Protein AF-0000000069904869 (afdb_homodimer)

Solvent-accessible surface area (backbone atoms only — not comparable to full-atom values): 39677 Å² total; per-residue (Å²): 87,59,76,66,46,36,55,61,33,35,54,63,18,32,47,94,70,44,42,51,66,60,53,51,52,52,50,52,52,49,24,60,74,64,70,34,47,75,46,78,44,72,62,38,95,88,25,50,33,40,36,38,35,48,82,27,79,35,82,67,44,39,14,38,32,42,44,30,46,65,40,30,69,70,82,63,68,91,67,32,93,55,62,49,50,62,33,48,63,49,95,88,39,38,28,30,14,61,21,40,67,50,34,44,44,56,47,44,29,53,54,49,18,50,46,52,42,50,74,73,66,63,82,38,43,22,25,38,34,37,39,40,27,34,40,53,85,78,72,13,70,57,17,50,60,44,36,70,71,34,70,73,45,61,69,54,38,57,56,33,34,41,28,69,46,46,50,20,62,48,84,35,31,43,34,18,32,33,46,19,31,47,34,28,37,38,38,39,14,35,29,47,48,18,40,16,43,44,89,71,62,69,30,7,56,64,28,42,51,47,33,52,50,52,52,54,51,51,29,50,52,34,52,49,50,48,71,74,32,86,87,50,51,72,22,67,41,46,33,50,32,69,9,33,36,41,29,46,88,41,57,56,30,29,30,42,47,30,36,40,28,28,14,32,15,39,21,80,87,58,60,62,69,61,49,53,50,49,56,51,47,41,28,56,72,34,35,80,60,37,44,77,46,72,83,36,78,53,84,76,81,57,74,32,74,77,44,75,84,35,63,67,35,35,34,51,52,46,42,35,53,75,69,68,51,48,76,44,80,39,45,29,40,42,73,63,66,50,55,50,38,35,74,72,70,22,43,32,38,19,51,30,68,28,40,62,27,72,76,34,54,68,32,70,66,17,46,36,44,26,66,45,50,54,48,30,23,55,49,43,51,52,40,50,60,42,58,27,51,57,70,92,50,85,80,39,111,88,57,76,66,47,36,55,61,34,36,54,63,19,32,46,95,69,43,40,52,67,60,53,51,52,53,50,52,52,50,25,61,76,64,72,34,47,75,45,78,46,71,63,38,95,87,24,50,34,41,35,38,36,48,83,27,80,34,81,66,43,39,14,36,33,42,44,32,46,64,40,28,68,70,80,63,68,93,68,33,92,56,63,50,51,62,34,48,63,49,96,89,37,38,28,29,14,61,20,40,65,50,34,43,44,57,46,44,29,52,53,50,18,51,46,53,41,49,76,72,66,62,82,36,43,21,25,40,34,37,39,38,27,34,39,52,83,77,71,13,70,56,18,49,59,42,37,70,72,33,70,72,44,61,69,55,39,59,55,34,34,41,28,70,46,46,50,21,63,48,82,35,32,41,34,20,33,32,46,19,30,45,34,29,37,38,38,39,14,36,29,47,48,18,39,16,44,46,89,71,63,69,30,6,55,64,29,42,50,46,33,52,50,53,52,53,51,50,30,51,53,35,52,49,51,47,70,74,31,86,88,49,52,70,21,66,41,47,34,49,31,68,9,31,36,40,29,45,87,42,56,56,30,30,30,44,45,30,36,40,27,31,15,33,16,38,21,81,86,56,60,64,70,60,50,52,49,50,55,50,46,44,30,55,71,35,36,78,60,36,46,77,47,71,82,38,77,54,84,77,83,56,73,32,74,78,46,75,83,34,64,69,36,35,32,52,52,47,44,35,52,75,68,69,50,48,75,42,80,40,44,31,40,42,72,62,68,48,57,50,37,37,72,72,69,21,42,37,37,19,51,31,67,28,40,64,26,72,75,33,53,67,31,70,67,16,46,36,44,25,68,46,50,52,48,30,22,55,50,42,51,53,40,49,59,42,58,27,50,54,72,93,52,86,78,40,109

Foldseek 3Di:
DPPLLLVLLLQALEPPRGPVVVNLVSVVVLLVVQVWDWDWDQLDVVWTKIKTKDAAPAALFAAEEEEAERHFYDDDQVQFPDGQNRQDADPQFKTFHGQQVRHSLSVVLLSLLSSVCVVVPDHFHHMYMYIYWYDFVVPCVRTLLRVLVDVVVVSNRHAAYEYAAFAAQAQAWEKEFWAFWKWKKKKKFFADKDWQVDPGPGASVQLVVQLVVVVVVVQVVQVVVQVVDVVDDLQATKHKDWDDKDDDDDNTMRTRMIMTIMIIGHGPVDPPVVVVVVSVVSSVVSHPRIDMDTPGGDDDTAGADCDCPDLLNVLQVVLCVVVVHHYHYDHGNHDGSQSSCVVSVHRYMHGDQHYSDDGARVHHRDIGGPVSSVVSSVSVSSSVNSNSHRDGDPSSD/DPPLLLVLLLQALEPPRGPVVVVLVSVVVLLVVQVWDWDWDQLDVVWTKIKTKDAAPAALFAAEEEEAERHFYDDDQVQFPDGQNRQDADPQQKTFHGQQWRHSLSVVLLSLLSSVCVVVPDHFHHMYMYIYWYDFVVPCVRTLLRVLVDVVVVSNRHAAYEYAAFAAQALAWEKEFWAFWKWKKKKKFFADKDWQVDPGPGASVQLVVQLVVVVVVVQVVQVVVQVVDVVDDLRATKHKDWDDKDDDDDNTMRTRMIMTIMIIGHHPVDPPVVVVVVSVVSSVVSHPRIDMDTPGGDDDTAGADCDCPPLLNVLQVVLCVVVVHHYHYDHGNHDGSQSSCVVSVHRYMHTDQHYSDDGARVHHRDIGGPVSSVVSSVSVSSSVNSNSHRDHDPSSD

Structure (mmCIF, N/CA/C/O backbone):
data_AF-0000000069904869-model_v1
#
loop_
_entity.id
_entity.type
_entity.pdbx_description
1 polymer 'N-acyl-aliphatic-L-amino acid amidohydrolase'
#
loop_
_atom_site.group_PDB
_atom_site.id
_atom_site.type_symbol
_atom_site.label_atom_id
_atom_site.label_alt_id
_atom_site.label_comp_id
_atom_site.label_asym_id
_atom_site.label_entity_id
_atom_site.label_seq_id
_atom_site.pdbx_PDB_ins_code
_atom_site.Cartn_x
_atom_site.Cartn_y
_atom_site.Cartn_z
_atom_site.occupancy
_atom_site.B_iso_or_equiv
_atom_site.auth_seq_id
_atom_site.auth_comp_id
_atom_site.auth_asym_id
_atom_site.auth_atom_id
_atom_site.pdbx_PDB_model_num
ATOM 1 N N . MET A 1 1 ? -10.203 -38.344 -1.168 1 56 1 MET A N 1
ATOM 2 C CA . MET A 1 1 ? -8.766 -38.312 -0.897 1 56 1 MET A CA 1
ATOM 3 C C . MET A 1 1 ? -8.422 -39.188 0.31 1 56 1 MET A C 1
ATOM 5 O O . MET A 1 1 ? -9.016 -39.031 1.378 1 56 1 MET A O 1
ATOM 9 N N . ALA A 1 2 ? -8 -40.375 0.051 1 65.25 2 ALA A N 1
ATOM 10 C CA . ALA A 1 2 ? -7.68 -41.375 1.087 1 65.25 2 ALA A CA 1
ATOM 11 C C . ALA A 1 2 ? -6.91 -40.719 2.234 1 65.25 2 ALA A C 1
ATOM 13 O O . ALA A 1 2 ? -6.449 -39.562 2.117 1 65.25 2 ALA A O 1
ATOM 14 N N . SER A 1 3 ? -6.965 -41.312 3.338 1 73.06 3 SER A N 1
ATOM 15 C CA . SER A 1 3 ? -6.395 -40.906 4.617 1 73.06 3 SER A CA 1
ATOM 16 C C . SER A 1 3 ? -4.996 -40.312 4.438 1 73.06 3 SER A C 1
ATOM 18 O O . SER A 1 3 ? -4.699 -39.25 4.969 1 73.06 3 SER A O 1
ATOM 20 N N . LYS A 1 4 ? -4.293 -40.812 3.564 1 75.94 4 LYS A N 1
ATOM 21 C CA . LYS A 1 4 ? -2.926 -40.344 3.379 1 75.94 4 LYS A CA 1
ATOM 22 C C . LYS A 1 4 ? -2.902 -39.031 2.584 1 75.94 4 LYS A C 1
ATOM 24 O O . LYS A 1 4 ? -2.033 -38.188 2.797 1 75.94 4 LYS A O 1
ATOM 29 N N . GLY A 1 5 ? -3.814 -38.875 1.702 1 84.12 5 GLY A N 1
ATOM 30 C CA . GLY A 1 5 ? -3.912 -37.656 0.924 1 84.12 5 GLY A CA 1
ATOM 31 C C . GLY A 1 5 ? -4.195 -36.438 1.772 1 84.12 5 GLY A C 1
ATOM 32 O O . GLY A 1 5 ? -3.557 -35.375 1.604 1 84.12 5 GLY A O 1
ATOM 33 N N . ARG A 1 6 ? -5.027 -36.625 2.691 1 91.75 6 ARG A N 1
ATOM 34 C CA . ARG A 1 6 ? -5.398 -35.531 3.566 1 91.75 6 ARG A CA 1
ATOM 35 C C . ARG A 1 6 ? -4.25 -35.156 4.496 1 91.75 6 ARG A C 1
ATOM 37 O O . ARG A 1 6 ? -4.059 -33.969 4.816 1 91.75 6 ARG A O 1
ATOM 44 N N . GLU A 1 7 ? -3.469 -36.156 4.832 1 91.88 7 GLU A N 1
ATOM 45 C CA . GLU A 1 7 ? -2.299 -35.875 5.664 1 91.88 7 GLU A CA 1
ATOM 46 C C . GLU A 1 7 ? -1.317 -34.938 4.953 1 91.88 7 GLU A C 1
ATOM 48 O O . GLU A 1 7 ? -0.747 -34.062 5.574 1 91.88 7 GLU A O 1
ATOM 53 N N . GLY A 1 8 ? -1.081 -35.188 3.689 1 93.88 8 GLY A N 1
ATOM 54 C CA . GLY A 1 8 ? -0.193 -34.344 2.912 1 93.88 8 GLY A CA 1
ATOM 55 C C . GLY A 1 8 ? -0.686 -32.906 2.797 1 93.88 8 GLY A C 1
ATOM 56 O O . GLY A 1 8 ? 0.102 -31.969 2.893 1 93.88 8 GLY A O 1
ATOM 57 N N . VAL A 1 9 ? -1.981 -32.75 2.6 1 95.69 9 VAL A N 1
ATOM 58 C CA . VAL A 1 9 ? -2.594 -31.438 2.416 1 95.69 9 VAL A CA 1
ATOM 59 C C . VAL A 1 9 ? -2.529 -30.656 3.723 1 95.69 9 VAL A C 1
ATOM 61 O O . VAL A 1 9 ? -2.402 -29.422 3.709 1 95.69 9 VAL A O 1
ATOM 64 N N . ARG A 1 10 ? -2.432 -31.312 4.875 1 96.94 10 ARG A N 1
ATOM 65 C CA . ARG A 1 10 ? -2.469 -30.688 6.188 1 96.94 10 ARG A CA 1
ATOM 66 C C . ARG A 1 10 ? -1.117 -30.062 6.535 1 96.94 10 ARG A C 1
ATOM 68 O O . ARG A 1 10 ? -1.021 -29.25 7.457 1 96.94 10 ARG A O 1
ATOM 75 N N . ILE A 1 11 ? -0.051 -30.5 5.824 1 97.69 11 ILE A N 1
ATOM 76 C CA . ILE A 1 11 ? 1.27 -29.953 6.113 1 97.69 11 ILE A CA 1
ATOM 77 C C . ILE A 1 11 ? 1.327 -28.484 5.684 1 97.69 11 ILE A C 1
ATOM 79 O O . ILE A 1 11 ? 1.054 -28.172 4.523 1 97.69 11 ILE A O 1
ATOM 83 N N . ARG A 1 12 ? 1.697 -27.578 6.543 1 97.44 12 ARG A N 1
ATOM 84 C CA . ARG A 1 12 ? 1.603 -26.141 6.32 1 97.44 12 ARG A CA 1
ATOM 85 C C . ARG A 1 12 ? 2.85 -25.609 5.617 1 97.44 12 ARG A C 1
ATOM 87 O O . ARG A 1 12 ? 3.592 -24.812 6.18 1 97.44 12 ARG A O 1
ATOM 94 N N . THR A 1 13 ? 3.02 -25.906 4.461 1 98.56 13 THR A N 1
ATOM 95 C CA . THR A 1 13 ? 4.133 -25.391 3.672 1 98.56 13 THR A CA 1
ATOM 96 C C . THR A 1 13 ? 3.76 -24.078 2.998 1 98.56 13 THR A C 1
ATOM 98 O O . THR A 1 13 ? 4.012 -23.891 1.806 1 98.56 13 THR A O 1
ATOM 101 N N . VAL A 1 14 ? 3.17 -23.203 3.676 1 98.25 14 VAL A N 1
ATOM 102 C CA . VAL A 1 14 ? 2.609 -21.953 3.162 1 98.25 14 VAL A CA 1
ATOM 103 C C . VAL A 1 14 ? 3.689 -20.875 3.135 1 98.25 14 VAL A C 1
ATOM 105 O O . VAL A 1 14 ? 4.395 -20.672 4.125 1 98.25 14 VAL A O 1
ATOM 108 N N . GLN A 1 15 ? 3.855 -20.25 1.992 1 97.81 15 GLN A N 1
ATOM 109 C CA . GLN A 1 15 ? 4.738 -19.094 1.88 1 97.81 15 GLN A CA 1
ATOM 110 C C . GLN A 1 15 ? 4.238 -17.922 2.732 1 97.81 15 GLN A C 1
ATOM 112 O O . GLN A 1 15 ? 3.027 -17.75 2.902 1 97.81 15 GLN A O 1
ATOM 117 N N . PRO A 1 16 ? 5.133 -17.172 3.342 1 96.44 16 PRO A N 1
ATOM 118 C CA . PRO A 1 16 ? 6.566 -17.062 3.059 1 96.44 16 PRO A CA 1
ATOM 119 C C . PRO A 1 16 ? 7.41 -17.969 3.955 1 96.44 16 PRO A C 1
ATOM 121 O O . PRO A 1 16 ? 8.625 -18.047 3.777 1 96.44 16 PRO A O 1
ATOM 124 N N . GLU A 1 17 ? 6.848 -18.656 4.914 1 96.75 17 GLU A N 1
ATOM 125 C CA . GLU A 1 17 ? 7.609 -19.5 5.816 1 96.75 17 GLU A CA 1
ATOM 126 C C . GLU A 1 17 ? 7.098 -20.938 5.773 1 96.75 17 GLU A C 1
ATOM 128 O O . GLU A 1 17 ? 6.629 -21.469 6.785 1 96.75 17 GLU A O 1
ATOM 133 N N . PRO A 1 18 ? 7.27 -21.594 4.699 1 98.44 18 PRO A N 1
ATOM 134 C CA . PRO A 1 18 ? 6.766 -22.969 4.566 1 98.44 18 PRO A CA 1
ATOM 135 C C . PRO A 1 18 ? 7.465 -23.938 5.504 1 98.44 18 PRO A C 1
ATOM 137 O O . PRO A 1 18 ? 8.68 -23.859 5.703 1 98.44 18 PRO A O 1
ATOM 140 N N . ASP A 1 19 ? 6.754 -24.906 6.074 1 98.25 19 ASP A N 1
ATOM 141 C CA . ASP A 1 19 ? 7.324 -25.984 6.863 1 98.25 19 ASP A CA 1
ATOM 142 C C . ASP A 1 19 ? 7.891 -27.078 5.965 1 98.25 19 ASP A C 1
ATOM 144 O O . ASP A 1 19 ? 7.355 -28.188 5.918 1 98.25 19 ASP A O 1
ATOM 148 N N . TYR A 1 20 ? 8.977 -26.797 5.406 1 98.38 20 TYR A N 1
ATOM 149 C CA . TYR A 1 20 ? 9.609 -27.75 4.504 1 98.38 20 TYR A CA 1
ATOM 150 C C . TYR A 1 20 ? 10.086 -28.984 5.258 1 98.38 20 TYR A C 1
ATOM 152 O O . TYR A 1 20 ? 10.109 -30.094 4.707 1 98.38 20 TYR A O 1
ATOM 160 N N . GLY A 1 21 ? 10.453 -28.781 6.527 1 98.25 21 GLY A N 1
ATOM 161 C CA . GLY A 1 21 ? 10.875 -29.906 7.336 1 98.25 21 GLY A CA 1
ATOM 162 C C . GLY A 1 21 ? 9.82 -30.984 7.453 1 98.25 21 GLY A C 1
ATOM 163 O O . GLY A 1 21 ? 10.117 -32.188 7.297 1 98.25 21 GLY A O 1
ATOM 164 N N . ALA A 1 22 ? 8.648 -30.578 7.723 1 98 22 ALA A N 1
ATOM 165 C CA . ALA A 1 22 ? 7.539 -31.531 7.848 1 98 22 ALA A CA 1
ATOM 166 C C . ALA A 1 22 ? 7.266 -32.219 6.52 1 98 22 ALA A C 1
ATOM 168 O O . ALA A 1 22 ? 6.914 -33.406 6.496 1 98 22 ALA A O 1
ATOM 169 N N . ALA A 1 23 ? 7.375 -31.516 5.434 1 97.94 23 ALA A N 1
ATOM 170 C CA . ALA A 1 23 ? 7.168 -32.094 4.117 1 97.94 23 ALA A CA 1
ATOM 171 C C . ALA A 1 23 ? 8.211 -33.188 3.838 1 97.94 23 ALA A C 1
ATOM 173 O O . ALA A 1 23 ? 7.871 -34.281 3.355 1 97.94 23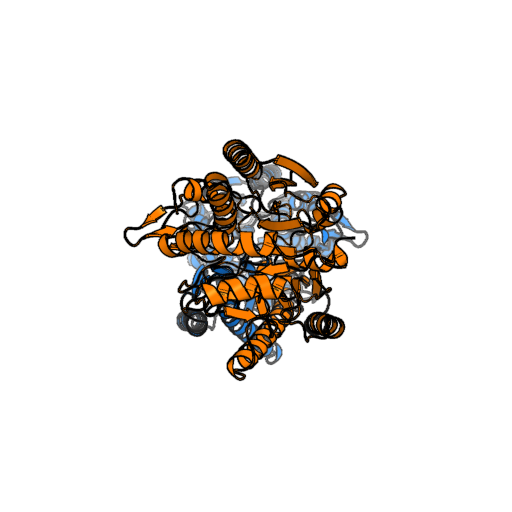 ALA A O 1
ATOM 174 N N . VAL A 1 24 ? 9.461 -32.875 4.141 1 98.44 24 VAL A N 1
ATOM 175 C CA . VAL A 1 24 ? 10.547 -33.844 3.918 1 98.44 24 VAL A CA 1
ATOM 176 C C . VAL A 1 24 ? 10.312 -35.094 4.758 1 98.44 24 VAL A C 1
ATOM 178 O O . VAL A 1 24 ? 10.469 -36.219 4.266 1 98.44 24 VAL A O 1
ATOM 181 N N . THR A 1 25 ? 9.953 -34.906 6.02 1 98.25 25 THR A N 1
ATOM 182 C CA . THR A 1 25 ? 9.688 -36.031 6.914 1 98.25 25 THR A CA 1
ATOM 183 C C . THR A 1 25 ? 8.562 -36.906 6.363 1 98.25 25 THR A C 1
ATOM 185 O O . THR A 1 25 ? 8.664 -38.125 6.379 1 98.25 25 THR A O 1
ATOM 188 N N . PHE A 1 26 ? 7.57 -36.281 5.949 1 97.81 26 PHE A N 1
ATOM 189 C CA . PHE A 1 26 ? 6.434 -36.969 5.367 1 97.81 26 PHE A CA 1
ATOM 190 C C . PHE A 1 26 ? 6.871 -37.812 4.168 1 97.81 26 PHE A C 1
ATOM 192 O O . PHE A 1 26 ? 6.492 -38.969 4.051 1 97.81 26 PHE A O 1
ATOM 199 N N . LEU A 1 27 ? 7.633 -37.281 3.299 1 98.19 27 LEU A N 1
ATOM 200 C CA . LEU A 1 27 ? 8.078 -37.969 2.08 1 98.19 27 LEU A CA 1
ATOM 201 C C . LEU A 1 27 ? 9.023 -39.094 2.406 1 98.19 27 LEU A C 1
ATOM 203 O O . LEU A 1 27 ? 8.984 -40.156 1.754 1 98.19 27 LEU A O 1
ATOM 207 N N . GLU A 1 28 ? 9.875 -38.875 3.361 1 98.19 28 GLU A N 1
ATOM 208 C CA . GLU A 1 28 ? 10.758 -39.938 3.809 1 98.19 28 GLU A CA 1
ATOM 209 C C . GLU A 1 28 ? 9.961 -41.156 4.32 1 98.19 28 GLU A C 1
ATOM 211 O O . GLU A 1 28 ? 10.305 -42.281 4.031 1 98.19 28 GLU A O 1
ATOM 216 N N . GLU A 1 29 ? 9.016 -40.812 5.082 1 97.38 29 GLU A N 1
ATOM 217 C CA . GLU A 1 29 ? 8.164 -41.875 5.609 1 97.38 29 GLU A CA 1
ATOM 218 C C . GLU A 1 29 ? 7.461 -42.625 4.484 1 97.38 29 GLU A C 1
ATOM 220 O O . GLU A 1 29 ? 7.348 -43.875 4.527 1 97.38 29 GLU A O 1
ATOM 225 N N . ARG A 1 30 ? 6.961 -41.938 3.535 1 96.75 30 ARG A N 1
ATOM 226 C CA . ARG A 1 30 ? 6.312 -42.562 2.391 1 96.75 30 ARG A CA 1
ATOM 227 C C . ARG A 1 30 ? 7.297 -43.438 1.615 1 96.75 30 ARG A C 1
ATOM 229 O O . ARG A 1 30 ? 6.945 -44.531 1.174 1 96.75 30 ARG A O 1
ATOM 236 N N . ALA A 1 31 ? 8.469 -42.938 1.408 1 98 31 ALA A N 1
ATOM 237 C CA . ALA A 1 31 ? 9.5 -43.688 0.712 1 98 31 ALA A CA 1
ATOM 238 C C . ALA A 1 31 ? 9.75 -45.031 1.403 1 98 31 ALA A C 1
ATOM 240 O O . ALA A 1 31 ? 9.836 -46.062 0.744 1 98 31 ALA A O 1
ATOM 241 N N . ARG A 1 32 ? 9.836 -44.969 2.744 1 97.81 32 ARG A N 1
ATOM 242 C CA . ARG A 1 32 ? 10.055 -46.188 3.523 1 97.81 32 ARG A CA 1
ATOM 243 C C . ARG A 1 32 ? 8.891 -47.156 3.355 1 97.81 32 ARG A C 1
ATOM 245 O O . ARG A 1 32 ? 9.102 -48.344 3.127 1 97.81 32 ARG A O 1
ATOM 252 N N . GLN A 1 33 ? 7.797 -46.656 3.428 1 96.19 33 GLN A N 1
ATOM 253 C CA . GLN A 1 33 ? 6.602 -47.469 3.33 1 96.19 33 GLN A CA 1
ATOM 254 C C . GLN A 1 33 ? 6.496 -48.125 1.957 1 96.19 33 GLN A C 1
ATOM 256 O O . GLN A 1 33 ? 5.992 -49.25 1.835 1 96.19 33 GLN A O 1
ATOM 261 N N . LEU A 1 34 ? 7.02 -47.438 0.928 1 97 34 LEU A N 1
ATOM 262 C CA . LEU A 1 34 ? 6.875 -47.906 -0.443 1 97 34 LEU A CA 1
ATOM 263 C C . LEU A 1 34 ? 8.117 -48.688 -0.888 1 97 34 LEU A C 1
ATOM 265 O O . LEU A 1 34 ? 8.133 -49.25 -1.978 1 97 34 LEU A O 1
ATOM 269 N N . GLY A 1 35 ? 9.125 -48.688 -0.087 1 97.69 35 GLY A N 1
ATOM 270 C CA . GLY A 1 35 ? 10.375 -49.344 -0.459 1 97.69 35 GLY A CA 1
ATOM 271 C C . GLY A 1 35 ? 11.102 -48.656 -1.586 1 97.69 35 GLY A C 1
ATOM 272 O O . GLY A 1 35 ? 11.609 -49.281 -2.506 1 97.69 35 GLY A O 1
ATOM 273 N N . LEU A 1 36 ? 11.102 -47.406 -1.535 1 98.5 36 LEU A N 1
ATOM 274 C CA . LEU A 1 36 ? 11.781 -46.594 -2.547 1 98.5 36 LEU A CA 1
ATOM 275 C C . LEU A 1 36 ? 13.078 -46 -1.997 1 98.5 36 LEU A C 1
ATOM 277 O O . LEU A 1 36 ? 13.195 -45.781 -0.792 1 98.5 36 LEU A O 1
ATOM 281 N N . GLY A 1 37 ? 14.094 -45.844 -2.963 1 98.38 37 GLY A N 1
ATOM 282 C CA . GLY A 1 37 ? 15.219 -45 -2.572 1 98.38 37 GLY A CA 1
ATOM 283 C C . GLY A 1 37 ? 14.82 -43.562 -2.262 1 98.38 37 GLY A C 1
ATOM 284 O O . GLY A 1 37 ? 13.906 -43.031 -2.887 1 98.38 37 GLY A O 1
ATOM 285 N N . CYS A 1 38 ? 15.516 -43 -1.257 1 98.56 38 CYS A N 1
ATOM 286 C CA . CYS A 1 38 ? 15.227 -41.625 -0.862 1 98.56 38 CYS A CA 1
ATOM 287 C C . CYS A 1 38 ? 16.516 -40.812 -0.722 1 98.56 38 CYS A C 1
ATOM 289 O O . CYS A 1 38 ? 17.391 -41.188 0.07 1 98.56 38 CYS A O 1
ATOM 291 N N . GLN A 1 39 ? 16.625 -39.812 -1.547 1 98.75 39 GLN A N 1
ATOM 292 C CA . GLN A 1 39 ? 17.766 -38.906 -1.485 1 98.75 39 GLN A CA 1
ATOM 293 C C . GLN A 1 39 ? 17.312 -37.469 -1.186 1 98.75 39 GLN A C 1
ATOM 295 O O . GLN A 1 39 ? 16.297 -37 -1.716 1 98.75 39 GLN A O 1
ATOM 300 N N . LYS A 1 40 ? 18 -36.75 -0.222 1 98.31 40 LYS A N 1
ATOM 301 C CA . LYS A 1 40 ? 17.75 -35.375 0.102 1 98.31 40 LYS A CA 1
ATOM 302 C C . LYS A 1 40 ? 18.859 -34.469 -0.436 1 98.31 40 LYS A C 1
ATOM 304 O O . LYS A 1 40 ? 20.031 -34.656 -0.096 1 98.31 40 LYS A O 1
ATOM 309 N N . VAL A 1 41 ? 18.531 -33.562 -1.303 1 98.81 41 VAL A N 1
ATOM 310 C CA . VAL A 1 41 ? 19.5 -32.625 -1.892 1 98.81 41 VAL A CA 1
ATOM 311 C C . VAL A 1 41 ? 19.203 -31.203 -1.451 1 98.81 41 VAL A C 1
ATOM 313 O O . VAL A 1 41 ? 18.25 -30.594 -1.916 1 98.81 41 VAL A O 1
ATOM 316 N N . GLU A 1 42 ? 20.031 -30.641 -0.557 1 98.44 42 GLU A N 1
ATOM 317 C CA . GLU A 1 42 ? 19.859 -29.25 -0.167 1 98.44 42 GLU A CA 1
ATOM 318 C C . GLU A 1 42 ? 20.453 -28.312 -1.222 1 98.44 42 GLU A C 1
ATOM 320 O O . GLU A 1 42 ? 21.672 -28.266 -1.423 1 98.44 42 GLU A O 1
ATOM 325 N N . VAL A 1 43 ? 19.609 -27.562 -1.873 1 98.5 43 VAL A N 1
ATOM 326 C CA . VAL A 1 43 ? 20.062 -26.75 -2.998 1 98.5 43 VAL A CA 1
ATOM 327 C C . VAL A 1 43 ? 20.281 -25.312 -2.543 1 98.5 43 VAL A C 1
ATOM 329 O O . VAL A 1 43 ? 20.984 -24.531 -3.205 1 98.5 43 VAL A O 1
ATOM 332 N N . ALA A 1 44 ? 19.719 -24.859 -1.468 1 98.06 44 ALA A N 1
ATOM 333 C CA . ALA A 1 44 ? 19.859 -23.609 -0.734 1 98.06 44 ALA A CA 1
ATOM 334 C C . ALA A 1 44 ? 19.578 -23.812 0.751 1 98.06 44 ALA A C 1
ATOM 336 O O . ALA A 1 44 ? 19.047 -24.844 1.155 1 98.06 44 ALA A O 1
ATOM 337 N N . PRO A 1 45 ? 19.984 -22.906 1.63 1 97.44 45 PRO A N 1
ATOM 338 C CA . PRO A 1 45 ? 19.766 -23.109 3.066 1 97.44 45 PRO A CA 1
ATOM 339 C C . PRO A 1 45 ? 18.312 -23.391 3.416 1 97.44 45 PRO A C 1
ATOM 341 O O . PRO A 1 45 ? 17.438 -22.531 3.215 1 97.44 45 PRO A O 1
ATOM 344 N N . GLY A 1 46 ? 18.094 -24.594 3.898 1 96.88 46 GLY A N 1
ATOM 345 C CA . GLY A 1 46 ? 16.766 -24.984 4.348 1 96.88 46 GLY A CA 1
ATOM 346 C C . GLY A 1 46 ? 15.859 -25.438 3.213 1 96.88 46 GLY A C 1
ATOM 347 O O . GLY A 1 46 ? 14.703 -25.781 3.439 1 96.88 46 GLY A O 1
ATOM 348 N N . ARG A 1 47 ? 16.344 -25.422 2.018 1 98.38 47 ARG A N 1
ATOM 349 C CA . ARG A 1 47 ? 15.594 -25.828 0.839 1 98.38 47 ARG A CA 1
ATOM 350 C C . ARG A 1 47 ? 16.094 -27.156 0.301 1 98.38 47 ARG A C 1
ATOM 352 O O . ARG A 1 47 ? 17.078 -27.203 -0.449 1 98.38 47 ARG A O 1
ATOM 359 N N . VAL A 1 48 ? 15.305 -28.219 0.635 1 98.62 48 VAL A N 1
ATOM 360 C CA . VAL A 1 48 ? 15.719 -29.578 0.327 1 98.62 48 VAL A CA 1
ATOM 361 C C . VAL A 1 48 ? 14.82 -30.156 -0.761 1 98.62 48 VAL A C 1
ATOM 363 O O . VAL A 1 48 ? 13.594 -30.109 -0.648 1 98.62 48 VAL A O 1
ATOM 366 N N . VAL A 1 49 ? 15.414 -30.609 -1.837 1 98.88 49 VAL A N 1
ATOM 367 C CA . VAL A 1 49 ? 14.703 -31.422 -2.818 1 98.88 49 VAL A CA 1
ATOM 368 C C . VAL A 1 49 ? 14.75 -32.906 -2.4 1 98.88 49 VAL A C 1
ATOM 370 O O . VAL A 1 49 ? 15.828 -33.469 -2.191 1 98.88 49 VAL A O 1
ATOM 373 N N . THR A 1 50 ? 13.609 -33.531 -2.205 1 98.88 50 THR A N 1
ATOM 374 C CA . THR A 1 50 ? 13.516 -34.969 -1.901 1 98.88 50 THR A CA 1
ATOM 375 C C . THR A 1 50 ? 13.312 -35.781 -3.176 1 98.88 50 THR A C 1
ATOM 377 O O . THR A 1 50 ? 12.391 -35.5 -3.947 1 98.88 50 THR A O 1
ATOM 380 N N . VAL A 1 51 ? 14.195 -36.719 -3.428 1 98.94 51 VAL A N 1
ATOM 381 C CA . VAL A 1 51 ? 14.133 -37.562 -4.609 1 98.94 51 VAL A CA 1
ATOM 382 C C . VAL A 1 51 ? 13.805 -39 -4.191 1 98.94 51 VAL A C 1
ATOM 384 O O . VAL A 1 51 ? 14.562 -39.625 -3.443 1 98.94 51 VAL A O 1
ATOM 387 N N . LEU A 1 52 ? 12.672 -39.5 -4.621 1 98.94 52 LEU A N 1
ATOM 388 C CA . LEU A 1 52 ? 12.32 -40.906 -4.461 1 98.94 52 LEU A CA 1
ATOM 389 C C . LEU A 1 52 ? 12.57 -41.688 -5.754 1 98.94 52 LEU A C 1
ATOM 391 O O . LEU A 1 52 ? 12.297 -41.188 -6.848 1 98.94 52 LEU A O 1
ATOM 395 N N . THR A 1 53 ? 13.117 -42.875 -5.664 1 98.81 53 THR A N 1
ATOM 396 C CA . THR A 1 53 ? 13.539 -43.594 -6.855 1 98.81 53 THR A CA 1
ATOM 397 C C . THR A 1 53 ? 12.984 -45 -6.848 1 98.81 53 THR A C 1
ATOM 399 O O . THR A 1 53 ? 13.125 -45.719 -5.855 1 98.81 53 THR A O 1
ATOM 402 N N . TRP A 1 54 ? 12.297 -45.406 -7.852 1 98.81 54 TRP A N 1
ATOM 403 C CA . TRP A 1 54 ? 11.914 -46.75 -8.195 1 98.81 54 TRP A CA 1
ATOM 404 C C . TRP A 1 54 ? 12.75 -47.281 -9.359 1 98.81 54 TRP A C 1
ATOM 406 O O . TRP A 1 54 ? 12.43 -47.031 -10.523 1 98.81 54 TRP A O 1
ATOM 416 N N . PRO A 1 55 ? 13.82 -48.094 -9.047 1 98.44 55 PRO A N 1
ATOM 417 C CA . PRO A 1 55 ? 14.766 -48.531 -10.086 1 98.44 55 PRO A CA 1
ATOM 418 C C . PRO A 1 55 ? 14.102 -49.344 -11.188 1 98.44 55 PRO A C 1
ATOM 420 O O . PRO A 1 55 ? 13.289 -50.219 -10.898 1 98.44 55 PRO A O 1
ATOM 423 N N . GLY A 1 56 ? 14.438 -49 -12.422 1 98.25 56 GLY A N 1
ATOM 424 C CA . GLY A 1 56 ? 14.016 -49.781 -13.562 1 98.25 56 GLY A CA 1
ATOM 425 C C . GLY A 1 56 ? 14.867 -51 -13.789 1 98.25 56 GLY A C 1
ATOM 426 O O . GLY A 1 56 ? 15.883 -51.219 -13.117 1 98.25 56 GLY A O 1
ATOM 427 N N . THR A 1 57 ? 14.445 -51.844 -14.734 1 98.19 57 THR A N 1
ATOM 428 C CA . THR A 1 57 ? 15.164 -53.094 -15.016 1 98.19 57 THR A CA 1
ATOM 429 C C . THR A 1 57 ? 16.328 -52.844 -15.977 1 98.19 57 THR A C 1
ATOM 431 O O . THR A 1 57 ? 17.219 -53.688 -16.109 1 98.19 57 THR A O 1
ATOM 434 N N . ASN A 1 58 ? 16.359 -51.719 -16.641 1 97.62 58 ASN A N 1
ATOM 435 C CA . ASN A 1 58 ? 17.453 -51.344 -17.547 1 97.62 58 ASN A CA 1
ATOM 436 C C . ASN A 1 58 ? 18.031 -49.969 -17.188 1 97.62 58 ASN A C 1
ATOM 438 O O . ASN A 1 58 ? 17.609 -48.969 -17.75 1 97.62 58 ASN A O 1
ATOM 442 N N . PRO A 1 59 ? 19.016 -49.938 -16.406 1 91.5 59 PRO A N 1
ATOM 443 C CA . PRO A 1 59 ? 19.578 -48.656 -15.914 1 91.5 59 PRO A CA 1
ATOM 444 C C . PRO A 1 59 ? 20.234 -47.844 -17.016 1 91.5 59 PRO A C 1
ATOM 446 O O . PRO A 1 59 ? 20.609 -46.688 -16.797 1 91.5 59 PRO A O 1
ATOM 449 N N . ARG A 1 60 ? 20.359 -48.375 -18.141 1 94.88 60 ARG A N 1
ATOM 450 C CA . ARG A 1 60 ? 21 -47.625 -19.25 1 94.88 60 ARG A CA 1
ATOM 451 C C . ARG A 1 60 ? 20.016 -46.688 -19.906 1 94.88 60 ARG A C 1
ATOM 453 O O . ARG A 1 60 ? 20.422 -45.75 -20.609 1 94.88 60 ARG A O 1
ATOM 460 N N . LEU A 1 61 ? 18.781 -46.906 -19.672 1 97.94 61 LEU A N 1
ATOM 461 C CA . LEU A 1 61 ? 17.766 -46.062 -20.25 1 97.94 61 LEU A CA 1
ATOM 462 C C . LEU A 1 61 ? 17.578 -44.781 -19.422 1 97.94 61 LEU A C 1
ATOM 464 O O . LEU A 1 61 ? 17.797 -44.781 -18.203 1 97.94 61 LEU A O 1
ATOM 468 N N . SER A 1 62 ? 17.266 -43.688 -20.109 1 98.5 62 SER A N 1
ATOM 469 C CA . SER A 1 62 ? 16.906 -42.469 -19.375 1 98.5 62 SER A CA 1
ATOM 470 C C . SER A 1 62 ? 15.664 -42.688 -18.516 1 98.5 62 SER A C 1
ATOM 472 O O . SER A 1 62 ? 14.859 -43.594 -18.797 1 98.5 62 SER A O 1
ATOM 474 N N . SER A 1 63 ? 15.531 -41.938 -17.516 1 98.75 63 SER A N 1
ATOM 475 C CA . SER A 1 63 ? 14.484 -42.156 -16.531 1 98.75 63 SER A CA 1
ATOM 476 C C . SER A 1 63 ? 13.25 -41.312 -16.828 1 98.75 63 SER A C 1
ATOM 478 O O . SER A 1 63 ? 13.289 -40.438 -17.688 1 98.75 63 SER A O 1
ATOM 480 N N . LEU A 1 64 ? 12.141 -41.688 -16.203 1 98.81 64 LEU A N 1
ATOM 481 C CA . LEU A 1 64 ? 10.938 -40.875 -16.078 1 98.81 64 LEU A CA 1
ATOM 482 C C . LEU A 1 64 ? 10.961 -40.094 -14.773 1 98.81 64 LEU A C 1
ATOM 484 O O . LEU A 1 64 ? 11.164 -40.656 -13.695 1 98.81 64 LEU A O 1
ATOM 488 N N . LEU A 1 65 ? 10.758 -38.781 -14.906 1 98.94 65 LEU A N 1
ATOM 489 C CA . LEU A 1 65 ? 10.75 -37.906 -13.727 1 98.94 65 LEU A CA 1
ATOM 490 C C . LEU A 1 65 ? 9.352 -37.375 -13.445 1 98.94 65 LEU A C 1
ATOM 492 O O . LEU A 1 65 ? 8.727 -36.75 -14.312 1 98.94 65 LEU A O 1
ATOM 496 N N . LEU A 1 66 ? 8.82 -37.688 -12.258 1 98.94 66 LEU A N 1
ATOM 497 C CA . LEU A 1 66 ? 7.574 -37.094 -11.758 1 98.94 66 LEU A CA 1
ATOM 498 C C . LEU A 1 66 ? 7.855 -35.969 -10.758 1 98.94 66 LEU A C 1
ATOM 500 O O . LEU A 1 66 ? 8.227 -36.25 -9.609 1 98.94 66 LEU A O 1
ATOM 504 N N . ASN A 1 67 ? 7.57 -34.719 -11.195 1 98.94 67 ASN A N 1
ATOM 505 C CA . ASN A 1 67 ? 7.938 -33.562 -10.367 1 98.94 67 ASN A CA 1
ATOM 506 C C . ASN A 1 67 ? 6.715 -32.938 -9.695 1 98.94 67 ASN A C 1
ATOM 508 O O . ASN A 1 67 ? 5.648 -32.875 -10.305 1 98.94 67 ASN A O 1
ATOM 512 N N . SER A 1 68 ? 6.891 -32.531 -8.461 1 98.56 68 SER A N 1
ATOM 513 C CA . SER A 1 68 ? 5.859 -31.797 -7.734 1 98.56 68 SER A CA 1
ATOM 514 C C . SER A 1 68 ? 6.477 -30.812 -6.734 1 98.56 68 SER A C 1
ATOM 516 O O . SER A 1 68 ? 7.383 -31.188 -5.98 1 98.56 68 SER A O 1
ATOM 518 N N . HIS A 1 69 ? 6.031 -29.562 -6.789 1 98.75 69 HIS A N 1
ATOM 519 C CA . HIS A 1 69 ? 6.465 -28.672 -5.719 1 98.75 69 HIS A CA 1
ATOM 520 C C . HIS A 1 69 ? 5.633 -28.875 -4.457 1 98.75 69 HIS A C 1
ATOM 522 O O . HIS A 1 69 ? 4.496 -29.344 -4.531 1 98.75 69 HIS A O 1
ATOM 528 N N . THR A 1 70 ? 6.223 -28.5 -3.314 1 98.5 70 THR A N 1
ATOM 529 C CA . THR A 1 70 ? 5.57 -28.828 -2.051 1 98.5 70 THR A CA 1
ATOM 530 C C . THR A 1 70 ? 4.961 -27.578 -1.418 1 98.5 70 THR A C 1
ATOM 532 O O . THR A 1 70 ? 4.078 -27.688 -0.562 1 98.5 70 THR A O 1
ATOM 535 N N . ASP A 1 71 ? 5.465 -26.375 -1.77 1 98.62 71 ASP A N 1
ATOM 536 C CA . ASP A 1 71 ? 4.988 -25.141 -1.139 1 98.62 71 ASP A CA 1
ATOM 537 C C . ASP A 1 71 ? 3.629 -24.734 -1.7 1 98.62 71 ASP A C 1
ATOM 539 O O . ASP A 1 71 ? 3.217 -25.219 -2.758 1 98.62 71 ASP A O 1
ATOM 543 N N . VAL A 1 72 ? 2.938 -23.953 -0.911 1 98.5 72 VAL A N 1
ATOM 544 C CA . VAL A 1 72 ? 1.659 -23.391 -1.322 1 98.5 72 VAL A CA 1
ATOM 545 C C . VAL A 1 72 ? 1.654 -21.891 -1.048 1 98.5 72 VAL A C 1
ATOM 547 O O . VAL A 1 72 ? 2.543 -21.375 -0.367 1 98.5 72 VAL A O 1
ATOM 550 N N . VAL A 1 73 ? 0.691 -21.156 -1.623 1 98.31 73 VAL A N 1
ATOM 551 C CA . VAL A 1 73 ? 0.617 -19.703 -1.49 1 98.31 73 VAL A CA 1
ATOM 552 C C . VAL A 1 73 ? -0.131 -19.344 -0.21 1 98.31 73 VAL A C 1
ATOM 554 O O . VAL A 1 73 ? -0.814 -20.188 0.378 1 98.31 73 VAL A O 1
ATOM 557 N N . PRO A 1 74 ? -0.038 -18.078 0.228 1 96.62 74 PRO A N 1
ATOM 558 C CA . PRO A 1 74 ? -0.738 -17.625 1.431 1 96.62 74 PRO A CA 1
ATOM 559 C C . PRO A 1 74 ? -2.256 -17.75 1.31 1 96.62 74 PRO A C 1
ATOM 561 O O . PRO A 1 74 ? -2.781 -17.906 0.204 1 96.62 74 PRO A O 1
ATOM 564 N N . VAL A 1 75 ? -2.867 -17.734 2.504 1 94.94 75 VAL A N 1
ATOM 565 C CA . VAL A 1 75 ? -4.324 -17.797 2.572 1 94.94 75 VAL A CA 1
ATOM 566 C C . VAL A 1 75 ? -4.855 -16.609 3.377 1 94.94 75 VAL A C 1
ATOM 568 O O . VAL A 1 75 ? -4.125 -16.016 4.176 1 94.94 75 VAL A O 1
ATOM 571 N N . PHE A 1 76 ? -6.078 -16.281 3.012 1 91.06 76 PHE A N 1
ATOM 572 C CA . PHE A 1 76 ? -6.871 -15.383 3.848 1 91.06 76 PHE A CA 1
ATOM 573 C C . PHE A 1 76 ? -7.969 -16.156 4.574 1 91.06 76 PHE A C 1
ATOM 575 O O . PHE A 1 76 ? -9.086 -16.266 4.074 1 91.06 76 PHE A O 1
ATOM 582 N N . LYS A 1 77 ? -7.676 -16.5 5.789 1 93.38 77 LYS A N 1
ATOM 583 C CA . LYS A 1 77 ? -8.492 -17.484 6.508 1 93.38 77 LYS A CA 1
ATOM 584 C C . LYS A 1 77 ? -9.93 -16.984 6.668 1 93.38 77 LYS A C 1
ATOM 586 O O . LYS A 1 77 ? -10.867 -17.781 6.609 1 93.38 77 LYS A O 1
ATOM 591 N N . GLU A 1 78 ? -10.031 -15.734 6.848 1 93.06 78 GLU A N 1
ATOM 592 C CA . GLU A 1 78 ? -11.344 -15.148 7.109 1 93.06 78 GLU A CA 1
ATOM 593 C C . GLU A 1 78 ? -12.273 -15.32 5.914 1 93.06 78 GLU A C 1
ATOM 595 O O . GLU A 1 78 ? -13.492 -15.188 6.047 1 93.06 78 GLU A O 1
ATOM 600 N N . HIS A 1 79 ? -11.734 -15.703 4.773 1 94.12 79 HIS A N 1
ATOM 601 C CA . HIS A 1 79 ? -12.555 -15.82 3.574 1 94.12 79 HIS A CA 1
ATOM 602 C C . HIS A 1 79 ? -12.789 -17.281 3.211 1 94.12 79 HIS A C 1
ATOM 604 O O . HIS A 1 79 ? -13.391 -17.594 2.176 1 94.12 79 HIS A O 1
ATOM 610 N N . TRP A 1 80 ? -12.328 -18.219 3.998 1 96.69 80 TRP A N 1
ATOM 611 C CA . TRP A 1 80 ? -12.5 -19.641 3.771 1 96.69 80 TRP A CA 1
ATOM 612 C C . TRP A 1 80 ? -13.688 -20.188 4.566 1 96.69 80 TRP A C 1
ATOM 614 O O . TRP A 1 80 ? -13.898 -19.797 5.715 1 96.69 80 TRP A O 1
ATOM 624 N N . SER A 1 81 ? -14.453 -21.016 3.98 1 97.44 81 SER A N 1
ATOM 625 C CA . SER A 1 81 ? -15.578 -21.641 4.668 1 97.44 81 SER A CA 1
ATOM 626 C C . SER A 1 81 ? -15.102 -22.719 5.648 1 97.44 81 SER A C 1
ATOM 628 O O . SER A 1 81 ? -15.805 -23.031 6.605 1 97.44 81 SER A O 1
ATOM 630 N N . HIS A 1 82 ? -13.969 -23.297 5.344 1 96.75 82 HIS A N 1
ATOM 631 C CA . HIS A 1 82 ? -13.297 -24.281 6.188 1 96.75 82 HIS A CA 1
ATOM 632 C C . HIS A 1 82 ? -11.812 -23.969 6.324 1 96.75 82 HIS A C 1
ATOM 634 O O . HIS A 1 82 ? -11.234 -23.312 5.461 1 96.75 82 HIS A O 1
ATOM 640 N N . ASP A 1 83 ? -11.258 -24.391 7.43 1 97 83 ASP A N 1
ATOM 641 C CA . ASP A 1 83 ? -9.836 -24.141 7.641 1 97 83 ASP A CA 1
ATOM 642 C C . ASP A 1 83 ? -9.008 -24.656 6.461 1 97 83 ASP A C 1
ATOM 644 O O . ASP A 1 83 ? -9.086 -25.828 6.098 1 97 83 ASP A O 1
ATOM 648 N N . PRO A 1 84 ? -8.195 -23.781 5.891 1 97.62 84 PRO A N 1
ATOM 649 C CA . PRO A 1 84 ? -7.469 -24.125 4.668 1 97.62 84 PRO A CA 1
ATOM 650 C C . PRO A 1 84 ? -6.445 -25.234 4.887 1 97.62 84 PRO A C 1
ATOM 652 O O . PRO A 1 84 ? -5.906 -25.797 3.922 1 97.62 84 PRO A O 1
ATOM 655 N N . PHE A 1 85 ? -6.168 -25.688 6.141 1 97.12 85 PHE A N 1
ATOM 656 C CA . PHE A 1 85 ? -5.109 -26.656 6.391 1 97.12 85 PHE A CA 1
ATOM 657 C C . PHE A 1 85 ? -5.641 -27.844 7.172 1 97.12 85 PHE A C 1
ATOM 659 O O . PHE A 1 85 ? -4.867 -28.594 7.766 1 97.12 85 PHE A O 1
ATOM 666 N N . GLU A 1 86 ? -6.918 -28.031 7.125 1 96.25 86 GLU A N 1
ATOM 667 C CA . GLU A 1 86 ? -7.527 -29.172 7.809 1 96.25 86 GLU A CA 1
ATOM 668 C C . GLU A 1 86 ? -7.875 -30.281 6.824 1 96.25 86 GLU A C 1
ATOM 670 O O . GLU A 1 86 ? -8.172 -31.406 7.23 1 96.25 86 GLU A O 1
ATOM 675 N N . ALA A 1 87 ? -7.879 -29.969 5.586 1 97.06 87 ALA A N 1
ATOM 676 C CA . ALA A 1 87 ? -8.305 -30.922 4.57 1 97.06 87 ALA A CA 1
ATOM 677 C C . ALA A 1 87 ? -9.695 -31.484 4.883 1 97.06 87 ALA A C 1
ATOM 679 O O . ALA A 1 87 ? -9.906 -32.688 4.859 1 97.06 87 ALA A O 1
ATOM 680 N N . PHE A 1 88 ? -10.602 -30.625 5.184 1 96.5 88 PHE A N 1
ATOM 681 C CA . PHE A 1 88 ? -11.969 -30.984 5.543 1 96.5 88 PHE A CA 1
ATOM 682 C C . PHE A 1 88 ? -12.719 -31.547 4.34 1 96.5 88 PHE A C 1
ATOM 684 O O . PHE A 1 88 ? -12.695 -30.953 3.258 1 96.5 88 PHE A O 1
ATOM 691 N N . LYS A 1 89 ? -13.391 -32.656 4.469 1 97.06 89 LYS A N 1
ATOM 692 C CA . LYS A 1 89 ? -14.25 -33.219 3.439 1 97.06 89 LYS A CA 1
ATOM 693 C C . LYS A 1 89 ? -15.727 -32.969 3.752 1 97.06 89 LYS A C 1
ATOM 695 O O . LYS A 1 89 ? -16.219 -33.406 4.793 1 97.06 89 LYS A O 1
ATOM 700 N N . ASP A 1 90 ? -16.312 -32.375 2.867 1 95.81 90 ASP A N 1
ATOM 701 C CA . ASP A 1 90 ? -17.719 -32.094 3.137 1 95.81 90 ASP A CA 1
ATOM 702 C C . ASP A 1 90 ? -18.609 -33.281 2.748 1 95.81 90 ASP A C 1
ATOM 704 O O . ASP A 1 90 ? -18.109 -34.312 2.34 1 95.81 90 ASP A O 1
ATOM 708 N N . ALA A 1 91 ? -19.906 -33.156 2.924 1 96.5 91 ALA A N 1
ATOM 709 C CA . ALA A 1 91 ? -20.859 -34.25 2.723 1 96.5 91 ALA A CA 1
ATOM 710 C C . ALA A 1 91 ? -20.953 -34.625 1.249 1 96.5 91 ALA A C 1
ATOM 712 O O . ALA A 1 91 ? -21.234 -35.781 0.919 1 96.5 91 ALA A O 1
ATOM 713 N N . ASP A 1 92 ? -20.656 -33.688 0.386 1 96.56 92 ASP A N 1
ATOM 714 C CA . ASP A 1 92 ? -20.734 -33.938 -1.05 1 96.56 92 ASP A CA 1
ATOM 715 C C . ASP A 1 92 ? -19.453 -34.594 -1.566 1 96.56 92 ASP A C 1
ATOM 717 O O . ASP A 1 92 ? -19.422 -35.094 -2.697 1 96.56 92 ASP A O 1
ATOM 721 N N . GLY A 1 93 ? -18.391 -34.594 -0.806 1 96.25 93 GLY A N 1
ATOM 722 C CA . GLY A 1 93 ? -17.172 -35.281 -1.178 1 96.25 93 GLY A CA 1
ATOM 723 C C . GLY A 1 93 ? -16.031 -34.344 -1.577 1 96.25 93 GLY A C 1
ATOM 724 O O . GLY A 1 93 ? -14.977 -34.812 -2.01 1 96.25 93 GLY A O 1
ATOM 725 N N . TYR A 1 94 ? -16.297 -33.031 -1.407 1 97 94 TYR A N 1
ATOM 726 C CA . TYR A 1 94 ? -15.234 -32.094 -1.696 1 97 94 TYR A CA 1
ATOM 727 C C . TYR A 1 94 ? -14.266 -31.969 -0.525 1 97 94 TYR A C 1
ATOM 729 O O . TYR A 1 94 ? -14.688 -31.875 0.63 1 97 94 TYR A O 1
ATOM 737 N N . ILE A 1 95 ? -12.984 -32 -0.838 1 97.44 95 ILE A N 1
ATOM 738 C CA . ILE A 1 95 ? -11.938 -31.828 0.157 1 97.44 95 ILE A CA 1
ATOM 739 C C . ILE A 1 95 ? -11.359 -30.406 0.047 1 97.44 95 ILE A C 1
ATOM 741 O O . ILE A 1 95 ? -10.781 -30.047 -0.979 1 97.44 95 ILE A O 1
ATOM 745 N N . TYR A 1 96 ? -11.547 -29.688 1.081 1 97.31 96 TYR A N 1
ATOM 746 C CA . TYR A 1 96 ? -11.078 -28.312 1.126 1 97.31 96 TYR A CA 1
ATOM 747 C C . TYR A 1 96 ? -9.664 -28.219 1.691 1 97.31 96 TYR A C 1
ATOM 749 O O . TYR A 1 96 ? -9.359 -28.859 2.705 1 97.31 96 TYR A O 1
ATOM 757 N N . GLY A 1 97 ? -8.844 -27.469 0.988 1 97.69 97 GLY A N 1
ATOM 758 C CA . GLY A 1 97 ? -7.496 -27.25 1.491 1 97.69 97 GLY A CA 1
ATOM 759 C C . GLY A 1 97 ? -6.586 -26.578 0.485 1 97.69 97 GLY A C 1
ATOM 760 O O . GLY A 1 97 ? -6.672 -26.844 -0.715 1 97.69 97 GLY A O 1
ATOM 761 N N . ARG A 1 98 ? -5.688 -25.656 1.021 1 98.19 98 ARG A N 1
ATOM 762 C CA . ARG A 1 98 ? -4.648 -25.078 0.167 1 98.19 98 ARG A CA 1
ATOM 763 C C . ARG A 1 98 ? -3.686 -26.156 -0.32 1 98.19 98 ARG A C 1
ATOM 765 O O . ARG A 1 98 ? -3.045 -26.844 0.486 1 98.19 98 ARG A O 1
ATOM 772 N N . GLY A 1 99 ? -3.641 -26.391 -1.621 1 97.38 99 GLY A N 1
ATOM 773 C CA . GLY A 1 99 ? -2.828 -27.453 -2.203 1 97.38 99 GLY A CA 1
ATOM 774 C C . GLY A 1 99 ? -3.65 -28.578 -2.793 1 97.38 99 GLY A C 1
ATOM 775 O O . GLY A 1 99 ? -3.119 -29.438 -3.498 1 97.38 99 GLY A O 1
ATOM 776 N N . THR A 1 100 ? -4.945 -28.547 -2.623 1 97.62 100 THR A N 1
ATOM 777 C CA . THR A 1 100 ? -5.789 -29.625 -3.135 1 97.62 100 THR A CA 1
ATOM 778 C C . THR A 1 100 ? -5.84 -29.578 -4.66 1 97.62 100 THR A C 1
ATOM 780 O O . THR A 1 100 ? -6.156 -30.594 -5.297 1 97.62 100 THR A O 1
ATOM 783 N N . GLN A 1 101 ? -5.516 -28.406 -5.219 1 97.75 101 GLN A N 1
ATOM 784 C CA . GLN A 1 101 ? -5.398 -28.344 -6.672 1 97.75 101 GLN A CA 1
ATOM 785 C C . GLN A 1 101 ? -3.971 -28.016 -7.09 1 97.75 101 GLN A C 1
ATOM 787 O O . GLN A 1 101 ? -3.49 -28.5 -8.117 1 97.75 101 GLN A O 1
ATOM 792 N N . ASP A 1 102 ? -3.178 -27.281 -6.344 1 97.44 102 ASP A N 1
ATOM 793 C CA . ASP A 1 102 ? -1.89 -26.719 -6.73 1 97.44 102 ASP A CA 1
ATOM 794 C C . ASP A 1 102 ? -0.857 -26.891 -5.621 1 97.44 102 ASP A C 1
ATOM 796 O O . ASP A 1 102 ? -0.678 -26 -4.785 1 97.44 102 ASP A O 1
ATOM 800 N N . MET A 1 103 ? -0.142 -27.953 -5.543 1 96.75 103 MET A N 1
ATOM 801 C CA . MET A 1 103 ? -0.404 -29.125 -6.367 1 96.75 103 MET A CA 1
ATOM 802 C C . MET A 1 103 ? -0.231 -30.406 -5.555 1 96.75 103 MET A C 1
ATOM 804 O O . MET A 1 103 ? 0.178 -31.438 -6.094 1 96.75 103 MET A O 1
ATOM 808 N N . LYS A 1 104 ? -0.468 -30.328 -4.242 1 97.12 104 LYS A N 1
ATOM 809 C CA . LYS A 1 104 ? -0.223 -31.469 -3.361 1 97.12 104 LYS A CA 1
ATOM 810 C C . LYS A 1 104 ? -1.05 -32.656 -3.787 1 97.12 104 LYS A C 1
ATOM 812 O O . LYS A 1 104 ? -0.648 -33.812 -3.562 1 97.12 104 LYS A O 1
ATOM 817 N N . CYS A 1 105 ? -2.156 -32.469 -4.422 1 95.62 105 CYS A N 1
ATOM 818 C CA . CYS A 1 105 ? -2.951 -33.594 -4.945 1 95.62 105 CYS A CA 1
ATOM 819 C C . CYS A 1 105 ? -2.137 -34.438 -5.918 1 95.62 105 CYS A C 1
ATOM 821 O O . CYS A 1 105 ? -2.174 -35.656 -5.859 1 95.62 105 CYS A O 1
ATOM 823 N N . VAL A 1 106 ? -1.366 -33.781 -6.793 1 97.12 106 VAL A N 1
ATOM 824 C CA . VAL A 1 106 ? -0.566 -34.469 -7.797 1 97.12 106 VAL A CA 1
ATOM 825 C C . VAL A 1 106 ? 0.562 -35.25 -7.121 1 97.12 106 VAL A C 1
ATOM 827 O O . VAL A 1 106 ? 0.857 -36.375 -7.496 1 97.12 106 VAL A O 1
ATOM 830 N N . SER A 1 107 ? 1.153 -34.625 -6.098 1 96.56 107 SER A N 1
ATOM 831 C CA . SER A 1 107 ? 2.182 -35.312 -5.316 1 96.56 107 SER A CA 1
ATOM 832 C C . SER A 1 107 ? 1.675 -36.656 -4.777 1 96.56 107 SER A C 1
ATOM 834 O O . SER A 1 107 ? 2.34 -37.688 -4.926 1 96.56 107 SER A O 1
ATOM 836 N N . ILE A 1 108 ? 0.563 -36.594 -4.203 1 96.69 108 ILE A N 1
ATOM 837 C CA . ILE A 1 108 ? -0.009 -37.781 -3.566 1 96.69 108 ILE A CA 1
ATOM 838 C C . ILE A 1 108 ? -0.448 -38.781 -4.633 1 96.69 108 ILE A C 1
ATOM 840 O O . ILE A 1 108 ? -0.302 -39.969 -4.449 1 96.69 108 ILE A O 1
ATOM 844 N N . GLN A 1 109 ? -1.002 -38.281 -5.711 1 97.81 109 GLN A N 1
ATOM 845 C CA . GLN A 1 109 ? -1.411 -39.156 -6.797 1 97.81 109 GLN A CA 1
ATOM 846 C C . GLN A 1 109 ? -0.219 -39.906 -7.359 1 97.81 109 GLN A C 1
ATOM 848 O O . GLN A 1 109 ? -0.33 -41.094 -7.672 1 97.81 109 GLN A O 1
ATOM 853 N N . TYR A 1 110 ? 0.956 -39.281 -7.535 1 98.38 110 TYR A N 1
ATOM 854 C CA . TYR A 1 110 ? 2.174 -39.938 -7.957 1 98.38 110 TYR A CA 1
ATOM 855 C C . TYR A 1 110 ? 2.521 -41.094 -7 1 98.38 110 TYR A C 1
ATOM 857 O O . TYR A 1 110 ? 2.74 -42.219 -7.426 1 98.38 110 TYR A O 1
ATOM 865 N N . LEU A 1 111 ? 2.541 -40.781 -5.703 1 98 111 LEU A N 1
ATOM 866 C CA . LEU A 1 111 ? 2.92 -41.719 -4.676 1 98 111 LEU A CA 1
ATOM 867 C C . LEU A 1 111 ? 1.965 -42.906 -4.668 1 98 111 LEU A C 1
ATOM 869 O O . LEU A 1 111 ? 2.4 -44.062 -4.605 1 98 111 LEU A O 1
ATOM 873 N N . GLU A 1 112 ? 0.708 -42.656 -4.773 1 97.44 112 GLU A N 1
ATOM 874 C CA . GLU A 1 112 ? -0.293 -43.688 -4.715 1 97.44 112 GLU A CA 1
ATOM 875 C C . GLU A 1 112 ? -0.264 -44.562 -5.973 1 97.44 112 GLU A C 1
ATOM 877 O O . GLU A 1 112 ? -0.497 -45.781 -5.914 1 97.44 112 GLU A O 1
ATOM 882 N N . ALA A 1 113 ? -0.096 -43.938 -7.141 1 98.38 113 ALA A N 1
ATOM 883 C CA . ALA A 1 113 ? 0.031 -44.719 -8.367 1 98.38 113 ALA A CA 1
ATOM 884 C C . ALA A 1 113 ? 1.218 -45.656 -8.297 1 98.38 113 ALA A C 1
ATOM 886 O O . ALA A 1 113 ? 1.101 -46.844 -8.656 1 98.38 113 ALA A O 1
ATOM 887 N N . VAL A 1 114 ? 2.35 -45.188 -7.82 1 98.44 114 VAL A N 1
ATOM 888 C CA . VAL A 1 114 ? 3.543 -46.031 -7.672 1 98.44 114 VAL A CA 1
ATOM 889 C C . VAL A 1 114 ? 3.273 -47.156 -6.668 1 98.44 114 VAL A C 1
ATOM 891 O O . VAL A 1 114 ? 3.635 -48.312 -6.906 1 98.44 114 VAL A O 1
ATOM 894 N N . ARG A 1 115 ? 2.662 -46.781 -5.531 1 97.5 115 ARG A N 1
ATOM 895 C CA . ARG A 1 115 ? 2.318 -47.781 -4.531 1 97.5 115 ARG A CA 1
ATOM 896 C C . ARG A 1 115 ? 1.502 -48.906 -5.148 1 97.5 115 ARG A C 1
ATOM 898 O O . ARG A 1 115 ? 1.812 -50.094 -4.953 1 97.5 115 ARG A O 1
ATOM 905 N N . ARG A 1 116 ? 0.469 -48.562 -5.871 1 97.69 116 ARG A N 1
ATOM 906 C CA . ARG A 1 116 ? -0.424 -49.531 -6.473 1 97.69 116 ARG A CA 1
ATOM 907 C C . ARG A 1 116 ? 0.327 -50.438 -7.449 1 97.69 116 ARG A C 1
ATOM 909 O O . ARG A 1 116 ? 0.158 -51.656 -7.438 1 97.69 116 ARG A O 1
ATOM 916 N N . LEU A 1 117 ? 1.098 -49.844 -8.297 1 98.62 117 LEU A N 1
ATOM 917 C CA . LEU A 1 117 ? 1.841 -50.625 -9.305 1 98.62 117 LEU A CA 1
ATOM 918 C C . LEU A 1 117 ? 2.85 -51.531 -8.648 1 98.62 117 LEU A C 1
ATOM 920 O O . LEU A 1 117 ? 3.021 -52.688 -9.086 1 98.62 117 LEU A O 1
ATOM 924 N N . LYS A 1 118 ? 3.502 -51.094 -7.613 1 97.75 118 LYS A N 1
ATOM 925 C CA . LYS A 1 118 ? 4.438 -51.938 -6.879 1 97.75 118 LYS A CA 1
ATOM 926 C C . LYS A 1 118 ? 3.715 -53.094 -6.188 1 97.75 118 LYS A C 1
ATOM 928 O O . LYS A 1 118 ? 4.168 -54.25 -6.242 1 97.75 118 LYS A O 1
ATOM 933 N N . ASP A 1 119 ? 2.631 -52.75 -5.57 1 97 119 ASP A N 1
ATOM 934 C CA . ASP A 1 119 ? 1.844 -53.781 -4.875 1 97 119 ASP A CA 1
ATOM 935 C C . ASP A 1 119 ? 1.383 -54.875 -5.84 1 97 119 ASP A C 1
ATOM 937 O O . ASP A 1 119 ? 1.253 -56.031 -5.453 1 97 119 ASP A O 1
ATOM 941 N N . GLU A 1 120 ? 1.174 -54.5 -7.059 1 97.81 120 GLU A N 1
ATOM 942 C CA . GLU A 1 120 ? 0.712 -55.438 -8.078 1 97.81 120 GLU A CA 1
ATOM 943 C C . GLU A 1 120 ? 1.881 -56.188 -8.688 1 97.81 120 GLU A C 1
ATOM 945 O O . GLU A 1 120 ? 1.679 -57.094 -9.516 1 97.81 120 GLU A O 1
ATOM 950 N N . GLY A 1 121 ? 3.15 -55.844 -8.398 1 97.25 121 GLY A N 1
ATOM 951 C CA . GLY A 1 121 ? 4.332 -56.594 -8.789 1 97.25 121 GLY A CA 1
ATOM 952 C C . GLY A 1 121 ? 4.918 -56.125 -10.109 1 97.25 121 GLY A C 1
ATOM 953 O O . GLY A 1 121 ? 5.688 -56.875 -10.742 1 97.25 121 GLY A O 1
ATOM 954 N N . HIS A 1 122 ? 4.574 -54.938 -10.5 1 97.75 122 HIS A N 1
ATOM 955 C CA . HIS A 1 122 ? 5.059 -54.438 -11.781 1 97.75 122 HIS A CA 1
ATOM 956 C C . HIS A 1 122 ? 6.508 -53.969 -11.688 1 97.75 122 HIS A C 1
ATOM 958 O O . HIS A 1 122 ? 6.969 -53.562 -10.609 1 97.75 122 HIS A O 1
ATOM 964 N N . HIS A 1 123 ? 7.219 -54.156 -12.789 1 97.25 123 HIS A N 1
ATOM 965 C CA . HIS A 1 123 ? 8.539 -53.594 -13.047 1 97.25 123 HIS A CA 1
ATOM 966 C C . HIS A 1 123 ? 8.633 -53.031 -14.469 1 97.25 123 HIS A C 1
ATOM 968 O O . HIS A 1 123 ? 8 -53.531 -15.391 1 97.25 123 HIS A O 1
ATOM 974 N N . PHE A 1 124 ? 9.406 -52.031 -14.602 1 98.5 124 PHE A N 1
ATOM 975 C CA . PHE A 1 124 ? 9.5 -51.406 -15.906 1 98.5 124 PHE A CA 1
ATOM 976 C C . PHE A 1 124 ? 10.953 -51.188 -16.312 1 98.5 124 PHE A C 1
ATOM 978 O O . PHE A 1 124 ? 11.844 -51.156 -15.445 1 98.5 124 PHE A O 1
ATOM 985 N N . PRO A 1 125 ? 11.234 -51.094 -17.578 1 98.38 125 PRO A N 1
ATOM 986 C CA . PRO A 1 125 ? 12.617 -50.875 -18.016 1 98.38 125 PRO A CA 1
ATOM 987 C C . PRO A 1 125 ? 13.211 -49.594 -17.484 1 98.38 125 PRO A C 1
ATOM 989 O O . PRO A 1 125 ? 14.336 -49.562 -16.969 1 98.38 125 PRO A O 1
ATOM 992 N N . ARG A 1 126 ? 12.469 -48.531 -17.531 1 98.75 126 ARG A N 1
ATOM 993 C CA . ARG A 1 126 ? 13.008 -47.219 -17.156 1 98.75 126 ARG A CA 1
ATOM 994 C C . ARG A 1 126 ? 12.797 -46.969 -15.664 1 98.75 126 ARG A C 1
ATOM 996 O O . ARG A 1 126 ? 11.758 -47.312 -15.102 1 98.75 126 ARG A O 1
ATOM 1003 N N . THR A 1 127 ? 13.812 -46.375 -15.031 1 98.69 127 THR A N 1
ATOM 1004 C CA . THR A 1 127 ? 13.703 -45.906 -13.648 1 98.69 127 THR A CA 1
ATOM 1005 C C . THR A 1 127 ? 12.688 -44.781 -13.539 1 98.69 127 THR A C 1
ATOM 1007 O O . THR A 1 127 ? 12.602 -43.938 -14.43 1 98.69 127 THR A O 1
ATOM 1010 N N . ILE A 1 128 ? 11.891 -44.812 -12.516 1 98.88 128 ILE A N 1
ATOM 1011 C CA . ILE A 1 128 ? 10.977 -43.719 -12.203 1 98.88 128 ILE A CA 1
ATOM 1012 C C . ILE A 1 128 ? 11.484 -42.969 -10.984 1 98.88 128 ILE A C 1
ATOM 1014 O O . ILE A 1 128 ? 11.672 -43.531 -9.914 1 98.88 128 ILE A O 1
ATOM 1018 N N . HIS A 1 129 ? 11.781 -41.688 -11.18 1 98.88 129 HIS A N 1
ATOM 1019 C CA . HIS A 1 129 ? 12.086 -40.781 -10.07 1 98.88 129 HIS A CA 1
ATOM 1020 C C . HIS A 1 129 ? 10.914 -39.875 -9.758 1 98.88 129 HIS A C 1
ATOM 1022 O O . HIS A 1 129 ? 10.219 -39.406 -10.672 1 98.88 129 HIS A O 1
ATOM 1028 N N . MET A 1 130 ? 10.672 -39.594 -8.477 1 98.88 130 MET A N 1
ATOM 1029 C CA . MET A 1 130 ? 9.805 -38.531 -8.031 1 98.88 130 MET A CA 1
ATOM 1030 C C . MET A 1 130 ? 10.602 -37.438 -7.312 1 98.88 130 MET A C 1
ATOM 1032 O O . MET A 1 130 ? 11.367 -37.719 -6.395 1 98.88 130 MET A O 1
ATOM 1036 N N . THR A 1 131 ? 10.461 -36.25 -7.816 1 98.94 131 THR A N 1
ATOM 1037 C CA . THR A 1 131 ? 11.117 -35.125 -7.152 1 98.94 131 THR A CA 1
ATOM 1038 C C . THR A 1 131 ? 10.094 -34.219 -6.484 1 98.94 131 THR A C 1
ATOM 1040 O O . THR A 1 131 ? 9.078 -33.844 -7.09 1 98.94 131 THR A O 1
ATOM 1043 N N . PHE A 1 132 ? 10.281 -33.938 -5.25 1 98.88 132 PHE A N 1
ATOM 1044 C CA . PHE A 1 132 ? 9.492 -33 -4.465 1 98.88 132 PHE A CA 1
ATOM 1045 C C . PHE A 1 132 ? 10.32 -31.766 -4.102 1 98.88 132 PHE A C 1
ATOM 1047 O O . PHE A 1 132 ? 11.273 -31.859 -3.32 1 98.88 132 PHE A O 1
ATOM 1054 N N . VAL A 1 133 ? 9.953 -30.609 -4.684 1 98.88 133 VAL A N 1
ATOM 1055 C CA . VAL A 1 133 ? 10.859 -29.469 -4.75 1 98.88 133 VAL A CA 1
ATOM 1056 C C . VAL A 1 133 ? 10.258 -28.281 -3.998 1 98.88 133 VAL A C 1
ATOM 1058 O O . VAL A 1 133 ? 9.039 -28.109 -3.969 1 98.88 133 VAL A O 1
ATOM 1061 N N . PRO A 1 134 ? 11.07 -27.453 -3.326 1 98.5 134 PRO A N 1
ATOM 1062 C CA . PRO A 1 134 ? 10.602 -26.219 -2.684 1 98.5 134 PRO A CA 1
ATOM 1063 C C . PRO A 1 134 ? 10.516 -25.047 -3.656 1 98.5 134 PRO A C 1
ATOM 1065 O O . PRO A 1 134 ? 11.047 -25.125 -4.766 1 98.5 134 PRO A O 1
ATOM 1068 N N . ASP A 1 135 ? 9.797 -23.969 -3.354 1 97.88 135 ASP A N 1
ATOM 1069 C CA . ASP A 1 135 ? 9.984 -22.578 -3.762 1 97.88 135 ASP A CA 1
ATOM 1070 C C . ASP A 1 135 ? 9.32 -22.312 -5.113 1 97.88 135 ASP A C 1
ATOM 1072 O O . ASP A 1 135 ? 9.531 -21.25 -5.711 1 97.88 135 ASP A O 1
ATOM 1076 N N . GLU A 1 136 ? 8.531 -23.25 -5.645 1 98.25 136 GLU A N 1
ATOM 1077 C CA . GLU A 1 136 ? 7.879 -23 -6.926 1 98.25 136 GLU A CA 1
ATOM 1078 C C . GLU A 1 136 ? 7.016 -21.734 -6.859 1 98.25 136 GLU A C 1
ATOM 1080 O O . GLU A 1 136 ? 7.02 -20.922 -7.785 1 98.25 136 GLU A O 1
ATOM 1085 N N . GLU A 1 137 ? 6.348 -21.438 -5.801 1 98.25 137 GLU A N 1
ATOM 1086 C CA . GLU A 1 137 ? 5.375 -20.359 -5.664 1 98.25 137 GLU A CA 1
ATOM 1087 C C . GLU A 1 137 ? 6.07 -19 -5.555 1 98.25 137 GLU A C 1
ATOM 1089 O O . GLU A 1 137 ? 5.418 -17.953 -5.621 1 98.25 137 GLU A O 1
ATOM 1094 N N . THR A 1 138 ? 7.355 -19.031 -5.363 1 97.19 138 THR A N 1
ATOM 1095 C CA . THR A 1 138 ? 8.117 -17.781 -5.324 1 97.19 138 THR A CA 1
ATOM 1096 C C . THR A 1 138 ? 9.062 -17.688 -6.512 1 97.19 138 THR A C 1
ATOM 1098 O O . THR A 1 138 ? 10.031 -16.922 -6.488 1 97.19 138 THR A O 1
ATOM 1101 N N . GLY A 1 139 ? 8.898 -18.562 -7.473 1 97.06 139 GLY A N 1
ATOM 1102 C CA . GLY A 1 139 ? 9.641 -18.453 -8.719 1 97.06 139 GLY A CA 1
ATOM 1103 C C . GLY A 1 139 ? 10.547 -19.641 -8.977 1 97.06 139 GLY A C 1
ATOM 1104 O O . GLY A 1 139 ? 11.008 -19.844 -10.102 1 97.06 139 GLY A O 1
ATOM 1105 N N . GLY A 1 140 ? 10.875 -20.453 -7.953 1 97.88 140 GLY A N 1
ATOM 1106 C CA . GLY A 1 140 ? 11.664 -21.656 -8.117 1 97.88 140 GLY A CA 1
ATOM 1107 C C . GLY A 1 140 ? 13.156 -21.406 -8.07 1 97.88 140 GLY A C 1
ATOM 1108 O O . GLY A 1 140 ? 13.961 -22.312 -8.305 1 97.88 140 GLY A O 1
ATOM 1109 N N . HIS A 1 141 ? 13.57 -20.125 -7.711 1 97.56 141 HIS A N 1
ATOM 1110 C CA . HIS A 1 141 ? 14.977 -19.734 -7.754 1 97.56 141 HIS A CA 1
ATOM 1111 C C . HIS A 1 141 ? 15.805 -20.516 -6.742 1 97.56 141 HIS A C 1
ATOM 1113 O O . HIS A 1 141 ? 16.984 -20.797 -6.98 1 97.56 141 HIS A O 1
ATOM 1119 N N . GLN A 1 142 ? 15.164 -20.859 -5.605 1 97.94 142 GLN A N 1
ATOM 1120 C CA . GLN A 1 142 ? 15.836 -21.656 -4.59 1 97.94 142 GLN A CA 1
ATOM 1121 C C . GLN A 1 142 ? 15.297 -23.078 -4.559 1 97.94 142 GLN A C 1
ATOM 1123 O O . GLN A 1 142 ? 15.242 -23.703 -3.496 1 97.94 142 GLN A O 1
ATOM 1128 N N . GLY A 1 143 ? 14.812 -23.594 -5.629 1 98.44 143 GLY A N 1
ATOM 1129 C CA . GLY A 1 143 ? 14.312 -24.938 -5.82 1 98.44 143 GLY A CA 1
ATOM 1130 C C . GLY A 1 143 ? 14.805 -25.594 -7.098 1 98.44 143 GLY A C 1
ATOM 1131 O O . GLY A 1 143 ? 15.992 -25.891 -7.23 1 98.44 143 GLY A O 1
ATOM 1132 N N . MET A 1 144 ? 13.945 -25.719 -8.055 1 98.81 144 MET A N 1
ATOM 1133 C CA . MET A 1 144 ? 14.242 -26.469 -9.281 1 98.81 144 MET A CA 1
ATOM 1134 C C . MET A 1 144 ? 15.336 -25.781 -10.086 1 98.81 144 MET A C 1
ATOM 1136 O O . MET A 1 144 ? 16.156 -26.438 -10.719 1 98.81 144 MET A O 1
ATOM 1140 N N . GLU A 1 145 ? 15.328 -24.391 -10.102 1 98.56 145 GLU A N 1
ATOM 1141 C CA . GLU A 1 145 ? 16.344 -23.656 -10.867 1 98.56 145 GLU A CA 1
ATOM 1142 C C . GLU A 1 145 ? 17.75 -24.078 -10.453 1 98.56 145 GLU A C 1
ATOM 1144 O O . GLU A 1 145 ? 18.641 -24.203 -11.305 1 98.56 145 GLU A O 1
ATOM 1149 N N . LEU A 1 146 ? 17.953 -24.234 -9.164 1 98.75 146 LEU A N 1
ATOM 1150 C CA . LEU A 1 146 ? 19.25 -24.656 -8.648 1 98.75 146 LEU A CA 1
ATOM 1151 C C . LEU A 1 146 ? 19.438 -26.156 -8.805 1 98.75 146 LEU A C 1
ATOM 1153 O O . LEU A 1 146 ? 20.531 -26.625 -9.109 1 98.75 146 LEU A O 1
ATOM 1157 N N . PHE A 1 147 ? 18.406 -26.938 -8.648 1 98.88 147 PHE A N 1
ATOM 1158 C CA . PHE A 1 147 ? 18.484 -28.391 -8.625 1 98.88 147 PHE A CA 1
ATOM 1159 C C . PHE A 1 147 ? 18.969 -28.938 -9.969 1 98.88 147 PHE A C 1
ATOM 1161 O O . PHE A 1 147 ? 19.812 -29.828 -10.016 1 98.88 147 PHE A O 1
ATOM 1168 N N . VAL A 1 148 ? 18.469 -28.391 -11.078 1 98.75 148 VAL A N 1
ATOM 1169 C CA . VAL A 1 148 ? 18.766 -28.906 -12.406 1 98.75 148 VAL A CA 1
ATOM 1170 C C . VAL A 1 148 ? 20.25 -28.703 -12.719 1 98.75 148 VAL A C 1
ATOM 1172 O O . VAL A 1 148 ? 20.781 -29.297 -13.656 1 98.75 148 VAL A O 1
ATOM 1175 N N . LYS A 1 149 ? 20.922 -27.922 -11.93 1 98.31 149 LYS A N 1
ATOM 1176 C CA . LYS A 1 149 ? 22.344 -27.656 -12.141 1 98.31 149 LYS A CA 1
ATOM 1177 C C . LYS A 1 149 ? 23.219 -28.516 -11.242 1 98.31 149 LYS A C 1
ATOM 1179 O O . LYS A 1 149 ? 24.438 -28.5 -11.352 1 98.31 149 LYS A O 1
ATOM 1184 N N . ARG A 1 150 ? 22.641 -29.328 -10.383 1 98.31 150 ARG A N 1
ATOM 1185 C CA . ARG A 1 150 ? 23.375 -30.156 -9.438 1 98.31 150 ARG A CA 1
ATOM 1186 C C . ARG A 1 150 ? 23.781 -31.484 -10.078 1 98.31 150 ARG A C 1
ATOM 1188 O O . ARG A 1 150 ? 23.078 -32 -10.945 1 98.31 150 ARG A O 1
ATOM 1195 N N . PRO A 1 151 ? 24.875 -32.062 -9.57 1 98.44 151 PRO A N 1
ATOM 1196 C CA . PRO A 1 151 ? 25.25 -33.375 -10.039 1 98.44 151 PRO A CA 1
ATOM 1197 C C . PRO A 1 151 ? 24.203 -34.438 -9.727 1 98.44 151 PRO A C 1
ATOM 1199 O O . PRO A 1 151 ? 24.031 -35.406 -10.492 1 98.44 151 PRO A O 1
ATOM 1202 N N . GLU A 1 152 ? 23.5 -34.25 -8.648 1 98.62 152 GLU A N 1
ATOM 1203 C CA . GLU A 1 152 ? 22.469 -35.188 -8.258 1 98.62 152 GLU A CA 1
ATOM 1204 C C . GLU A 1 152 ? 21.359 -35.25 -9.305 1 98.62 152 GLU A C 1
ATOM 1206 O O . GLU A 1 152 ? 20.797 -36.344 -9.562 1 98.62 152 GLU A O 1
ATOM 1211 N N . PHE A 1 153 ? 21.078 -34.094 -9.906 1 98.81 153 PHE A N 1
ATOM 1212 C CA . PHE A 1 153 ? 20.078 -34.094 -10.961 1 98.81 153 PHE A CA 1
ATOM 1213 C C . PHE A 1 153 ? 20.594 -34.812 -12.211 1 98.81 153 PHE A C 1
ATOM 1215 O O . PHE A 1 153 ? 19.875 -35.594 -12.828 1 98.81 153 PHE A O 1
ATOM 1222 N N . GLN A 1 154 ? 21.812 -34.531 -12.586 1 98 154 GLN A N 1
ATOM 1223 C CA . GLN A 1 154 ? 22.406 -35.156 -13.758 1 98 154 GLN A CA 1
ATOM 1224 C C . GLN A 1 154 ? 22.406 -36.688 -13.609 1 98 154 GLN A C 1
ATOM 1226 O O . GLN A 1 154 ? 22.188 -37.406 -14.586 1 98 154 GLN A O 1
ATOM 1231 N N . ALA A 1 155 ? 22.578 -37.062 -12.398 1 97.94 155 ALA A N 1
ATOM 1232 C CA . ALA A 1 155 ? 22.656 -38.5 -12.117 1 97.94 155 ALA A CA 1
ATOM 1233 C C . ALA A 1 155 ? 21.312 -39.188 -12.297 1 97.94 155 ALA A C 1
ATOM 1235 O O . ALA A 1 155 ? 21.234 -40.406 -12.445 1 97.94 155 ALA A O 1
ATOM 1236 N N . LEU A 1 156 ? 20.234 -38.438 -12.289 1 98.5 156 LEU A N 1
ATOM 1237 C CA . LEU A 1 156 ? 18.906 -39 -12.492 1 98.5 156 LEU A CA 1
ATOM 1238 C C . LEU A 1 156 ? 18.719 -39.438 -13.938 1 98.5 156 LEU A C 1
ATOM 1240 O O . LEU A 1 156 ? 17.844 -40.25 -14.234 1 98.5 156 LEU A O 1
ATOM 1244 N N . ARG A 1 157 ? 19.438 -38.844 -14.875 1 98 157 ARG A N 1
ATOM 1245 C CA . ARG A 1 157 ? 19.344 -39.125 -16.297 1 98 157 ARG A CA 1
ATOM 1246 C C . ARG A 1 157 ? 17.906 -39.031 -16.797 1 98 157 ARG A C 1
ATOM 1248 O O . ARG A 1 157 ? 17.406 -39.969 -17.422 1 98 157 ARG A O 1
ATOM 1255 N N . ALA A 1 158 ? 17.312 -37.906 -16.453 1 98.5 158 ALA A N 1
ATOM 1256 C CA . ALA A 1 158 ? 15.914 -37.75 -16.812 1 98.5 158 ALA A CA 1
ATOM 1257 C C . ALA A 1 158 ? 15.742 -37.625 -18.328 1 98.5 158 ALA A C 1
ATOM 1259 O O . ALA A 1 158 ? 16.375 -36.781 -18.953 1 98.5 158 ALA A O 1
ATOM 1260 N N . GLY A 1 159 ? 14.867 -38.438 -18.906 1 98.38 159 GLY A N 1
ATOM 1261 C CA . GLY A 1 159 ? 14.57 -38.375 -20.328 1 98.38 159 GLY A CA 1
ATOM 1262 C C . GLY A 1 159 ? 13.242 -37.719 -20.625 1 98.38 159 GLY A C 1
ATOM 1263 O O . GLY A 1 159 ? 13.039 -37.188 -21.734 1 98.38 159 GLY A O 1
ATOM 1264 N N . PHE A 1 160 ? 12.359 -37.719 -19.672 1 98.75 160 PHE A N 1
ATOM 1265 C CA . PHE A 1 160 ? 11.023 -37.125 -19.781 1 98.75 160 PHE A CA 1
ATOM 1266 C C . PHE A 1 160 ? 10.453 -36.844 -18.391 1 98.75 160 PHE A C 1
ATOM 1268 O O . PHE A 1 160 ? 10.766 -37.531 -17.422 1 98.75 160 PHE A O 1
ATOM 1275 N N . ALA A 1 161 ? 9.625 -35.781 -18.344 1 98.94 161 ALA A N 1
ATOM 1276 C CA . ALA A 1 161 ? 9.109 -35.406 -17.031 1 98.94 161 ALA A CA 1
ATOM 1277 C C . ALA A 1 161 ? 7.621 -35.094 -17.094 1 98.94 161 ALA A C 1
ATOM 1279 O O . ALA A 1 161 ? 7.125 -34.625 -18.141 1 98.94 161 ALA A O 1
ATOM 1280 N N . LEU A 1 162 ? 6.93 -35.375 -16.047 1 98.88 162 LEU A N 1
ATOM 1281 C CA . LEU A 1 162 ? 5.598 -34.844 -15.773 1 98.88 162 LEU A CA 1
ATOM 1282 C C . LEU A 1 162 ? 5.633 -33.844 -14.625 1 98.88 162 LEU A C 1
ATOM 1284 O O . LEU A 1 162 ? 6.414 -34 -13.688 1 98.88 162 LEU A O 1
ATOM 1288 N N . ASP A 1 163 ? 4.879 -32.812 -14.727 1 98.69 163 ASP A N 1
ATOM 1289 C CA . ASP A 1 163 ? 4.652 -31.766 -13.727 1 98.69 163 ASP A CA 1
ATOM 1290 C C . ASP A 1 163 ? 3.184 -31.344 -13.695 1 98.69 163 ASP A C 1
ATOM 1292 O O . ASP A 1 163 ? 2.338 -31.984 -14.336 1 98.69 163 ASP A O 1
ATOM 1296 N N . GLU A 1 164 ? 2.906 -30.312 -12.906 1 97.88 164 GLU A N 1
ATOM 1297 C CA . GLU A 1 164 ? 1.513 -29.969 -12.648 1 97.88 164 GLU A CA 1
ATOM 1298 C C . GLU A 1 164 ? 0.857 -29.375 -13.898 1 97.88 164 GLU A C 1
ATOM 1300 O O . GLU A 1 164 ? 1.538 -28.812 -14.75 1 97.88 164 GLU A O 1
ATOM 1305 N N . GLY A 1 165 ? -0.427 -29.609 -13.992 1 97.69 165 GLY A N 1
ATOM 1306 C CA . GLY A 1 165 ? -1.316 -28.891 -14.883 1 97.69 165 GLY A CA 1
ATOM 1307 C C . GLY A 1 165 ? -2.344 -28.047 -14.156 1 97.69 165 GLY A C 1
ATOM 1308 O O . GLY A 1 165 ? -2.01 -27.344 -13.203 1 97.69 165 GLY A O 1
ATOM 1309 N N . LEU A 1 166 ? -3.578 -28.062 -14.766 1 97.44 166 LEU A N 1
ATOM 1310 C CA . LEU A 1 166 ? -4.676 -27.281 -14.195 1 97.44 166 LEU A CA 1
ATOM 1311 C C . LEU A 1 166 ? -5.969 -28.078 -14.203 1 97.44 166 LEU A C 1
ATOM 1313 O O . LEU A 1 166 ? -6.109 -29.031 -14.969 1 97.44 166 LEU A O 1
ATOM 1317 N N . ALA A 1 167 ? -6.844 -27.656 -13.32 1 98 167 ALA A N 1
ATOM 1318 C CA . ALA A 1 167 ? -8.211 -28.156 -13.391 1 98 167 ALA A CA 1
ATOM 1319 C C . ALA A 1 167 ? -8.898 -27.703 -14.68 1 98 167 ALA A C 1
ATOM 1321 O O . ALA A 1 167 ? -8.539 -26.672 -15.242 1 98 167 ALA A O 1
ATOM 1322 N N . ASN A 1 168 ? -9.734 -28.484 -15.164 1 98.12 168 ASN A N 1
ATOM 1323 C CA . ASN A 1 168 ? -10.594 -28.188 -16.297 1 98.12 168 ASN A CA 1
ATOM 1324 C C . ASN A 1 168 ? -12.07 -28.328 -15.938 1 98.12 168 ASN A C 1
ATOM 1326 O O . ASN A 1 168 ? -12.5 -29.391 -15.469 1 98.12 168 ASN A O 1
ATOM 1330 N N . PRO A 1 169 ? -12.867 -27.281 -16.156 1 97.62 169 PRO A N 1
ATOM 1331 C CA . PRO A 1 169 ? -14.266 -27.344 -15.734 1 97.62 169 PRO A CA 1
ATOM 1332 C C . PRO A 1 169 ? -15.109 -28.25 -16.641 1 97.62 169 PRO A C 1
ATOM 1334 O O . PRO A 1 169 ? -16.234 -28.609 -16.281 1 97.62 169 PRO A O 1
ATOM 1337 N N . THR A 1 170 ? -14.656 -28.594 -17.797 1 97.94 170 THR A N 1
ATOM 1338 C CA . THR A 1 170 ? -15.375 -29.453 -18.719 1 97.94 170 THR A CA 1
ATOM 1339 C C . THR A 1 170 ? -14.961 -30.906 -18.531 1 97.94 170 THR A C 1
ATOM 1341 O O . THR A 1 170 ? -14.266 -31.25 -17.562 1 97.94 170 THR A O 1
ATOM 1344 N N . ASP A 1 171 ? -15.359 -31.766 -19.469 1 98 171 ASP A N 1
ATOM 1345 C CA . ASP A 1 171 ? -15.031 -33.188 -19.391 1 98 171 ASP A CA 1
ATOM 1346 C C . ASP A 1 171 ? -13.617 -33.438 -19.891 1 98 171 ASP A C 1
ATOM 1348 O O . ASP A 1 171 ? -13.086 -34.562 -19.719 1 98 171 ASP A O 1
ATOM 1352 N N . ALA A 1 172 ? -13.031 -32.469 -20.406 1 98.31 172 ALA A N 1
ATOM 1353 C CA . ALA A 1 172 ? -11.711 -32.625 -21 1 98.31 172 ALA A CA 1
ATOM 1354 C C . ALA A 1 172 ? -10.617 -32.5 -19.938 1 98.31 172 ALA A C 1
ATOM 1356 O O . ALA A 1 172 ? -10.852 -31.984 -18.844 1 98.31 172 ALA A O 1
ATOM 1357 N N . PHE A 1 173 ? -9.516 -33.125 -20.234 1 98.56 173 PHE A N 1
ATOM 1358 C CA . PHE A 1 173 ? -8.266 -32.938 -19.5 1 98.56 173 PHE A CA 1
ATOM 1359 C C . PHE A 1 173 ? -7.301 -32.062 -20.297 1 98.56 173 PHE A C 1
ATOM 1361 O O . PHE A 1 173 ? -7.086 -32.312 -21.484 1 98.56 173 PHE A O 1
ATOM 1368 N N . THR A 1 174 ? -6.805 -31.047 -19.672 1 98.19 174 THR A N 1
ATOM 1369 C CA . THR A 1 174 ? -5.82 -30.234 -20.375 1 98.19 174 THR A CA 1
ATOM 1370 C C . THR A 1 174 ? -4.406 -30.734 -20.109 1 98.19 174 THR A C 1
ATOM 1372 O O . THR A 1 174 ? -4.07 -31.109 -18.984 1 98.19 174 THR A O 1
ATOM 1375 N N . VAL A 1 175 ? -3.611 -30.891 -21.125 1 98.69 175 VAL A N 1
ATOM 1376 C CA . VAL A 1 175 ? -2.189 -31.203 -21.016 1 98.69 175 VAL A CA 1
ATOM 1377 C C . VAL A 1 175 ? -1.364 -30.047 -21.578 1 98.69 175 VAL A C 1
ATOM 1379 O O . VAL A 1 175 ? -1.724 -29.469 -22.594 1 98.69 175 VAL A O 1
ATOM 1382 N N . PHE A 1 176 ? -0.319 -29.688 -20.906 1 98.75 176 PHE A N 1
ATOM 1383 C CA . PHE A 1 176 ? 0.448 -28.5 -21.281 1 98.75 176 PHE A CA 1
ATOM 1384 C C . PHE A 1 176 ? 1.835 -28.891 -21.766 1 98.75 176 PHE A C 1
ATOM 1386 O O . PHE A 1 176 ? 2.57 -29.594 -21.078 1 98.75 176 PHE A O 1
ATOM 1393 N N . TYR A 1 177 ? 2.16 -28.438 -22.906 1 98.69 177 TYR A N 1
ATOM 1394 C CA . TYR A 1 177 ? 3.408 -28.828 -23.547 1 98.69 177 TYR A CA 1
ATOM 1395 C C . TYR A 1 177 ? 4.418 -27.688 -23.531 1 98.69 177 TYR A C 1
ATOM 1397 O O . TYR A 1 177 ? 5.527 -27.828 -24.062 1 98.69 177 TYR A O 1
ATOM 1405 N N . SER A 1 178 ? 4.004 -26.578 -23.078 1 98.06 178 SER A N 1
ATOM 1406 C CA . SER A 1 178 ? 4.789 -25.375 -22.844 1 98.06 178 SER A CA 1
ATOM 1407 C C . SER A 1 178 ? 4.117 -24.453 -21.828 1 98.06 178 SER A C 1
ATOM 1409 O O . SER A 1 178 ? 3.129 -24.844 -21.203 1 98.06 178 SER A O 1
ATOM 1411 N N . GLU A 1 179 ? 4.73 -23.359 -21.531 1 98 179 GLU A N 1
ATOM 1412 C CA . GLU A 1 179 ? 4.137 -22.406 -20.594 1 98 179 GLU A CA 1
ATOM 1413 C C . GLU A 1 179 ? 4.578 -20.969 -20.906 1 98 179 GLU A C 1
ATOM 1415 O O . GLU A 1 179 ? 5.605 -20.766 -21.562 1 98 179 GLU A O 1
ATOM 1420 N N . ARG A 1 180 ? 3.801 -19.922 -20.469 1 98.12 180 ARG A N 1
ATOM 1421 C CA . ARG A 1 180 ? 4.137 -18.5 -20.609 1 98.12 180 ARG A CA 1
ATOM 1422 C C . ARG A 1 180 ? 5.348 -18.141 -19.766 1 98.12 180 ARG A C 1
ATOM 1424 O O . ARG A 1 180 ? 5.754 -18.906 -18.891 1 98.12 180 ARG A O 1
ATOM 1431 N N . SER A 1 181 ? 5.949 -17 -20.156 1 98.06 181 SER A N 1
ATOM 1432 C CA . SER A 1 181 ? 7.102 -16.484 -19.422 1 98.06 181 SER A CA 1
ATOM 1433 C C . SER A 1 181 ? 6.672 -15.578 -18.266 1 98.06 181 SER A C 1
ATOM 1435 O O . SER A 1 181 ? 6.02 -14.555 -18.484 1 98.06 181 SER A O 1
ATOM 1437 N N . PRO A 1 182 ? 7.051 -15.883 -17.062 1 98.5 182 PRO A N 1
ATOM 1438 C CA . PRO A 1 182 ? 6.688 -15.031 -15.93 1 98.5 182 PRO A CA 1
ATOM 1439 C C . PRO A 1 182 ? 7.59 -13.805 -15.805 1 98.5 182 PRO A C 1
ATOM 1441 O O . PRO A 1 182 ? 8.812 -13.93 -15.797 1 98.5 182 PRO A O 1
ATOM 1444 N N . TRP A 1 183 ? 7.023 -12.633 -15.797 1 98.81 183 TRP A N 1
ATOM 1445 C CA . TRP A 1 183 ? 7.672 -11.375 -15.445 1 98.81 183 TRP A CA 1
ATOM 1446 C C . TRP A 1 183 ? 7 -10.734 -14.234 1 98.81 183 TRP A C 1
ATOM 1448 O O . TRP A 1 183 ? 5.871 -10.25 -14.328 1 98.81 183 TRP A O 1
ATOM 1458 N N . TRP A 1 184 ? 7.672 -10.836 -13.062 1 98.81 184 TRP A N 1
ATOM 1459 C CA . TRP A 1 184 ? 7.234 -10.094 -11.883 1 98.81 184 TRP A CA 1
ATOM 1460 C C . TRP A 1 184 ? 7.934 -8.742 -11.797 1 98.81 184 TRP A C 1
ATOM 1462 O O . TRP A 1 184 ? 9.156 -8.68 -11.641 1 98.81 184 TRP A O 1
ATOM 1472 N N . VAL A 1 185 ? 7.125 -7.691 -11.82 1 98.81 185 VAL A N 1
ATOM 1473 C CA . VAL A 1 185 ? 7.66 -6.344 -11.969 1 98.81 185 VAL A CA 1
ATOM 1474 C C . VAL A 1 185 ? 7.238 -5.48 -10.781 1 98.81 185 VAL A C 1
ATOM 1476 O O . VAL A 1 185 ? 6.074 -5.5 -10.383 1 98.81 185 VAL A O 1
ATOM 1479 N N . GLN A 1 186 ? 8.164 -4.82 -10.219 1 98.81 186 GLN A N 1
ATOM 1480 C CA . GLN A 1 186 ? 7.871 -3.775 -9.242 1 98.81 186 GLN A CA 1
ATOM 1481 C C . GLN A 1 186 ? 8.141 -2.391 -9.828 1 98.81 186 GLN A C 1
ATOM 1483 O O . GLN A 1 186 ? 9.242 -2.121 -10.32 1 98.81 186 GLN A O 1
ATOM 1488 N N . VAL A 1 187 ? 7.184 -1.566 -9.844 1 98.94 187 VAL A N 1
ATOM 1489 C CA . VAL A 1 187 ? 7.336 -0.165 -10.227 1 98.94 187 VAL A CA 1
ATOM 1490 C C . VAL A 1 187 ? 7.422 0.703 -8.977 1 98.94 187 VAL A C 1
ATOM 1492 O O . VAL A 1 187 ? 6.566 0.613 -8.086 1 98.94 187 VAL A O 1
ATOM 1495 N N . THR A 1 188 ? 8.445 1.461 -8.836 1 98.88 188 THR A N 1
ATOM 1496 C CA . THR A 1 188 ? 8.617 2.406 -7.738 1 98.88 188 THR A CA 1
ATOM 1497 C C . THR A 1 188 ? 8.555 3.844 -8.242 1 98.88 188 THR A C 1
ATOM 1499 O O . THR A 1 188 ? 9.266 4.207 -9.188 1 98.88 188 THR A O 1
ATOM 1502 N N . SER A 1 189 ? 7.723 4.598 -7.688 1 98.81 189 SER A N 1
ATOM 1503 C CA . SER A 1 189 ? 7.539 6 -8.039 1 98.81 189 SER A CA 1
ATOM 1504 C C . SER A 1 189 ? 8.023 6.918 -6.922 1 98.81 189 SER A C 1
ATOM 1506 O O . SER A 1 189 ? 7.613 6.777 -5.77 1 98.81 189 SER A O 1
ATOM 1508 N N . THR A 1 190 ? 8.922 7.801 -7.238 1 97.94 190 THR A N 1
ATOM 1509 C CA . THR A 1 190 ? 9.352 8.828 -6.293 1 97.94 190 THR A CA 1
ATOM 1510 C C . THR A 1 190 ? 8.828 10.195 -6.707 1 97.94 190 THR A C 1
ATOM 1512 O O . THR A 1 190 ? 8.656 10.469 -7.898 1 97.94 190 THR A O 1
ATOM 1515 N N . GLY A 1 191 ? 8.523 11.023 -5.766 1 97 191 GLY A N 1
ATOM 1516 C CA . GLY A 1 191 ? 8.039 12.375 -6.004 1 97 191 GLY A CA 1
ATOM 1517 C C . GLY A 1 191 ? 8.188 13.289 -4.805 1 97 191 GLY A C 1
ATOM 1518 O O . GLY A 1 191 ? 8.805 12.914 -3.807 1 97 191 GLY A O 1
ATOM 1519 N N . LYS A 1 192 ? 7.676 14.508 -4.953 1 95.81 192 LYS A N 1
ATOM 1520 C CA . LYS A 1 192 ? 7.789 15.508 -3.896 1 95.81 192 LYS A CA 1
ATOM 1521 C C . LYS A 1 192 ? 6.852 15.195 -2.732 1 95.81 192 LYS A C 1
ATOM 1523 O O . LYS A 1 192 ? 5.66 14.953 -2.934 1 95.81 192 LYS A O 1
ATOM 1528 N N . PRO A 1 193 ? 7.449 15.164 -1.52 1 96.5 193 PRO A N 1
ATOM 1529 C CA . PRO A 1 193 ? 6.602 15.039 -0.33 1 96.5 193 PRO A CA 1
ATOM 1530 C C . PRO A 1 193 ? 6.02 16.375 0.121 1 96.5 193 PRO A C 1
ATOM 1532 O O . PRO A 1 193 ? 6.32 17.422 -0.467 1 96.5 193 PRO A O 1
ATOM 1535 N N . GLY A 1 194 ? 5.227 16.391 1.158 1 96.62 194 GLY A N 1
ATOM 1536 C CA . GLY A 1 194 ? 4.68 17.609 1.729 1 96.62 194 GLY A CA 1
ATOM 1537 C C . GLY A 1 194 ? 3.424 17.375 2.547 1 96.62 194 GLY A C 1
ATOM 1538 O O . GLY A 1 194 ? 3.055 16.234 2.814 1 96.62 194 GLY A O 1
ATOM 1539 N N . HIS A 1 195 ? 2.883 18.453 2.984 1 97.38 195 HIS A N 1
ATOM 1540 C CA . HIS A 1 195 ? 1.652 18.406 3.766 1 97.38 195 HIS A CA 1
ATOM 1541 C C . HIS A 1 195 ? 0.458 18.031 2.893 1 97.38 195 HIS A C 1
ATOM 1543 O O . HIS A 1 195 ? 0.311 18.547 1.783 1 97.38 195 HIS A O 1
ATOM 1549 N N . GLY A 1 196 ? -0.412 17.172 3.34 1 97.75 196 GLY A N 1
ATOM 1550 C CA . GLY A 1 196 ? -1.522 16.625 2.582 1 97.75 196 GLY A CA 1
ATOM 1551 C C . GLY A 1 196 ? -2.549 17.656 2.178 1 97.75 196 GLY A C 1
ATOM 1552 O O . GLY A 1 196 ? -3.395 17.406 1.317 1 97.75 196 GLY A O 1
ATOM 1553 N N . SER A 1 197 ? -2.447 18.844 2.734 1 97.44 197 SER A N 1
ATOM 1554 C CA . SER A 1 197 ? -3.428 19.891 2.463 1 97.44 197 SER A CA 1
ATOM 1555 C C . SER A 1 197 ? -3.053 20.688 1.217 1 97.44 197 SER A C 1
ATOM 1557 O O . SER A 1 197 ? -3.846 21.484 0.73 1 97.44 197 SER A O 1
ATOM 1559 N N . ARG A 1 198 ? -1.865 20.484 0.701 1 96 198 ARG A N 1
ATOM 1560 C CA . ARG A 1 198 ? -1.347 21.297 -0.385 1 96 198 ARG A CA 1
ATOM 1561 C C . ARG A 1 198 ? -1.568 20.641 -1.736 1 96 198 ARG A C 1
ATOM 1563 O O . ARG A 1 198 ? -1.778 19.422 -1.807 1 96 198 ARG A O 1
ATOM 1570 N N . PHE A 1 199 ? -1.501 21.469 -2.826 1 97 199 PHE A N 1
ATOM 1571 C CA . PHE A 1 199 ? -1.432 20.938 -4.18 1 97 199 PHE A CA 1
ATOM 1572 C C . PHE A 1 199 ? 0.009 20.609 -4.559 1 97 199 PHE A C 1
ATOM 1574 O O . PHE A 1 199 ? 0.593 21.281 -5.418 1 97 199 PHE A O 1
ATOM 1581 N N . ILE A 1 200 ? 0.479 19.609 -3.926 1 96.19 200 ILE A N 1
ATOM 1582 C CA . ILE A 1 200 ? 1.845 19.188 -4.215 1 96.19 200 ILE A CA 1
ATOM 1583 C C . ILE A 1 200 ? 1.944 18.719 -5.668 1 96.19 200 ILE A C 1
ATOM 1585 O O . ILE A 1 200 ? 1.079 18 -6.156 1 96.19 200 ILE A O 1
ATOM 1589 N N . GLU A 1 201 ? 2.918 19.203 -6.375 1 95.25 201 GLU A N 1
ATOM 1590 C CA . GLU A 1 201 ? 3.146 18.781 -7.754 1 95.25 201 GLU A CA 1
ATOM 1591 C C . GLU A 1 201 ? 4.117 17.609 -7.816 1 95.25 201 GLU A C 1
ATOM 1593 O O . GLU A 1 201 ? 4.871 17.359 -6.871 1 95.25 201 GLU A O 1
ATOM 1598 N N . ASP A 1 202 ? 4.082 16.859 -8.883 1 97.25 202 ASP A N 1
ATOM 1599 C CA . ASP A 1 202 ? 5.043 15.789 -9.164 1 97.25 202 ASP A CA 1
ATOM 1600 C C . ASP A 1 202 ? 5.066 14.766 -8.031 1 97.25 202 ASP A C 1
ATOM 1602 O O . ASP A 1 202 ? 6.141 14.383 -7.562 1 97.25 202 ASP A O 1
ATOM 1606 N N . THR A 1 203 ? 3.863 14.375 -7.602 1 98.06 203 THR A N 1
ATOM 1607 C CA . THR A 1 203 ? 3.789 13.438 -6.484 1 98.06 203 THR A CA 1
ATOM 1608 C C . THR A 1 203 ? 4.055 12.016 -6.949 1 98.06 203 THR A C 1
ATOM 1610 O O . THR A 1 203 ? 3.799 11.672 -8.109 1 98.06 203 THR A O 1
ATOM 1613 N N . ALA A 1 204 ? 4.574 11.164 -6.059 1 98.31 204 ALA A N 1
ATOM 1614 C CA . ALA A 1 204 ? 4.738 9.734 -6.309 1 98.31 204 ALA A CA 1
ATOM 1615 C C . ALA A 1 204 ? 3.414 9.086 -6.711 1 98.31 204 ALA A C 1
ATOM 1617 O O . ALA A 1 204 ? 3.375 8.242 -7.605 1 98.31 204 ALA A O 1
ATOM 1618 N N . ALA A 1 205 ? 2.318 9.523 -6.086 1 98.38 205 ALA A N 1
ATOM 1619 C CA . ALA A 1 205 ? 0.99 8.953 -6.285 1 98.38 205 ALA A CA 1
ATOM 1620 C C . ALA A 1 205 ? 0.508 9.172 -7.719 1 98.38 205 ALA A C 1
ATOM 1622 O O . ALA A 1 205 ? 0.051 8.234 -8.375 1 98.38 205 ALA A O 1
ATOM 1623 N N . GLU A 1 206 ? 0.575 10.414 -8.203 1 98.31 206 GLU A N 1
ATOM 1624 C CA . GLU A 1 206 ? 0.085 10.727 -9.539 1 98.31 206 GLU A CA 1
ATOM 1625 C C . GLU A 1 206 ? 0.875 9.977 -10.609 1 98.31 206 GLU A C 1
ATOM 1627 O O . GLU A 1 206 ? 0.298 9.469 -11.57 1 98.31 206 GLU A O 1
ATOM 1632 N N . LYS A 1 207 ? 2.16 9.93 -10.438 1 98.75 207 LYS A N 1
ATOM 1633 C CA . LYS A 1 207 ? 3.002 9.258 -11.422 1 98.75 207 LYS A CA 1
ATOM 1634 C C . LYS A 1 207 ? 2.758 7.754 -11.414 1 98.75 207 LYS A C 1
ATOM 1636 O O . LYS A 1 207 ? 2.658 7.133 -12.477 1 98.75 207 LYS A O 1
ATOM 1641 N N . LEU A 1 208 ? 2.676 7.145 -10.203 1 98.88 208 LEU A N 1
ATOM 1642 C CA . LEU A 1 208 ? 2.377 5.719 -10.133 1 98.88 208 LEU A CA 1
ATOM 1643 C C . LEU A 1 208 ? 1.031 5.41 -10.781 1 98.88 208 LEU A C 1
ATOM 1645 O O . LEU A 1 208 ? 0.884 4.398 -11.461 1 98.88 208 LEU A O 1
ATOM 1649 N N . HIS A 1 209 ? 0.03 6.277 -10.539 1 98.81 209 HIS A N 1
ATOM 1650 C CA . HIS A 1 209 ? -1.306 6.102 -11.094 1 98.81 209 HIS A CA 1
ATOM 1651 C C . HIS A 1 209 ? -1.263 6.055 -12.617 1 98.81 209 HIS A C 1
ATOM 1653 O O . HIS A 1 209 ? -2.016 5.301 -13.242 1 98.81 209 HIS A O 1
ATOM 1659 N N . LYS A 1 210 ? -0.409 6.852 -13.227 1 98.75 210 LYS A N 1
ATOM 1660 C CA . LYS A 1 210 ? -0.27 6.859 -14.68 1 98.75 210 LYS A CA 1
ATOM 1661 C C . LYS A 1 210 ? 0.234 5.512 -15.195 1 98.75 210 LYS A C 1
ATOM 1663 O O . LYS A 1 210 ? -0.277 4.988 -16.188 1 98.75 210 LYS A O 1
ATOM 1668 N N . VAL A 1 211 ? 1.253 4.949 -14.531 1 98.88 211 VAL A N 1
ATOM 1669 C CA . VAL A 1 211 ? 1.805 3.664 -14.938 1 98.88 211 VAL A CA 1
ATOM 1670 C C . VAL A 1 211 ? 0.75 2.572 -14.766 1 98.88 211 VAL A C 1
ATOM 1672 O O . VAL A 1 211 ? 0.559 1.742 -15.664 1 98.88 211 VAL A O 1
ATOM 1675 N N . VAL A 1 212 ? 0.086 2.568 -13.602 1 98.88 212 VAL A N 1
ATOM 1676 C CA . VAL A 1 212 ? -0.947 1.574 -13.328 1 98.88 212 VAL A CA 1
ATOM 1677 C C . VAL A 1 212 ? -2.039 1.656 -14.391 1 98.88 212 VAL A C 1
ATOM 1679 O O . VAL A 1 212 ? -2.516 0.629 -14.883 1 98.88 212 VAL A O 1
ATOM 1682 N N . SER A 1 213 ? -2.416 2.895 -14.773 1 98.81 213 SER A N 1
ATOM 1683 C CA . SER A 1 213 ? -3.418 3.092 -15.82 1 98.81 213 SER A CA 1
ATOM 1684 C C . SER A 1 213 ? -2.979 2.463 -17.141 1 98.81 213 SER A C 1
ATOM 1686 O O . SER A 1 213 ? -3.766 1.787 -17.797 1 98.81 213 SER A O 1
ATOM 1688 N N . SER A 1 214 ? -1.753 2.67 -17.5 1 98.88 214 SER A N 1
ATOM 1689 C CA . SER A 1 214 ? -1.229 2.127 -18.75 1 98.88 214 SER A CA 1
ATOM 1690 C C . SER A 1 214 ? -1.23 0.602 -18.734 1 98.88 214 SER A C 1
ATOM 1692 O O . SER A 1 214 ? -1.62 -0.034 -19.719 1 98.88 214 SER A O 1
ATOM 1694 N N . ILE A 1 215 ? -0.824 0.014 -17.672 1 98.88 215 ILE A N 1
ATOM 1695 C CA . ILE A 1 215 ? -0.691 -1.436 -17.578 1 98.88 215 ILE A CA 1
ATOM 1696 C C . ILE A 1 215 ? -2.074 -2.08 -17.547 1 98.88 215 ILE A C 1
ATOM 1698 O O . ILE A 1 215 ? -2.305 -3.104 -18.188 1 98.88 215 ILE A O 1
ATOM 1702 N N . LEU A 1 216 ? -3.025 -1.465 -16.797 1 98.69 216 LEU A N 1
ATOM 1703 C CA . LEU A 1 216 ? -4.375 -2.018 -16.75 1 98.69 216 LEU A CA 1
ATOM 1704 C C . LEU A 1 216 ? -5.066 -1.876 -18.109 1 98.69 216 LEU A C 1
ATOM 1706 O O . LEU A 1 216 ? -5.863 -2.732 -18.5 1 98.69 216 LEU A O 1
ATOM 1710 N N . ALA A 1 217 ? -4.758 -0.784 -18.812 1 98.69 217 ALA A N 1
ATOM 1711 C CA . ALA A 1 217 ? -5.27 -0.654 -20.172 1 98.69 217 ALA A CA 1
ATOM 1712 C C . ALA A 1 217 ? -4.727 -1.761 -21.078 1 98.69 217 ALA A C 1
ATOM 1714 O O . ALA A 1 217 ? -5.457 -2.312 -21.906 1 98.69 217 ALA A O 1
ATOM 1715 N N . PHE A 1 218 ? -3.453 -2.027 -20.969 1 98.75 218 PHE A N 1
ATOM 1716 C CA . PHE A 1 218 ? -2.84 -3.129 -21.703 1 98.75 218 PHE A CA 1
ATOM 1717 C C . PHE A 1 218 ? -3.535 -4.445 -21.375 1 98.75 218 PHE A C 1
ATOM 1719 O O . PHE A 1 218 ? -3.834 -5.234 -22.281 1 98.75 218 PHE A O 1
ATOM 1726 N N . ARG A 1 219 ? -3.768 -4.73 -20.078 1 98.69 219 ARG A N 1
ATOM 1727 C CA . ARG A 1 219 ? -4.469 -5.934 -19.625 1 98.69 219 ARG A CA 1
ATOM 1728 C C . ARG A 1 219 ? -5.816 -6.066 -20.328 1 98.69 219 ARG A C 1
ATOM 1730 O O . ARG A 1 219 ? -6.172 -7.148 -20.797 1 98.69 219 ARG A O 1
ATOM 1737 N N . GLU A 1 220 ? -6.551 -4.988 -20.344 1 98.12 220 GLU A N 1
ATOM 1738 C CA . GLU A 1 220 ? -7.883 -4.996 -20.938 1 98.12 220 GLU A CA 1
ATOM 1739 C C . GLU A 1 220 ? -7.809 -5.289 -22.438 1 98.12 220 GLU A C 1
ATOM 1741 O O . GLU A 1 220 ? -8.648 -6.008 -22.984 1 98.12 220 GLU A O 1
ATOM 1746 N N . LYS A 1 221 ? -6.863 -4.73 -23.125 1 98.19 221 LYS A N 1
ATOM 1747 C CA . LYS A 1 221 ? -6.676 -5.004 -24.547 1 98.19 221 LYS A CA 1
ATOM 1748 C C . LYS A 1 221 ? -6.41 -6.484 -24.781 1 98.19 221 LYS A C 1
ATOM 1750 O O . LYS A 1 221 ? -6.961 -7.074 -25.719 1 98.19 221 LYS A O 1
ATOM 1755 N N . GLU A 1 222 ? -5.527 -7.094 -24 1 98.19 222 GLU A N 1
ATOM 1756 C CA . GLU A 1 222 ? -5.223 -8.516 -24.125 1 98.19 222 GLU A CA 1
ATOM 1757 C C . GLU A 1 222 ? -6.445 -9.375 -23.812 1 98.19 222 GLU A C 1
ATOM 1759 O O . GLU A 1 222 ? -6.684 -10.391 -24.453 1 98.19 222 GLU A O 1
ATOM 1764 N N . ARG A 1 223 ? -7.191 -8.977 -22.766 1 97.69 223 ARG A N 1
ATOM 1765 C CA . ARG A 1 223 ? -8.422 -9.688 -22.422 1 97.69 223 ARG A CA 1
ATOM 1766 C C . ARG A 1 223 ? -9.391 -9.68 -23.594 1 97.69 223 ARG A C 1
ATOM 1768 O O . ARG A 1 223 ? -9.992 -10.703 -23.922 1 97.69 223 ARG A O 1
ATOM 1775 N N . GLN A 1 224 ? -9.578 -8.531 -24.234 1 97.69 224 GLN A N 1
ATOM 1776 C CA . GLN A 1 224 ? -10.461 -8.398 -25.391 1 97.69 224 GLN A CA 1
ATOM 1777 C C . GLN A 1 224 ? -9.961 -9.234 -26.562 1 97.69 224 GLN A C 1
ATOM 1779 O O . GLN A 1 224 ? -10.758 -9.844 -27.297 1 97.69 224 GLN A O 1
ATOM 1784 N N . ARG A 1 225 ? -8.656 -9.227 -26.734 1 96.81 225 ARG A N 1
ATOM 1785 C CA . ARG A 1 225 ? -8.055 -10.055 -27.766 1 96.81 225 ARG A CA 1
ATOM 1786 C C . ARG A 1 225 ? -8.406 -11.523 -27.578 1 96.81 225 ARG A C 1
ATOM 1788 O O . ARG A 1 225 ? -8.789 -12.211 -28.516 1 96.81 225 ARG A O 1
ATOM 1795 N N . LEU A 1 226 ? -8.312 -12.031 -26.375 1 97 226 LEU A N 1
ATOM 1796 C CA . LEU A 1 226 ? -8.648 -13.414 -26.031 1 97 226 LEU A CA 1
ATOM 1797 C C . LEU A 1 226 ? -10.125 -13.688 -26.297 1 97 226 LEU A C 1
ATOM 1799 O O . LEU A 1 226 ? -10.477 -14.734 -26.844 1 97 226 LEU A O 1
ATOM 1803 N N . GLN A 1 227 ? -10.969 -12.766 -25.969 1 96.19 227 GLN A N 1
ATOM 1804 C CA . GLN A 1 227 ? -12.414 -12.945 -26.078 1 96.19 227 GLN A CA 1
ATOM 1805 C C . GLN A 1 227 ? -12.867 -12.883 -27.531 1 96.19 227 GLN A C 1
ATOM 1807 O O . GLN A 1 227 ? -13.836 -13.547 -27.906 1 96.19 227 GLN A O 1
ATOM 1812 N N . SER A 1 228 ? -12.258 -12.141 -28.328 1 96.69 228 SER A N 1
ATOM 1813 C CA . SER A 1 228 ? -12.734 -11.875 -29.672 1 96.69 228 SER A CA 1
ATOM 1814 C C . SER A 1 228 ? -12.188 -12.906 -30.672 1 96.69 228 SER A C 1
ATOM 1816 O O . SER A 1 228 ? -12.672 -13.008 -31.797 1 96.69 228 SER A O 1
ATOM 1818 N N . ASN A 1 229 ? -11.211 -13.727 -30.297 1 94.81 229 ASN A N 1
ATOM 1819 C CA . ASN A 1 229 ? -10.586 -14.711 -31.172 1 94.81 229 ASN A CA 1
ATOM 1820 C C . ASN A 1 229 ? -10.719 -16.125 -30.609 1 94.81 229 ASN A C 1
ATOM 1822 O O . ASN A 1 229 ? -9.922 -16.547 -29.781 1 94.81 229 ASN A O 1
ATOM 1826 N N . PRO A 1 230 ? -11.57 -16.875 -31.141 1 91.69 230 PRO A N 1
ATOM 1827 C CA . PRO A 1 230 ? -11.82 -18.219 -30.594 1 91.69 230 PRO A CA 1
ATOM 1828 C C . PRO A 1 230 ? -10.625 -19.156 -30.766 1 91.69 230 PRO A C 1
ATOM 1830 O O . PRO A 1 230 ? -10.578 -20.219 -30.141 1 91.69 230 PRO A O 1
ATOM 1833 N N . GLN A 1 231 ? -9.688 -18.797 -31.609 1 91.88 231 GLN A N 1
ATOM 1834 C CA . GLN A 1 231 ? -8.516 -19.625 -31.812 1 91.88 231 GLN A CA 1
ATOM 1835 C C . GLN A 1 231 ? -7.496 -19.453 -30.703 1 91.88 231 GLN A C 1
ATOM 1837 O O . GLN A 1 231 ? -6.582 -20.266 -30.547 1 91.88 231 GLN A O 1
ATOM 1842 N N . LEU A 1 232 ? -7.648 -18.406 -29.969 1 93.88 232 LEU A N 1
ATOM 1843 C CA . LEU A 1 232 ? -6.703 -18.125 -28.906 1 93.88 232 LEU A CA 1
ATOM 1844 C C . LEU A 1 232 ? -7.156 -18.766 -27.594 1 93.88 232 LEU A C 1
ATOM 1846 O O . LEU A 1 232 ? -8.359 -18.906 -27.344 1 93.88 232 LEU A O 1
ATOM 1850 N N . LYS A 1 233 ? -6.18 -19.219 -26.859 1 95.38 233 LYS A N 1
ATOM 1851 C CA . LYS A 1 233 ? -6.367 -19.688 -25.484 1 95.38 233 LYS A CA 1
ATOM 1852 C C . LYS A 1 233 ? -5.605 -18.797 -24.5 1 95.38 233 LYS A C 1
ATOM 1854 O O . LYS A 1 233 ? -4.805 -17.953 -24.891 1 95.38 233 LYS A O 1
ATOM 1859 N N . GLU A 1 234 ? -5.852 -18.969 -23.219 1 95.75 234 GLU A N 1
ATOM 1860 C CA . GLU A 1 234 ? -5.223 -18.141 -22.203 1 95.75 234 GLU A CA 1
ATOM 1861 C C . GLU A 1 234 ? -3.701 -18.188 -22.297 1 95.75 234 GLU A C 1
ATOM 1863 O O . GLU A 1 234 ? -3.021 -17.188 -22.078 1 95.75 234 GLU A O 1
ATOM 1868 N N . GLY A 1 235 ? -3.188 -19.328 -22.703 1 97.19 235 GLY A N 1
ATOM 1869 C CA . GLY A 1 235 ? -1.745 -19.5 -22.781 1 97.19 235 GLY A CA 1
ATOM 1870 C C . GLY A 1 235 ? -1.108 -18.797 -23.953 1 97.19 235 GLY A C 1
ATOM 1871 O O . GLY A 1 235 ? 0.118 -18.688 -24.031 1 97.19 235 GLY A O 1
ATOM 1872 N N . THR A 1 236 ? -1.948 -18.234 -24.828 1 96.5 236 THR A N 1
ATOM 1873 C CA . THR A 1 236 ? -1.399 -17.656 -26.047 1 96.5 236 THR A CA 1
ATOM 1874 C C . THR A 1 236 ? -1.579 -16.141 -26.062 1 96.5 236 THR A C 1
ATOM 1876 O O . THR A 1 236 ? -1.331 -15.492 -27.078 1 96.5 236 THR A O 1
ATOM 1879 N N . VAL A 1 237 ? -2.045 -15.547 -24.984 1 97.88 237 VAL A N 1
ATOM 1880 C CA . VAL A 1 237 ? -2.1 -14.102 -24.812 1 97.88 237 VAL A CA 1
ATOM 1881 C C . VAL A 1 237 ? -1.374 -13.703 -23.531 1 97.88 237 VAL A C 1
ATOM 1883 O O . VAL A 1 237 ? -1.232 -14.516 -22.609 1 97.88 237 VAL A O 1
ATOM 1886 N N . THR A 1 238 ? -0.88 -12.438 -23.469 1 98.56 238 THR A N 1
ATOM 1887 C CA . THR A 1 238 ? -0.199 -11.953 -22.266 1 98.56 238 THR A CA 1
ATOM 1888 C C . THR A 1 238 ? -1.207 -11.453 -21.234 1 98.56 238 THR A C 1
ATOM 1890 O O . THR A 1 238 ? -2.152 -10.742 -21.578 1 98.56 238 THR A O 1
ATOM 1893 N N . SER A 1 239 ? -1.094 -11.906 -20.031 1 98.56 239 SER A N 1
ATOM 1894 C CA . SER A 1 239 ? -1.926 -11.406 -18.938 1 98.56 239 SER A CA 1
ATOM 1895 C C . SER A 1 239 ? -1.104 -10.586 -17.938 1 98.56 239 SER A C 1
ATOM 1897 O O . SER A 1 239 ? 0.124 -10.688 -17.922 1 98.56 239 SER A O 1
ATOM 1899 N N . VAL A 1 240 ? -1.771 -9.727 -17.234 1 98.81 240 VAL A N 1
ATOM 1900 C CA . VAL A 1 240 ? -1.134 -9 -16.141 1 98.81 240 VAL A CA 1
ATOM 1901 C C . VAL A 1 240 ? -2.166 -8.688 -15.062 1 98.81 240 VAL A C 1
ATOM 1903 O O . VAL A 1 240 ? -3.326 -8.398 -15.367 1 98.81 240 VAL A O 1
ATOM 1906 N N . ASN A 1 241 ? -1.796 -8.805 -13.82 1 98.81 241 ASN A N 1
ATOM 1907 C CA . ASN A 1 241 ? -2.592 -8.375 -12.672 1 98.81 241 ASN A CA 1
ATOM 1908 C C . ASN A 1 241 ? -1.774 -7.516 -11.711 1 98.81 241 ASN A C 1
ATOM 1910 O O . ASN A 1 241 ? -0.598 -7.797 -11.469 1 98.81 241 ASN A O 1
ATOM 1914 N N . LEU A 1 242 ? -2.352 -6.395 -11.273 1 98.88 242 LEU A N 1
ATOM 1915 C CA . LEU A 1 242 ? -1.812 -5.656 -10.141 1 98.88 242 LEU A CA 1
ATOM 1916 C C . LEU A 1 242 ? -1.987 -6.449 -8.844 1 98.88 242 LEU A C 1
ATOM 1918 O O . LEU A 1 242 ? -3.115 -6.695 -8.414 1 98.88 242 LEU A O 1
ATOM 1922 N N . THR A 1 243 ? -0.844 -6.785 -8.172 1 98.69 243 THR A N 1
ATOM 1923 C CA . THR A 1 243 ? -0.968 -7.785 -7.117 1 98.69 243 THR A CA 1
ATOM 1924 C C . THR A 1 243 ? -0.556 -7.203 -5.77 1 98.69 243 THR A C 1
ATOM 1926 O O . THR A 1 243 ? -0.902 -7.75 -4.719 1 98.69 243 THR A O 1
ATOM 1929 N N . LYS A 1 244 ? 0.247 -6.102 -5.777 1 98.5 244 LYS A N 1
ATOM 1930 C CA . LYS A 1 244 ? 0.646 -5.438 -4.539 1 98.5 244 LYS A CA 1
ATOM 1931 C C . LYS A 1 244 ? 0.762 -3.93 -4.734 1 98.5 244 LYS A C 1
ATOM 1933 O O . LYS A 1 244 ? 1.197 -3.467 -5.789 1 98.5 244 LYS A O 1
ATOM 1938 N N . ILE A 1 245 ? 0.396 -3.197 -3.773 1 98.75 245 ILE A N 1
ATOM 1939 C CA . ILE A 1 245 ? 0.666 -1.766 -3.701 1 98.75 245 ILE A CA 1
ATOM 1940 C C . ILE A 1 245 ? 1.101 -1.394 -2.285 1 98.75 245 ILE A C 1
ATOM 1942 O O . ILE A 1 245 ? 0.654 -2.004 -1.312 1 98.75 245 ILE A O 1
ATOM 1946 N N . GLU A 1 246 ? 1.979 -0.435 -2.221 1 98.44 246 GLU A N 1
ATOM 1947 C CA . GLU A 1 246 ? 2.48 0.006 -0.922 1 98.44 246 GLU A CA 1
ATOM 1948 C C . GLU A 1 246 ? 2.975 1.448 -0.982 1 98.44 246 GLU A C 1
ATOM 1950 O O . GLU A 1 246 ? 3.604 1.854 -1.963 1 98.44 246 GLU A O 1
ATOM 1955 N N . GLY A 1 247 ? 2.623 2.166 0.083 1 98.12 247 GLY A N 1
ATOM 1956 C CA . GLY A 1 247 ? 3.168 3.506 0.215 1 98.12 247 GLY A CA 1
ATOM 1957 C C . GLY A 1 247 ? 2.383 4.379 1.175 1 98.12 247 GLY A C 1
ATOM 1958 O O . GLY A 1 247 ? 1.168 4.223 1.311 1 98.12 247 GLY A O 1
ATOM 1959 N N . GLY A 1 248 ? 3.09 5.324 1.809 1 97.06 248 GLY A N 1
ATOM 1960 C CA . GLY A 1 248 ? 2.469 6.285 2.705 1 97.06 248 GLY A CA 1
ATOM 1961 C C . GLY A 1 248 ? 2.611 5.914 4.168 1 97.06 248 GLY A C 1
ATOM 1962 O O . GLY A 1 248 ? 2.674 4.734 4.512 1 97.06 248 GLY A O 1
ATOM 1963 N N . VAL A 1 249 ? 2.609 6.945 5.055 1 95.81 249 VAL A N 1
ATOM 1964 C CA . VAL A 1 249 ? 2.857 6.691 6.469 1 95.81 249 VAL A CA 1
ATOM 1965 C C . VAL A 1 249 ? 1.79 7.379 7.312 1 95.81 249 VAL A C 1
ATOM 1967 O O . VAL A 1 249 ? 1.613 7.051 8.492 1 95.81 249 VAL A O 1
ATOM 1970 N N . ALA A 1 250 ? 1.102 8.336 6.766 1 96.94 250 ALA A N 1
ATOM 1971 C CA . ALA A 1 250 ? 0.089 9.094 7.496 1 96.94 250 ALA A CA 1
ATOM 1972 C C . ALA A 1 250 ? -0.9 9.75 6.535 1 96.94 250 ALA A C 1
ATOM 1974 O O . ALA A 1 250 ? -0.572 10.008 5.375 1 96.94 250 ALA A O 1
ATOM 1975 N N . TYR A 1 251 ? -2.102 10.07 6.996 1 97.81 251 TYR A N 1
ATOM 1976 C CA . TYR A 1 251 ? -3.131 10.695 6.168 1 97.81 251 TYR A CA 1
ATOM 1977 C C . TYR A 1 251 ? -2.676 12.055 5.668 1 97.81 251 TYR A C 1
ATOM 1979 O O . TYR A 1 251 ? -3.045 12.477 4.566 1 97.81 251 TYR A O 1
ATOM 1987 N N . ASN A 1 252 ? -1.914 12.758 6.504 1 98.19 252 ASN A N 1
ATOM 1988 C CA . ASN A 1 252 ? -1.656 14.156 6.191 1 98.19 252 ASN A CA 1
ATOM 1989 C C . ASN A 1 252 ? -0.229 14.367 5.691 1 98.19 252 ASN A C 1
ATOM 1991 O O . ASN A 1 252 ? 0.299 15.477 5.754 1 98.19 252 ASN A O 1
ATOM 1995 N N . VAL A 1 253 ? 0.416 13.32 5.289 1 97.75 253 VAL A N 1
ATOM 1996 C CA . VAL A 1 253 ? 1.755 13.398 4.715 1 97.75 253 VAL A CA 1
ATOM 1997 C C . VAL A 1 253 ? 1.748 12.797 3.309 1 97.75 253 VAL A C 1
ATOM 1999 O O . VAL A 1 253 ? 1.442 11.617 3.131 1 97.75 253 VAL A O 1
ATOM 2002 N N . VAL A 1 254 ? 2.041 13.641 2.307 1 98 254 VAL A N 1
ATOM 2003 C CA . VAL A 1 254 ? 2.252 13.125 0.957 1 98 254 VAL A CA 1
ATOM 2004 C C . VAL A 1 254 ? 3.564 12.352 0.896 1 98 254 VAL A C 1
ATOM 2006 O O . VAL A 1 254 ? 4.629 12.891 1.214 1 98 254 VAL A O 1
ATOM 2009 N N . PRO A 1 255 ? 3.5 11.117 0.56 1 97.19 255 PRO A N 1
ATOM 2010 C CA . PRO A 1 255 ? 4.715 10.297 0.62 1 97.19 255 PRO A CA 1
ATOM 2011 C C . PRO A 1 255 ? 5.699 10.625 -0.501 1 97.19 255 PRO A C 1
ATOM 2013 O O . PRO A 1 255 ? 5.289 11.031 -1.591 1 97.19 255 PRO A O 1
ATOM 2016 N N . ALA A 1 256 ? 6.961 10.352 -0.23 1 96.81 256 ALA A N 1
ATOM 2017 C CA . ALA A 1 256 ? 8.016 10.578 -1.217 1 96.81 256 ALA A CA 1
ATOM 2018 C C . ALA A 1 256 ? 8.117 9.398 -2.184 1 96.81 256 ALA A C 1
ATOM 2020 O O . ALA A 1 256 ? 8.695 9.531 -3.268 1 96.81 256 ALA A O 1
ATOM 2021 N N . THR A 1 257 ? 7.605 8.266 -1.764 1 97.5 257 THR A N 1
ATOM 2022 C CA . THR A 1 257 ? 7.746 7.066 -2.584 1 97.5 257 THR A CA 1
ATOM 2023 C C . THR A 1 257 ? 6.504 6.188 -2.471 1 97.5 257 THR A C 1
ATOM 2025 O O . THR A 1 257 ? 5.91 6.074 -1.396 1 97.5 257 THR A O 1
ATOM 2028 N N . MET A 1 258 ? 6.039 5.562 -3.502 1 98.44 258 MET A N 1
ATOM 2029 C CA . MET A 1 258 ? 5.016 4.523 -3.588 1 98.44 258 MET A CA 1
ATOM 2030 C C . MET A 1 258 ? 5.414 3.449 -4.594 1 98.44 258 MET A C 1
ATOM 2032 O O . MET A 1 258 ? 6.215 3.699 -5.492 1 98.44 258 MET A O 1
ATOM 2036 N N . SER A 1 259 ? 4.875 2.281 -4.445 1 98.81 259 SER A N 1
ATOM 2037 C CA . SER A 1 259 ? 5.238 1.222 -5.383 1 98.81 259 SER A CA 1
ATOM 2038 C C . SER A 1 259 ? 4.047 0.326 -5.691 1 98.81 259 SER A C 1
ATOM 2040 O O . SER A 1 259 ? 3.078 0.285 -4.93 1 98.81 259 SER A O 1
ATOM 2042 N N . ALA A 1 260 ? 4.082 -0.337 -6.777 1 98.88 260 ALA A N 1
ATOM 2043 C CA . ALA A 1 260 ? 3.111 -1.316 -7.258 1 98.88 260 ALA A CA 1
ATOM 2044 C C . ALA A 1 260 ? 3.809 -2.514 -7.895 1 98.88 260 ALA A C 1
ATOM 2046 O O . ALA A 1 260 ? 4.84 -2.359 -8.555 1 98.88 260 ALA A O 1
ATOM 2047 N N . SER A 1 261 ? 3.285 -3.658 -7.641 1 98.88 261 SER A N 1
ATOM 2048 C CA . SER A 1 261 ? 3.832 -4.883 -8.219 1 98.88 261 SER A CA 1
ATOM 2049 C C . SER A 1 261 ? 2.84 -5.535 -9.172 1 98.88 261 SER A C 1
ATOM 2051 O O . SER A 1 261 ? 1.63 -5.5 -8.945 1 98.88 261 SER A O 1
ATOM 2053 N N . PHE A 1 262 ? 3.367 -6.137 -10.195 1 98.88 262 PHE A N 1
ATOM 2054 C CA . PHE A 1 262 ? 2.566 -6.75 -11.25 1 98.88 262 PHE A CA 1
ATOM 2055 C C . PHE A 1 262 ? 3.062 -8.156 -11.562 1 98.88 262 PHE A C 1
ATOM 2057 O O . PHE A 1 262 ? 4.27 -8.406 -11.555 1 98.88 262 PHE A O 1
ATOM 2064 N N . ASP A 1 263 ? 2.125 -9.016 -11.82 1 98.88 263 ASP A N 1
ATOM 2065 C CA . ASP A 1 263 ? 2.406 -10.352 -12.344 1 98.88 263 ASP A CA 1
ATOM 2066 C C . ASP A 1 263 ? 2.062 -10.445 -13.828 1 98.88 263 ASP A C 1
ATOM 2068 O O . ASP A 1 263 ? 0.902 -10.648 -14.188 1 98.88 263 ASP A O 1
ATOM 2072 N N . PHE A 1 264 ? 3.09 -10.352 -14.68 1 98.88 264 PHE A N 1
ATOM 2073 C CA . PHE A 1 264 ? 2.934 -10.594 -16.109 1 98.88 264 PHE A CA 1
ATOM 2074 C C . PHE A 1 264 ? 3.221 -12.055 -16.453 1 98.88 264 PHE A C 1
ATOM 2076 O O . PHE A 1 264 ? 4.164 -12.641 -15.922 1 98.88 264 PHE A O 1
ATOM 2083 N N . ARG A 1 265 ? 2.404 -12.602 -17.219 1 98.81 265 ARG A N 1
ATOM 2084 C CA . ARG A 1 265 ? 2.705 -13.844 -17.938 1 98.81 265 ARG A CA 1
ATOM 2085 C C . ARG A 1 265 ? 2.732 -13.617 -19.438 1 98.81 265 ARG A C 1
ATOM 2087 O O . ARG A 1 265 ? 1.683 -13.477 -20.078 1 98.81 265 ARG A O 1
ATOM 2094 N N . VAL A 1 266 ? 3.928 -13.625 -20.016 1 98.62 266 VAL A N 1
ATOM 2095 C CA . VAL A 1 266 ? 4.152 -13.148 -21.375 1 98.62 266 VAL A CA 1
ATOM 2096 C C . VAL A 1 266 ? 3.977 -14.297 -22.359 1 98.62 266 VAL A C 1
ATOM 2098 O O . VAL A 1 266 ? 4.566 -15.367 -22.188 1 98.62 266 VAL A O 1
ATOM 2101 N N . ALA A 1 267 ? 3.172 -14.062 -23.312 1 97.5 267 ALA A N 1
ATOM 2102 C CA . ALA A 1 267 ? 2.865 -15.07 -24.328 1 97.5 267 ALA A CA 1
ATOM 2103 C C . ALA A 1 267 ? 4.094 -15.391 -25.172 1 97.5 267 ALA A C 1
ATOM 2105 O O . ALA A 1 267 ? 5 -14.562 -25.297 1 97.5 267 ALA A O 1
ATOM 2106 N N . PRO A 1 268 ? 4.16 -16.578 -25.75 1 93.62 268 PRO A N 1
ATOM 2107 C CA . PRO A 1 268 ? 5.344 -17.031 -26.484 1 93.62 268 PRO A CA 1
ATOM 2108 C C . PRO A 1 268 ? 5.609 -16.203 -27.75 1 93.62 268 PRO A C 1
ATOM 2110 O O . PRO A 1 268 ? 6.75 -16.125 -28.203 1 93.62 268 PRO A O 1
ATOM 2113 N N . ASP A 1 269 ? 4.656 -15.602 -28.297 1 90.19 269 ASP A N 1
ATOM 2114 C CA . ASP A 1 269 ? 4.824 -14.914 -29.562 1 90.19 269 ASP A CA 1
ATOM 2115 C C . ASP A 1 269 ? 5.262 -13.469 -29.359 1 90.19 269 ASP A C 1
ATOM 2117 O O . ASP A 1 269 ? 5.418 -12.719 -30.328 1 90.19 269 ASP A O 1
ATOM 2121 N N . VAL A 1 270 ? 5.469 -13.047 -28.188 1 96.69 270 VAL A N 1
ATOM 2122 C CA . VAL A 1 270 ? 5.805 -11.656 -27.875 1 96.69 270 VAL A CA 1
ATOM 2123 C C . VAL A 1 270 ? 7.301 -11.43 -28.062 1 96.69 270 VAL A C 1
ATOM 2125 O O . VAL A 1 270 ? 8.117 -12.281 -27.688 1 96.69 270 VAL A O 1
ATOM 2128 N N . ASP A 1 271 ? 7.68 -10.336 -28.734 1 97.81 271 ASP A N 1
ATOM 2129 C CA . ASP A 1 271 ? 9.047 -9.844 -28.734 1 97.81 271 ASP A CA 1
ATOM 2130 C C . ASP A 1 271 ? 9.438 -9.297 -27.359 1 97.81 271 ASP A C 1
ATOM 2132 O O . ASP A 1 271 ? 9.094 -8.164 -27.016 1 97.81 271 ASP A O 1
ATOM 2136 N N . LEU A 1 272 ? 10.234 -10.078 -26.641 1 97.94 272 LEU A N 1
ATOM 2137 C CA . LEU A 1 272 ? 10.492 -9.797 -25.234 1 97.94 272 LEU A CA 1
ATOM 2138 C C . LEU A 1 272 ? 11.25 -8.477 -25.078 1 97.94 272 LEU A C 1
ATOM 2140 O O . LEU A 1 272 ? 11.008 -7.727 -24.125 1 97.94 272 LEU A O 1
ATOM 2144 N N . LYS A 1 273 ? 12.195 -8.227 -25.922 1 97.75 273 LYS A N 1
ATOM 2145 C CA . LYS A 1 273 ? 12.953 -6.98 -25.859 1 97.75 273 LYS A CA 1
ATOM 2146 C C . LYS A 1 273 ? 12.047 -5.777 -26.078 1 97.75 273 LYS A C 1
ATOM 2148 O O . LYS A 1 273 ? 12.117 -4.793 -25.344 1 97.75 273 LYS A O 1
ATOM 2153 N N . ALA A 1 274 ? 11.219 -5.812 -27.094 1 98.38 274 ALA A N 1
ATOM 2154 C CA . ALA A 1 274 ? 10.273 -4.734 -27.375 1 98.38 274 ALA A CA 1
ATOM 2155 C C . ALA A 1 274 ? 9.305 -4.531 -26.219 1 98.38 274 ALA A C 1
ATOM 2157 O O . ALA A 1 274 ? 8.93 -3.398 -25.906 1 98.38 274 ALA A O 1
ATOM 2158 N N . PHE A 1 275 ? 8.883 -5.598 -25.656 1 98.56 275 PHE A N 1
ATOM 2159 C CA . PHE A 1 275 ? 7.93 -5.52 -24.562 1 98.56 275 PHE A CA 1
ATOM 2160 C C . PHE A 1 275 ? 8.562 -4.855 -23.344 1 98.56 275 PHE A C 1
ATOM 2162 O O . PHE A 1 275 ? 7.926 -4.031 -22.688 1 98.56 275 PHE A O 1
ATOM 2169 N N . GLU A 1 276 ? 9.789 -5.242 -23.016 1 98.38 276 GLU A N 1
ATOM 2170 C CA . GLU A 1 276 ? 10.508 -4.59 -21.922 1 98.38 276 GLU A CA 1
ATOM 2171 C C . GLU A 1 276 ? 10.648 -3.092 -22.172 1 98.38 276 GLU A C 1
ATOM 2173 O O . GLU A 1 276 ? 10.492 -2.287 -21.25 1 98.38 276 GLU A O 1
ATOM 2178 N N . GLU A 1 277 ? 10.953 -2.701 -23.391 1 98.5 277 GLU A N 1
ATOM 2179 C CA . GLU A 1 277 ? 11.055 -1.291 -23.75 1 98.5 277 GLU A CA 1
ATOM 2180 C C . GLU A 1 277 ? 9.719 -0.577 -23.547 1 98.5 277 GLU A C 1
ATOM 2182 O O . GLU A 1 277 ? 9.688 0.588 -23.156 1 98.5 277 GLU A O 1
ATOM 2187 N N . GLN A 1 278 ? 8.656 -1.273 -23.891 1 98.62 278 GLN A N 1
ATOM 2188 C CA . GLN A 1 278 ? 7.328 -0.715 -23.672 1 98.62 278 GLN A CA 1
ATOM 2189 C C . GLN A 1 278 ? 7.07 -0.443 -22.203 1 98.62 278 GLN A C 1
ATOM 2191 O O . GLN A 1 278 ? 6.535 0.607 -21.844 1 98.62 278 GLN A O 1
ATOM 2196 N N . LEU A 1 279 ? 7.41 -1.422 -21.328 1 98.75 279 LEU A N 1
ATOM 2197 C CA . LEU A 1 279 ? 7.262 -1.232 -19.891 1 98.75 279 LEU A CA 1
ATOM 2198 C C . LEU A 1 279 ? 8.062 -0.028 -19.422 1 98.75 279 LEU A C 1
ATOM 2200 O O . LEU A 1 279 ? 7.559 0.799 -18.656 1 98.75 279 LEU A O 1
ATOM 2204 N N . GLN A 1 280 ? 9.297 0.04 -19.891 1 98.5 280 GLN A N 1
ATOM 2205 C CA . GLN A 1 280 ? 10.148 1.178 -19.547 1 98.5 280 GLN A CA 1
ATOM 2206 C C . GLN A 1 280 ? 9.547 2.482 -20.062 1 98.5 280 GLN A C 1
ATOM 2208 O O . GLN A 1 280 ? 9.633 3.518 -19.406 1 98.5 280 GLN A O 1
ATOM 2213 N N . GLY A 1 281 ? 9.016 2.445 -21.266 1 98.75 281 GLY A N 1
ATOM 2214 C CA . GLY A 1 281 ? 8.359 3.605 -21.844 1 98.75 281 GLY A CA 1
ATOM 2215 C C . GLY A 1 281 ? 7.207 4.129 -21.016 1 98.75 281 GLY A C 1
ATOM 2216 O O . GLY A 1 281 ? 7.027 5.34 -20.875 1 98.75 281 GLY A O 1
ATOM 2217 N N . TRP A 1 282 ? 6.355 3.221 -20.438 1 98.75 282 TRP A N 1
ATOM 2218 C CA . TRP A 1 282 ? 5.262 3.631 -19.578 1 98.75 282 TRP A CA 1
ATOM 2219 C C . TRP A 1 282 ? 5.785 4.348 -18.328 1 98.75 282 TRP A C 1
ATOM 2221 O O . TRP A 1 282 ? 5.195 5.332 -17.875 1 98.75 282 TRP A O 1
ATOM 2231 N N . CYS A 1 283 ? 6.898 3.805 -17.734 1 98.75 283 CYS A N 1
ATOM 2232 C CA . CYS A 1 283 ? 7.508 4.441 -16.562 1 98.75 283 CYS A CA 1
ATOM 2233 C C . CYS A 1 283 ? 8.039 5.824 -16.922 1 98.75 283 CYS A C 1
ATOM 2235 O O . CYS A 1 283 ? 7.82 6.785 -16.172 1 98.75 283 CYS A O 1
ATOM 2237 N N . GLN A 1 284 ? 8.727 5.934 -18.047 1 98.62 284 GLN A N 1
ATOM 2238 C CA . GLN A 1 284 ? 9.281 7.211 -18.484 1 98.62 284 GLN A CA 1
ATOM 2239 C C . GLN A 1 284 ? 8.172 8.227 -18.734 1 98.62 284 GLN A C 1
ATOM 2241 O O . GLN A 1 284 ? 8.297 9.398 -18.359 1 98.62 284 GLN A O 1
ATOM 2246 N N . ALA A 1 285 ? 7.109 7.824 -19.375 1 98.69 285 ALA A N 1
ATOM 2247 C CA . ALA A 1 285 ? 5.996 8.711 -19.719 1 98.69 285 ALA A CA 1
ATOM 2248 C C . ALA A 1 285 ? 5.289 9.195 -18.453 1 98.69 285 ALA A C 1
ATOM 2250 O O . ALA A 1 285 ? 4.688 10.273 -18.453 1 98.69 285 ALA A O 1
ATOM 2251 N N . ALA A 1 286 ? 5.332 8.398 -17.359 1 98.56 286 ALA A N 1
ATOM 2252 C CA . ALA A 1 286 ? 4.66 8.75 -16.125 1 98.56 286 ALA A CA 1
ATOM 2253 C C . ALA A 1 286 ? 5.367 9.906 -15.414 1 98.56 286 ALA A C 1
ATOM 2255 O O . ALA A 1 286 ? 4.746 10.664 -14.664 1 98.56 286 ALA A O 1
ATOM 2256 N N . GLY A 1 287 ? 6.723 10.031 -15.602 1 98.31 287 GLY A N 1
ATOM 2257 C CA . GLY A 1 287 ? 7.469 11.141 -15.031 1 98.31 287 GLY A CA 1
ATOM 2258 C C . GLY A 1 287 ? 8.828 10.734 -14.5 1 98.31 287 GLY A C 1
ATOM 2259 O O . GLY A 1 287 ? 9.125 9.539 -14.391 1 98.31 287 GLY A O 1
ATOM 2260 N N . GLU A 1 288 ? 9.633 11.727 -14.117 1 97.94 288 GLU A N 1
ATOM 2261 C CA . GLU A 1 288 ? 10.945 11.477 -13.531 1 97.94 288 GLU A CA 1
ATOM 2262 C C . GLU A 1 288 ? 10.828 10.734 -12.203 1 97.94 288 GLU A C 1
ATOM 2264 O O . GLU A 1 288 ? 9.922 11 -11.414 1 97.94 288 GLU A O 1
ATOM 2269 N N . GLY A 1 289 ? 11.727 9.758 -11.977 1 98.12 289 GLY A N 1
ATOM 2270 C CA . GLY A 1 289 ? 11.766 9.07 -10.695 1 98.12 289 GLY A CA 1
ATOM 2271 C C . GLY A 1 289 ? 10.891 7.828 -10.656 1 98.12 289 GLY A C 1
ATOM 2272 O O . GLY A 1 289 ? 10.672 7.25 -9.594 1 98.12 289 GLY A O 1
ATOM 2273 N N . VAL A 1 290 ? 10.297 7.43 -11.758 1 98.81 290 VAL A N 1
ATOM 2274 C CA . VAL A 1 290 ? 9.562 6.172 -11.852 1 98.81 290 VAL A CA 1
ATOM 2275 C C . VAL A 1 290 ? 10.453 5.094 -12.461 1 98.81 290 VAL A C 1
ATOM 2277 O O . VAL A 1 290 ? 10.922 5.23 -13.594 1 98.81 290 VAL A O 1
ATOM 2280 N N . THR A 1 291 ? 10.664 4.055 -11.703 1 98.69 291 THR A N 1
ATOM 2281 C CA . THR A 1 291 ? 11.578 3.004 -12.133 1 98.69 291 THR A CA 1
ATOM 2282 C C . THR A 1 291 ? 10.906 1.635 -12.047 1 98.69 291 THR A C 1
ATOM 2284 O O . THR A 1 291 ? 9.906 1.472 -11.352 1 98.69 291 THR A O 1
ATOM 2287 N N . LEU A 1 292 ? 11.477 0.735 -12.812 1 98.38 292 LEU A N 1
ATOM 2288 C CA . LEU A 1 292 ? 10.977 -0.633 -12.891 1 98.38 292 LEU A CA 1
ATOM 2289 C C . LEU A 1 292 ? 12.086 -1.635 -12.578 1 98.38 292 LEU A C 1
ATOM 2291 O O . LEU A 1 292 ? 13.219 -1.484 -13.039 1 98.38 292 LEU A O 1
ATOM 2295 N N . GLU A 1 293 ? 11.805 -2.555 -11.695 1 98.5 293 GLU A N 1
ATOM 2296 C CA . GLU A 1 293 ? 12.703 -3.658 -11.383 1 98.5 293 GLU A CA 1
ATOM 2297 C C . GLU A 1 293 ? 12.016 -5.004 -11.555 1 98.5 293 GLU A C 1
ATOM 2299 O O . GLU A 1 293 ? 10.82 -5.141 -11.258 1 98.5 293 GLU A O 1
ATOM 2304 N N . PHE A 1 294 ? 12.727 -6.008 -12.008 1 98.5 294 PHE A N 1
ATOM 2305 C CA . PHE A 1 294 ? 12.203 -7.359 -12.172 1 98.5 294 PHE A CA 1
ATOM 2306 C C . PHE A 1 294 ? 12.539 -8.219 -10.961 1 98.5 294 PHE A C 1
ATOM 2308 O O . PHE A 1 294 ? 13.719 -8.43 -10.656 1 98.5 294 PHE A O 1
ATOM 2315 N N . ALA A 1 295 ? 11.531 -8.703 -10.305 1 97.44 295 ALA A N 1
ATOM 2316 C CA . ALA A 1 295 ? 11.742 -9.727 -9.281 1 97.44 295 ALA A CA 1
ATOM 2317 C C . ALA A 1 295 ? 11.891 -11.109 -9.914 1 97.44 295 ALA A C 1
ATOM 2319 O O . ALA A 1 295 ? 12.539 -11.992 -9.336 1 97.44 295 ALA A O 1
ATOM 2320 N N . GLN A 1 296 ? 11.234 -11.359 -11.016 1 97.25 296 GLN A N 1
ATOM 2321 C CA . GLN A 1 296 ? 11.289 -12.531 -11.883 1 97.25 296 GLN A CA 1
ATOM 2322 C C . GLN A 1 296 ? 11.234 -12.133 -13.352 1 97.25 296 GLN A C 1
ATOM 2324 O O . GLN A 1 296 ? 10.414 -11.305 -13.75 1 97.25 296 GLN A O 1
ATOM 2329 N N . LYS A 1 297 ? 12.133 -12.688 -14.164 1 97.5 297 LYS A N 1
ATOM 2330 C CA . LYS A 1 297 ? 12.164 -12.453 -15.609 1 97.5 297 LYS A CA 1
ATOM 2331 C C . LYS A 1 297 ? 12.656 -13.688 -16.359 1 97.5 297 LYS A C 1
ATOM 2333 O O . LYS A 1 297 ? 13.867 -13.922 -16.453 1 97.5 297 LYS A O 1
ATOM 2338 N N . TRP A 1 298 ? 11.742 -14.43 -16.844 1 98 298 TRP A N 1
ATOM 2339 C CA . TRP A 1 298 ? 12.062 -15.602 -17.641 1 98 298 TRP A CA 1
ATOM 2340 C C . TRP A 1 298 ? 12.031 -15.266 -19.125 1 98 298 TRP A C 1
ATOM 2342 O O . TRP A 1 298 ? 11.102 -14.609 -19.609 1 98 298 TRP A O 1
ATOM 2352 N N . THR A 1 299 ? 13.039 -15.664 -19.906 1 96.56 299 THR A N 1
ATOM 2353 C CA . THR A 1 299 ? 13.125 -15.281 -21.312 1 96.56 299 THR A CA 1
ATOM 2354 C C . THR A 1 299 ? 13.375 -16.5 -22.188 1 96.56 299 THR A C 1
ATOM 2356 O O . THR A 1 299 ? 13.586 -16.375 -23.391 1 96.56 299 THR A O 1
ATOM 2359 N N . ASP A 1 300 ? 13.414 -17.672 -21.578 1 93.62 300 ASP A N 1
ATOM 2360 C CA . ASP A 1 300 ? 13.734 -18.891 -22.328 1 93.62 300 ASP A CA 1
ATOM 2361 C C . ASP A 1 300 ? 12.484 -19.734 -22.562 1 93.62 300 ASP A C 1
ATOM 2363 O O . ASP A 1 300 ? 12.234 -20.688 -21.828 1 93.62 300 ASP A O 1
ATOM 2367 N N . PHE A 1 301 ? 11.852 -19.484 -23.625 1 92.56 301 PHE A N 1
ATOM 2368 C CA . PHE A 1 301 ? 10.648 -20.234 -23.969 1 92.56 301 PHE A CA 1
ATOM 2369 C C . PHE A 1 301 ? 11.008 -21.547 -24.656 1 92.56 301 PHE A C 1
ATOM 2371 O O . PHE A 1 301 ? 11.742 -21.562 -25.641 1 92.56 301 PHE A O 1
ATOM 2378 N N . GLN A 1 302 ? 10.562 -22.672 -24.078 1 95 302 GLN A N 1
ATOM 2379 C CA . GLN A 1 302 ? 10.797 -24 -24.625 1 95 302 GLN A CA 1
ATOM 2380 C C . GLN A 1 302 ? 9.492 -24.766 -24.812 1 95 302 GLN A C 1
ATOM 2382 O O . GLN A 1 302 ? 8.5 -24.484 -24.125 1 95 302 GLN A O 1
ATOM 2387 N N . VAL A 1 303 ? 9.5 -25.672 -25.734 1 96.88 303 VAL A N 1
ATOM 2388 C CA . VAL A 1 303 ? 8.297 -26.422 -26.062 1 96.88 303 VAL A CA 1
ATOM 2389 C C . VAL A 1 303 ? 8.609 -27.922 -26.031 1 96.88 303 VAL A C 1
ATOM 2391 O O . VAL A 1 303 ? 9.695 -28.344 -26.438 1 96.88 303 VAL A O 1
ATOM 2394 N N . THR A 1 304 ? 7.766 -28.719 -25.453 1 98.5 304 THR A N 1
ATOM 2395 C CA . THR A 1 304 ? 7.785 -30.172 -25.562 1 98.5 304 THR A CA 1
ATOM 2396 C C . THR A 1 304 ? 6.996 -30.641 -26.781 1 98.5 304 THR A C 1
ATOM 2398 O O . THR A 1 304 ? 5.867 -30.188 -27 1 98.5 304 THR A O 1
ATOM 2401 N N . SER A 1 305 ? 7.598 -31.547 -27.562 1 98.19 305 SER A N 1
ATOM 2402 C CA . SER A 1 305 ? 6.957 -32 -28.781 1 98.19 305 SER A CA 1
ATOM 2403 C C . SER A 1 305 ? 5.68 -32.781 -28.484 1 98.19 305 SER A C 1
ATOM 2405 O O . SER A 1 305 ? 5.668 -33.656 -27.609 1 98.19 305 SER A O 1
ATOM 2407 N N . ILE A 1 306 ? 4.637 -32.438 -29.219 1 98.31 306 ILE A N 1
ATOM 2408 C CA . ILE A 1 306 ? 3.398 -33.219 -29.141 1 98.31 306 ILE A CA 1
ATOM 2409 C C . ILE A 1 306 ? 3.064 -33.812 -30.5 1 98.31 306 ILE A C 1
ATOM 2411 O O . ILE A 1 306 ? 1.891 -33.938 -30.859 1 98.31 306 ILE A O 1
ATOM 2415 N N . ASP A 1 307 ? 4.137 -33.969 -31.25 1 97.56 307 ASP A N 1
ATOM 2416 C CA . ASP A 1 307 ? 3.99 -34.688 -32.5 1 97.56 307 ASP A CA 1
ATOM 2417 C C . ASP A 1 307 ? 3.801 -36.188 -32.25 1 97.56 307 ASP A C 1
ATOM 2419 O O . ASP A 1 307 ? 4.48 -36.781 -31.406 1 97.56 307 ASP A O 1
ATOM 2423 N N . ASP A 1 308 ? 3.006 -36.812 -33 1 96 308 ASP A N 1
ATOM 2424 C CA . ASP A 1 308 ? 2.709 -38.219 -32.812 1 96 308 ASP A CA 1
ATOM 2425 C C . ASP A 1 308 ? 3.965 -39.094 -32.969 1 96 308 ASP A C 1
ATOM 2427 O O . ASP A 1 308 ? 4.031 -40.219 -32.469 1 96 308 ASP A O 1
ATOM 2431 N N . SER A 1 309 ? 4.934 -38.562 -33.688 1 96.62 309 SER A N 1
ATOM 2432 C CA . SER A 1 309 ? 6.18 -39.281 -33.906 1 96.62 309 SER A CA 1
ATOM 2433 C C . SER A 1 309 ? 7.059 -39.25 -32.656 1 96.62 309 SER A C 1
ATOM 2435 O O . SER A 1 309 ? 8.016 -40 -32.531 1 96.62 309 SER A O 1
ATOM 2437 N N . ASP A 1 310 ? 6.773 -38.281 -31.766 1 98 310 ASP A N 1
ATOM 2438 C CA . ASP A 1 310 ? 7.512 -38.25 -30.516 1 98 310 ASP A CA 1
ATOM 2439 C C . ASP A 1 310 ? 7.133 -39.438 -29.609 1 98 310 ASP A C 1
ATOM 2441 O O . ASP A 1 310 ? 5.965 -39.594 -29.25 1 98 310 ASP A O 1
ATOM 2445 N N . PRO A 1 311 ? 8.055 -40.219 -29.203 1 98.12 311 PRO A N 1
ATOM 2446 C CA . PRO A 1 311 ? 7.711 -41.438 -28.484 1 98.12 311 PRO A CA 1
ATOM 2447 C C . PRO A 1 311 ? 7.07 -41.156 -27.125 1 98.12 311 PRO A C 1
ATOM 2449 O O . PRO A 1 311 ? 6.203 -41.938 -26.688 1 98.12 311 PRO A O 1
ATOM 2452 N N . TRP A 1 312 ? 7.535 -40.125 -26.469 1 98.5 312 TRP A N 1
ATOM 2453 C CA . TRP A 1 312 ? 6.965 -39.812 -25.172 1 98.5 312 TRP A CA 1
ATOM 2454 C C . TRP A 1 312 ? 5.516 -39.344 -25.312 1 98.5 312 TRP A C 1
ATOM 2456 O O . TRP A 1 312 ? 4.645 -39.812 -24.562 1 98.5 312 TRP A O 1
ATOM 2466 N N . TRP A 1 313 ? 5.238 -38.469 -26.297 1 98.75 313 TRP A N 1
ATOM 2467 C CA . TRP A 1 313 ? 3.875 -38.031 -26.531 1 98.75 313 TRP A CA 1
ATOM 2468 C C . TRP A 1 313 ? 2.986 -39.188 -26.984 1 98.75 313 TRP A C 1
ATOM 2470 O O . TRP A 1 313 ? 1.844 -39.312 -26.531 1 98.75 313 TRP A O 1
ATOM 2480 N N . ALA A 1 314 ? 3.514 -40 -27.828 1 98.56 314 ALA A N 1
ATOM 2481 C CA . ALA A 1 314 ? 2.754 -41.156 -28.312 1 98.56 314 ALA A CA 1
ATOM 2482 C C . ALA A 1 314 ? 2.334 -42.062 -27.156 1 98.56 314 ALA A C 1
ATOM 2484 O O . ALA A 1 314 ? 1.204 -42.531 -27.125 1 98.56 314 ALA A O 1
ATOM 2485 N N . ALA A 1 315 ? 3.266 -42.281 -26.266 1 98.69 315 ALA A N 1
ATOM 2486 C CA . ALA A 1 315 ? 2.951 -43.094 -25.094 1 98.69 315 ALA A CA 1
ATOM 2487 C C . ALA A 1 315 ? 1.883 -42.438 -24.234 1 98.69 315 ALA A C 1
ATOM 2489 O O . ALA A 1 315 ? 0.909 -43.062 -23.828 1 98.69 315 ALA A O 1
ATOM 2490 N N . PHE A 1 316 ? 2.051 -41.156 -23.969 1 98.81 316 PHE A N 1
ATOM 2491 C CA . PHE A 1 316 ? 1.138 -40.406 -23.125 1 98.81 316 PHE A CA 1
ATOM 2492 C C . PHE A 1 316 ? -0.252 -40.344 -23.734 1 98.81 316 PHE A C 1
ATOM 2494 O O . PHE A 1 316 ? -1.239 -40.719 -23.109 1 98.81 316 PHE A O 1
ATOM 2501 N N . SER A 1 317 ? -0.309 -39.844 -24.984 1 98.69 317 SER A N 1
ATOM 2502 C CA . SER A 1 317 ? -1.593 -39.656 -25.641 1 98.69 317 SER A CA 1
ATOM 2503 C C . SER A 1 317 ? -2.266 -40.969 -25.953 1 98.69 317 SER A C 1
ATOM 2505 O O . SER A 1 317 ? -3.496 -41.094 -25.938 1 98.69 317 SER A O 1
ATOM 2507 N N . GLY A 1 318 ? -1.474 -42 -26.203 1 98.44 318 GLY A N 1
ATOM 2508 C CA . GLY A 1 318 ? -2.021 -43.344 -26.438 1 98.44 318 GLY A CA 1
ATOM 2509 C C . GLY A 1 318 ? -2.805 -43.875 -25.25 1 98.44 318 GLY A C 1
ATOM 2510 O O . GLY A 1 318 ? -3.898 -44.406 -25.422 1 98.44 318 GLY A O 1
ATOM 2511 N N . VAL A 1 319 ? -2.25 -43.719 -24.062 1 98.5 319 VAL A N 1
ATOM 2512 C CA . VAL A 1 319 ? -2.928 -44.156 -22.844 1 98.5 319 VAL A CA 1
ATOM 2513 C C . VAL A 1 319 ? -4.23 -43.375 -22.672 1 98.5 319 VAL A C 1
ATOM 2515 O O . VAL A 1 319 ? -5.258 -43.969 -22.312 1 98.5 319 VAL A O 1
ATOM 2518 N N . CYS A 1 320 ? -4.16 -42.125 -22.906 1 98.31 320 CYS A N 1
ATOM 2519 C CA . CYS A 1 320 ? -5.359 -41.281 -22.766 1 98.31 320 CYS A CA 1
ATOM 2520 C C . CYS A 1 320 ? -6.441 -41.719 -23.75 1 98.31 320 CYS A C 1
ATOM 2522 O O . CYS A 1 320 ? -7.621 -41.781 -23.391 1 98.31 320 CYS A O 1
ATOM 2524 N N . LYS A 1 321 ? -6.02 -42.031 -24.938 1 98.06 321 LYS A N 1
ATOM 2525 C CA . LYS A 1 321 ? -6.957 -42.531 -25.938 1 98.06 321 LYS A CA 1
ATOM 2526 C C . LYS A 1 321 ? -7.57 -43.875 -25.5 1 98.06 321 LYS A C 1
ATOM 2528 O O . LYS A 1 321 ? -8.781 -44.062 -25.594 1 98.06 321 LYS A O 1
ATOM 2533 N N . ASP A 1 322 ? -6.754 -44.719 -25.062 1 98.25 322 ASP A N 1
ATOM 2534 C CA . ASP A 1 322 ? -7.211 -46.031 -24.625 1 98.25 322 ASP A CA 1
ATOM 2535 C C . ASP A 1 322 ? -8.211 -45.906 -23.469 1 98.25 322 ASP A C 1
ATOM 2537 O O . ASP A 1 322 ? -9.133 -46.75 -23.359 1 98.25 322 ASP A O 1
ATOM 2541 N N . MET A 1 323 ? -7.984 -44.906 -22.656 1 98.31 323 MET A N 1
ATOM 2542 C CA . MET A 1 323 ? -8.859 -44.719 -21.516 1 98.31 323 MET A CA 1
ATOM 2543 C C . MET A 1 323 ? -10.062 -43.844 -21.891 1 98.31 323 MET A C 1
ATOM 2545 O O . MET A 1 323 ? -10.891 -43.531 -21.031 1 98.31 323 MET A O 1
ATOM 2549 N N . ASN A 1 324 ? -10.172 -43.438 -23.094 1 97.94 324 ASN A N 1
ATOM 2550 C CA . ASN A 1 324 ? -11.242 -42.594 -23.609 1 97.94 324 ASN A CA 1
ATOM 2551 C C . ASN A 1 324 ? -11.281 -41.25 -22.906 1 97.94 324 ASN A C 1
ATOM 2553 O O . ASN A 1 324 ? -12.352 -40.781 -22.531 1 97.94 324 ASN A O 1
ATOM 2557 N N . LEU A 1 325 ? -10.109 -40.688 -22.625 1 98.38 325 LEU A N 1
ATOM 2558 C CA . LEU A 1 325 ? -10.016 -39.344 -22.078 1 98.38 325 LEU A CA 1
ATOM 2559 C C . LEU A 1 325 ? -9.953 -38.312 -23.188 1 98.38 325 LEU A C 1
ATOM 2561 O O . LEU A 1 325 ? -9.234 -38.5 -24.172 1 98.38 325 LEU A O 1
ATOM 2565 N N . THR A 1 326 ? -10.758 -37.281 -23.109 1 97.94 326 THR A N 1
ATOM 2566 C CA . THR A 1 326 ? -10.633 -36.125 -24 1 97.94 326 THR A CA 1
ATOM 2567 C C . THR A 1 326 ? -9.469 -35.25 -23.594 1 97.94 326 THR A C 1
ATOM 2569 O O . THR A 1 326 ? -9.469 -34.688 -22.5 1 97.94 326 THR A O 1
ATOM 2572 N N . LEU A 1 327 ? -8.477 -35.125 -24.484 1 97.56 327 LEU A N 1
ATOM 2573 C CA . LEU A 1 327 ? -7.262 -34.375 -24.172 1 97.56 327 LEU A CA 1
ATOM 2574 C C . LEU A 1 327 ? -7.23 -33.062 -24.938 1 97.56 327 LEU A C 1
ATOM 2576 O O . LEU A 1 327 ? -7.555 -33.031 -26.125 1 97.56 327 LEU A O 1
ATOM 2580 N N . GLU A 1 328 ? -6.918 -31.953 -24.25 1 97.38 328 GLU A N 1
ATOM 2581 C CA . GLU A 1 328 ? -6.715 -30.641 -24.844 1 97.38 328 GLU A CA 1
ATOM 2582 C C . GLU A 1 328 ? -5.289 -30.141 -24.625 1 97.38 328 GLU A C 1
ATOM 2584 O O . GLU A 1 328 ? -4.973 -29.609 -23.562 1 97.38 328 GLU A O 1
ATOM 2589 N N . PRO A 1 329 ? -4.383 -30.312 -25.594 1 97.88 329 PRO A N 1
ATOM 2590 C CA . PRO A 1 329 ? -3.039 -29.75 -25.453 1 97.88 329 PRO A CA 1
ATOM 2591 C C . PRO A 1 329 ? -3.031 -28.219 -25.516 1 97.88 329 PRO A C 1
ATOM 2593 O O . PRO A 1 329 ? -3.633 -27.641 -26.422 1 97.88 329 PRO A O 1
ATOM 2596 N N . GLU A 1 330 ? -2.436 -27.562 -24.547 1 97.75 330 GLU A N 1
ATOM 2597 C CA . GLU A 1 330 ? -2.383 -26.109 -24.484 1 97.75 330 GLU A CA 1
ATOM 2598 C C . GLU A 1 330 ? -1.043 -25.625 -23.922 1 97.75 330 GLU A C 1
ATOM 2600 O O . GLU A 1 330 ? -0.261 -26.422 -23.406 1 97.75 330 GLU A O 1
ATOM 2605 N N . ILE A 1 331 ? -0.777 -24.344 -24.219 1 97.81 331 ILE A N 1
ATOM 2606 C CA . ILE A 1 331 ? 0.277 -23.656 -23.5 1 97.81 331 ILE A CA 1
ATOM 2607 C C . ILE A 1 331 ? -0.235 -23.234 -22.125 1 97.81 331 ILE A C 1
ATOM 2609 O O . ILE A 1 331 ? -1.309 -22.641 -22 1 97.81 331 ILE A O 1
ATOM 2613 N N . PHE A 1 332 ? 0.498 -23.609 -21.125 1 98.06 332 PHE A N 1
ATOM 2614 C CA . PHE A 1 332 ? 0.119 -23.312 -19.734 1 98.06 332 PHE A CA 1
ATOM 2615 C C . PHE A 1 332 ? 0.053 -21.812 -19.516 1 98.06 332 PHE A C 1
ATOM 2617 O O . PHE A 1 332 ? 1.002 -21.078 -19.828 1 98.06 332 PHE A O 1
ATOM 2624 N N . PRO A 1 333 ? -1.054 -21.266 -18.969 1 97.44 333 PRO A N 1
ATOM 2625 C CA . PRO A 1 333 ? -1.194 -19.828 -18.812 1 97.44 333 PRO A CA 1
ATOM 2626 C C . PRO A 1 333 ? -0.296 -19.25 -17.719 1 97.44 333 PRO A C 1
ATOM 2628 O O . PRO A 1 333 ? -0.109 -18.031 -17.641 1 97.44 333 PRO A O 1
ATOM 2631 N N . ALA A 1 334 ? 0.201 -20.094 -16.891 1 97.56 334 ALA A N 1
ATOM 2632 C CA . ALA A 1 334 ? 1.145 -19.703 -15.836 1 97.56 334 ALA A CA 1
ATOM 2633 C C . ALA A 1 334 ? 2.545 -20.234 -16.141 1 97.56 334 ALA A C 1
ATOM 2635 O O . ALA A 1 334 ? 2.986 -20.219 -17.297 1 97.56 334 ALA A O 1
ATOM 2636 N N . SER A 1 335 ? 3.26 -20.5 -15.086 1 97.62 335 SER A N 1
ATOM 2637 C CA . SER A 1 335 ? 4.582 -21.109 -15.188 1 97.62 335 SER A CA 1
ATOM 2638 C C . SER A 1 335 ? 4.832 -22.094 -14.047 1 97.62 335 SER A C 1
ATOM 2640 O O . SER A 1 335 ? 4.418 -21.844 -12.914 1 97.62 335 SER A O 1
ATOM 2642 N N . THR A 1 336 ? 5.477 -23.156 -14.398 1 97.94 336 THR A N 1
ATOM 2643 C CA . THR A 1 336 ? 5.789 -24.203 -13.438 1 97.94 336 THR A CA 1
ATOM 2644 C C . THR A 1 336 ? 7.277 -24.531 -13.461 1 97.94 336 THR A C 1
ATOM 2646 O O . THR A 1 336 ? 8.055 -23.875 -14.156 1 97.94 336 THR A O 1
ATOM 2649 N N . ASP A 1 337 ? 7.668 -25.5 -12.672 1 98.5 337 ASP A N 1
ATOM 2650 C CA . ASP A 1 337 ? 9.055 -25.953 -12.648 1 98.5 337 ASP A CA 1
ATOM 2651 C C . ASP A 1 337 ? 9.445 -26.609 -13.984 1 98.5 337 ASP A C 1
ATOM 2653 O O . ASP A 1 337 ? 10.633 -26.781 -14.266 1 98.5 337 ASP A O 1
ATOM 2657 N N . SER A 1 338 ? 8.5 -26.938 -14.805 1 98.44 338 SER A N 1
ATOM 2658 C CA . SER A 1 338 ? 8.773 -27.516 -16.109 1 98.44 338 SER A CA 1
ATOM 2659 C C . SER A 1 338 ? 9.672 -26.609 -16.953 1 98.44 338 SER A C 1
ATOM 2661 O O . SER A 1 338 ? 10.445 -27.094 -17.781 1 98.44 338 SER A O 1
ATOM 2663 N N . ARG A 1 339 ? 9.539 -25.266 -16.719 1 98.12 339 ARG A N 1
ATOM 2664 C CA . ARG A 1 339 ? 10.352 -24.375 -17.531 1 98.12 339 ARG A CA 1
ATOM 2665 C C . ARG A 1 339 ? 11.836 -24.625 -17.312 1 98.12 339 ARG A C 1
ATOM 2667 O O . ARG A 1 339 ? 12.633 -24.562 -18.25 1 98.12 339 ARG A O 1
ATOM 2674 N N . TYR A 1 340 ? 12.242 -24.953 -16.047 1 98.62 340 TYR A N 1
ATOM 2675 C CA . TYR A 1 340 ? 13.633 -25.25 -15.734 1 98.62 340 TYR A CA 1
ATOM 2676 C C . TYR A 1 340 ? 14.039 -26.594 -16.312 1 98.62 340 TYR A C 1
ATOM 2678 O O . TYR A 1 340 ? 15.172 -26.781 -16.766 1 98.62 340 TYR A O 1
ATOM 2686 N N . LEU A 1 341 ? 13.109 -27.578 -16.297 1 98.75 341 LEU A N 1
ATOM 2687 C CA . LEU A 1 341 ? 13.375 -28.906 -16.844 1 98.75 341 LEU A CA 1
ATOM 2688 C C . LEU A 1 341 ? 13.602 -28.828 -18.359 1 98.75 341 LEU A C 1
ATOM 2690 O O . LEU A 1 341 ? 14.586 -29.359 -18.875 1 98.75 341 LEU A O 1
ATOM 2694 N N . ARG A 1 342 ? 12.703 -28.156 -19 1 98.5 342 ARG A N 1
ATOM 2695 C CA . ARG A 1 342 ? 12.844 -28.016 -20.453 1 98.5 342 ARG A CA 1
ATOM 2696 C C . ARG A 1 342 ? 14.133 -27.281 -20.797 1 98.5 342 ARG A C 1
ATOM 2698 O O . ARG A 1 342 ? 14.812 -27.641 -21.766 1 98.5 342 ARG A O 1
ATOM 2705 N N . ALA A 1 343 ? 14.422 -26.219 -20.047 1 97.81 343 ALA A N 1
ATOM 2706 C CA . ALA A 1 343 ? 15.648 -25.453 -20.297 1 97.81 343 ALA A CA 1
ATOM 2707 C C . ALA A 1 343 ? 16.875 -26.344 -20.094 1 97.81 343 ALA A C 1
ATOM 2709 O O . ALA A 1 343 ? 17.906 -26.125 -20.734 1 97.81 343 ALA A O 1
ATOM 2710 N N . ALA A 1 344 ? 16.766 -27.344 -19.266 1 97.75 344 ALA A N 1
ATOM 2711 C CA . ALA A 1 344 ? 17.875 -28.266 -19 1 97.75 344 ALA A CA 1
ATOM 2712 C C . ALA A 1 344 ? 17.859 -29.422 -20.016 1 97.75 344 ALA A C 1
ATOM 2714 O O . ALA A 1 344 ? 18.672 -30.344 -19.922 1 97.75 344 ALA A O 1
ATOM 2715 N N . GLY A 1 345 ? 16.938 -29.375 -20.953 1 97.31 345 GLY A N 1
ATOM 2716 C CA . GLY A 1 345 ? 16.938 -30.359 -22.047 1 97.31 345 GLY A CA 1
ATOM 2717 C C . GLY A 1 345 ? 16.016 -31.531 -21.781 1 97.31 345 GLY A C 1
ATOM 2718 O O . GLY A 1 345 ? 16.062 -32.531 -22.5 1 97.31 345 GLY A O 1
ATOM 2719 N N . VAL A 1 346 ? 15.195 -31.5 -20.734 1 98.44 346 VAL A N 1
ATOM 2720 C CA . VAL A 1 346 ? 14.273 -32.594 -20.406 1 98.44 346 VAL A CA 1
ATOM 2721 C C . VAL A 1 346 ? 12.859 -32.188 -20.844 1 98.44 346 VAL A C 1
ATOM 2723 O O . VAL A 1 346 ? 12.211 -31.375 -20.203 1 98.44 346 VAL A O 1
ATOM 2726 N N . PRO A 1 347 ? 12.336 -32.812 -21.938 1 98.62 347 PRO A N 1
ATOM 2727 C CA . PRO A 1 347 ? 10.938 -32.562 -22.281 1 98.62 347 PRO A CA 1
ATOM 2728 C C . PRO A 1 347 ? 9.984 -32.844 -21.125 1 98.62 347 PRO A C 1
ATOM 2730 O O . PRO A 1 347 ? 10.18 -33.844 -20.406 1 98.62 347 PRO A O 1
ATOM 2733 N N . ALA A 1 348 ? 9.008 -31.969 -20.938 1 98.81 348 ALA A N 1
ATOM 2734 C CA . ALA A 1 348 ? 8.117 -32.062 -19.797 1 98.81 348 ALA A CA 1
ATOM 2735 C C . ALA A 1 348 ? 6.688 -31.703 -20.172 1 98.81 348 ALA A C 1
ATOM 2737 O O . ALA A 1 348 ? 6.469 -30.766 -20.938 1 98.81 348 ALA A O 1
ATOM 2738 N N . LEU A 1 349 ? 5.719 -32.438 -19.719 1 98.88 349 LEU A N 1
ATOM 2739 C CA . LEU A 1 349 ? 4.301 -32.125 -19.859 1 98.88 349 LEU A CA 1
ATOM 2740 C C . LEU A 1 349 ? 3.688 -31.766 -18.5 1 98.88 349 LEU A C 1
ATOM 2742 O O . LEU A 1 349 ? 4.027 -32.375 -17.484 1 98.88 349 LEU A O 1
ATOM 2746 N N . GLY A 1 350 ? 2.916 -30.703 -18.516 1 98.75 350 GLY A N 1
ATOM 2747 C CA . GLY A 1 350 ? 2.074 -30.422 -17.359 1 98.75 350 GLY A CA 1
ATOM 2748 C C . GLY A 1 350 ? 0.733 -31.125 -17.406 1 98.75 350 GLY A C 1
ATOM 2749 O O . GLY A 1 350 ? -0.027 -30.953 -18.359 1 98.75 350 GLY A O 1
ATOM 2750 N N . PHE A 1 351 ? 0.469 -31.891 -16.344 1 98.81 351 PHE A N 1
ATOM 2751 C CA . PHE A 1 351 ? -0.771 -32.656 -16.375 1 98.81 351 PHE A CA 1
ATOM 2752 C C . PHE A 1 351 ? -1.285 -32.906 -14.953 1 98.81 351 PHE A C 1
ATOM 2754 O O . PHE A 1 351 ? -0.594 -33.5 -14.133 1 98.81 351 PHE A O 1
ATOM 2761 N N . SER A 1 352 ? -2.385 -32.312 -14.625 1 98.56 352 SER A N 1
ATOM 2762 C CA . SER A 1 352 ? -3.193 -32.625 -13.453 1 98.56 352 SER A CA 1
ATOM 2763 C C . SER A 1 352 ? -4.539 -33.219 -13.852 1 98.56 352 SER A C 1
ATOM 2765 O O . SER A 1 352 ? -5.387 -32.531 -14.422 1 98.56 352 SER A O 1
ATOM 2767 N N . PRO A 1 353 ? -4.738 -34.5 -13.617 1 98.19 353 PRO A N 1
ATOM 2768 C CA . PRO A 1 353 ? -5.977 -35.156 -14.07 1 98.19 353 PRO A CA 1
ATOM 2769 C C . PRO A 1 353 ? -7.199 -34.688 -13.273 1 98.19 353 PRO A C 1
ATOM 2771 O O . PRO A 1 353 ? -7.781 -35.5 -12.523 1 98.19 353 PRO A O 1
ATOM 2774 N N . MET A 1 354 ? -7.602 -33.469 -13.5 1 98.12 354 MET A N 1
ATOM 2775 C CA . MET A 1 354 ? -8.742 -32.812 -12.852 1 98.12 354 MET A CA 1
ATOM 2776 C C . MET A 1 354 ? -9.727 -32.281 -13.883 1 98.12 354 MET A C 1
ATOM 2778 O O . MET A 1 354 ? -9.695 -31.094 -14.211 1 98.12 354 MET A O 1
ATOM 2782 N N . ASN A 1 355 ? -10.586 -33.156 -14.422 1 97.94 355 ASN A N 1
ATOM 2783 C CA . ASN A 1 355 ? -11.68 -32.656 -15.258 1 97.94 355 ASN A CA 1
ATOM 2784 C C . ASN A 1 355 ? -12.93 -32.406 -14.422 1 97.94 355 ASN A C 1
ATOM 2786 O O . ASN A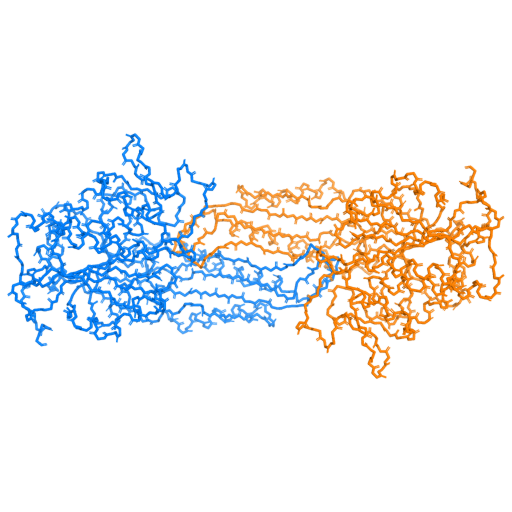 1 355 ? -12.945 -32.656 -13.219 1 97.94 355 ASN A O 1
ATOM 2790 N N . ARG A 1 356 ? -13.914 -31.703 -14.984 1 97.75 356 ARG A N 1
ATOM 2791 C CA . ARG A 1 356 ? -15.164 -31.344 -14.312 1 97.75 356 ARG A CA 1
ATOM 2792 C C . ARG A 1 356 ? -14.883 -30.688 -12.969 1 97.75 356 ARG A C 1
ATOM 2794 O O . ARG A 1 356 ? -15.508 -31.031 -11.961 1 97.75 356 ARG A O 1
ATOM 2801 N N . THR A 1 357 ? -13.914 -29.844 -12.906 1 98.25 357 THR A N 1
ATOM 2802 C CA . THR A 1 357 ? -13.422 -29.188 -11.695 1 98.25 357 THR A CA 1
ATOM 2803 C C . THR A 1 357 ? -13.195 -27.703 -11.938 1 98.25 357 THR A C 1
ATOM 2805 O O . THR A 1 357 ? -12.469 -27.312 -12.859 1 98.25 357 THR A O 1
ATOM 2808 N N . PRO A 1 358 ? -13.844 -26.859 -11.18 1 97.25 358 PRO A N 1
ATOM 2809 C CA . PRO A 1 358 ? -13.523 -25.438 -11.32 1 97.25 358 PRO A CA 1
ATOM 2810 C C . PRO A 1 358 ? -12.062 -25.125 -11.008 1 97.25 358 PRO A C 1
ATOM 2812 O O . PRO A 1 358 ? -11.461 -25.781 -10.156 1 97.25 358 PRO A O 1
ATOM 2815 N N . VAL A 1 359 ? -11.492 -24.172 -11.734 1 96.62 359 VAL A N 1
ATOM 2816 C CA . VAL A 1 359 ? -10.117 -23.734 -11.477 1 96.62 359 VAL A CA 1
ATOM 2817 C C . VAL A 1 359 ? -10.086 -22.859 -10.227 1 96.62 359 VAL A C 1
ATOM 2819 O O . VAL A 1 359 ? -10.562 -21.719 -10.242 1 96.62 359 VAL A O 1
ATOM 2822 N N . LEU A 1 360 ? -9.438 -23.359 -9.133 1 97.12 360 LEU A N 1
ATOM 2823 C CA . LEU A 1 360 ? -9.508 -22.656 -7.859 1 97.12 360 LEU A CA 1
ATOM 2824 C C . LEU A 1 360 ? -8.125 -22.484 -7.254 1 97.12 360 LEU A C 1
ATOM 2826 O O . LEU A 1 360 ? -7.992 -22.188 -6.062 1 97.12 360 LEU A O 1
ATOM 2830 N N . LEU A 1 361 ? -7.039 -22.719 -8.078 1 96.12 361 LEU A N 1
ATOM 2831 C CA . LEU A 1 361 ? -5.703 -22.469 -7.559 1 96.12 361 LEU A CA 1
ATOM 2832 C C . LEU A 1 361 ? -5.555 -21.016 -7.117 1 96.12 361 LEU A C 1
ATOM 2834 O O . LEU A 1 361 ? -6 -20.094 -7.816 1 96.12 361 LEU A O 1
ATOM 2838 N N . HIS A 1 362 ? -4.949 -20.75 -5.941 1 96.44 362 HIS A N 1
ATOM 2839 C CA . HIS A 1 362 ? -4.68 -19.438 -5.348 1 96.44 362 HIS A CA 1
ATOM 2840 C C . HIS A 1 362 ? -5.973 -18.734 -4.953 1 96.44 362 HIS A C 1
ATOM 2842 O O . HIS A 1 362 ? -5.965 -17.547 -4.648 1 96.44 362 HIS A O 1
ATOM 2848 N N . ASP A 1 363 ? -7.086 -19.469 -4.945 1 96.31 363 ASP A N 1
ATOM 2849 C CA . ASP A 1 363 ? -8.383 -18.891 -4.598 1 96.31 363 ASP A CA 1
ATOM 2850 C C . ASP A 1 363 ? -8.812 -19.297 -3.191 1 96.31 363 ASP A C 1
ATOM 2852 O O . ASP A 1 363 ? -8.141 -20.109 -2.543 1 96.31 363 ASP A O 1
ATOM 2856 N N . HIS A 1 364 ? -9.883 -18.625 -2.729 1 95.94 364 HIS A N 1
ATOM 2857 C CA . HIS A 1 364 ? -10.539 -19.125 -1.524 1 95.94 364 HIS A CA 1
ATOM 2858 C C . HIS A 1 364 ? -11.25 -20.453 -1.785 1 95.94 364 HIS A C 1
ATOM 2860 O O . HIS A 1 364 ? -11.672 -20.719 -2.91 1 95.94 364 HIS A O 1
ATOM 2866 N N . ASP A 1 365 ? -11.234 -21.25 -0.748 1 97.31 365 ASP A N 1
ATOM 2867 C CA . ASP A 1 365 ? -11.961 -22.516 -0.788 1 97.31 365 ASP A CA 1
ATOM 2868 C C . ASP A 1 365 ? -11.453 -23.406 -1.913 1 97.31 365 ASP A C 1
ATOM 2870 O O . ASP A 1 365 ? -12.242 -24 -2.645 1 97.31 365 ASP A O 1
ATOM 2874 N N . GLU A 1 366 ? -10.172 -23.312 -2.115 1 98 366 GLU A N 1
ATOM 2875 C CA . GLU A 1 366 ? -9.578 -24.344 -2.963 1 98 366 GLU A CA 1
ATOM 2876 C C . GLU A 1 366 ? -10.023 -25.734 -2.531 1 98 366 GLU A C 1
ATOM 2878 O O . GLU A 1 366 ? -9.992 -26.062 -1.343 1 98 366 GLU A O 1
ATOM 2883 N N . ARG A 1 367 ? -10.469 -26.531 -3.473 1 97.81 367 ARG A N 1
ATOM 2884 C CA . ARG A 1 367 ? -11.023 -27.844 -3.16 1 97.81 367 ARG A CA 1
ATOM 2885 C C . ARG A 1 367 ? -10.945 -28.766 -4.367 1 97.81 367 ARG A C 1
ATOM 2887 O O . ARG A 1 367 ? -10.812 -28.312 -5.504 1 97.81 367 ARG A O 1
ATOM 2894 N N . LEU A 1 368 ? -10.977 -30.016 -4.113 1 97.81 368 LEU A N 1
ATOM 2895 C CA . LEU A 1 368 ? -11.016 -31.078 -5.121 1 97.81 368 LEU A CA 1
ATOM 2896 C C . LEU A 1 368 ? -11.93 -32.219 -4.684 1 97.81 368 LEU A C 1
ATOM 2898 O O . LEU A 1 368 ? -11.898 -32.625 -3.525 1 97.81 368 LEU A O 1
ATOM 2902 N N . HIS A 1 369 ? -12.836 -32.625 -5.566 1 97.44 369 HIS A N 1
ATOM 2903 C CA . HIS A 1 369 ? -13.719 -33.719 -5.227 1 97.44 369 HIS A CA 1
ATOM 2904 C C . HIS A 1 369 ? -12.938 -35.031 -5.09 1 97.44 369 HIS A C 1
ATOM 2906 O O . HIS A 1 369 ? -12.062 -35.312 -5.906 1 97.44 369 HIS A O 1
ATOM 2912 N N . GLU A 1 370 ? -13.281 -35.844 -4.098 1 96.75 370 GLU A N 1
ATOM 2913 C CA . GLU A 1 370 ? -12.578 -37.094 -3.814 1 96.75 370 GLU A CA 1
ATOM 2914 C C . GLU A 1 370 ? -12.602 -38 -5.023 1 96.75 370 GLU A C 1
ATOM 2916 O O . GLU A 1 370 ? -11.609 -38.688 -5.312 1 96.75 370 GLU A O 1
ATOM 2921 N N . ALA A 1 371 ? -13.688 -38.062 -5.746 1 97.19 371 ALA A N 1
ATOM 2922 C CA . ALA A 1 371 ? -13.805 -38.969 -6.906 1 97.19 371 ALA A CA 1
ATOM 2923 C C . ALA A 1 371 ? -12.828 -38.562 -8.008 1 97.19 371 ALA A C 1
ATOM 2925 O O . ALA A 1 371 ? -12.266 -39.406 -8.688 1 97.19 371 ALA A O 1
ATOM 2926 N N . VAL A 1 372 ? -12.742 -37.25 -8.227 1 97.62 372 VAL A N 1
ATOM 2927 C CA . VAL A 1 372 ? -11.805 -36.75 -9.219 1 97.62 372 VAL A CA 1
ATOM 2928 C C . VAL A 1 372 ? -10.375 -37.094 -8.805 1 97.62 372 VAL A C 1
ATOM 2930 O O . VAL A 1 372 ? -9.562 -37.531 -9.625 1 97.62 372 VAL A O 1
ATOM 2933 N N . PHE A 1 373 ? -10.117 -36.938 -7.539 1 97.25 373 PHE A N 1
ATOM 2934 C CA . PHE A 1 373 ? -8.797 -37.25 -7.004 1 97.25 373 PHE A CA 1
ATOM 2935 C C . PHE A 1 373 ? -8.469 -38.719 -7.227 1 97.25 373 PHE A C 1
ATOM 2937 O O . PHE A 1 373 ? -7.379 -39.062 -7.703 1 97.25 373 PHE A O 1
ATOM 2944 N N . LEU A 1 374 ? -9.32 -39.594 -6.867 1 97.12 374 LEU A N 1
ATOM 2945 C CA . LEU A 1 374 ? -9.109 -41.031 -6.996 1 97.12 374 LEU A CA 1
ATOM 2946 C C . LEU A 1 374 ? -8.977 -41.438 -8.461 1 97.12 374 LEU A C 1
ATOM 2948 O O . LEU A 1 374 ? -8.156 -42.312 -8.797 1 97.12 374 LEU A O 1
ATOM 2952 N N . ARG A 1 375 ? -9.828 -40.812 -9.273 1 97.69 375 ARG A N 1
ATOM 2953 C CA . ARG A 1 375 ? -9.703 -41.062 -10.703 1 97.69 375 ARG A CA 1
ATOM 2954 C C . ARG A 1 375 ? -8.328 -40.688 -11.219 1 97.69 375 ARG A C 1
ATOM 2956 O O . ARG A 1 375 ? -7.785 -41.312 -12.117 1 97.69 375 ARG A O 1
ATOM 2963 N N . GLY A 1 376 ? -7.797 -39.625 -10.695 1 97.88 376 GLY A N 1
ATOM 2964 C CA . GLY A 1 376 ? -6.441 -39.219 -11.047 1 97.88 376 GLY A CA 1
ATOM 2965 C C . GLY A 1 376 ? -5.41 -40.312 -10.75 1 97.88 376 GLY A C 1
ATOM 2966 O O . GLY A 1 376 ? -4.48 -40.5 -11.539 1 97.88 376 GLY A O 1
ATOM 2967 N N . ILE A 1 377 ? -5.547 -40.969 -9.641 1 97.62 377 ILE A N 1
ATOM 2968 C CA . ILE A 1 377 ? -4.656 -42.062 -9.32 1 97.62 377 ILE A CA 1
ATOM 2969 C C . ILE A 1 377 ? -4.777 -43.156 -10.383 1 97.62 377 ILE A C 1
ATOM 2971 O O . ILE A 1 377 ? -3.77 -43.719 -10.844 1 97.62 377 ILE A O 1
ATOM 2975 N N . ASP A 1 378 ? -6.012 -43.469 -10.805 1 98.38 378 ASP A N 1
ATOM 2976 C CA . ASP A 1 378 ? -6.242 -44.469 -11.844 1 98.38 378 ASP A CA 1
ATOM 2977 C C . ASP A 1 378 ? -5.531 -44.062 -13.141 1 98.38 378 ASP A C 1
ATOM 2979 O O . ASP A 1 378 ? -4.934 -44.938 -13.805 1 98.38 378 ASP A O 1
ATOM 2983 N N . ILE A 1 379 ? -5.648 -42.875 -13.453 1 98.75 379 ILE A N 1
ATOM 2984 C CA . ILE A 1 379 ? -5.066 -42.375 -14.695 1 98.75 379 ILE A CA 1
ATOM 2985 C C . ILE A 1 379 ? -3.547 -42.5 -14.641 1 98.75 379 ILE A C 1
ATOM 2987 O O . ILE A 1 379 ? -2.92 -43 -15.57 1 98.75 379 ILE A O 1
ATOM 2991 N N . TYR A 1 380 ? -2.941 -42.094 -13.547 1 98.81 380 TYR A N 1
ATOM 2992 C CA . TYR A 1 380 ? -1.492 -42.219 -13.422 1 98.81 380 TYR A CA 1
ATOM 2993 C C . TYR A 1 380 ? -1.051 -43.656 -13.414 1 98.81 380 TYR A C 1
ATOM 2995 O O . TYR A 1 380 ? 0.023 -44 -13.922 1 98.81 380 TYR A O 1
ATOM 3003 N N . THR A 1 381 ? -1.855 -44.562 -12.859 1 98.62 381 THR A N 1
ATOM 3004 C CA . THR A 1 381 ? -1.526 -45.969 -12.82 1 98.62 381 THR A CA 1
ATOM 3005 C C . THR A 1 381 ? -1.477 -46.562 -14.234 1 98.62 381 THR A C 1
ATOM 3007 O O . THR A 1 381 ? -0.818 -47.562 -14.477 1 98.62 381 THR A O 1
ATOM 3010 N N . ARG A 1 382 ? -2.166 -45.906 -15.148 1 98.75 382 ARG A N 1
ATOM 3011 C CA . ARG A 1 382 ? -2.127 -46.344 -16.547 1 98.75 382 ARG A CA 1
ATOM 3012 C C . ARG A 1 382 ? -1.036 -45.594 -17.312 1 98.75 382 ARG A C 1
ATOM 3014 O O . ARG A 1 382 ? -0.46 -46.125 -18.25 1 98.75 382 ARG A O 1
ATOM 3021 N N . LEU A 1 383 ? -0.766 -44.375 -16.953 1 98.88 383 LEU A N 1
ATOM 3022 C CA . LEU A 1 383 ? 0.213 -43.531 -17.656 1 98.88 383 LEU A CA 1
ATOM 3023 C C . LEU A 1 383 ? 1.633 -44 -17.359 1 98.88 383 LEU A C 1
ATOM 3025 O O . LEU A 1 383 ? 2.465 -44.094 -18.266 1 98.88 383 LEU A O 1
ATOM 3029 N N . LEU A 1 384 ? 1.921 -44.344 -16.094 1 98.88 384 LEU A N 1
ATOM 3030 C CA . LEU A 1 384 ? 3.291 -44.594 -15.664 1 98.88 384 LEU A CA 1
ATOM 3031 C C . LEU A 1 384 ? 3.85 -45.844 -16.359 1 98.88 384 LEU A C 1
ATOM 3033 O O . LEU A 1 384 ? 4.969 -45.812 -16.875 1 98.88 384 LEU A O 1
ATOM 3037 N N . PRO A 1 385 ? 3.092 -46.938 -16.5 1 98.81 385 PRO A N 1
ATOM 3038 C CA . PRO A 1 385 ? 3.604 -48.094 -17.219 1 98.81 385 PRO A CA 1
ATOM 3039 C C . PRO A 1 385 ? 3.953 -47.781 -18.672 1 98.81 385 PRO A C 1
ATOM 3041 O O . PRO A 1 385 ? 4.988 -48.219 -19.172 1 98.81 385 PRO A O 1
ATOM 3044 N N . ALA A 1 386 ? 3.105 -47.031 -19.281 1 98.81 386 ALA A N 1
ATOM 3045 C CA . ALA A 1 386 ? 3.334 -46.688 -20.688 1 98.81 386 ALA A CA 1
ATOM 3046 C C . ALA A 1 386 ? 4.586 -45.844 -20.844 1 98.81 386 ALA A C 1
ATOM 3048 O O . ALA A 1 386 ? 5.406 -46.094 -21.734 1 98.81 386 ALA A O 1
ATOM 3049 N N . LEU A 1 387 ? 4.777 -44.875 -20.016 1 98.88 387 LEU A N 1
ATOM 3050 C CA . LEU A 1 387 ? 5.902 -43.938 -20.109 1 98.88 387 LEU A CA 1
ATOM 3051 C C . LEU A 1 387 ? 7.203 -44.625 -19.703 1 98.88 387 LEU A C 1
ATOM 3053 O O . LEU A 1 387 ? 8.242 -44.438 -20.328 1 98.88 387 LEU A O 1
ATOM 3057 N N . ALA A 1 388 ? 7.121 -45.406 -18.656 1 98.75 388 ALA A N 1
ATOM 3058 C CA . ALA A 1 388 ? 8.305 -46.094 -18.141 1 98.75 388 ALA A CA 1
ATOM 3059 C C . ALA A 1 388 ? 8.719 -47.25 -19.031 1 98.75 388 ALA A C 1
ATOM 3061 O O . ALA A 1 388 ? 9.75 -47.906 -18.797 1 98.75 388 ALA A O 1
ATOM 3062 N N . SER A 1 389 ? 7.922 -47.531 -20.078 1 98.5 389 SER A N 1
ATOM 3063 C CA . SER A 1 389 ? 8.219 -48.656 -20.969 1 98.5 389 SER A CA 1
ATOM 3064 C C . SER A 1 389 ? 8.469 -48.156 -22.406 1 98.5 389 SER A C 1
ATOM 3066 O O . SER A 1 389 ? 8.492 -48.969 -23.328 1 98.5 389 SER A O 1
ATOM 3068 N N . VAL A 1 390 ? 8.555 -46.875 -22.578 1 98.44 390 VAL A N 1
ATOM 3069 C CA . VAL A 1 390 ? 8.953 -46.375 -23.891 1 98.44 390 VAL A CA 1
ATOM 3070 C C . VAL A 1 390 ? 10.25 -47.031 -24.328 1 98.44 390 VAL A C 1
ATOM 3072 O O . VAL A 1 390 ? 11.219 -47.125 -23.562 1 98.44 390 VAL A O 1
ATOM 3075 N N . PRO A 1 391 ? 10.25 -47.5 -25.547 1 96.69 391 PRO A N 1
ATOM 3076 C CA . PRO A 1 391 ? 11.453 -48.188 -26.016 1 96.69 391 PRO A CA 1
ATOM 3077 C C . PRO A 1 391 ? 12.688 -47.312 -26.031 1 96.69 391 PRO A C 1
ATOM 3079 O O . PRO A 1 391 ? 12.562 -46.062 -25.984 1 96.69 391 PRO A O 1
ATOM 3082 N N . ALA A 1 392 ? 13.844 -47.969 -26.094 1 96.81 392 ALA A N 1
ATOM 3083 C CA . ALA A 1 392 ? 15.109 -47.25 -26.109 1 96.81 392 ALA A CA 1
ATOM 3084 C C . ALA A 1 392 ? 15.125 -46.188 -27.203 1 96.81 392 ALA A C 1
ATOM 3086 O O . ALA A 1 392 ? 14.648 -46.438 -28.312 1 96.81 392 ALA A O 1
ATOM 3087 N N . LEU A 1 393 ? 15.602 -45.062 -26.844 1 96.12 393 LEU A N 1
ATOM 3088 C CA . LEU A 1 393 ? 15.68 -43.906 -27.75 1 96.12 393 LEU A CA 1
ATOM 3089 C C . LEU A 1 393 ? 17.141 -43.594 -28.078 1 96.12 393 LEU A C 1
ATOM 3091 O O . LEU A 1 393 ? 18.031 -43.906 -27.312 1 96.12 393 LEU A O 1
ATOM 3095 N N . PRO A 1 394 ? 17.344 -42.875 -29.188 1 90.31 394 PRO A N 1
ATOM 3096 C CA . PRO A 1 394 ? 18.703 -42.469 -29.5 1 90.31 394 PRO A CA 1
ATOM 3097 C C . PRO A 1 394 ? 19.328 -41.594 -28.406 1 90.31 394 PRO A C 1
ATOM 3099 O O . PRO A 1 394 ? 20.547 -41.625 -28.219 1 90.31 394 PRO A O 1
ATOM 3102 N N . SER A 1 395 ? 18.516 -40.938 -27.688 1 87.19 395 SER A N 1
ATOM 3103 C CA . SER A 1 395 ? 19 -40 -26.656 1 87.19 395 SER A CA 1
ATOM 3104 C C . SER A 1 395 ? 19.422 -40.781 -25.391 1 87.19 395 SER A C 1
ATOM 3106 O O . SER A 1 395 ? 20.062 -40.188 -24.516 1 87.19 395 SER A O 1
ATOM 3108 N N . ASP A 1 396 ? 19.125 -42 -25.219 1 91.56 396 ASP A N 1
ATOM 3109 C CA . ASP A 1 396 ? 19.453 -42.781 -24.047 1 91.56 396 ASP A CA 1
ATOM 3110 C C . ASP A 1 396 ? 20.953 -43.062 -23.969 1 91.56 396 ASP A C 1
ATOM 3112 O O . ASP A 1 396 ? 21.469 -43.438 -22.922 1 91.56 396 ASP A O 1
ATOM 3116 N N . GLY A 1 397 ? 21.766 -42.969 -25.109 1 74.12 397 GLY A N 1
ATOM 3117 C CA . GLY A 1 397 ? 23.188 -43.281 -25.156 1 74.12 397 GLY A CA 1
ATOM 3118 C C . GLY A 1 397 ? 24.078 -42.094 -24.781 1 74.12 397 GLY A C 1
ATOM 3119 O O . GLY A 1 397 ? 23.625 -40.969 -24.766 1 74.12 397 GLY A O 1
ATOM 3120 N N . MET B 1 1 ? 17.953 30.766 16.078 1 56.38 1 MET B N 1
ATOM 3121 C CA . MET B 1 1 ? 17.203 30.078 17.125 1 56.38 1 MET B CA 1
ATOM 3122 C C . MET B 1 1 ? 18.062 29.828 18.344 1 56.38 1 MET B C 1
ATOM 3124 O O . MET B 1 1 ? 19.141 29.219 18.234 1 56.38 1 MET B O 1
ATOM 3128 N N . ALA B 1 2 ? 18.016 30.734 19.297 1 65.31 2 ALA B N 1
ATOM 3129 C CA . ALA B 1 2 ? 18.828 30.688 20.5 1 65.31 2 ALA B CA 1
ATOM 3130 C C . ALA B 1 2 ? 18.891 29.281 21.078 1 65.31 2 ALA B C 1
ATOM 3132 O O . ALA B 1 2 ? 18.141 28.391 20.641 1 65.31 2 ALA B O 1
ATOM 3133 N N . SER B 1 3 ? 19.828 29.031 21.844 1 73.12 3 SER B N 1
ATOM 3134 C CA . SER B 1 3 ? 20.188 27.781 22.484 1 73.12 3 SER B CA 1
ATOM 3135 C C . SER B 1 3 ? 18.953 27.047 23 1 73.12 3 SER B C 1
ATOM 3137 O O . SER B 1 3 ? 18.781 25.844 22.734 1 73.12 3 SER B O 1
ATOM 3139 N N . LYS B 1 4 ? 18.031 27.734 23.438 1 76 4 LYS B N 1
ATOM 3140 C CA . LYS B 1 4 ? 16.844 27.094 23.984 1 76 4 LYS B CA 1
ATOM 3141 C C . LYS B 1 4 ? 15.898 26.641 22.891 1 76 4 LYS B C 1
ATOM 3143 O O . LYS B 1 4 ? 15.211 25.641 23.031 1 76 4 LYS B O 1
ATOM 3148 N N . GLY B 1 5 ? 15.859 27.359 21.844 1 84.25 5 GLY B N 1
ATOM 3149 C CA . GLY B 1 5 ? 15.023 26.984 20.703 1 84.25 5 GLY B CA 1
ATOM 3150 C C . GLY B 1 5 ? 15.422 25.672 20.078 1 84.25 5 GLY B C 1
ATOM 3151 O O . GLY B 1 5 ? 14.562 24.828 19.781 1 84.25 5 GLY B O 1
ATOM 3152 N N . ARG B 1 6 ? 16.672 25.5 19.984 1 91.75 6 ARG B N 1
ATOM 3153 C CA . ARG B 1 6 ? 17.172 24.266 19.375 1 91.75 6 ARG B CA 1
ATOM 3154 C C . ARG B 1 6 ? 16.922 23.078 20.281 1 91.75 6 ARG B C 1
ATOM 3156 O O . ARG B 1 6 ? 16.656 21.969 19.812 1 91.75 6 ARG B O 1
ATOM 3163 N N . GLU B 1 7 ? 16.938 23.344 21.562 1 91.81 7 GLU B N 1
ATOM 3164 C CA . GLU B 1 7 ? 16.641 22.281 22.516 1 91.81 7 GLU B CA 1
ATOM 3165 C C . GLU B 1 7 ? 15.219 21.75 22.328 1 91.81 7 GLU B C 1
ATOM 3167 O O . GLU B 1 7 ? 14.984 20.547 22.391 1 91.81 7 GLU B O 1
ATOM 3172 N N . GLY B 1 8 ? 14.273 22.641 22.141 1 93.81 8 GLY B N 1
ATOM 3173 C CA . GLY B 1 8 ? 12.898 22.25 21.906 1 93.81 8 GLY B CA 1
ATOM 3174 C C . GLY B 1 8 ? 12.719 21.438 20.641 1 93.81 8 GLY B C 1
ATOM 3175 O O . GLY B 1 8 ? 11.969 20.469 20.625 1 93.81 8 GLY B O 1
ATOM 3176 N N . VAL B 1 9 ? 13.398 21.844 19.594 1 95.75 9 VAL B N 1
ATOM 3177 C CA . VAL B 1 9 ? 13.281 21.203 18.281 1 95.75 9 VAL B CA 1
ATOM 3178 C C . VAL B 1 9 ? 13.883 19.797 18.344 1 95.75 9 VAL B C 1
ATOM 3180 O O . VAL B 1 9 ? 13.422 18.891 17.656 1 95.75 9 VAL B O 1
ATOM 3183 N N . ARG B 1 10 ? 14.805 19.531 19.266 1 97 10 ARG B N 1
ATOM 3184 C CA . ARG B 1 10 ? 15.523 18.266 19.359 1 97 10 ARG B CA 1
ATOM 3185 C C . ARG B 1 10 ? 14.672 17.188 20.031 1 97 10 ARG B C 1
ATOM 3187 O O . ARG B 1 10 ? 14.984 15.992 19.938 1 97 10 ARG B O 1
ATOM 3194 N N . ILE B 1 11 ? 13.609 17.625 20.734 1 97.69 11 ILE B N 1
ATOM 3195 C CA . ILE B 1 11 ? 12.75 16.641 21.406 1 97.69 11 ILE B CA 1
ATOM 3196 C C . ILE B 1 11 ? 11.977 15.844 20.359 1 97.69 11 ILE B C 1
ATOM 3198 O O . ILE B 1 11 ? 11.273 16.422 19.531 1 97.69 11 ILE B O 1
ATOM 3202 N N . ARG B 1 12 ? 12.031 14.531 20.375 1 97.44 12 ARG B N 1
ATOM 3203 C CA . ARG B 1 12 ? 11.5 13.672 19.328 1 97.44 12 ARG B CA 1
ATOM 3204 C C . ARG B 1 12 ? 10.031 13.352 19.562 1 97.44 12 ARG B C 1
ATOM 3206 O O . ARG B 1 12 ? 9.672 12.195 19.797 1 97.44 12 ARG B O 1
ATOM 3213 N N . THR B 1 13 ? 9.234 14.234 19.391 1 98.56 13 THR B N 1
ATOM 3214 C CA . THR B 1 13 ? 7.797 14.016 19.531 1 98.56 13 THR B CA 1
ATOM 3215 C C . THR B 1 13 ? 7.188 13.602 18.188 1 98.56 13 THR B C 1
ATOM 3217 O O . THR B 1 13 ? 6.152 14.133 17.781 1 98.56 13 THR B O 1
ATOM 3220 N N . VAL B 1 14 ? 7.77 12.734 17.5 1 98.25 14 VAL B N 1
ATOM 3221 C CA . VAL B 1 14 ? 7.414 12.336 16.141 1 98.25 14 VAL B CA 1
ATOM 3222 C C . VAL B 1 14 ? 6.348 11.242 16.188 1 98.25 14 VAL B C 1
ATOM 3224 O O . VAL B 1 14 ? 6.48 10.266 16.938 1 98.25 14 VAL B O 1
ATOM 3227 N N . GLN B 1 15 ? 5.281 11.461 15.477 1 97.81 15 GLN B N 1
ATOM 3228 C CA . GLN B 1 15 ? 4.262 10.43 15.305 1 97.81 15 GLN B CA 1
ATOM 3229 C C . GLN B 1 15 ? 4.824 9.211 14.578 1 97.81 15 GLN B C 1
ATOM 3231 O O . GLN B 1 15 ? 5.699 9.352 13.719 1 97.81 15 GLN B O 1
ATOM 3236 N N . PRO B 1 16 ? 4.418 8.008 14.945 1 96.5 16 PRO B N 1
ATOM 3237 C CA . PRO B 1 16 ? 3.23 7.668 15.734 1 96.5 16 PRO B CA 1
ATOM 3238 C C . PRO B 1 16 ? 3.535 7.504 17.219 1 96.5 16 PRO B C 1
ATOM 3240 O O . PRO B 1 16 ? 2.621 7.309 18.031 1 96.5 16 PRO B O 1
ATOM 3243 N N . GLU B 1 17 ? 4.762 7.566 17.656 1 96.81 17 GLU B N 1
ATOM 3244 C CA . GLU B 1 17 ? 5.113 7.391 19.062 1 96.81 17 GLU B CA 1
ATOM 3245 C C . GLU B 1 17 ? 5.867 8.609 19.594 1 96.81 17 GLU B C 1
ATOM 3247 O O . GLU B 1 17 ? 7.023 8.492 20 1 96.81 17 GLU B O 1
ATOM 3252 N N . PRO B 1 18 ? 5.234 9.695 19.688 1 98.44 18 PRO B N 1
ATOM 3253 C CA . PRO B 1 18 ? 5.898 10.914 20.141 1 98.44 18 PRO B CA 1
ATOM 3254 C C . PRO B 1 18 ? 6.359 10.82 21.594 1 98.44 18 PRO B C 1
ATOM 3256 O O . PRO B 1 18 ? 5.648 10.266 22.438 1 98.44 18 PRO B O 1
ATOM 3259 N N . ASP B 1 19 ? 7.516 11.367 21.938 1 98.25 19 ASP B N 1
ATOM 3260 C CA . ASP B 1 19 ? 7.996 11.484 23.312 1 98.25 19 ASP B CA 1
ATOM 3261 C C . ASP B 1 19 ? 7.34 12.664 24.031 1 98.25 19 ASP B C 1
ATOM 3263 O O . ASP B 1 19 ? 8 13.656 24.344 1 98.25 19 ASP B O 1
ATOM 3267 N N . TYR B 1 20 ? 6.133 12.477 24.359 1 98.38 20 TYR B N 1
ATOM 3268 C CA . TYR B 1 20 ? 5.387 13.531 25.031 1 98.38 20 TYR B CA 1
ATOM 3269 C C . TYR B 1 20 ? 5.953 13.805 26.406 1 98.38 20 TYR B C 1
ATOM 3271 O O . TYR B 1 20 ? 5.902 14.938 26.906 1 98.38 20 TYR B O 1
ATOM 3279 N N . GLY B 1 21 ? 6.5 12.75 27.031 1 98.19 21 GLY B N 1
ATOM 3280 C CA . GLY B 1 21 ? 7.102 12.93 28.344 1 98.19 21 GLY B CA 1
ATOM 3281 C C . GLY B 1 21 ? 8.219 13.953 28.344 1 98.19 21 GLY B C 1
ATOM 3282 O O . GLY B 1 21 ? 8.281 14.805 29.234 1 98.19 21 GLY B O 1
ATOM 3283 N N . ALA B 1 22 ? 9.07 13.844 27.406 1 98 22 ALA B N 1
ATOM 3284 C CA . ALA B 1 22 ? 10.18 14.781 27.297 1 98 22 ALA B CA 1
ATOM 3285 C C . ALA B 1 22 ? 9.688 16.203 27.031 1 98 22 ALA B C 1
ATOM 3287 O O . ALA B 1 22 ? 10.266 17.172 27.516 1 98 22 ALA B O 1
ATOM 3288 N N . ALA B 1 23 ? 8.656 16.328 26.234 1 97.94 23 ALA B N 1
ATOM 3289 C CA . ALA B 1 23 ? 8.086 17.641 25.953 1 97.94 23 ALA B CA 1
ATOM 3290 C C . ALA B 1 23 ? 7.527 18.281 27.219 1 97.94 23 ALA B C 1
ATOM 3292 O O . ALA B 1 23 ? 7.758 19.469 27.484 1 97.94 23 ALA B O 1
ATOM 3293 N N . VAL B 1 24 ? 6.809 17.5 27.984 1 98.44 24 VAL B N 1
ATOM 3294 C CA . VAL B 1 24 ? 6.215 17.984 29.234 1 98.44 24 VAL B CA 1
ATOM 3295 C C . VAL B 1 24 ? 7.316 18.438 30.188 1 98.44 24 VAL B C 1
ATOM 3297 O O . VAL B 1 24 ? 7.219 19.5 30.797 1 98.44 24 VAL B O 1
ATOM 3300 N N . THR B 1 25 ? 8.352 17.625 30.328 1 98.25 25 THR B N 1
ATOM 3301 C CA . THR B 1 25 ? 9.477 17.953 31.188 1 98.25 25 THR B CA 1
ATOM 3302 C C . THR B 1 25 ? 10.125 19.266 30.766 1 98.25 25 THR B C 1
ATOM 3304 O O . THR B 1 25 ? 10.445 20.109 31.609 1 98.25 25 THR B O 1
ATOM 3307 N N . PHE B 1 26 ? 10.32 19.375 29.547 1 97.81 26 PHE B N 1
ATOM 3308 C CA . PHE B 1 26 ? 10.906 20.594 28.984 1 97.81 26 PHE B CA 1
ATOM 3309 C C . PHE B 1 26 ? 10.055 21.812 29.328 1 97.81 26 PHE B C 1
ATOM 3311 O O . PHE B 1 26 ? 10.578 22.844 29.766 1 97.81 26 PHE B O 1
ATOM 3318 N N . LEU B 1 27 ? 8.797 21.734 29.188 1 98.19 27 LEU B N 1
ATOM 3319 C CA . LEU B 1 27 ? 7.875 22.844 29.422 1 98.19 27 LEU B CA 1
ATOM 3320 C C . LEU B 1 27 ? 7.805 23.172 30.906 1 98.19 27 LEU B C 1
ATOM 3322 O O . LEU B 1 27 ? 7.703 24.344 31.281 1 98.19 27 LEU B O 1
ATOM 3326 N N . GLU B 1 28 ? 7.812 22.156 31.703 1 98.25 28 GLU B N 1
ATOM 3327 C CA . GLU B 1 28 ? 7.844 22.375 33.156 1 98.25 28 GLU B CA 1
ATOM 3328 C C . GLU B 1 28 ? 9.086 23.156 33.562 1 98.25 28 GLU B C 1
ATOM 3330 O O . GLU B 1 28 ? 9.008 24.062 34.406 1 98.25 28 GLU B O 1
ATOM 3335 N N . GLU B 1 29 ? 10.148 22.75 33.031 1 97.38 29 GLU B N 1
ATOM 3336 C CA . GLU B 1 29 ? 11.398 23.438 33.312 1 97.38 29 GLU B CA 1
ATOM 3337 C C . GLU B 1 29 ? 11.336 24.891 32.875 1 97.38 29 GLU B C 1
ATOM 3339 O O . GLU B 1 29 ? 11.82 25.781 33.594 1 97.38 29 GLU B O 1
ATOM 3344 N N . ARG B 1 30 ? 10.805 25.125 31.719 1 96.81 30 ARG B N 1
ATOM 3345 C CA . ARG B 1 30 ? 10.656 26.5 31.234 1 96.81 30 ARG B CA 1
ATOM 3346 C C . ARG B 1 30 ? 9.734 27.312 32.125 1 96.81 30 ARG B C 1
ATOM 3348 O O . ARG B 1 30 ? 10 28.484 32.406 1 96.81 30 ARG B O 1
ATOM 3355 N N . ALA B 1 31 ? 8.656 26.719 32.531 1 98 31 ALA B N 1
ATOM 3356 C CA . ALA B 1 31 ? 7.727 27.391 33.438 1 98 31 ALA B CA 1
ATOM 3357 C C . ALA B 1 31 ? 8.43 27.844 34.719 1 98 31 ALA B C 1
ATOM 3359 O O . ALA B 1 31 ? 8.234 28.969 35.156 1 98 31 ALA B O 1
ATOM 3360 N N . ARG B 1 32 ? 9.258 26.938 35.281 1 97.81 32 ARG B N 1
ATOM 3361 C CA . ARG B 1 32 ? 10 27.25 36.469 1 97.81 32 ARG B CA 1
ATOM 3362 C C . ARG B 1 32 ? 10.961 28.422 36.25 1 97.81 32 ARG B C 1
ATOM 3364 O O . ARG B 1 32 ? 11.031 29.359 37.031 1 97.81 32 ARG B O 1
ATOM 3371 N N . GLN B 1 33 ? 11.602 28.344 35.219 1 96.25 33 GLN B N 1
ATOM 3372 C CA . GLN B 1 33 ? 12.586 29.375 34.875 1 96.25 33 GLN B CA 1
ATOM 3373 C C . GLN B 1 33 ? 11.93 30.734 34.688 1 96.25 33 GLN B C 1
ATOM 3375 O O . GLN B 1 33 ? 12.523 31.766 35 1 96.25 33 GLN B O 1
ATOM 3380 N N . LEU B 1 34 ? 10.672 30.703 34.188 1 97 34 LEU B N 1
ATOM 3381 C CA . LEU B 1 34 ? 9.984 31.953 33.875 1 97 34 LEU B CA 1
ATOM 3382 C C . LEU B 1 34 ? 9.086 32.406 35 1 97 34 LEU B C 1
ATOM 3384 O O . LEU B 1 34 ? 8.508 33.5 34.969 1 97 34 LEU B O 1
ATOM 3388 N N . GLY B 1 35 ? 8.953 31.609 36.031 1 97.69 35 GLY B N 1
ATOM 3389 C CA . GLY B 1 35 ? 8.062 31.922 37.125 1 97.69 35 GLY B CA 1
ATOM 3390 C C . GLY B 1 35 ? 6.594 31.906 36.719 1 97.69 35 GLY B C 1
ATOM 3391 O O . GLY B 1 35 ? 5.828 32.781 37.125 1 97.69 35 GLY B O 1
ATOM 3392 N N . LEU B 1 36 ? 6.246 30.969 35.969 1 98.5 36 LEU B N 1
ATOM 3393 C CA . LEU B 1 36 ? 4.863 30.812 35.531 1 98.5 36 LEU B CA 1
ATOM 3394 C C . LEU B 1 36 ? 4.188 29.656 36.25 1 98.5 36 LEU B C 1
ATOM 3396 O O . LEU B 1 36 ? 4.848 28.703 36.656 1 98.5 36 LEU B O 1
ATOM 3400 N N . GLY B 1 37 ? 2.809 29.844 36.438 1 98.38 37 GLY B N 1
ATOM 3401 C CA . GLY B 1 37 ? 2.062 28.656 36.844 1 98.38 37 GLY B CA 1
ATOM 3402 C C . GLY B 1 37 ? 2.111 27.547 35.781 1 98.38 37 GLY B C 1
ATOM 3403 O O . GLY B 1 37 ? 2.133 27.828 34.594 1 98.38 37 GLY B O 1
ATOM 3404 N N . CYS B 1 38 ? 2.15 26.297 36.312 1 98.56 38 CYS B N 1
ATOM 3405 C CA . CYS B 1 38 ? 2.197 25.156 35.406 1 98.56 38 CYS B CA 1
ATOM 3406 C C . CYS B 1 38 ? 1.186 24.094 35.812 1 98.56 38 CYS B C 1
ATOM 3408 O O . CYS B 1 38 ? 1.231 23.594 36.938 1 98.56 38 CYS B O 1
ATOM 3410 N N . GLN B 1 39 ? 0.25 23.828 34.938 1 98.75 39 GLN B N 1
ATOM 3411 C CA . GLN B 1 39 ? -0.748 22.797 35.156 1 98.75 39 GLN B CA 1
ATOM 3412 C C . GLN B 1 39 ? -0.671 21.719 34.094 1 98.75 39 GLN B C 1
ATOM 3414 O O . GLN B 1 39 ? -0.486 22.031 32.906 1 98.75 39 GLN B O 1
ATOM 3419 N N . LYS B 1 40 ? -0.705 20.406 34.5 1 98.31 40 LYS B N 1
ATOM 3420 C CA . LYS B 1 40 ? -0.743 19.266 33.562 1 98.31 40 LYS B CA 1
ATOM 3421 C C . LYS B 1 40 ? -2.125 18.625 33.562 1 98.31 40 LYS B C 1
ATOM 3423 O O . LYS B 1 40 ? -2.629 18.188 34.594 1 98.31 40 LYS B O 1
ATOM 3428 N N . VAL B 1 41 ? -2.766 18.594 32.406 1 98.81 41 VAL B N 1
ATOM 3429 C CA . VAL B 1 41 ? -4.094 18.016 32.281 1 98.81 41 VAL B CA 1
ATOM 3430 C C . VAL B 1 41 ? -4.027 16.797 31.344 1 98.81 41 VAL B C 1
ATOM 3432 O O . VAL B 1 41 ? -3.881 16.938 30.141 1 98.81 41 VAL B O 1
ATOM 3435 N N . GLU B 1 42 ? -4.145 15.586 31.906 1 98.44 42 GLU B N 1
ATOM 3436 C CA . GLU B 1 42 ? -4.195 14.383 31.078 1 98.44 42 GLU B CA 1
ATOM 3437 C C . GLU B 1 42 ? -5.582 14.188 30.469 1 98.44 42 GLU B C 1
ATOM 3439 O O . GLU B 1 42 ? -6.547 13.914 31.203 1 98.44 42 GLU B O 1
ATOM 3444 N N . VAL B 1 43 ? -5.684 14.312 29.188 1 98.5 43 VAL B N 1
ATOM 3445 C CA . VAL B 1 43 ? -6.996 14.289 28.547 1 98.5 43 VAL B CA 1
ATOM 3446 C C . VAL B 1 43 ? -7.266 12.898 27.969 1 98.5 43 VAL B C 1
ATOM 3448 O O . VAL B 1 43 ? -8.414 12.547 27.703 1 98.5 43 VAL B O 1
ATOM 3451 N N . ALA B 1 44 ? -6.305 12.094 27.734 1 98 44 ALA B N 1
ATOM 3452 C CA . ALA B 1 44 ? -6.285 10.688 27.328 1 98 44 ALA B CA 1
ATOM 3453 C C . ALA B 1 44 ? -5.027 9.992 27.844 1 98 44 ALA B C 1
ATOM 3455 O O . ALA B 1 44 ? -4.082 10.648 28.281 1 98 44 ALA B O 1
ATOM 3456 N N . PRO B 1 45 ? -4.969 8.672 27.891 1 97.44 45 PRO B N 1
ATOM 3457 C CA . PRO B 1 45 ? -3.793 7.984 28.422 1 97.44 45 PRO B CA 1
ATOM 3458 C C . PRO B 1 45 ? -2.492 8.422 27.75 1 97.44 45 PRO B C 1
ATOM 3460 O O . PRO B 1 45 ? -2.307 8.195 26.562 1 97.44 45 PRO B O 1
ATOM 3463 N N . GLY B 1 46 ? -1.653 9.055 28.547 1 96.88 46 GLY B N 1
ATOM 3464 C CA . GLY B 1 46 ? -0.341 9.469 28.078 1 96.88 46 GLY B CA 1
ATOM 3465 C C . GLY B 1 46 ? -0.371 10.773 27.297 1 96.88 46 GLY B C 1
ATOM 3466 O O . GLY B 1 46 ? 0.663 11.234 26.812 1 96.88 46 GLY B O 1
ATOM 3467 N N . A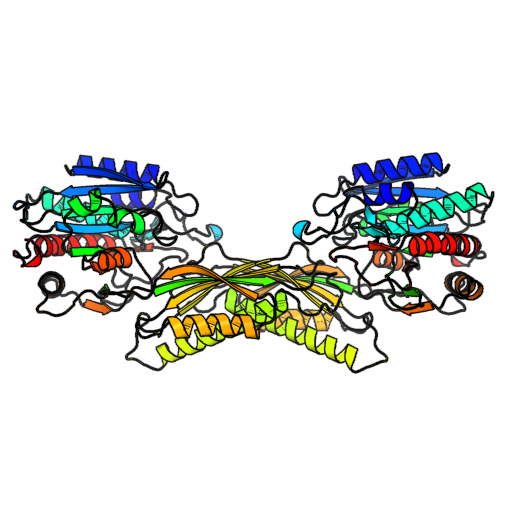RG B 1 47 ? -1.508 11.359 27.141 1 98.38 47 ARG B N 1
ATOM 3468 C CA . ARG B 1 47 ? -1.682 12.617 26.438 1 98.38 47 ARG B CA 1
ATOM 3469 C C . ARG B 1 47 ? -1.979 13.758 27.406 1 98.38 47 ARG B C 1
ATOM 3471 O O . ARG B 1 47 ? -3.129 13.961 27.797 1 98.38 47 ARG B O 1
ATOM 3478 N N . VAL B 1 48 ? -0.904 14.547 27.656 1 98.62 48 VAL B N 1
ATOM 3479 C CA . VAL B 1 48 ? -0.976 15.594 28.672 1 98.62 48 VAL B CA 1
ATOM 3480 C C . VAL B 1 48 ? -0.935 16.969 28 1 98.62 48 VAL B C 1
ATOM 3482 O O . VAL B 1 48 ? -0.052 17.234 27.172 1 98.62 48 VAL B O 1
ATOM 3485 N N . VAL B 1 49 ? -1.928 17.781 28.266 1 98.88 49 VAL B N 1
ATOM 3486 C CA . VAL B 1 49 ? -1.871 19.188 27.906 1 98.88 49 VAL B CA 1
ATOM 3487 C C . VAL B 1 49 ? -1.17 19.969 29.016 1 98.88 49 VAL B C 1
ATOM 3489 O O . VAL B 1 49 ? -1.58 19.906 30.188 1 98.88 49 VAL B O 1
ATOM 3492 N N . THR B 1 50 ? -0.078 20.656 28.734 1 98.88 50 THR B N 1
ATOM 3493 C CA . THR B 1 50 ? 0.62 21.516 29.688 1 98.88 50 THR B CA 1
ATOM 3494 C C . THR B 1 50 ? 0.146 22.953 29.547 1 98.88 50 THR B C 1
ATOM 3496 O O . THR B 1 50 ? 0.166 23.531 28.453 1 98.88 50 THR B O 1
ATOM 3499 N N . VAL B 1 51 ? -0.33 23.531 30.641 1 98.94 51 VAL B N 1
ATOM 3500 C CA . VAL B 1 51 ? -0.825 24.891 30.672 1 98.94 51 VAL B CA 1
ATOM 3501 C C . VAL B 1 51 ? 0.108 25.766 31.5 1 98.94 51 VAL B C 1
ATOM 3503 O O . VAL B 1 51 ? 0.296 25.516 32.688 1 98.94 51 VAL B O 1
ATOM 3506 N N . LEU B 1 52 ? 0.719 26.734 30.891 1 98.94 52 LEU B N 1
ATOM 3507 C CA . LEU B 1 52 ? 1.488 27.766 31.594 1 98.94 52 LEU B CA 1
ATOM 3508 C C . LEU B 1 52 ? 0.68 29.047 31.75 1 98.94 52 LEU B C 1
ATOM 3510 O O . LEU B 1 52 ? -0.035 29.438 30.828 1 98.94 52 LEU B O 1
ATOM 3514 N N . THR B 1 53 ? 0.723 29.672 32.875 1 98.88 53 THR B N 1
ATOM 3515 C CA . THR B 1 53 ? -0.147 30.812 33.156 1 98.88 53 THR B CA 1
ATOM 3516 C C . THR B 1 53 ? 0.662 32 33.688 1 98.88 53 THR B C 1
ATOM 3518 O O . THR B 1 53 ? 1.457 31.859 34.594 1 98.88 53 THR B O 1
ATOM 3521 N N . TRP B 1 54 ? 0.565 33.094 33.062 1 98.81 54 TRP B N 1
ATOM 3522 C CA . TRP B 1 54 ? 1.002 34.406 33.531 1 98.81 54 TRP B CA 1
ATOM 3523 C C . TRP B 1 54 ? -0.189 35.25 33.969 1 98.81 54 TRP B C 1
ATOM 3525 O O . TRP B 1 54 ? -0.848 35.875 33.125 1 98.81 54 TRP B O 1
ATOM 3535 N N . PRO B 1 55 ? -0.449 35.344 35.312 1 98.5 55 PRO B N 1
ATOM 3536 C CA . PRO B 1 55 ? -1.66 36 35.812 1 98.5 55 PRO B CA 1
ATOM 3537 C C . PRO B 1 55 ? -1.714 37.469 35.438 1 98.5 55 PRO B C 1
ATOM 3539 O O . PRO B 1 55 ? -0.707 38.188 35.562 1 98.5 55 PRO B O 1
ATOM 3542 N N . GLY B 1 56 ? -2.883 37.875 34.969 1 98.31 56 GLY B N 1
ATOM 3543 C CA . GLY B 1 56 ? -3.127 39.281 34.719 1 98.31 56 GLY B CA 1
ATOM 3544 C C . GLY B 1 56 ? -3.479 40.062 35.969 1 98.31 56 GLY B C 1
ATOM 3545 O O . GLY B 1 56 ? -3.639 39.469 37.062 1 98.31 56 GLY B O 1
ATOM 3546 N N . THR B 1 57 ? -3.578 41.375 35.844 1 98.25 57 THR B N 1
ATOM 3547 C CA . THR B 1 57 ? -3.877 42.219 37 1 98.25 57 THR B CA 1
ATOM 3548 C C . THR B 1 57 ? -5.383 42.281 37.25 1 98.25 57 THR B C 1
ATOM 3550 O O . THR B 1 57 ? -5.82 42.688 38.344 1 98.25 57 THR B O 1
ATOM 3553 N N . ASN B 1 58 ? -6.191 41.875 36.312 1 97.69 58 ASN B N 1
ATOM 3554 C CA . ASN B 1 58 ? -7.645 41.844 36.469 1 97.69 58 ASN B CA 1
ATOM 3555 C C . ASN B 1 58 ? -8.211 40.469 36.156 1 97.69 58 ASN B C 1
ATOM 3557 O O . ASN B 1 58 ? -8.602 40.219 35 1 97.69 58 ASN B O 1
ATOM 3561 N N . PRO B 1 59 ? -8.359 39.656 37.062 1 91.88 59 PRO B N 1
ATOM 3562 C CA . PRO B 1 59 ? -8.789 38.25 36.844 1 91.88 59 PRO B CA 1
ATOM 3563 C C . PRO B 1 59 ? -10.227 38.156 36.375 1 91.88 59 PRO B C 1
ATOM 3565 O O . PRO B 1 59 ? -10.672 37.062 35.969 1 91.88 59 PRO B O 1
ATOM 3568 N N . ARG B 1 60 ? -10.914 39.188 36.344 1 95 60 ARG B N 1
ATOM 3569 C CA . ARG B 1 60 ? -12.297 39.156 35.875 1 95 60 ARG B CA 1
ATOM 3570 C C . ARG B 1 60 ? -12.375 39.188 34.344 1 95 60 ARG B C 1
ATOM 3572 O O . ARG B 1 60 ? -13.414 38.844 33.781 1 95 60 ARG B O 1
ATOM 3579 N N . LEU B 1 61 ? -11.336 39.594 33.75 1 98 61 LEU B N 1
ATOM 3580 C CA . LEU B 1 61 ? -11.305 39.625 32.312 1 98 61 LEU B CA 1
ATOM 3581 C C . LEU B 1 61 ? -11 38.281 31.719 1 98 61 LEU B C 1
ATOM 3583 O O . LEU B 1 61 ? -10.328 37.438 32.344 1 98 61 LEU B O 1
ATOM 3587 N N . SER B 1 62 ? -11.578 38 30.547 1 98.56 62 SER B N 1
ATOM 3588 C CA . SER B 1 62 ? -11.203 36.781 29.828 1 98.56 62 SER B CA 1
ATOM 3589 C C . SER B 1 62 ? -9.727 36.781 29.469 1 98.56 62 SER B C 1
ATOM 3591 O O . SER B 1 62 ? -9.109 37.844 29.391 1 98.56 62 SER B O 1
ATOM 3593 N N . SER B 1 63 ? -9.195 35.656 29.297 1 98.75 63 SER B N 1
ATOM 3594 C CA . SER B 1 63 ? -7.754 35.531 29.125 1 98.75 63 SER B CA 1
ATOM 3595 C C . SER B 1 63 ? -7.383 35.469 27.641 1 98.75 63 SER B C 1
ATOM 3597 O O . SER B 1 63 ? -8.258 35.344 26.781 1 98.75 63 SER B O 1
ATOM 3599 N N . LEU B 1 64 ? -6.098 35.688 27.375 1 98.81 64 LEU B N 1
ATOM 3600 C CA . LEU B 1 64 ? -5.453 35.406 26.109 1 98.81 64 LEU B CA 1
ATOM 3601 C C . LEU B 1 64 ? -4.824 34 26.125 1 98.81 64 LEU B C 1
ATOM 3603 O O . LEU B 1 64 ? -4.066 33.688 27.047 1 98.81 64 LEU B O 1
ATOM 3607 N N . LEU B 1 65 ? -5.176 33.219 25.125 1 98.94 65 LEU B N 1
ATOM 3608 C CA . LEU B 1 65 ? -4.637 31.859 25.031 1 98.94 65 LEU B CA 1
ATOM 3609 C C . LEU B 1 65 ? -3.662 31.734 23.875 1 98.94 65 LEU B C 1
ATOM 3611 O O . LEU B 1 65 ? -4.02 32 22.719 1 98.94 65 LEU B O 1
ATOM 3615 N N . LEU B 1 66 ? -2.422 31.359 24.156 1 98.94 66 LEU B N 1
ATOM 3616 C CA . LEU B 1 66 ? -1.423 31.016 23.156 1 98.94 66 LEU B CA 1
ATOM 3617 C C . LEU B 1 66 ? -1.27 29.5 23.031 1 98.94 66 LEU B C 1
ATOM 3619 O O . LEU B 1 66 ? -0.66 28.875 23.906 1 98.94 66 LEU B O 1
ATOM 3623 N N . ASN B 1 67 ? -1.754 28.953 21.875 1 98.94 67 ASN B N 1
ATOM 3624 C CA . ASN B 1 67 ? -1.782 27.5 21.734 1 98.94 67 ASN B CA 1
ATOM 3625 C C . ASN B 1 67 ? -0.699 27 20.781 1 98.94 67 ASN B C 1
ATOM 3627 O O . ASN B 1 67 ? -0.412 27.656 19.766 1 98.94 67 ASN B O 1
ATOM 3631 N N . SER B 1 68 ? -0.11 25.875 21.125 1 98.56 68 SER B N 1
ATOM 3632 C CA . SER B 1 68 ? 0.85 25.219 20.25 1 98.56 68 SER B CA 1
ATOM 3633 C C . SER B 1 68 ? 0.817 23.703 20.453 1 98.56 68 SER B C 1
ATOM 3635 O O . SER B 1 68 ? 0.83 23.219 21.578 1 98.56 68 SER B O 1
ATOM 3637 N N . HIS B 1 69 ? 0.71 22.969 19.328 1 98.75 69 HIS B N 1
ATOM 3638 C CA . HIS B 1 69 ? 0.873 21.531 19.484 1 98.75 69 HIS B CA 1
ATOM 3639 C C . HIS B 1 69 ? 2.348 21.141 19.547 1 98.75 69 HIS B C 1
ATOM 3641 O O . HIS B 1 69 ? 3.205 21.875 19.047 1 98.75 69 HIS B O 1
ATOM 3647 N N . THR B 1 70 ? 2.611 19.984 20.172 1 98.56 70 THR B N 1
ATOM 3648 C CA . THR B 1 70 ? 4 19.625 20.422 1 98.56 70 THR B CA 1
ATOM 3649 C C . THR B 1 70 ? 4.461 18.516 19.484 1 98.56 70 THR B C 1
ATOM 3651 O O . THR B 1 70 ? 5.664 18.328 19.266 1 98.56 70 THR B O 1
ATOM 3654 N N . ASP B 1 71 ? 3.521 17.703 18.938 1 98.62 71 ASP B N 1
ATOM 3655 C CA . ASP B 1 71 ? 3.898 16.578 18.094 1 98.62 71 ASP B CA 1
ATOM 3656 C C . ASP B 1 71 ? 4.305 17.047 16.688 1 98.62 71 ASP B C 1
ATOM 3658 O O . ASP B 1 71 ? 4.008 18.172 16.297 1 98.62 71 ASP B O 1
ATOM 3662 N N . VAL B 1 72 ? 5.062 16.219 16.047 1 98.56 72 VAL B N 1
ATOM 3663 C CA . VAL B 1 72 ? 5.465 16.453 14.664 1 98.56 72 VAL B CA 1
ATOM 3664 C C . VAL B 1 72 ? 5.199 15.203 13.828 1 98.56 72 VAL B C 1
ATOM 3666 O O . VAL B 1 72 ? 4.902 14.133 14.375 1 98.56 72 VAL B O 1
ATOM 3669 N N . VAL B 1 73 ? 5.23 15.328 12.508 1 98.38 73 VAL B N 1
ATOM 3670 C CA . VAL B 1 73 ? 4.93 14.227 11.602 1 98.38 73 VAL B CA 1
ATOM 3671 C C . VAL B 1 73 ? 6.188 13.391 11.359 1 98.38 73 VAL B C 1
ATOM 3673 O O . VAL B 1 73 ? 7.301 13.844 11.648 1 98.38 73 VAL B O 1
ATOM 3676 N N . PRO B 1 74 ? 6.047 12.18 10.805 1 96.69 74 PRO B N 1
ATOM 3677 C CA . PRO B 1 74 ? 7.191 11.32 10.508 1 96.69 74 PRO B CA 1
ATOM 3678 C C . PRO B 1 74 ? 8.148 11.938 9.492 1 96.69 74 PRO B C 1
ATOM 3680 O O . PRO B 1 74 ? 7.793 12.898 8.805 1 96.69 74 PRO B O 1
ATOM 3683 N N . VAL B 1 75 ? 9.367 11.375 9.531 1 95 75 VAL B N 1
ATOM 3684 C CA . VAL B 1 75 ? 10.398 11.82 8.602 1 95 75 VAL B CA 1
ATOM 3685 C C . VAL B 1 75 ? 10.938 10.641 7.805 1 95 75 VAL B C 1
ATOM 3687 O O . VAL B 1 75 ? 10.805 9.484 8.227 1 95 75 VAL B O 1
ATOM 3690 N N . PHE B 1 76 ? 11.414 11.008 6.629 1 91.12 76 PHE B N 1
ATOM 3691 C CA . PHE B 1 76 ? 12.234 10.094 5.848 1 91.12 76 PHE B CA 1
ATOM 3692 C C . PHE B 1 76 ? 13.695 10.516 5.879 1 91.12 76 PHE B C 1
ATOM 3694 O O . PHE B 1 76 ? 14.156 11.25 5 1 91.12 76 PHE B O 1
ATOM 3701 N N . LYS B 1 77 ? 14.43 9.914 6.766 1 93.38 77 LYS B N 1
ATOM 3702 C CA . LYS B 1 77 ? 15.758 10.414 7.117 1 93.38 77 LYS B CA 1
ATOM 3703 C C . LYS B 1 77 ? 16.688 10.398 5.906 1 93.38 77 LYS B C 1
ATOM 3705 O O . LYS B 1 77 ? 17.531 11.281 5.754 1 93.38 77 LYS B O 1
ATOM 3710 N N . GLU B 1 78 ? 16.5 9.422 5.117 1 93.06 78 GLU B N 1
ATOM 3711 C CA . GLU B 1 78 ? 17.391 9.234 3.973 1 93.06 78 GLU B CA 1
ATOM 3712 C C . GLU B 1 78 ? 17.266 10.398 2.988 1 93.06 78 GLU B C 1
ATOM 3714 O O . GLU B 1 78 ? 18.141 10.586 2.135 1 93.06 78 GLU B O 1
ATOM 3719 N N . HIS B 1 79 ? 16.25 11.227 3.15 1 94.12 79 HIS B N 1
ATOM 3720 C CA . HIS B 1 79 ? 16.031 12.312 2.205 1 94.12 79 HIS B CA 1
ATOM 3721 C C . HIS B 1 79 ? 16.391 13.656 2.828 1 94.12 79 HIS B C 1
ATOM 3723 O O . HIS B 1 79 ? 16.188 14.703 2.209 1 94.12 79 HIS B O 1
ATOM 3729 N N . TRP B 1 80 ? 16.891 13.688 4.023 1 96.75 80 TRP B N 1
ATOM 3730 C CA . TRP B 1 80 ? 17.281 14.906 4.723 1 96.75 80 TRP B CA 1
ATOM 3731 C C . TRP B 1 80 ? 18.781 15.164 4.57 1 96.75 80 TRP B C 1
ATOM 3733 O O . TRP B 1 80 ? 19.578 14.234 4.633 1 96.75 80 TRP B O 1
ATOM 3743 N N . SER B 1 81 ? 19.141 16.359 4.344 1 97.44 81 SER B N 1
ATOM 3744 C CA . SER B 1 81 ? 20.562 16.734 4.246 1 97.44 81 SER B CA 1
ATOM 3745 C C . SER B 1 81 ? 21.219 16.734 5.621 1 97.44 81 SER B C 1
ATOM 3747 O O . SER B 1 81 ? 22.438 16.594 5.727 1 97.44 81 SER B O 1
ATOM 3749 N N . HIS B 1 82 ? 20.422 17 6.629 1 96.75 82 HIS B N 1
ATOM 3750 C CA . HIS B 1 82 ? 20.844 16.969 8.023 1 96.75 82 HIS B CA 1
ATOM 3751 C C . HIS B 1 82 ? 19.844 16.219 8.891 1 96.75 82 HIS B C 1
ATOM 3753 O O . HIS B 1 82 ? 18.672 16.109 8.531 1 96.75 82 HIS B O 1
ATOM 3759 N N . ASP B 1 83 ? 20.344 15.656 9.969 1 97 83 ASP B N 1
ATOM 3760 C CA . ASP B 1 83 ? 19.469 14.906 10.852 1 97 83 ASP B CA 1
ATOM 3761 C C . ASP B 1 83 ? 18.266 15.75 11.266 1 97 83 ASP B C 1
ATOM 3763 O O . ASP B 1 83 ? 18.422 16.844 11.812 1 97 83 ASP B O 1
ATOM 3767 N N . PRO B 1 84 ? 17.062 15.242 11.047 1 97.62 84 PRO B N 1
ATOM 3768 C CA . PRO B 1 84 ? 15.844 16.031 11.281 1 97.62 84 PRO B CA 1
ATOM 3769 C C . PRO B 1 84 ? 15.641 16.375 12.758 1 97.62 84 PRO B C 1
ATOM 3771 O O . PRO B 1 84 ? 14.797 17.203 13.086 1 97.62 84 PRO B O 1
ATOM 3774 N N . PHE B 1 85 ? 16.453 15.82 13.703 1 97.19 85 PHE B N 1
ATOM 3775 C CA . PHE B 1 85 ? 16.203 16.031 15.125 1 97.19 85 PHE B CA 1
ATOM 3776 C C . PHE B 1 85 ? 17.453 16.562 15.812 1 97.19 85 PHE B C 1
ATOM 3778 O O . PHE B 1 85 ? 17.562 16.5 17.047 1 97.19 85 PHE B O 1
ATOM 3785 N N . GLU B 1 86 ? 18.328 17.125 15.055 1 96.31 86 GLU B N 1
ATOM 3786 C CA . GLU B 1 86 ? 19.547 17.703 15.625 1 96.31 86 GLU B CA 1
ATOM 3787 C C . GLU B 1 86 ? 19.453 19.219 15.703 1 96.31 86 GLU B C 1
ATOM 3789 O O . GLU B 1 86 ? 20.266 19.859 16.375 1 96.31 86 GLU B O 1
ATOM 3794 N N . ALA B 1 87 ? 18.531 19.781 15.016 1 97.12 87 ALA B N 1
ATOM 3795 C CA . ALA B 1 87 ? 18.422 21.234 14.93 1 97.12 87 ALA B CA 1
ATOM 3796 C C . ALA B 1 87 ? 19.734 21.844 14.461 1 97.12 87 ALA B C 1
ATOM 3798 O O . ALA B 1 87 ? 20.234 22.797 15.07 1 97.12 87 ALA B O 1
ATOM 3799 N N . PHE B 1 88 ? 20.281 21.328 13.43 1 96.56 88 PHE B N 1
ATOM 3800 C CA . PHE B 1 88 ? 21.547 21.781 12.867 1 96.56 88 PHE B CA 1
ATOM 3801 C C . PHE B 1 88 ? 21.406 23.172 12.25 1 96.56 88 PHE B C 1
ATOM 3803 O O . PHE B 1 88 ? 20.484 23.422 11.477 1 96.56 88 PHE B O 1
ATOM 3810 N N . LYS B 1 89 ? 22.281 24.094 12.547 1 97.06 89 LYS B N 1
ATOM 3811 C CA . LYS B 1 89 ? 22.344 25.406 11.922 1 97.06 89 LYS B CA 1
ATOM 3812 C C . LYS B 1 89 ? 23.453 25.484 10.891 1 97.06 89 LYS B C 1
ATOM 3814 O O . LYS B 1 89 ? 24.625 25.281 11.219 1 97.06 89 LYS B O 1
ATOM 3819 N N . ASP B 1 90 ? 23.078 25.781 9.766 1 95.88 90 ASP B N 1
ATOM 3820 C CA . ASP B 1 90 ? 24.109 25.844 8.742 1 95.88 90 ASP B CA 1
ATOM 3821 C C . ASP B 1 90 ? 24.812 27.203 8.734 1 95.88 90 ASP B C 1
ATOM 3823 O O . ASP B 1 90 ? 24.516 28.062 9.57 1 95.88 90 ASP B O 1
ATOM 3827 N N . ALA B 1 91 ? 25.766 27.406 7.855 1 96.56 91 ALA B N 1
ATOM 3828 C CA . ALA B 1 91 ? 26.594 28.609 7.812 1 96.56 91 ALA B CA 1
ATOM 3829 C C . ALA B 1 91 ? 25.781 29.828 7.418 1 96.56 91 ALA B C 1
ATOM 3831 O O . ALA B 1 91 ? 26.094 30.953 7.824 1 96.56 91 ALA B O 1
ATOM 3832 N N . ASP B 1 92 ? 24.703 29.609 6.707 1 96.62 92 ASP B N 1
ATOM 3833 C CA . ASP B 1 92 ? 23.875 30.703 6.25 1 96.62 92 ASP B CA 1
ATOM 3834 C C . ASP B 1 92 ? 22.859 31.109 7.32 1 96.62 92 ASP B C 1
ATOM 3836 O O . ASP B 1 92 ? 22.219 32.156 7.211 1 96.62 92 ASP B O 1
ATOM 3840 N N . GLY B 1 93 ? 22.656 30.297 8.328 1 96.31 93 GLY B N 1
ATOM 3841 C CA . GLY B 1 93 ? 21.797 30.672 9.445 1 96.31 93 GLY B CA 1
ATOM 3842 C C . GLY B 1 93 ? 20.484 29.891 9.469 1 96.31 93 GLY B C 1
ATOM 3843 O O . GLY B 1 93 ? 19.609 30.156 10.297 1 96.31 93 GLY B O 1
ATOM 3844 N N . TYR B 1 94 ? 20.375 28.922 8.539 1 97.06 94 TYR B N 1
ATOM 3845 C CA . TYR B 1 94 ? 19.172 28.078 8.547 1 97.06 94 TYR B CA 1
ATOM 3846 C C . TYR B 1 94 ? 19.281 26.969 9.586 1 97.06 94 TYR B C 1
ATOM 3848 O O . TYR B 1 94 ? 20.312 26.312 9.695 1 97.06 94 TYR B O 1
ATOM 3856 N N . ILE B 1 95 ? 18.234 26.812 10.352 1 97.5 95 ILE B N 1
ATOM 3857 C CA . ILE B 1 95 ? 18.141 25.734 11.336 1 97.5 95 ILE B CA 1
ATOM 3858 C C . ILE B 1 95 ? 17.25 24.609 10.797 1 97.5 95 ILE B C 1
ATOM 3860 O O . ILE B 1 95 ? 16.062 24.812 10.562 1 97.5 95 ILE B O 1
ATOM 3864 N N . TYR B 1 96 ? 17.859 23.5 10.617 1 97.38 96 TYR B N 1
ATOM 3865 C CA . TYR B 1 96 ? 17.156 22.344 10.078 1 97.38 96 TYR B CA 1
ATOM 3866 C C . TYR B 1 96 ? 16.562 21.5 11.203 1 97.38 96 TYR B C 1
ATOM 3868 O O . TYR B 1 96 ? 17.234 21.219 12.195 1 97.38 96 TYR B O 1
ATOM 3876 N N . GLY B 1 97 ? 15.312 21.156 11.016 1 97.75 97 GLY B N 1
ATOM 3877 C CA . GLY B 1 97 ? 14.688 20.266 11.992 1 97.75 97 GLY B CA 1
ATOM 3878 C C . GLY B 1 97 ? 13.188 20.141 11.789 1 97.75 97 GLY B C 1
ATOM 3879 O O . GLY B 1 97 ? 12.516 21.094 11.422 1 97.75 97 GLY B O 1
ATOM 3880 N N . ARG B 1 98 ? 12.664 18.859 12.023 1 98.25 98 ARG B N 1
ATOM 3881 C CA . ARG B 1 98 ? 11.211 18.656 12.031 1 98.25 98 ARG B CA 1
ATOM 3882 C C . ARG B 1 98 ? 10.57 19.453 13.172 1 98.25 98 ARG B C 1
ATOM 3884 O O . ARG B 1 98 ? 10.891 19.234 14.344 1 98.25 98 ARG B O 1
ATOM 3891 N N . GLY B 1 99 ? 9.727 20.422 12.852 1 97.44 99 GLY B N 1
ATOM 3892 C CA . GLY B 1 99 ? 9.109 21.297 13.836 1 97.44 99 GLY B CA 1
ATOM 3893 C C . GLY B 1 99 ? 9.602 22.719 13.758 1 97.44 99 GLY B C 1
ATOM 3894 O O . GLY B 1 99 ? 9.023 23.625 14.375 1 97.44 99 GLY B O 1
ATOM 3895 N N . THR B 1 100 ? 10.578 22.984 12.914 1 97.69 100 THR B N 1
ATOM 3896 C CA . THR B 1 100 ? 11.125 24.328 12.82 1 97.69 100 THR B CA 1
ATOM 3897 C C . THR B 1 100 ? 10.117 25.281 12.164 1 97.69 100 THR B C 1
ATOM 3899 O O . THR B 1 100 ? 10.203 26.5 12.328 1 97.69 100 THR B O 1
ATOM 3902 N N . GLN B 1 101 ? 9.164 24.672 11.43 1 97.81 101 GLN B N 1
ATOM 3903 C CA . GLN B 1 101 ? 8.078 25.5 10.898 1 97.81 101 GLN B CA 1
ATOM 3904 C C . GLN B 1 101 ? 6.734 25.094 11.5 1 97.81 101 GLN B C 1
ATOM 3906 O O . GLN B 1 101 ? 5.867 25.938 11.727 1 97.81 101 GLN B O 1
ATOM 3911 N N . ASP B 1 102 ? 6.492 23.859 11.875 1 97.5 102 ASP B N 1
ATOM 3912 C CA . ASP B 1 102 ? 5.191 23.297 12.242 1 97.5 102 ASP B CA 1
ATOM 3913 C C . ASP B 1 102 ? 5.305 22.422 13.484 1 97.5 102 ASP B C 1
ATOM 3915 O O . ASP B 1 102 ? 5.484 21.203 13.375 1 97.5 102 ASP B O 1
ATOM 3919 N N . MET B 1 103 ? 5.195 22.906 14.656 1 96.75 103 MET B N 1
ATOM 3920 C CA . MET B 1 103 ? 5.176 24.359 14.891 1 96.75 103 MET B CA 1
ATOM 3921 C C . MET B 1 103 ? 6 24.719 16.125 1 96.75 103 MET B C 1
ATOM 3923 O O . MET B 1 103 ? 5.68 25.672 16.828 1 96.75 103 MET B O 1
ATOM 3927 N N . LYS B 1 104 ? 7.02 23.906 16.422 1 97.12 104 LYS B N 1
ATOM 3928 C CA . LYS B 1 104 ? 7.797 24.109 17.656 1 97.12 104 LYS B CA 1
ATOM 3929 C C . LYS B 1 104 ? 8.43 25.484 17.688 1 97.12 104 LYS B C 1
ATOM 3931 O O . LYS B 1 104 ? 8.648 26.047 18.75 1 97.12 104 LYS B O 1
ATOM 3936 N N . CYS B 1 105 ? 8.688 26.094 16.578 1 95.69 105 CYS B N 1
ATOM 3937 C CA . CYS B 1 105 ? 9.203 27.453 16.516 1 95.69 105 CYS B CA 1
ATOM 3938 C C . CYS B 1 105 ? 8.25 28.422 17.219 1 95.69 105 CYS B C 1
ATOM 3940 O O . CYS B 1 105 ? 8.688 29.281 17.984 1 95.69 105 CYS B O 1
ATOM 3942 N N . VAL B 1 106 ? 6.945 28.25 16.984 1 97.19 106 VAL B N 1
ATOM 3943 C CA . VAL B 1 106 ? 5.938 29.141 17.562 1 97.19 106 VAL B CA 1
ATOM 3944 C C . VAL B 1 106 ? 5.867 28.922 19.078 1 97.19 106 VAL B C 1
ATOM 3946 O O . VAL B 1 106 ? 5.754 29.891 19.844 1 97.19 106 VAL B O 1
ATOM 3949 N N . SER B 1 107 ? 5.977 27.672 19.484 1 96.62 107 SER B N 1
ATOM 3950 C CA . SER B 1 107 ? 6.023 27.359 20.906 1 96.62 107 SER B CA 1
ATOM 3951 C C . SER B 1 107 ? 7.125 28.141 21.609 1 96.62 107 SER B C 1
ATOM 3953 O O . SER B 1 107 ? 6.887 28.766 22.656 1 96.62 107 SER B O 1
ATOM 3955 N N . ILE B 1 108 ? 8.242 28.078 21.047 1 96.81 108 ILE B N 1
ATOM 3956 C CA . ILE B 1 108 ? 9.414 28.703 21.656 1 96.81 108 ILE B CA 1
ATOM 3957 C C . ILE B 1 108 ? 9.289 30.219 21.562 1 96.81 108 ILE B C 1
ATOM 3959 O O . ILE B 1 108 ? 9.688 30.938 22.5 1 96.81 108 ILE B O 1
ATOM 3963 N N . GLN B 1 109 ? 8.781 30.703 20.453 1 97.81 109 GLN B N 1
ATOM 3964 C CA . GLN B 1 109 ? 8.586 32.156 20.312 1 97.81 109 GLN B CA 1
ATOM 3965 C C . GLN B 1 109 ? 7.637 32.688 21.375 1 97.81 109 GLN B C 1
ATOM 3967 O O . GLN B 1 109 ? 7.855 33.781 21.922 1 97.81 109 GLN B O 1
ATOM 3972 N N . TYR B 1 110 ? 6.535 31.969 21.688 1 98.44 110 TYR B N 1
ATOM 3973 C CA . TYR B 1 110 ? 5.641 32.344 22.781 1 98.44 110 TYR B CA 1
ATOM 3974 C C . TYR B 1 110 ? 6.395 32.469 24.094 1 98.44 110 TYR B C 1
ATOM 3976 O O . TYR B 1 110 ? 6.301 33.469 24.781 1 98.44 110 TYR B O 1
ATOM 3984 N N . LEU B 1 111 ? 7.16 31.422 24.406 1 98 111 LEU B N 1
ATOM 3985 C CA . LEU B 1 111 ? 7.895 31.359 25.672 1 98 111 LEU B CA 1
ATOM 3986 C C . LEU B 1 111 ? 8.898 32.5 25.781 1 98 111 LEU B C 1
ATOM 3988 O O . LEU B 1 111 ? 9 33.156 26.812 1 98 111 LEU B O 1
ATOM 3992 N N . GLU B 1 112 ? 9.586 32.75 24.719 1 97.5 112 GLU B N 1
ATOM 3993 C CA . GLU B 1 112 ? 10.617 33.781 24.719 1 97.5 112 GLU B CA 1
ATOM 3994 C C . GLU B 1 112 ? 10.008 35.188 24.781 1 97.5 112 GLU B C 1
ATOM 3996 O O . GLU B 1 112 ? 10.57 36.062 25.406 1 97.5 112 GLU B O 1
ATOM 4001 N N . ALA B 1 113 ? 8.914 35.375 24.062 1 98.44 113 ALA B N 1
ATOM 4002 C CA . ALA B 1 113 ? 8.234 36.688 24.141 1 98.44 113 ALA B CA 1
ATOM 4003 C C . ALA B 1 113 ? 7.777 36.969 25.578 1 98.44 113 ALA B C 1
ATOM 4005 O O . ALA B 1 113 ? 7.957 38.062 26.078 1 98.44 113 ALA B O 1
ATOM 4006 N N . VAL B 1 114 ? 7.195 36 26.219 1 98.44 114 VAL B N 1
ATOM 4007 C CA . VAL B 1 114 ? 6.746 36.125 27.609 1 98.44 114 VAL B CA 1
ATOM 4008 C C . VAL B 1 114 ? 7.945 36.375 28.516 1 98.44 114 VAL B C 1
ATOM 4010 O O . VAL B 1 114 ? 7.891 37.25 29.391 1 98.44 114 VAL B O 1
ATOM 4013 N N . ARG B 1 115 ? 9.008 35.594 28.312 1 97.56 115 ARG B N 1
ATOM 4014 C CA . ARG B 1 115 ? 10.227 35.781 29.109 1 97.56 115 ARG B CA 1
ATOM 4015 C C . ARG B 1 115 ? 10.695 37.25 29.016 1 97.56 115 ARG B C 1
ATOM 4017 O O . ARG B 1 115 ? 10.984 37.875 30.047 1 97.56 115 ARG B O 1
ATOM 4024 N N . ARG B 1 116 ? 10.797 37.75 27.828 1 97.75 116 ARG B N 1
ATOM 4025 C CA . ARG B 1 116 ? 11.289 39.125 27.594 1 97.75 116 ARG B CA 1
ATOM 4026 C C . ARG B 1 116 ? 10.391 40.156 28.281 1 97.75 116 ARG B C 1
ATOM 4028 O O . ARG B 1 116 ? 10.883 41.062 28.938 1 97.75 116 ARG B O 1
ATOM 4035 N N . LEU B 1 117 ? 9.125 40 28.109 1 98.69 117 LEU B N 1
ATOM 4036 C CA . LEU B 1 117 ? 8.172 40.969 28.688 1 98.69 117 LEU B CA 1
ATOM 4037 C C . LEU B 1 117 ? 8.227 40.906 30.219 1 98.69 117 LEU B C 1
ATOM 4039 O O . LEU B 1 117 ? 8.156 41.938 30.875 1 98.69 117 LEU B O 1
ATOM 4043 N N . LYS B 1 118 ? 8.352 39.75 30.781 1 97.81 118 LYS B N 1
ATOM 4044 C CA . LYS B 1 118 ? 8.477 39.625 32.219 1 97.81 118 LYS B CA 1
ATOM 4045 C C . LYS B 1 118 ? 9.781 40.219 32.719 1 97.81 118 LYS B C 1
ATOM 4047 O O . LYS B 1 118 ? 9.781 40.938 33.75 1 97.81 118 LYS B O 1
ATOM 4052 N N . ASP B 1 119 ? 10.82 39.938 32.031 1 97.06 119 ASP B N 1
ATOM 4053 C CA . ASP B 1 119 ? 12.125 40.469 32.406 1 97.06 119 ASP B CA 1
ATOM 4054 C C . ASP B 1 119 ? 12.109 42 32.406 1 97.06 119 ASP B C 1
ATOM 4056 O O . ASP B 1 119 ? 12.812 42.625 33.188 1 97.06 119 ASP B O 1
ATOM 4060 N N . GLU B 1 120 ? 11.305 42.531 31.547 1 97.81 120 GLU B N 1
ATOM 4061 C CA . GLU B 1 120 ? 11.211 44 31.422 1 97.81 120 GLU B CA 1
ATOM 4062 C C . GLU B 1 120 ? 10.242 44.562 32.438 1 97.81 120 GLU B C 1
ATOM 4064 O O . GLU B 1 120 ? 10.086 45.781 32.531 1 97.81 120 GLU B O 1
ATOM 4069 N N . GLY B 1 121 ? 9.492 43.75 33.188 1 97.31 121 GLY B N 1
ATOM 4070 C CA . GLY B 1 121 ? 8.656 44.156 34.312 1 97.31 121 GLY B CA 1
ATOM 4071 C C . GLY B 1 121 ? 7.234 44.5 33.906 1 97.31 121 GLY B C 1
ATOM 4072 O O . GLY B 1 121 ? 6.512 45.156 34.625 1 97.31 121 GLY B O 1
ATOM 4073 N N . HIS B 1 122 ? 6.836 43.969 32.781 1 97.75 122 HIS B N 1
ATOM 4074 C CA . HIS B 1 122 ? 5.492 44.25 32.281 1 97.75 122 HIS B CA 1
ATOM 4075 C C . HIS B 1 122 ? 4.441 43.438 33 1 97.75 122 HIS B C 1
ATOM 4077 O O . HIS B 1 122 ? 4.738 42.312 33.5 1 97.75 122 HIS B O 1
ATOM 4083 N N . HIS B 1 123 ? 3.271 44.031 33.156 1 97.25 123 HIS B N 1
ATOM 4084 C CA . HIS B 1 123 ? 2.037 43.375 33.594 1 97.25 123 HIS B CA 1
ATOM 4085 C C . HIS B 1 123 ? 0.851 43.844 32.75 1 97.25 123 HIS B C 1
ATOM 4087 O O . HIS B 1 123 ? 0.813 44.969 32.281 1 97.25 123 HIS B O 1
ATOM 4093 N N . PHE B 1 124 ? -0.062 42.969 32.625 1 98.56 124 PHE B N 1
ATOM 4094 C CA . PHE B 1 124 ? -1.203 43.281 31.781 1 98.56 124 PHE B CA 1
ATOM 4095 C C . PHE B 1 124 ? -2.512 42.938 32.469 1 98.56 124 PHE B C 1
ATOM 4097 O O . PHE B 1 124 ? -2.535 42.125 33.375 1 98.56 124 PHE B O 1
ATOM 4104 N N . PRO B 1 125 ? -3.584 43.594 32.094 1 98.44 125 PRO B N 1
ATOM 4105 C CA . PRO B 1 125 ? -4.867 43.281 32.75 1 98.44 125 PRO B CA 1
ATOM 4106 C C . PRO B 1 125 ? -5.309 41.844 32.531 1 98.44 125 PRO B C 1
ATOM 4108 O O . PRO B 1 125 ? -5.719 41.156 33.469 1 98.44 125 PRO B O 1
ATOM 4111 N N . ARG B 1 126 ? -5.16 41.344 31.359 1 98.75 126 ARG B N 1
ATOM 4112 C CA . ARG B 1 126 ? -5.652 40 31.047 1 98.75 126 ARG B CA 1
ATOM 4113 C C . ARG B 1 126 ? -4.586 38.969 31.328 1 98.75 126 ARG B C 1
ATOM 4115 O O . ARG B 1 126 ? -3.404 39.188 31.078 1 98.75 126 ARG B O 1
ATOM 4122 N N . THR B 1 127 ? -5.02 37.812 31.891 1 98.69 127 THR B N 1
ATOM 4123 C CA . THR B 1 127 ? -4.152 36.656 32.062 1 98.69 127 THR B CA 1
ATOM 4124 C C . THR B 1 127 ? -3.736 36.094 30.719 1 98.69 127 THR B C 1
ATOM 4126 O O . THR B 1 127 ? -4.531 36.062 29.781 1 98.69 127 THR B O 1
ATOM 4129 N N . ILE B 1 128 ? -2.502 35.719 30.594 1 98.88 128 ILE B N 1
ATOM 4130 C CA . ILE B 1 128 ? -2.006 35.031 29.422 1 98.88 128 ILE B CA 1
ATOM 4131 C C . ILE B 1 128 ? -1.752 33.562 29.75 1 98.88 128 ILE B C 1
ATOM 4133 O O . ILE B 1 128 ? -0.975 33.25 30.672 1 98.88 128 ILE B O 1
ATOM 4137 N N . HIS B 1 129 ? -2.461 32.656 29.094 1 98.88 129 HIS B N 1
ATOM 4138 C CA . HIS B 1 129 ? -2.184 31.234 29.172 1 98.88 129 HIS B CA 1
ATOM 4139 C C . HIS B 1 129 ? -1.464 30.734 27.922 1 98.88 129 HIS B C 1
ATOM 4141 O O . HIS B 1 129 ? -1.746 31.203 26.812 1 98.88 129 HIS B O 1
ATOM 4147 N N . MET B 1 130 ? -0.526 29.828 28.094 1 98.88 130 MET B N 1
ATOM 4148 C CA . MET B 1 130 ? 0.035 29.031 27 1 98.88 130 MET B CA 1
ATOM 4149 C C . MET B 1 130 ? -0.342 27.562 27.156 1 98.88 130 MET B C 1
ATOM 4151 O O . MET B 1 130 ? -0.14 26.969 28.203 1 98.88 130 MET B O 1
ATOM 4155 N N . THR B 1 131 ? -0.939 27.062 26.109 1 98.94 131 THR B N 1
ATOM 4156 C CA . THR B 1 131 ? -1.272 25.641 26.109 1 98.94 131 THR B CA 1
ATOM 4157 C C . THR B 1 131 ? -0.407 24.875 25.109 1 98.94 131 THR B C 1
ATOM 4159 O O . THR B 1 131 ? -0.25 25.312 23.969 1 98.94 131 THR B O 1
ATOM 4162 N N . PHE B 1 132 ? 0.216 23.844 25.547 1 98.88 132 PHE B N 1
ATOM 4163 C CA . PHE B 1 132 ? 0.992 22.922 24.734 1 98.88 132 PHE B CA 1
ATOM 4164 C C . PHE B 1 132 ? 0.31 21.562 24.672 1 98.88 132 PHE B C 1
ATOM 4166 O O . PHE B 1 132 ? 0.226 20.844 25.672 1 98.88 132 PHE B O 1
ATOM 4173 N N . VAL B 1 133 ? -0.178 21.203 23.469 1 98.88 133 VAL B N 1
ATOM 4174 C CA . VAL B 1 133 ? -1.179 20.156 23.344 1 98.88 133 VAL B CA 1
ATOM 4175 C C . VAL B 1 133 ? -0.624 19.016 22.484 1 98.88 133 VAL B C 1
ATOM 4177 O O . VAL B 1 133 ? 0.159 19.25 21.562 1 98.88 133 VAL B O 1
ATOM 4180 N N . PRO B 1 134 ? -0.954 17.75 22.797 1 98.5 134 PRO B N 1
ATOM 4181 C CA . PRO B 1 134 ? -0.585 16.609 21.953 1 98.5 134 PRO B CA 1
ATOM 4182 C C . PRO B 1 134 ? -1.544 16.391 20.781 1 98.5 134 PRO B C 1
ATOM 4184 O O . PRO B 1 134 ? -2.623 16.984 20.75 1 98.5 134 PRO B O 1
ATOM 4187 N N . ASP B 1 135 ? -1.182 15.633 19.75 1 97.94 135 ASP B N 1
ATOM 4188 C CA . ASP B 1 135 ? -2.033 14.844 18.875 1 97.94 135 ASP B CA 1
ATOM 4189 C C . ASP B 1 135 ? -2.559 15.68 17.719 1 97.94 135 ASP B C 1
ATOM 4191 O O . ASP B 1 135 ? -3.402 15.227 16.938 1 97.94 135 ASP B O 1
ATOM 4195 N N . GLU B 1 136 ? -2.111 16.922 17.547 1 98.31 136 GLU B N 1
ATOM 4196 C CA . GLU B 1 136 ? -2.617 17.75 16.453 1 98.31 136 GLU B CA 1
ATOM 4197 C C . GLU B 1 136 ? -2.373 17.078 15.102 1 98.31 136 GLU B C 1
ATOM 4199 O O . GLU B 1 136 ? -3.25 17.078 14.234 1 98.31 136 GLU B O 1
ATOM 4204 N N . GLU B 1 137 ? -1.297 16.406 14.875 1 98.25 137 GLU B N 1
ATOM 4205 C CA . GLU B 1 137 ? -0.881 15.852 13.594 1 98.25 137 GLU B CA 1
ATOM 4206 C C . GLU B 1 137 ? -1.685 14.602 13.25 1 98.25 137 GLU B C 1
ATOM 4208 O O . GLU B 1 137 ? -1.613 14.102 12.125 1 98.25 137 GLU B O 1
ATOM 4213 N N . THR B 1 138 ? -2.41 14.094 14.195 1 97.12 138 THR B N 1
ATOM 4214 C CA . THR B 1 138 ? -3.268 12.938 13.93 1 97.12 138 THR B CA 1
ATOM 4215 C C . THR B 1 138 ? -4.738 13.328 14.055 1 97.12 138 THR B C 1
ATOM 4217 O O . THR B 1 138 ? -5.598 12.461 14.242 1 97.12 138 THR B O 1
ATOM 4220 N N . GLY B 1 139 ? -5.012 14.609 14.117 1 97.12 139 GLY B N 1
ATOM 4221 C CA . GLY B 1 139 ? -6.387 15.07 14.062 1 97.12 139 GLY B CA 1
ATOM 4222 C C . GLY B 1 139 ? -6.809 15.812 15.32 1 97.12 139 GLY B C 1
ATOM 4223 O O . GLY B 1 139 ? -7.816 16.531 15.312 1 97.12 139 GLY B O 1
ATOM 4224 N N . GLY B 1 140 ? -6.09 15.656 16.453 1 97.94 140 GLY B N 1
ATOM 4225 C CA . GLY B 1 140 ? -6.363 16.375 17.688 1 97.94 140 GLY B CA 1
ATOM 4226 C C . GLY B 1 140 ? -7.418 15.711 18.547 1 97.94 140 GLY B C 1
ATOM 4227 O O . GLY B 1 140 ? -7.848 16.281 19.562 1 97.94 140 GLY B O 1
ATOM 4228 N N . HIS B 1 141 ? -7.836 14.445 18.188 1 97.62 141 HIS B N 1
ATOM 4229 C CA . HIS B 1 141 ? -8.922 13.758 18.875 1 97.62 141 HIS B CA 1
ATOM 4230 C C . HIS B 1 141 ? -8.555 13.445 20.312 1 97.62 141 HIS B C 1
ATOM 4232 O O . HIS B 1 141 ? -9.422 13.438 21.203 1 97.62 141 HIS B O 1
ATOM 4238 N N . GLN B 1 142 ? -7.258 13.188 20.531 1 98 142 GLN B N 1
ATOM 4239 C CA . GLN B 1 142 ? -6.773 12.922 21.891 1 98 142 GLN B CA 1
ATOM 4240 C C . GLN B 1 142 ? -5.957 14.094 22.422 1 98 142 GLN B C 1
ATOM 4242 O O . GLN B 1 142 ? -4.992 13.898 23.156 1 98 142 GLN B O 1
ATOM 4247 N N . GLY B 1 143 ? -6.215 15.273 22.016 1 98.5 143 GLY B N 1
ATOM 4248 C CA . GLY B 1 143 ? -5.594 16.516 22.438 1 98.5 143 GLY B CA 1
ATOM 4249 C C . GLY B 1 143 ? -6.594 17.641 22.672 1 98.5 143 GLY B C 1
ATOM 4250 O O . GLY B 1 143 ? -7.387 17.578 23.609 1 98.5 143 GLY B O 1
ATOM 4251 N N . MET B 1 144 ? -6.633 18.578 21.797 1 98.81 144 MET B N 1
ATOM 4252 C CA . MET B 1 144 ? -7.434 19.797 21.984 1 98.81 144 MET B CA 1
ATOM 4253 C C . MET B 1 144 ? -8.922 19.469 21.969 1 98.81 144 MET B C 1
ATOM 4255 O O . MET B 1 144 ? -9.703 20.094 22.688 1 98.81 144 MET B O 1
ATOM 4259 N N . GLU B 1 145 ? -9.344 18.484 21.094 1 98.56 145 GLU B N 1
ATOM 4260 C CA . GLU B 1 145 ? -10.758 18.125 21.031 1 98.56 145 GLU B CA 1
ATOM 4261 C C . GLU B 1 145 ? -11.305 17.734 22.406 1 98.56 145 GLU B C 1
ATOM 4263 O O . GLU B 1 145 ? -12.43 18.078 22.75 1 98.56 145 GLU B O 1
ATOM 4268 N N . LEU B 1 146 ? -10.523 16.969 23.141 1 98.75 146 LEU B N 1
ATOM 4269 C CA . LEU B 1 146 ? -10.922 16.562 24.469 1 98.75 146 LEU B CA 1
ATOM 4270 C C . LEU B 1 146 ? -10.695 17.688 25.484 1 98.75 146 LEU B C 1
ATOM 4272 O O . LEU B 1 146 ? -11.492 17.875 26.391 1 98.75 146 LEU B O 1
ATOM 4276 N N . PHE B 1 147 ? -9.648 18.469 25.344 1 98.88 147 PHE B N 1
ATOM 4277 C CA . PHE B 1 147 ? -9.25 19.469 26.312 1 98.88 147 PHE B CA 1
ATOM 4278 C C . PHE B 1 147 ? -10.312 20.547 26.453 1 98.88 147 PHE B C 1
ATOM 4280 O O . PHE B 1 147 ? -10.641 20.969 27.562 1 98.88 147 PHE B O 1
ATOM 4287 N N . VAL B 1 148 ? -10.906 21 25.328 1 98.75 148 VAL B N 1
ATOM 4288 C CA . VAL B 1 148 ? -11.844 22.125 25.344 1 98.75 148 VAL B CA 1
ATOM 4289 C C . VAL B 1 148 ? -13.117 21.719 26.094 1 98.75 148 VAL B C 1
ATOM 4291 O O . VAL B 1 148 ? -13.922 22.562 26.469 1 98.75 148 VAL B O 1
ATOM 4294 N N . LYS B 1 149 ? -13.273 20.453 26.375 1 98.31 149 LYS B N 1
ATOM 4295 C CA . LYS B 1 149 ? -14.453 19.953 27.078 1 98.31 149 LYS B CA 1
ATOM 4296 C C . LYS B 1 149 ? -14.164 19.75 28.562 1 98.31 149 LYS B C 1
ATOM 4298 O O . LYS B 1 149 ? -15.062 19.438 29.328 1 98.31 149 LYS B O 1
ATOM 4303 N N . ARG B 1 150 ? -12.953 19.969 29 1 98.31 150 ARG B N 1
ATOM 4304 C CA . ARG B 1 150 ? -12.547 19.75 30.391 1 98.31 150 ARG B CA 1
ATOM 4305 C C . ARG B 1 150 ? -12.852 20.984 31.234 1 98.31 150 ARG B C 1
ATOM 4307 O O . ARG B 1 150 ? -12.812 22.109 30.75 1 98.31 150 ARG B O 1
ATOM 4314 N N . PRO B 1 151 ? -13.062 20.75 32.531 1 98.44 151 PRO B N 1
ATOM 4315 C CA . PRO B 1 151 ? -13.234 21.891 33.438 1 98.44 151 PRO B CA 1
ATOM 4316 C C . PRO B 1 151 ? -11.992 22.781 33.5 1 98.44 151 PRO B C 1
ATOM 4318 O O . PRO B 1 151 ? -12.109 23.984 33.688 1 98.44 151 PRO B O 1
ATOM 4321 N N . GLU B 1 152 ? -10.859 22.172 33.344 1 98.62 152 GLU B N 1
ATOM 4322 C CA . GLU B 1 152 ? -9.609 22.922 33.375 1 98.62 152 GLU B CA 1
ATOM 4323 C C . GLU B 1 152 ? -9.555 23.953 32.281 1 98.62 152 GLU B C 1
ATOM 4325 O O . GLU B 1 152 ? -9.031 25.062 32.469 1 98.62 152 GLU B O 1
ATOM 4330 N N . PHE B 1 153 ? -10.125 23.594 31.125 1 98.81 153 PHE B N 1
ATOM 4331 C CA . PHE B 1 153 ? -10.172 24.547 30.031 1 98.81 153 PHE B CA 1
ATOM 4332 C C . PHE B 1 153 ? -11.141 25.688 30.344 1 98.81 153 PHE B C 1
ATOM 4334 O O . PHE B 1 153 ? -10.844 26.859 30.109 1 98.81 153 PHE B O 1
ATOM 4341 N N . GLN B 1 154 ? -12.305 25.328 30.828 1 98 154 GLN B N 1
ATOM 4342 C CA . GLN B 1 154 ? -13.297 26.344 31.188 1 98 154 GLN B CA 1
ATOM 4343 C C . GLN B 1 154 ? -12.742 27.344 32.188 1 98 154 GLN B C 1
ATOM 4345 O O . GLN B 1 154 ? -13.039 28.531 32.125 1 98 154 GLN B O 1
ATOM 4350 N N . ALA B 1 155 ? -11.922 26.812 33 1 97.94 155 ALA B N 1
ATOM 4351 C CA . ALA B 1 155 ? -11.359 27.641 34.062 1 97.94 155 ALA B CA 1
ATOM 4352 C C . ALA B 1 155 ? -10.367 28.656 33.5 1 97.94 155 ALA B C 1
ATOM 4354 O O . ALA B 1 155 ? -10.047 29.656 34.156 1 97.94 155 ALA B O 1
ATOM 4355 N N . LEU B 1 156 ? -9.867 28.438 32.312 1 98.5 156 LEU B N 1
ATOM 4356 C CA . LEU B 1 156 ? -8.938 29.375 31.703 1 98.5 156 LEU B CA 1
ATOM 4357 C C . LEU B 1 156 ? -9.664 30.656 31.281 1 98.5 156 LEU B C 1
ATOM 4359 O O . LEU B 1 156 ? -9.031 31.703 31.094 1 98.5 156 LEU B O 1
ATOM 4363 N N . ARG B 1 157 ? -10.961 30.578 31.031 1 98.06 157 ARG B N 1
ATOM 4364 C CA . ARG B 1 157 ? -11.781 31.703 30.594 1 98.06 157 ARG B CA 1
ATOM 4365 C C . ARG B 1 157 ? -11.164 32.406 29.375 1 98.06 157 ARG B C 1
ATOM 4367 O O . ARG B 1 157 ? -10.977 33.625 29.375 1 98.06 157 ARG B O 1
ATOM 4374 N N . ALA B 1 158 ? -10.883 31.562 28.406 1 98.5 158 ALA B N 1
ATOM 4375 C CA . ALA B 1 158 ? -10.234 32.094 27.203 1 98.5 158 ALA B CA 1
ATOM 4376 C C . ALA B 1 158 ? -11.18 33 26.422 1 98.5 158 ALA B C 1
ATOM 4378 O O . ALA B 1 158 ? -12.289 32.594 26.078 1 98.5 158 ALA B O 1
ATOM 4379 N N . GLY B 1 159 ? -10.734 34.219 26.125 1 98.38 159 GLY B N 1
ATOM 4380 C CA . GLY B 1 159 ? -11.523 35.156 25.328 1 98.38 159 GLY B CA 1
ATOM 4381 C C . GLY B 1 159 ? -11.039 35.25 23.891 1 98.38 159 GLY B C 1
ATOM 4382 O O . GLY B 1 159 ? -11.805 35.625 23.016 1 98.38 159 GLY B O 1
ATOM 4383 N N . PHE B 1 160 ? -9.805 34.938 23.672 1 98.75 160 PHE B N 1
ATOM 4384 C CA . PHE B 1 160 ? -9.148 35 22.375 1 98.75 160 PHE B CA 1
ATOM 4385 C C . PHE B 1 160 ? -7.922 34.094 22.344 1 98.75 160 PHE B C 1
ATOM 4387 O O . PHE B 1 160 ? -7.27 33.875 23.359 1 98.75 160 PHE B O 1
ATOM 4394 N N . ALA B 1 161 ? -7.652 33.562 21.141 1 98.94 161 ALA B N 1
ATOM 4395 C CA . ALA B 1 161 ? -6.523 32.625 21.078 1 98.94 161 ALA B CA 1
ATOM 4396 C C . ALA B 1 161 ? -5.672 32.875 19.828 1 98.94 161 ALA B C 1
ATOM 4398 O O . ALA B 1 161 ? -6.18 33.344 18.812 1 98.94 161 ALA B O 1
ATOM 4399 N N . LEU B 1 162 ? -4.41 32.656 19.969 1 98.88 162 LEU B N 1
ATOM 4400 C CA . LEU B 1 162 ? -3.494 32.5 18.844 1 98.88 162 LEU B CA 1
ATOM 4401 C C . LEU B 1 162 ? -3.045 31.062 18.688 1 98.88 162 LEU B C 1
ATOM 4403 O O . LEU B 1 162 ? -2.895 30.344 19.672 1 98.88 162 LEU B O 1
ATOM 4407 N N . ASP B 1 163 ? -2.91 30.609 17.484 1 98.69 163 ASP B N 1
ATOM 4408 C CA . ASP B 1 163 ? -2.402 29.297 17.078 1 98.69 163 ASP B CA 1
ATOM 4409 C C . ASP B 1 163 ? -1.52 29.438 15.836 1 98.69 163 ASP B C 1
ATOM 4411 O O . ASP B 1 163 ? -1.188 30.547 15.414 1 98.69 163 ASP B O 1
ATOM 4415 N N . GLU B 1 164 ? -1.11 28.281 15.305 1 97.94 164 GLU B N 1
ATOM 4416 C CA . GLU B 1 164 ? -0.108 28.297 14.242 1 97.94 164 GLU B CA 1
ATOM 4417 C C . GLU B 1 164 ? -0.689 28.859 12.945 1 97.94 164 GLU B C 1
ATOM 4419 O O . GLU B 1 164 ? -1.898 28.781 12.719 1 97.94 164 GLU B O 1
ATOM 4424 N N . GLY B 1 165 ? 0.178 29.469 12.195 1 97.75 165 GLY B N 1
ATOM 4425 C CA . GLY B 1 165 ? -0.05 29.781 10.797 1 97.75 165 GLY B CA 1
ATOM 4426 C C . GLY B 1 165 ? 0.874 29.031 9.852 1 97.75 165 GLY B C 1
ATOM 4427 O O . GLY B 1 165 ? 1.067 27.828 10.008 1 97.75 165 GLY B O 1
ATOM 4428 N N . LEU B 1 166 ? 1.3 29.797 8.797 1 97.5 166 LEU B N 1
ATOM 4429 C CA . LEU B 1 166 ? 2.186 29.203 7.793 1 97.5 166 LEU B CA 1
ATOM 4430 C C . LEU B 1 166 ? 3.293 30.188 7.414 1 97.5 166 LEU B C 1
ATOM 4432 O O . LEU B 1 166 ? 3.158 31.391 7.621 1 97.5 166 LEU B O 1
ATOM 4436 N N . ALA B 1 167 ? 4.352 29.609 6.906 1 98.06 167 ALA B N 1
ATOM 4437 C CA . ALA B 1 167 ? 5.367 30.438 6.262 1 98.06 167 ALA B CA 1
ATOM 4438 C C . ALA B 1 167 ? 4.812 31.109 5.016 1 98.06 167 ALA B C 1
ATOM 4440 O O . ALA B 1 167 ? 3.877 30.609 4.391 1 98.06 167 ALA B O 1
ATOM 4441 N N . ASN B 1 168 ? 5.289 32.219 4.738 1 98.19 168 ASN B N 1
ATOM 4442 C CA . ASN B 1 168 ? 5.012 33 3.527 1 98.19 168 ASN B CA 1
ATOM 4443 C C . ASN B 1 168 ? 6.289 33.312 2.762 1 98.19 168 ASN B C 1
ATOM 4445 O O . ASN B 1 168 ? 7.215 33.906 3.312 1 98.19 168 ASN B O 1
ATOM 4449 N N . PRO B 1 169 ? 6.355 32.938 1.477 1 97.69 169 PRO B N 1
ATOM 4450 C CA . PRO B 1 169 ? 7.602 33.156 0.741 1 97.69 169 PRO B CA 1
ATOM 4451 C C . PRO B 1 169 ? 7.824 34.625 0.379 1 97.69 169 PRO B C 1
ATOM 4453 O O . PRO B 1 169 ? 8.93 35.031 -0.002 1 97.69 169 PRO B O 1
ATOM 4456 N N . THR B 1 170 ? 6.84 35.469 0.455 1 97.94 170 THR B N 1
ATOM 4457 C CA . THR B 1 170 ? 6.961 36.875 0.148 1 97.94 170 THR B CA 1
ATOM 4458 C C . THR B 1 170 ? 7.254 37.688 1.412 1 97.94 170 THR B C 1
ATOM 4460 O O . THR B 1 170 ? 7.547 37.125 2.463 1 97.94 170 THR B O 1
ATOM 4463 N N . ASP B 1 171 ? 7.145 39 1.314 1 98 171 ASP B N 1
ATOM 4464 C CA . ASP B 1 171 ? 7.406 39.875 2.453 1 98 171 ASP B CA 1
ATOM 4465 C C . ASP B 1 171 ? 6.195 39.938 3.381 1 98 171 ASP B C 1
ATOM 4467 O O . ASP B 1 171 ? 6.285 40.469 4.488 1 98 171 ASP B O 1
ATOM 4471 N N . ALA B 1 172 ? 5.168 39.344 2.963 1 98.31 172 ALA B N 1
ATOM 4472 C CA . ALA B 1 172 ? 3.932 39.438 3.736 1 98.31 172 ALA B CA 1
ATOM 4473 C C . ALA B 1 172 ? 3.875 38.375 4.812 1 98.31 172 ALA B C 1
ATOM 4475 O O . ALA B 1 172 ? 4.617 37.375 4.754 1 98.31 172 ALA B O 1
ATOM 4476 N N . PHE B 1 173 ? 3.121 38.656 5.82 1 98.56 173 PHE B N 1
ATOM 4477 C CA . PHE B 1 173 ? 2.717 37.688 6.828 1 98.56 173 PHE B CA 1
ATOM 4478 C C . PHE B 1 173 ? 1.267 37.281 6.621 1 98.56 173 PHE B C 1
ATOM 4480 O O . PHE B 1 173 ? 0.389 38.125 6.445 1 98.56 173 PHE B O 1
ATOM 4487 N N . THR B 1 174 ? 1.056 36 6.562 1 98.25 174 THR B N 1
ATOM 4488 C CA . THR B 1 174 ? -0.324 35.531 6.441 1 98.25 174 THR B CA 1
ATOM 4489 C C . THR B 1 174 ? -0.944 35.312 7.816 1 98.25 174 THR B C 1
ATOM 4491 O O . THR B 1 174 ? -0.297 34.75 8.711 1 98.25 174 THR B O 1
ATOM 4494 N N . VAL B 1 175 ? -2.121 35.812 8.055 1 98.69 175 VAL B N 1
ATOM 4495 C CA . VAL B 1 175 ? -2.908 35.531 9.258 1 98.69 175 VAL B CA 1
ATOM 4496 C C . VAL B 1 175 ? -4.191 34.781 8.867 1 98.69 175 VAL B C 1
ATOM 4498 O O . VAL B 1 175 ? -4.82 35.125 7.859 1 98.69 175 VAL B O 1
ATOM 4501 N N . PHE B 1 176 ? -4.551 33.781 9.609 1 98.75 176 PHE B N 1
ATOM 4502 C CA . PHE B 1 176 ? -5.68 32.938 9.25 1 98.75 176 PHE B CA 1
ATOM 4503 C C . PHE B 1 176 ? -6.828 33.125 10.234 1 98.75 176 PHE B C 1
ATOM 4505 O O . PHE B 1 176 ? -6.637 32.969 11.445 1 98.75 176 PHE B O 1
ATOM 4512 N N . TYR B 1 177 ? -7.957 33.406 9.734 1 98.69 177 TYR B N 1
ATOM 4513 C CA . TYR B 1 177 ? -9.109 33.719 10.57 1 98.69 177 TYR B CA 1
ATOM 4514 C C . TYR B 1 177 ? -10.117 32.562 10.547 1 98.69 177 TYR B C 1
ATOM 4516 O O . TYR B 1 177 ? -11.172 32.656 11.18 1 98.69 177 TYR B O 1
ATOM 4524 N N . SER B 1 178 ? -9.859 31.609 9.758 1 98.12 178 SER B N 1
ATOM 4525 C CA . SER B 1 178 ? -10.602 30.359 9.617 1 98.12 178 SER B CA 1
ATOM 4526 C C . SER B 1 178 ? -9.734 29.266 8.992 1 98.12 178 SER B C 1
ATOM 4528 O O . SER B 1 178 ? -8.531 29.453 8.805 1 98.12 178 SER B O 1
ATOM 4530 N N . GLU B 1 179 ? -10.281 28.094 8.82 1 98.06 179 GLU B N 1
ATOM 4531 C CA . GLU B 1 179 ? -9.539 27 8.188 1 98.06 179 GLU B CA 1
ATOM 4532 C C . GLU B 1 179 ? -10.477 26.047 7.469 1 98.06 179 GLU B C 1
ATOM 4534 O O . GLU B 1 179 ? -11.664 25.984 7.781 1 98.06 179 GLU B O 1
ATOM 4539 N N . ARG B 1 180 ? -9.961 25.25 6.461 1 98.19 180 ARG B N 1
ATOM 4540 C CA . ARG B 1 180 ? -10.719 24.219 5.75 1 98.19 180 ARG B CA 1
ATOM 4541 C C . ARG B 1 180 ? -11.062 23.062 6.672 1 98.19 180 ARG B C 1
ATOM 4543 O O . ARG B 1 180 ? -10.516 22.938 7.77 1 98.19 180 ARG B O 1
ATOM 4550 N N . SER B 1 181 ? -12.086 22.297 6.211 1 98.06 181 SER B N 1
ATOM 4551 C CA . SER B 1 181 ? -12.523 21.125 6.957 1 98.06 181 SER B CA 1
ATOM 4552 C C . SER B 1 181 ? -11.727 19.891 6.555 1 98.06 181 SER B C 1
ATOM 4554 O O . SER B 1 181 ? -11.742 19.484 5.391 1 98.06 181 SER B O 1
ATOM 4556 N N . PRO B 1 182 ? -11.062 19.234 7.477 1 98.56 182 PRO B N 1
ATOM 4557 C CA . PRO B 1 182 ? -10.32 18.031 7.137 1 98.56 182 PRO B CA 1
ATOM 4558 C C . PRO B 1 182 ? -11.211 16.797 7.027 1 98.56 182 PRO B C 1
ATOM 4560 O O . PRO B 1 182 ? -11.984 16.5 7.941 1 98.56 182 PRO B O 1
ATOM 4563 N N . TRP B 1 183 ? -11.172 16.125 5.926 1 98.81 183 TRP B N 1
ATOM 4564 C CA . TRP B 1 183 ? -11.75 14.797 5.715 1 98.81 183 TRP B CA 1
ATOM 4565 C C . TRP B 1 183 ? -10.68 13.789 5.336 1 98.81 183 TRP B C 1
ATOM 4567 O O . TRP B 1 183 ? -10.125 13.844 4.238 1 98.81 183 TRP B O 1
ATOM 4577 N N . TRP B 1 184 ? -10.305 12.914 6.305 1 98.81 184 TRP B N 1
ATOM 4578 C CA . TRP B 1 184 ? -9.438 11.781 6.008 1 98.81 184 TRP B CA 1
ATOM 4579 C C . TRP B 1 184 ? -10.258 10.539 5.676 1 98.81 184 TRP B C 1
ATOM 4581 O O . TRP B 1 184 ? -10.992 10.031 6.523 1 98.81 184 TRP B O 1
ATOM 4591 N N . VAL B 1 185 ? -10.047 10.047 4.473 1 98.81 185 VAL B N 1
ATOM 4592 C CA . VAL B 1 185 ? -10.922 9.008 3.936 1 98.81 185 VAL B CA 1
ATOM 4593 C C . VAL B 1 185 ? -10.094 7.777 3.576 1 98.81 185 VAL B C 1
ATOM 4595 O O . VAL B 1 185 ? -9.039 7.891 2.957 1 98.81 185 VAL B O 1
ATOM 4598 N N . GLN B 1 186 ? -10.539 6.664 4.008 1 98.81 186 GLN B N 1
ATOM 4599 C CA . GLN B 1 186 ? -10 5.391 3.539 1 98.81 186 GLN B CA 1
ATOM 4600 C C . GLN B 1 186 ? -10.992 4.68 2.627 1 98.81 186 GLN B C 1
ATOM 4602 O O . GLN B 1 186 ? -12.148 4.461 3.006 1 98.81 186 GLN B O 1
ATOM 4607 N N . VAL B 1 187 ? -10.609 4.391 1.465 1 98.94 187 VAL B N 1
ATOM 4608 C CA . VAL B 1 187 ? -11.398 3.572 0.544 1 98.94 187 VAL B CA 1
ATOM 4609 C C . VAL B 1 187 ? -10.867 2.141 0.551 1 98.94 187 VAL B C 1
ATOM 4611 O O . VAL B 1 187 ? -9.672 1.912 0.37 1 98.94 187 VAL B O 1
ATOM 4614 N N . THR B 1 188 ? -11.695 1.196 0.825 1 98.88 188 THR B N 1
ATOM 4615 C CA . THR B 1 188 ? -11.352 -0.222 0.784 1 98.88 188 THR B CA 1
ATOM 4616 C C . THR B 1 188 ? -12.086 -0.921 -0.356 1 98.88 188 THR B C 1
ATOM 4618 O O . THR B 1 188 ? -13.312 -0.812 -0.473 1 98.88 188 THR B O 1
ATOM 4621 N N . SER B 1 189 ? -11.375 -1.561 -1.166 1 98.81 189 SER B N 1
ATOM 4622 C CA . SER B 1 189 ? -11.914 -2.297 -2.305 1 98.81 189 SER B CA 1
ATOM 4623 C C . SER B 1 189 ? -11.766 -3.801 -2.111 1 98.81 189 SER B C 1
ATOM 4625 O O . SER B 1 189 ? -10.664 -4.293 -1.849 1 98.81 189 SER B O 1
ATOM 4627 N N . THR B 1 190 ? -12.844 -4.512 -2.182 1 97.94 190 THR B N 1
ATOM 4628 C CA . THR B 1 190 ? -12.805 -5.973 -2.156 1 97.94 190 THR B CA 1
ATOM 4629 C C . THR B 1 190 ? -13.156 -6.547 -3.525 1 97.94 190 THR B C 1
ATOM 4631 O O . THR B 1 190 ? -13.93 -5.949 -4.277 1 97.94 190 THR B O 1
ATOM 4634 N N . GLY B 1 191 ? -12.562 -7.633 -3.885 1 97 191 GLY B N 1
ATOM 4635 C CA . GLY B 1 191 ? -12.812 -8.312 -5.148 1 97 191 GLY B CA 1
ATOM 4636 C C . GLY B 1 191 ? -12.375 -9.766 -5.137 1 97 191 GLY B C 1
ATOM 4637 O O . GLY B 1 191 ? -12.008 -10.305 -4.09 1 97 191 GLY B O 1
ATOM 4638 N N . LYS B 1 192 ? -12.492 -10.398 -6.297 1 95.75 192 LYS B N 1
ATOM 4639 C CA . LYS B 1 192 ? -12.164 -11.812 -6.43 1 95.75 192 LYS B CA 1
ATOM 4640 C C . LYS B 1 192 ? -10.656 -12.031 -6.406 1 95.75 192 LYS B C 1
ATOM 4642 O O . LYS B 1 192 ? -9.914 -11.367 -7.141 1 95.75 192 LYS B O 1
ATOM 4647 N N . PRO B 1 193 ? -10.227 -12.953 -5.52 1 96.38 193 PRO B N 1
ATOM 4648 C CA . PRO B 1 193 ? -8.82 -13.352 -5.547 1 96.38 193 PRO B CA 1
ATOM 4649 C C . PRO B 1 193 ? -8.523 -14.414 -6.598 1 96.38 193 PRO B C 1
ATOM 4651 O O . PRO B 1 193 ? -9.445 -14.891 -7.273 1 96.38 193 PRO B O 1
ATOM 4654 N N . GLY B 1 194 ? -7.281 -14.828 -6.73 1 96.5 194 GLY B N 1
ATOM 4655 C CA . GLY B 1 194 ? -6.898 -15.891 -7.637 1 96.5 194 GLY B CA 1
ATOM 4656 C C . GLY B 1 194 ? -5.434 -15.852 -8.023 1 96.5 194 GLY B C 1
ATOM 4657 O O . GLY B 1 194 ? -4.66 -15.07 -7.465 1 96.5 194 GLY B O 1
ATOM 4658 N N . HIS B 1 195 ? -5.094 -16.734 -8.891 1 97.38 195 HIS B N 1
ATOM 4659 C CA . HIS B 1 195 ? -3.725 -16.812 -9.383 1 97.38 195 HIS B CA 1
ATOM 4660 C C . HIS B 1 195 ? -3.404 -15.641 -10.305 1 97.38 195 HIS B C 1
ATOM 4662 O O . HIS B 1 195 ? -4.215 -15.281 -11.164 1 97.38 195 HIS B O 1
ATOM 4668 N N . GLY B 1 196 ? -2.26 -15.039 -10.18 1 97.75 196 GLY B N 1
ATOM 4669 C CA . GLY B 1 196 ? -1.863 -13.828 -10.883 1 97.75 196 GLY B CA 1
ATOM 4670 C C . GLY B 1 196 ? -1.763 -14.016 -12.383 1 97.75 196 GLY B C 1
ATOM 4671 O O . GLY B 1 196 ? -1.7 -13.039 -13.133 1 97.75 196 GLY B O 1
ATOM 4672 N N . SER B 1 197 ? -1.817 -15.242 -12.828 1 97.44 197 SER B N 1
ATOM 4673 C CA . SER B 1 197 ? -1.658 -15.523 -14.258 1 97.44 197 SER B CA 1
ATOM 4674 C C . SER B 1 197 ? -2.992 -15.438 -14.984 1 97.44 197 SER B C 1
ATOM 4676 O O . SER B 1 197 ? -3.035 -15.484 -16.219 1 97.44 197 SER B O 1
ATOM 4678 N N . ARG B 1 198 ? -4.074 -15.328 -14.266 1 96.12 198 ARG B N 1
ATOM 4679 C CA . ARG B 1 198 ? -5.406 -15.398 -14.859 1 96.12 198 ARG B CA 1
ATOM 4680 C C . ARG B 1 198 ? -5.969 -14.008 -15.117 1 96.12 198 ARG B C 1
ATOM 4682 O O . ARG B 1 198 ? -5.508 -13.023 -14.531 1 96.12 198 ARG B O 1
ATOM 4689 N N . PHE B 1 199 ? -7.004 -13.961 -16.031 1 97.06 199 PHE B N 1
ATOM 4690 C CA . PHE B 1 199 ? -7.805 -12.75 -16.172 1 97.06 199 PHE B CA 1
ATOM 4691 C C . PHE B 1 199 ? -8.938 -12.727 -15.148 1 97.06 199 PHE B C 1
ATOM 4693 O O . PHE B 1 199 ? -10.109 -12.852 -15.508 1 97.06 199 PHE B O 1
ATOM 4700 N N . ILE B 1 200 ? -8.516 -12.531 -13.953 1 96.19 200 ILE B N 1
ATOM 4701 C CA . ILE B 1 200 ? -9.508 -12.453 -12.883 1 96.19 200 ILE B CA 1
ATOM 4702 C C . ILE B 1 200 ? -10.414 -11.25 -13.094 1 96.19 200 ILE B C 1
ATOM 4704 O O . ILE B 1 200 ? -9.938 -10.156 -13.406 1 96.19 200 ILE B O 1
ATOM 4708 N N . GLU B 1 201 ? -11.688 -11.453 -13.016 1 95.25 201 GLU B N 1
ATOM 4709 C CA . GLU B 1 201 ? -12.648 -10.359 -13.141 1 95.25 201 GLU B CA 1
ATOM 4710 C C . GLU B 1 201 ? -12.984 -9.766 -11.773 1 95.25 201 GLU B C 1
ATOM 4712 O O . GLU B 1 201 ? -12.781 -10.414 -10.742 1 95.25 201 GLU B O 1
ATOM 4717 N N . ASP B 1 202 ? -13.453 -8.547 -11.742 1 97.19 202 ASP B N 1
ATOM 4718 C CA . ASP B 1 202 ? -13.961 -7.902 -10.539 1 97.19 202 ASP B CA 1
ATOM 4719 C C . ASP B 1 202 ? -12.906 -7.875 -9.438 1 97.19 202 ASP B C 1
ATOM 4721 O O . ASP B 1 202 ? -13.188 -8.219 -8.289 1 97.19 202 ASP B O 1
ATOM 4725 N N . THR B 1 203 ? -11.688 -7.484 -9.836 1 98 203 THR B N 1
ATOM 4726 C CA . THR B 1 203 ? -10.602 -7.492 -8.867 1 98 203 THR B CA 1
ATOM 4727 C C . THR B 1 203 ? -10.656 -6.254 -7.98 1 98 203 THR B C 1
ATOM 4729 O O . THR B 1 203 ? -11.164 -5.211 -8.398 1 98 203 THR B O 1
ATOM 4732 N N . ALA B 1 204 ? -10.141 -6.352 -6.758 1 98.31 204 ALA B N 1
ATOM 4733 C CA . ALA B 1 204 ? -9.984 -5.219 -5.852 1 98.31 204 ALA B CA 1
ATOM 4734 C C . ALA B 1 204 ? -9.172 -4.105 -6.504 1 98.31 204 ALA B C 1
ATOM 4736 O O . ALA B 1 204 ? -9.492 -2.924 -6.352 1 98.31 204 ALA B O 1
ATOM 4737 N N . ALA B 1 205 ? -8.141 -4.473 -7.266 1 98.38 205 ALA B N 1
ATOM 4738 C CA . ALA B 1 205 ? -7.215 -3.531 -7.887 1 98.38 205 ALA B CA 1
ATOM 4739 C C . ALA B 1 205 ? -7.922 -2.65 -8.906 1 98.38 205 ALA B C 1
ATOM 4741 O O . ALA B 1 205 ? -7.781 -1.426 -8.891 1 98.38 205 ALA B O 1
ATOM 4742 N N . GLU B 1 206 ? -8.664 -3.264 -9.828 1 98.31 206 GLU B N 1
ATOM 4743 C CA . GLU B 1 206 ? -9.336 -2.508 -10.883 1 98.31 206 GLU B CA 1
ATOM 4744 C C . GLU B 1 206 ? -10.359 -1.543 -10.305 1 98.31 206 GLU B C 1
ATOM 4746 O O . GLU B 1 206 ? -10.477 -0.403 -10.758 1 98.31 206 GLU B O 1
ATOM 4751 N N . LYS B 1 207 ? -11.102 -2.01 -9.344 1 98.75 207 LYS B N 1
ATOM 4752 C CA . LYS B 1 207 ? -12.133 -1.169 -8.742 1 98.75 207 LYS B CA 1
ATOM 4753 C C . LYS B 1 207 ? -11.516 -0.011 -7.961 1 98.75 207 LYS B C 1
ATOM 4755 O O . LYS B 1 207 ? -11.977 1.127 -8.062 1 98.75 207 LYS B O 1
ATOM 4760 N N . LEU B 1 208 ? -10.453 -0.301 -7.16 1 98.88 208 LEU B N 1
ATOM 4761 C CA . LEU B 1 208 ? -9.773 0.772 -6.441 1 98.88 208 LEU B CA 1
ATOM 4762 C C . LEU B 1 208 ? -9.211 1.807 -7.41 1 98.88 208 LEU B C 1
ATOM 4764 O O . LEU B 1 208 ? -9.273 3.01 -7.145 1 98.88 208 LEU B O 1
ATOM 4768 N N . HIS B 1 209 ? -8.641 1.344 -8.531 1 98.81 209 HIS B N 1
ATOM 4769 C CA . HIS B 1 209 ? -8.07 2.227 -9.547 1 98.81 209 HIS B CA 1
ATOM 4770 C C . HIS B 1 209 ? -9.109 3.197 -10.086 1 98.81 209 HIS B C 1
ATOM 4772 O O . HIS B 1 209 ? -8.797 4.355 -10.367 1 98.81 209 HIS B O 1
ATOM 4778 N N . LYS B 1 210 ? -10.344 2.74 -10.242 1 98.75 210 LYS B N 1
ATOM 4779 C CA . LYS B 1 210 ? -11.422 3.602 -10.727 1 98.75 210 LYS B CA 1
ATOM 4780 C C . LYS B 1 210 ? -11.695 4.738 -9.742 1 98.75 210 LYS B C 1
ATOM 4782 O O . LYS B 1 210 ? -11.867 5.887 -10.156 1 98.75 210 LYS B O 1
ATOM 4787 N N . VAL B 1 211 ? -11.758 4.418 -8.453 1 98.88 211 VAL B N 1
ATOM 4788 C CA . VAL B 1 211 ? -12.016 5.434 -7.438 1 98.88 211 VAL B CA 1
ATOM 4789 C C . VAL B 1 211 ? -10.859 6.434 -7.402 1 98.88 211 VAL B C 1
ATOM 4791 O O . VAL B 1 211 ? -11.078 7.648 -7.359 1 98.88 211 VAL B O 1
ATOM 4794 N N . VAL B 1 212 ? -9.625 5.906 -7.391 1 98.88 212 VAL B N 1
ATOM 4795 C CA . VAL B 1 212 ? -8.445 6.762 -7.359 1 98.88 212 VAL B CA 1
ATOM 4796 C C . VAL B 1 212 ? -8.453 7.695 -8.57 1 98.88 212 VAL B C 1
ATOM 4798 O O . VAL B 1 212 ? -8.148 8.883 -8.445 1 98.88 212 VAL B O 1
ATOM 4801 N N . SER B 1 213 ? -8.836 7.164 -9.742 1 98.88 213 SER B N 1
ATOM 4802 C CA . SER B 1 213 ? -8.93 7.977 -10.953 1 98.88 213 SER B CA 1
ATOM 4803 C C . SER B 1 213 ? -9.922 9.117 -10.781 1 98.88 213 SER B C 1
ATOM 4805 O O . SER B 1 213 ? -9.641 10.258 -11.156 1 98.88 213 SER B O 1
ATOM 4807 N N . SER B 1 214 ? -11.055 8.828 -10.227 1 98.88 214 SER B N 1
ATOM 4808 C CA . SER B 1 214 ? -12.086 9.836 -10.023 1 98.88 214 SER B CA 1
ATOM 4809 C C . SER B 1 214 ? -11.617 10.93 -9.07 1 98.88 214 SER B C 1
ATOM 4811 O O . SER B 1 214 ? -11.828 12.117 -9.32 1 98.88 214 SER B O 1
ATOM 4813 N N . ILE B 1 215 ? -10.984 10.555 -8.008 1 98.88 215 ILE B N 1
ATOM 4814 C CA . ILE B 1 215 ? -10.57 11.5 -6.977 1 98.88 215 ILE B CA 1
ATOM 4815 C C . ILE B 1 215 ? -9.43 12.359 -7.496 1 98.88 215 ILE B C 1
ATOM 4817 O O . ILE B 1 215 ? -9.398 13.57 -7.27 1 98.88 215 ILE B O 1
ATOM 4821 N N . LEU B 1 216 ? -8.477 11.758 -8.227 1 98.69 216 LEU B N 1
ATOM 4822 C CA . LEU B 1 216 ? -7.375 12.531 -8.781 1 98.69 216 LEU B CA 1
ATOM 4823 C C . LEU B 1 216 ? -7.863 13.484 -9.867 1 98.69 216 LEU B C 1
ATOM 4825 O O . LEU B 1 216 ? -7.332 14.586 -10.023 1 98.69 216 LEU B O 1
ATOM 4829 N N . ALA B 1 217 ? -8.875 13.039 -10.617 1 98.69 217 ALA B N 1
ATOM 4830 C CA . ALA B 1 217 ? -9.492 13.953 -11.586 1 98.69 217 ALA B CA 1
ATOM 4831 C C . ALA B 1 217 ? -10.133 15.148 -10.875 1 98.69 217 ALA B C 1
ATOM 4833 O O . ALA B 1 217 ? -10.039 16.281 -11.352 1 98.69 217 ALA B O 1
ATOM 4834 N N . PHE B 1 218 ? -10.836 14.891 -9.805 1 98.75 218 PHE B N 1
ATOM 4835 C CA . PHE B 1 218 ? -11.406 15.953 -8.992 1 98.75 218 PHE B CA 1
ATOM 4836 C C . PHE B 1 218 ? -10.32 16.906 -8.508 1 98.75 218 PHE B C 1
ATOM 4838 O O . PHE B 1 218 ? -10.492 18.125 -8.57 1 98.75 218 PHE B O 1
ATOM 4845 N N . ARG B 1 219 ? -9.203 16.375 -7.98 1 98.69 219 ARG B N 1
ATOM 4846 C CA . ARG B 1 219 ? -8.07 17.172 -7.531 1 98.69 219 ARG B CA 1
ATOM 4847 C C . ARG B 1 219 ? -7.602 18.125 -8.633 1 98.69 219 ARG B C 1
ATOM 4849 O O . ARG B 1 219 ? -7.352 19.297 -8.383 1 98.69 219 ARG B O 1
ATOM 4856 N N . GLU B 1 220 ? -7.441 17.578 -9.805 1 98.19 220 GLU B N 1
ATOM 4857 C CA . GLU B 1 220 ? -6.957 18.359 -10.938 1 98.19 220 GLU B CA 1
ATOM 4858 C C . GLU B 1 220 ? -7.93 19.484 -11.289 1 98.19 220 GLU B C 1
ATOM 4860 O O . GLU B 1 220 ? -7.512 20.594 -11.625 1 98.19 220 GLU B O 1
ATOM 4865 N N . LYS B 1 221 ? -9.188 19.219 -11.266 1 98.19 221 LYS B N 1
ATOM 4866 C CA . LYS B 1 221 ? -10.195 20.234 -11.523 1 98.19 221 LYS B CA 1
ATOM 4867 C C . LYS B 1 221 ? -10.094 21.375 -10.516 1 98.19 221 LYS B C 1
ATOM 4869 O O . LYS B 1 221 ? -10.18 22.547 -10.891 1 98.19 221 LYS B O 1
ATOM 4874 N N . GLU B 1 222 ? -9.969 21.047 -9.227 1 98.19 222 GLU B N 1
ATOM 4875 C CA . GLU B 1 222 ? -9.828 22.062 -8.188 1 98.19 222 GLU B CA 1
ATOM 4876 C C . GLU B 1 222 ? -8.539 22.859 -8.352 1 98.19 222 GLU B C 1
ATOM 4878 O O . GLU B 1 222 ? -8.508 24.062 -8.125 1 98.19 222 GLU B O 1
ATOM 4883 N N . ARG B 1 223 ? -7.453 22.141 -8.695 1 97.75 223 ARG B N 1
ATOM 4884 C CA . ARG B 1 223 ? -6.188 22.828 -8.945 1 97.75 223 ARG B CA 1
ATOM 4885 C C . ARG B 1 223 ? -6.332 23.844 -10.07 1 97.75 223 ARG B C 1
ATOM 4887 O O . ARG B 1 223 ? -5.836 24.969 -9.961 1 97.75 223 ARG B O 1
ATOM 4894 N N . GLN B 1 224 ? -6.98 23.484 -11.164 1 97.75 224 GLN B N 1
ATOM 4895 C CA . GLN B 1 224 ? -7.215 24.375 -12.289 1 97.75 224 GLN B CA 1
ATOM 4896 C C . GLN B 1 224 ? -8.094 25.562 -11.883 1 97.75 224 GLN B C 1
ATOM 4898 O O . GLN B 1 224 ? -7.863 26.688 -12.328 1 97.75 224 GLN B O 1
ATOM 4903 N N . ARG B 1 225 ? -9.078 25.25 -11.086 1 96.88 225 ARG B N 1
ATOM 4904 C CA . ARG B 1 225 ? -9.938 26.312 -10.562 1 96.88 225 ARG B CA 1
ATOM 4905 C C . ARG B 1 225 ? -9.117 27.359 -9.805 1 96.88 225 ARG B C 1
ATOM 4907 O O . ARG B 1 225 ? -9.297 28.547 -10.008 1 96.88 225 ARG B O 1
ATOM 4914 N N . LEU B 1 226 ? -8.219 26.938 -8.953 1 97.06 226 LEU B N 1
ATOM 4915 C CA . LEU B 1 226 ? -7.355 27.828 -8.18 1 97.06 226 LEU B CA 1
ATOM 4916 C C . LEU B 1 226 ? -6.453 28.641 -9.109 1 97.06 226 LEU B C 1
ATOM 4918 O O . LEU B 1 226 ? -6.273 29.844 -8.898 1 97.06 226 LEU B O 1
ATOM 4922 N N . GLN B 1 227 ? -5.949 28.031 -10.133 1 96.25 227 GLN B N 1
ATOM 4923 C CA . GLN B 1 227 ? -5 28.672 -11.039 1 96.25 227 GLN B CA 1
ATOM 4924 C C . GLN B 1 227 ? -5.699 29.672 -11.945 1 96.25 227 GLN B C 1
ATOM 4926 O O . GLN B 1 227 ? -5.109 30.688 -12.336 1 96.25 227 GLN B O 1
ATOM 4931 N N . SER B 1 228 ? -6.879 29.453 -12.32 1 96.75 228 SER B N 1
ATOM 4932 C CA . SER B 1 228 ? -7.559 30.25 -13.328 1 96.75 228 SER B CA 1
ATOM 4933 C C . SER B 1 228 ? -8.281 31.438 -12.703 1 96.75 228 SER B C 1
ATOM 4935 O O . SER B 1 228 ? -8.688 32.375 -13.414 1 96.75 228 SER B O 1
ATOM 4937 N N . ASN B 1 229 ? -8.43 31.5 -11.383 1 94.94 229 ASN B N 1
ATOM 4938 C CA . ASN B 1 229 ? -9.141 32.562 -10.695 1 94.94 229 ASN B CA 1
ATOM 4939 C C . ASN B 1 229 ? -8.25 33.281 -9.688 1 94.94 229 ASN B C 1
ATOM 4941 O O . ASN B 1 229 ? -8.086 32.812 -8.555 1 94.94 229 ASN B O 1
ATOM 4945 N N . PRO B 1 230 ? -7.812 34.375 -9.992 1 91.75 230 PRO B N 1
ATOM 4946 C CA . PRO B 1 230 ? -6.879 35.094 -9.109 1 91.75 230 PRO B CA 1
ATOM 4947 C C . PRO B 1 230 ? -7.512 35.5 -7.781 1 91.75 230 PRO B C 1
ATOM 4949 O O . PRO B 1 230 ? -6.801 35.875 -6.84 1 91.75 230 PRO B O 1
ATOM 4952 N N . GLN B 1 231 ? -8.812 35.469 -7.703 1 91.88 231 GLN B N 1
ATOM 4953 C CA . GLN B 1 231 ? -9.5 35.844 -6.469 1 91.88 231 GLN B CA 1
ATOM 4954 C C . GLN B 1 231 ? -9.469 34.719 -5.457 1 91.88 231 GLN B C 1
ATOM 4956 O O . GLN B 1 231 ? -9.727 34.906 -4.27 1 91.88 231 GLN B O 1
ATOM 4961 N N . LEU B 1 232 ? -9.18 33.562 -5.93 1 93.94 232 LEU B N 1
ATOM 4962 C CA . LEU B 1 232 ? -9.172 32.406 -5.047 1 93.94 232 LEU B CA 1
ATOM 4963 C C . LEU B 1 232 ? -7.785 32.188 -4.449 1 93.94 232 LEU B C 1
ATOM 4965 O O . LEU B 1 232 ? -6.773 32.5 -5.078 1 93.94 232 LEU B O 1
ATOM 4969 N N . LYS B 1 233 ? -7.801 31.75 -3.217 1 95.38 233 LYS B N 1
ATOM 4970 C CA . LYS B 1 233 ? -6.605 31.297 -2.514 1 95.38 233 LYS B CA 1
ATOM 4971 C C . LYS B 1 233 ? -6.707 29.812 -2.154 1 95.38 233 LYS B C 1
ATOM 4973 O O . LYS B 1 233 ? -7.77 29.203 -2.303 1 95.38 233 LYS B O 1
ATOM 4978 N N . GLU B 1 234 ? -5.641 29.219 -1.715 1 95.81 234 GLU B N 1
ATOM 4979 C CA . GLU B 1 234 ? -5.617 27.797 -1.405 1 95.81 234 GLU B CA 1
ATOM 4980 C C . GLU B 1 234 ? -6.691 27.422 -0.386 1 95.81 234 GLU B C 1
ATOM 4982 O O . GLU B 1 234 ? -7.289 26.359 -0.461 1 95.81 234 GLU B O 1
ATOM 4987 N N . GLY B 1 235 ? -6.977 28.344 0.501 1 97.19 235 GLY B N 1
ATOM 4988 C CA . GLY B 1 235 ? -7.938 28.062 1.56 1 97.19 235 GLY B CA 1
ATOM 4989 C C . GLY B 1 235 ? -9.375 28.094 1.082 1 97.19 235 GLY B C 1
ATOM 4990 O O . GLY B 1 235 ? -10.281 27.688 1.807 1 97.19 235 GLY B O 1
ATOM 4991 N N . THR B 1 236 ? -9.57 28.484 -0.178 1 96.56 236 THR B N 1
ATOM 4992 C CA . THR B 1 236 ? -10.938 28.672 -0.645 1 96.56 236 THR B CA 1
ATOM 4993 C C . THR B 1 236 ? -11.289 27.656 -1.723 1 96.56 236 THR B C 1
ATOM 4995 O O . THR B 1 236 ? -12.344 27.75 -2.357 1 96.56 236 THR B O 1
ATOM 4998 N N . VAL B 1 237 ? -10.422 26.703 -1.982 1 97.88 237 VAL B N 1
ATOM 4999 C CA . VAL B 1 237 ? -10.703 25.562 -2.855 1 97.88 237 VAL B CA 1
ATOM 5000 C C . VAL B 1 237 ? -10.445 24.25 -2.107 1 97.88 237 VAL B C 1
ATOM 5002 O O . VAL B 1 237 ? -9.672 24.234 -1.145 1 97.88 237 VAL B O 1
ATOM 5005 N N . THR B 1 238 ? -11.117 23.156 -2.535 1 98.56 238 THR B N 1
ATOM 5006 C CA . THR B 1 238 ? -10.914 21.859 -1.908 1 98.56 238 THR B CA 1
ATOM 5007 C C . THR B 1 238 ? -9.688 21.156 -2.494 1 98.56 238 THR B C 1
ATOM 5009 O O . THR B 1 238 ? -9.508 21.141 -3.713 1 98.56 238 THR B O 1
ATOM 5012 N N . SER B 1 239 ? -8.805 20.703 -1.669 1 98.62 239 SER B N 1
ATOM 5013 C CA . SER B 1 239 ? -7.66 19.906 -2.119 1 98.62 239 SER B CA 1
ATOM 5014 C C . SER B 1 239 ? -7.789 18.453 -1.689 1 98.62 239 SER B C 1
ATOM 5016 O O . SER B 1 239 ? -8.57 18.125 -0.79 1 98.62 239 SER B O 1
ATOM 5018 N N . VAL B 1 240 ? -7.125 17.594 -2.393 1 98.81 240 VAL B N 1
ATOM 5019 C CA . VAL B 1 240 ? -7.027 16.203 -1.984 1 98.81 240 VAL B CA 1
ATOM 5020 C C . VAL B 1 240 ? -5.703 15.609 -2.459 1 98.81 240 VAL B C 1
ATOM 5022 O O . VAL B 1 240 ? -5.223 15.945 -3.545 1 98.81 240 VAL B O 1
ATOM 5025 N N . ASN B 1 241 ? -5.074 14.805 -1.656 1 98.81 241 ASN B N 1
ATOM 5026 C CA . ASN B 1 241 ? -3.898 14.023 -2.02 1 98.81 241 ASN B CA 1
ATOM 5027 C C . ASN B 1 241 ? -4.059 12.555 -1.624 1 98.81 241 ASN B C 1
ATOM 5029 O O . ASN B 1 241 ? -4.602 12.25 -0.562 1 98.81 241 ASN B O 1
ATOM 5033 N N . LEU B 1 242 ? -3.711 11.648 -2.541 1 98.88 242 LEU B N 1
ATOM 5034 C CA . LEU B 1 242 ? -3.521 10.25 -2.189 1 98.88 242 LEU B CA 1
ATOM 5035 C C . LEU B 1 242 ? -2.293 10.07 -1.307 1 98.88 242 LEU B C 1
ATOM 5037 O O . LEU B 1 242 ? -1.167 10.328 -1.743 1 98.88 242 LEU B O 1
ATOM 5041 N N . THR B 1 243 ? -2.5 9.555 -0.058 1 98.69 243 THR B N 1
ATOM 5042 C CA . THR B 1 243 ? -1.402 9.656 0.897 1 98.69 243 THR B CA 1
ATOM 5043 C C . THR B 1 243 ? -0.94 8.266 1.339 1 98.69 243 THR B C 1
ATOM 5045 O O . THR B 1 243 ? 0.168 8.109 1.854 1 98.69 243 THR B O 1
ATOM 5048 N N . LYS B 1 244 ? -1.815 7.23 1.188 1 98.56 244 LYS B N 1
ATOM 5049 C CA . LYS B 1 244 ? -1.444 5.859 1.527 1 98.56 244 LYS B CA 1
ATOM 5050 C C . LYS B 1 244 ? -2.111 4.863 0.586 1 98.56 244 LYS B C 1
ATOM 5052 O O . LYS B 1 244 ? -3.256 5.059 0.172 1 98.56 244 LYS B O 1
ATOM 5057 N N . ILE B 1 245 ? -1.44 3.838 0.267 1 98.81 245 ILE B N 1
ATOM 5058 C CA . ILE B 1 245 ? -2.006 2.678 -0.411 1 98.81 245 ILE B CA 1
ATOM 5059 C C . ILE B 1 245 ? -1.456 1.396 0.21 1 98.81 245 ILE B C 1
ATOM 5061 O O . ILE B 1 245 ? -0.315 1.367 0.677 1 98.81 245 ILE B O 1
ATOM 5065 N N . GLU B 1 246 ? -2.287 0.403 0.229 1 98.44 246 GLU B N 1
ATOM 5066 C CA . GLU B 1 246 ? -1.881 -0.875 0.805 1 98.44 246 GLU B CA 1
ATOM 5067 C C . GLU B 1 246 ? -2.691 -2.027 0.219 1 98.44 246 GLU B C 1
ATOM 5069 O O . GLU B 1 246 ? -3.9 -1.9 0.01 1 98.44 246 GLU B O 1
ATOM 5074 N N . GLY B 1 247 ? -1.953 -3.102 -0.045 1 98.1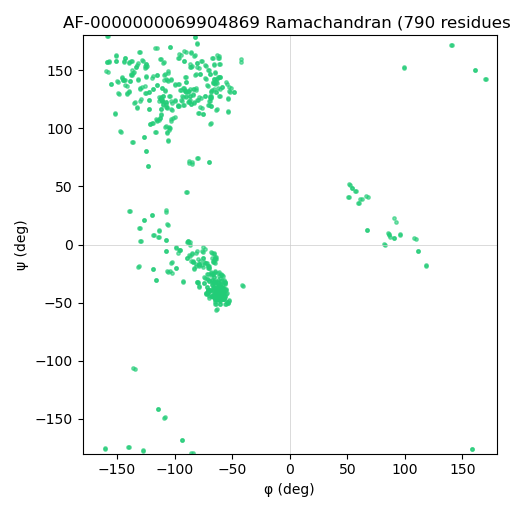2 247 GLY B N 1
ATOM 5075 C CA . GLY B 1 247 ? -2.637 -4.316 -0.461 1 98.12 247 GLY B CA 1
ATOM 5076 C C . GLY B 1 247 ? -1.726 -5.305 -1.162 1 98.12 247 GLY B C 1
ATOM 5077 O O . GLY B 1 247 ? -0.774 -4.906 -1.838 1 98.12 247 GLY B O 1
ATOM 5078 N N . GLY B 1 248 ? -2.061 -6.605 -1.023 1 97.12 248 GLY B N 1
ATOM 5079 C CA . GLY B 1 248 ? -1.332 -7.668 -1.693 1 97.12 248 GLY B CA 1
ATOM 5080 C C . GLY B 1 248 ? -0.325 -8.359 -0.793 1 97.12 248 GLY B C 1
ATOM 5081 O O . GLY B 1 248 ? 0.222 -7.742 0.124 1 97.12 248 GLY B O 1
ATOM 5082 N N . VAL B 1 249 ? -0.026 -9.648 -1.092 1 95.88 249 VAL B N 1
ATOM 5083 C CA . VAL B 1 249 ? 0.841 -10.422 -0.21 1 95.88 249 VAL B CA 1
ATOM 5084 C C . VAL B 1 249 ? 1.923 -11.117 -1.032 1 95.88 249 VAL B C 1
ATOM 5086 O O . VAL B 1 249 ? 2.938 -11.562 -0.487 1 95.88 249 VAL B O 1
ATOM 5089 N N . ALA B 1 250 ? 1.721 -11.258 -2.312 1 96.94 250 ALA B N 1
ATOM 5090 C CA . ALA B 1 250 ? 2.666 -11.953 -3.184 1 96.94 250 ALA B CA 1
ATOM 5091 C C . ALA B 1 250 ? 2.48 -11.531 -4.637 1 96.94 250 ALA B C 1
ATOM 5093 O O . ALA B 1 250 ? 1.399 -11.086 -5.031 1 96.94 250 ALA B O 1
ATOM 5094 N N . TYR B 1 251 ? 3.5 -11.688 -5.473 1 97.88 251 TYR B N 1
ATOM 5095 C CA . TYR B 1 251 ? 3.443 -11.312 -6.879 1 97.88 251 TYR B CA 1
ATOM 5096 C C . TYR B 1 251 ? 2.387 -12.125 -7.621 1 97.88 251 TYR B C 1
ATOM 5098 O O . TYR B 1 251 ? 1.76 -11.625 -8.562 1 97.88 251 TYR B O 1
ATOM 5106 N N . ASN B 1 252 ? 2.227 -13.375 -7.203 1 98.19 252 ASN B N 1
ATOM 5107 C CA . ASN B 1 252 ? 1.415 -14.266 -8.023 1 98.19 252 ASN B CA 1
ATOM 5108 C C . ASN B 1 252 ? 0.057 -14.539 -7.383 1 98.19 252 ASN B C 1
ATOM 5110 O O . ASN B 1 252 ? -0.591 -15.539 -7.691 1 98.19 252 ASN B O 1
ATOM 5114 N N . VAL B 1 253 ? -0.333 -13.734 -6.461 1 97.75 253 VAL B N 1
ATOM 5115 C CA . VAL B 1 253 ? -1.64 -13.836 -5.82 1 97.75 253 VAL B CA 1
ATOM 5116 C C . VAL B 1 253 ? -2.406 -12.523 -6 1 97.75 253 VAL B C 1
ATOM 5118 O O . VAL B 1 253 ? -1.965 -11.469 -5.543 1 97.75 253 VAL B O 1
ATOM 5121 N N . VAL B 1 254 ? -3.539 -12.602 -6.719 1 98 254 VAL B N 1
ATOM 5122 C CA . VAL B 1 254 ? -4.434 -11.453 -6.793 1 98 254 VAL B CA 1
ATOM 5123 C C . VAL B 1 254 ? -5.125 -11.242 -5.445 1 98 254 VAL B C 1
ATOM 5125 O O . VAL B 1 254 ? -5.789 -12.148 -4.938 1 98 254 VAL B O 1
ATOM 5128 N N . PRO B 1 255 ? -4.93 -10.117 -4.852 1 97.12 255 PRO B N 1
ATOM 5129 C CA . PRO B 1 255 ? -5.457 -9.93 -3.498 1 97.12 255 PRO B CA 1
ATOM 5130 C C . PRO B 1 255 ? -6.977 -9.766 -3.475 1 97.12 255 PRO B C 1
ATOM 5132 O O . PRO B 1 255 ? -7.559 -9.25 -4.43 1 97.12 255 PRO B O 1
ATOM 5135 N N . ALA B 1 256 ? -7.555 -10.133 -2.348 1 96.81 256 ALA B N 1
ATOM 5136 C CA . ALA B 1 256 ? -9 -10 -2.162 1 96.81 256 ALA B CA 1
ATOM 5137 C C . ALA B 1 256 ? -9.367 -8.578 -1.734 1 96.81 256 ALA B C 1
ATOM 5139 O O . ALA B 1 256 ? -10.523 -8.172 -1.851 1 96.81 256 ALA B O 1
ATOM 5140 N N . THR B 1 257 ? -8.398 -7.863 -1.204 1 97.5 257 THR B N 1
ATOM 5141 C CA . THR B 1 257 ? -8.68 -6.531 -0.685 1 97.5 257 THR B CA 1
ATOM 5142 C C . THR B 1 257 ? -7.504 -5.594 -0.933 1 97.5 257 THR B C 1
ATOM 5144 O O . THR B 1 257 ? -6.348 -6.004 -0.835 1 97.5 257 THR B O 1
ATOM 5147 N N . MET B 1 258 ? -7.699 -4.363 -1.265 1 98.44 258 MET B N 1
ATOM 5148 C CA . MET B 1 258 ? -6.754 -3.252 -1.345 1 98.44 258 MET B CA 1
ATOM 5149 C C . MET B 1 258 ? -7.375 -1.969 -0.799 1 98.44 258 MET B C 1
ATOM 5151 O O . MET B 1 258 ? -8.602 -1.833 -0.763 1 98.44 258 MET B O 1
ATOM 5155 N N . SER B 1 259 ? -6.559 -1.052 -0.373 1 98.81 259 SER B N 1
ATOM 5156 C CA . SER B 1 259 ? -7.113 0.185 0.167 1 98.81 259 SER B CA 1
ATOM 5157 C C . SER B 1 259 ? -6.25 1.387 -0.203 1 98.81 259 SER B C 1
ATOM 5159 O O . SER B 1 259 ? -5.074 1.233 -0.534 1 98.81 259 SER B O 1
ATOM 5161 N N . ALA B 1 260 ? -6.812 2.525 -0.192 1 98.88 260 ALA B N 1
ATOM 5162 C CA . ALA B 1 260 ? -6.188 3.826 -0.425 1 98.88 260 ALA B CA 1
ATOM 5163 C C . ALA B 1 260 ? -6.727 4.875 0.545 1 98.88 260 ALA B C 1
ATOM 5165 O O . ALA B 1 260 ? -7.91 4.859 0.889 1 98.88 260 ALA B O 1
ATOM 5166 N N . SER B 1 261 ? -5.859 5.699 0.999 1 98.88 261 SER B N 1
ATOM 5167 C CA . SER B 1 261 ? -6.246 6.773 1.907 1 98.88 261 SER B CA 1
ATOM 5168 C C . SER B 1 261 ? -6.031 8.141 1.267 1 98.88 261 SER B C 1
ATOM 5170 O O . SER B 1 261 ? -5.07 8.344 0.523 1 98.88 261 SER B O 1
ATOM 5172 N N . PHE B 1 262 ? -6.898 9.055 1.591 1 98.94 262 PHE B N 1
ATOM 5173 C CA . PHE B 1 262 ? -6.891 10.391 1.015 1 98.94 262 PHE B CA 1
ATOM 5174 C C . PHE B 1 262 ? -7.008 11.453 2.105 1 98.94 262 PHE B C 1
ATOM 5176 O O . PHE B 1 262 ? -7.742 11.273 3.078 1 98.94 262 PHE B O 1
ATOM 5183 N N . ASP B 1 263 ? -6.293 12.516 1.906 1 98.88 263 ASP B N 1
ATOM 5184 C CA . ASP B 1 263 ? -6.43 13.711 2.725 1 98.88 263 ASP B CA 1
ATOM 5185 C C . ASP B 1 263 ? -7.176 14.812 1.97 1 98.88 263 ASP B C 1
ATOM 5187 O O . ASP B 1 263 ? -6.582 15.531 1.167 1 98.88 263 ASP B O 1
ATOM 5191 N N . PHE B 1 264 ? -8.469 14.969 2.283 1 98.88 264 PHE B N 1
ATOM 5192 C CA . PHE B 1 264 ? -9.258 16.078 1.77 1 98.88 264 PHE B CA 1
ATOM 5193 C C . PHE B 1 264 ? -9.234 17.25 2.742 1 98.88 264 PHE B C 1
ATOM 5195 O O . PHE B 1 264 ? -9.328 17.062 3.955 1 98.88 264 PHE B O 1
ATOM 5202 N N . ARG B 1 265 ? -9.047 18.391 2.232 1 98.81 265 ARG B N 1
ATOM 5203 C CA . ARG B 1 265 ? -9.352 19.641 2.93 1 98.81 265 ARG B CA 1
ATOM 5204 C C . ARG B 1 265 ? -10.461 20.406 2.219 1 98.81 265 ARG B C 1
ATOM 5206 O O . ARG B 1 265 ? -10.219 21.016 1.177 1 98.81 265 ARG B O 1
ATOM 5213 N N . VAL B 1 266 ? -11.641 20.406 2.803 1 98.62 266 VAL B N 1
ATOM 5214 C CA . VAL B 1 266 ? -12.859 20.828 2.125 1 98.62 266 VAL B CA 1
ATOM 5215 C C . VAL B 1 266 ? -13.062 22.328 2.336 1 98.62 266 VAL B C 1
ATOM 5217 O O . VAL B 1 266 ? -13.023 22.812 3.469 1 98.62 266 VAL B O 1
ATOM 5220 N N . ALA B 1 267 ? -13.234 23 1.273 1 97.62 267 ALA B N 1
ATOM 5221 C CA . ALA B 1 267 ? -13.414 24.453 1.295 1 97.62 267 ALA B CA 1
ATOM 5222 C C . ALA B 1 267 ? -14.711 24.828 1.99 1 97.62 267 ALA B C 1
ATOM 5224 O O . ALA B 1 267 ? -15.656 24.047 2.039 1 97.62 267 ALA B O 1
ATOM 5225 N N . PRO B 1 268 ? -14.789 26.031 2.525 1 93.94 268 PRO B N 1
ATOM 5226 C CA . PRO B 1 268 ? -15.953 26.453 3.316 1 93.94 268 PRO B CA 1
ATOM 5227 C C . PRO B 1 268 ? -17.234 26.562 2.484 1 93.94 268 PRO B C 1
ATOM 5229 O O . PRO B 1 268 ? -18.328 26.453 3.025 1 93.94 268 PRO B O 1
ATOM 5232 N N . ASP B 1 269 ? -17.141 26.766 1.259 1 90.44 269 ASP B N 1
ATOM 5233 C CA . ASP B 1 269 ? -18.328 27 0.439 1 90.44 269 ASP B CA 1
ATOM 5234 C C . ASP B 1 269 ? -18.922 25.703 -0.081 1 90.44 269 ASP B C 1
ATOM 5236 O O . ASP B 1 269 ? -19.891 25.703 -0.83 1 90.44 269 ASP B O 1
ATOM 5240 N N . VAL B 1 270 ? -18.406 24.594 0.276 1 96.81 270 VAL B N 1
ATOM 5241 C CA . VAL B 1 270 ? -18.828 23.297 -0.236 1 96.81 270 VAL B CA 1
ATOM 5242 C C . VAL B 1 270 ? -20.031 22.812 0.558 1 96.81 270 VAL B C 1
ATOM 5244 O O . VAL B 1 270 ? -20.078 22.938 1.783 1 96.81 270 VAL B O 1
ATOM 5247 N N . ASP B 1 271 ? -21.062 22.328 -0.141 1 97.81 271 ASP B N 1
ATOM 5248 C CA . ASP B 1 271 ? -22.141 21.547 0.477 1 97.81 271 ASP B CA 1
ATOM 5249 C C . ASP B 1 271 ? -21.625 20.172 0.939 1 97.81 271 ASP B C 1
ATOM 5251 O O . ASP B 1 271 ? -21.516 19.25 0.14 1 97.81 271 ASP B O 1
ATOM 5255 N N . LEU B 1 272 ? -21.438 20.062 2.24 1 97.94 272 LEU B N 1
ATOM 5256 C CA . LEU B 1 272 ? -20.75 18.891 2.789 1 97.94 272 LEU B CA 1
ATOM 5257 C C . LEU B 1 272 ? -21.547 17.625 2.537 1 97.94 272 LEU B C 1
ATOM 5259 O O . LEU B 1 272 ? -20.969 16.562 2.273 1 97.94 272 LEU B O 1
ATOM 5263 N N . LYS B 1 273 ? -22.844 17.672 2.697 1 97.75 273 LYS B N 1
ATOM 5264 C CA . LYS B 1 273 ? -23.688 16.516 2.453 1 97.75 273 LYS B CA 1
ATOM 5265 C C . LYS B 1 273 ? -23.578 16.047 1 1 97.75 273 LYS B C 1
ATOM 5267 O O . LYS B 1 273 ? -23.422 14.859 0.726 1 97.75 273 LYS B O 1
ATOM 5272 N N . ALA B 1 274 ? -23.688 16.953 0.087 1 98.38 274 ALA B N 1
ATOM 5273 C CA . ALA B 1 274 ? -23.578 16.641 -1.335 1 98.38 274 ALA B CA 1
ATOM 5274 C C . ALA B 1 274 ? -22.203 16.062 -1.662 1 98.38 274 ALA B C 1
ATOM 5276 O O . ALA B 1 274 ? -22.078 15.172 -2.502 1 98.38 274 ALA B O 1
ATOM 5277 N N . PHE B 1 275 ? -21.219 16.625 -1.052 1 98.62 275 PHE B N 1
ATOM 5278 C CA . PHE B 1 275 ? -19.859 16.172 -1.313 1 98.62 275 PHE B CA 1
ATOM 5279 C C . PHE B 1 275 ? -19.672 14.742 -0.827 1 98.62 275 PHE B C 1
ATOM 5281 O O . PHE B 1 275 ? -19.031 13.938 -1.509 1 98.62 275 PHE B O 1
ATOM 5288 N N . GLU B 1 276 ? -20.156 14.453 0.358 1 98.31 276 GLU B N 1
ATOM 5289 C CA . GLU B 1 276 ? -20.094 13.078 0.863 1 98.31 276 GLU B CA 1
ATOM 5290 C C . GLU B 1 276 ? -20.812 12.117 -0.079 1 98.31 276 GLU B C 1
ATOM 5292 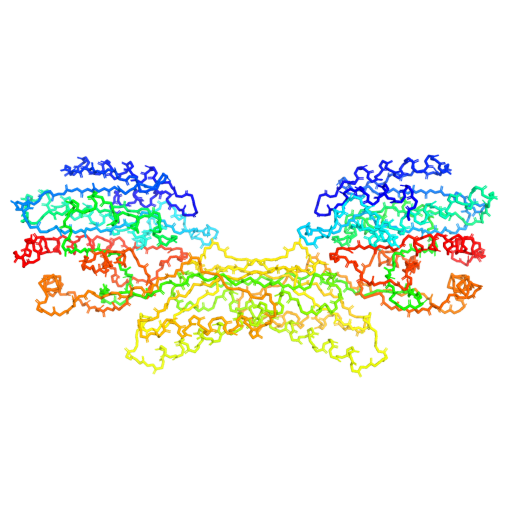O O . GLU B 1 276 ? -20.328 11.008 -0.323 1 98.31 276 GLU B O 1
ATOM 5297 N N . GLU B 1 277 ? -21.953 12.492 -0.588 1 98.56 277 GLU B N 1
ATOM 5298 C CA . GLU B 1 277 ? -22.688 11.672 -1.545 1 98.56 277 GLU B CA 1
ATOM 5299 C C . GLU B 1 277 ? -21.875 11.445 -2.816 1 98.56 277 GLU B C 1
ATOM 5301 O O . GLU B 1 277 ? -21.938 10.367 -3.408 1 98.56 277 GLU B O 1
ATOM 5306 N N . GLN B 1 278 ? -21.188 12.469 -3.236 1 98.62 278 GLN B N 1
ATOM 5307 C CA . GLN B 1 278 ? -20.312 12.336 -4.406 1 98.62 278 GLN B CA 1
ATOM 5308 C C . GLN B 1 278 ? -19.219 11.297 -4.168 1 98.62 278 GLN B C 1
ATOM 5310 O O . GLN B 1 278 ? -18.938 10.484 -5.047 1 98.62 278 GLN B O 1
ATOM 5315 N N . LEU B 1 279 ? -18.562 11.359 -2.988 1 98.75 279 LEU B N 1
ATOM 5316 C CA . LEU B 1 279 ? -17.547 10.375 -2.643 1 98.75 279 LEU B CA 1
ATOM 5317 C C . LEU B 1 279 ? -18.125 8.969 -2.664 1 98.75 279 LEU B C 1
ATOM 5319 O O . LEU B 1 279 ? -17.531 8.047 -3.223 1 98.75 279 LEU B O 1
ATOM 5323 N N . GLN B 1 280 ? -19.312 8.844 -2.057 1 98.5 280 GLN B N 1
ATOM 5324 C CA . GLN B 1 280 ? -19.984 7.551 -2.061 1 98.5 280 GLN B CA 1
ATOM 5325 C C . GLN B 1 280 ? -20.328 7.113 -3.482 1 98.5 280 GLN B C 1
ATOM 5327 O O . GLN B 1 280 ? -20.25 5.93 -3.811 1 98.5 280 GLN B O 1
ATOM 5332 N N . GLY B 1 281 ? -20.781 8.047 -4.281 1 98.75 281 GLY B N 1
ATOM 5333 C CA . GLY B 1 281 ? -21.078 7.77 -5.676 1 98.75 281 GLY B CA 1
ATOM 5334 C C . GLY B 1 281 ? -19.906 7.223 -6.453 1 98.75 281 GLY B C 1
ATOM 5335 O O . GLY B 1 281 ? -20.062 6.32 -7.281 1 98.75 281 GLY B O 1
ATOM 5336 N N . TRP B 1 282 ? -18.672 7.789 -6.242 1 98.75 282 TRP B N 1
ATOM 5337 C CA . TRP B 1 282 ? -17.469 7.285 -6.898 1 98.75 282 TRP B CA 1
ATOM 5338 C C . TRP B 1 282 ? -17.203 5.836 -6.504 1 98.75 282 TRP B C 1
ATOM 5340 O O . TRP B 1 282 ? -16.781 5.023 -7.336 1 98.75 282 TRP B O 1
ATOM 5350 N N . CYS B 1 283 ? -17.375 5.516 -5.172 1 98.75 283 CYS B N 1
ATOM 5351 C CA . CYS B 1 283 ? -17.188 4.145 -4.703 1 98.75 283 CYS B CA 1
ATOM 5352 C C . CYS B 1 283 ? -18.203 3.207 -5.344 1 98.75 283 CYS B C 1
ATOM 5354 O O . CYS B 1 283 ? -17.844 2.119 -5.797 1 98.75 283 CYS B O 1
ATOM 5356 N N . GLN B 1 284 ? -19.453 3.625 -5.391 1 98.62 284 GLN B N 1
ATOM 5357 C CA . GLN B 1 284 ? -20.516 2.814 -5.988 1 98.62 284 GLN B CA 1
ATOM 5358 C C . GLN B 1 284 ? -20.25 2.572 -7.473 1 98.62 284 GLN B C 1
ATOM 5360 O O . GLN B 1 284 ? -20.422 1.456 -7.965 1 98.62 284 GLN B O 1
ATOM 5365 N N . ALA B 1 285 ? -19.844 3.582 -8.195 1 98.69 285 ALA B N 1
ATOM 5366 C CA . ALA B 1 285 ? -19.594 3.49 -9.633 1 98.69 285 ALA B CA 1
ATOM 5367 C C . ALA B 1 285 ? -18.406 2.566 -9.914 1 98.69 285 ALA B C 1
ATOM 5369 O O . ALA B 1 285 ? -18.328 1.969 -10.992 1 98.69 285 ALA B O 1
ATOM 5370 N N . ALA B 1 286 ? -17.469 2.455 -8.961 1 98.62 286 ALA B N 1
ATOM 5371 C CA . ALA B 1 286 ? -16.281 1.628 -9.141 1 98.62 286 ALA B CA 1
ATOM 5372 C C . ALA B 1 286 ? -16.625 0.144 -9.102 1 98.62 286 ALA B C 1
ATOM 5374 O O . ALA B 1 286 ? -15.938 -0.681 -9.703 1 98.62 286 ALA B O 1
ATOM 5375 N N . GLY B 1 287 ? -17.703 -0.243 -8.344 1 98.38 287 GLY B N 1
ATOM 5376 C CA . GLY B 1 287 ? -18.156 -1.623 -8.305 1 98.38 287 GLY B CA 1
ATOM 5377 C C . GLY B 1 287 ? -18.578 -2.074 -6.922 1 98.38 287 GLY B C 1
ATOM 5378 O O . GLY B 1 287 ? -18.344 -1.374 -5.934 1 98.38 287 GLY B O 1
ATOM 5379 N N . GLU B 1 288 ? -19.156 -3.27 -6.844 1 97.94 288 GLU B N 1
ATOM 5380 C CA . GLU B 1 288 ? -19.578 -3.857 -5.57 1 97.94 288 GLU B CA 1
ATOM 5381 C C . GLU B 1 288 ? -18.375 -4.109 -4.668 1 97.94 288 GLU B C 1
ATOM 5383 O O . GLU B 1 288 ? -17.312 -4.512 -5.141 1 97.94 288 GLU B O 1
ATOM 5388 N N . GLY B 1 289 ? -18.531 -3.83 -3.357 1 98.12 289 GLY B N 1
ATOM 5389 C CA . GLY B 1 289 ? -17.484 -4.141 -2.398 1 98.12 289 GLY B CA 1
ATOM 5390 C C . GLY B 1 289 ? -16.5 -3.006 -2.203 1 98.12 289 GLY B C 1
ATOM 5391 O O . GLY B 1 289 ? -15.445 -3.186 -1.575 1 98.12 289 GLY B O 1
ATOM 5392 N N . VAL B 1 290 ? -16.719 -1.848 -2.799 1 98.81 290 VAL B N 1
ATOM 5393 C CA . VAL B 1 290 ? -15.898 -0.659 -2.555 1 98.81 290 VAL B CA 1
ATOM 5394 C C . VAL B 1 290 ? -16.578 0.226 -1.514 1 98.81 290 VAL B C 1
ATOM 5396 O O . VAL B 1 290 ? -17.703 0.692 -1.727 1 98.81 290 VAL B O 1
ATOM 5399 N N . THR B 1 291 ? -15.906 0.438 -0.422 1 98.69 291 THR B N 1
ATOM 5400 C CA . THR B 1 291 ? -16.484 1.188 0.682 1 98.69 291 THR B CA 1
ATOM 5401 C C . THR B 1 291 ? -15.57 2.32 1.12 1 98.69 291 THR B C 1
ATOM 5403 O O . THR B 1 291 ? -14.367 2.299 0.827 1 98.69 291 THR B O 1
ATOM 5406 N N . LEU B 1 292 ? -16.188 3.27 1.759 1 98.38 292 LEU B N 1
ATOM 5407 C CA . LEU B 1 292 ? -15.492 4.453 2.244 1 98.38 292 LEU B CA 1
ATOM 5408 C C . LEU B 1 292 ? -15.719 4.645 3.74 1 98.38 292 LEU B C 1
ATOM 5410 O O . LEU B 1 292 ? -16.844 4.488 4.227 1 98.38 292 LEU B O 1
ATOM 5414 N N . GLU B 1 293 ? -14.664 4.852 4.469 1 98.5 293 GLU B N 1
ATOM 5415 C CA . GLU B 1 293 ? -14.727 5.176 5.891 1 98.5 293 GLU B CA 1
ATOM 5416 C C . GLU B 1 293 ? -13.977 6.469 6.195 1 98.5 293 GLU B C 1
ATOM 5418 O O . GLU B 1 293 ? -12.938 6.742 5.59 1 98.5 293 GLU B O 1
ATOM 5423 N N . PHE B 1 294 ? -14.453 7.246 7.125 1 98.5 294 PHE B N 1
ATOM 5424 C CA . PHE B 1 294 ? -13.797 8.484 7.547 1 98.5 294 PHE B CA 1
ATOM 5425 C C . PHE B 1 294 ? -12.953 8.25 8.789 1 98.5 294 PHE B C 1
ATOM 5427 O O . PHE B 1 294 ? -13.469 7.852 9.836 1 98.5 294 PHE B O 1
ATOM 5434 N N . ALA B 1 295 ? -11.688 8.492 8.672 1 97.44 295 ALA B N 1
ATOM 5435 C CA . ALA B 1 295 ? -10.828 8.531 9.852 1 97.44 295 ALA B CA 1
ATOM 5436 C C . ALA B 1 295 ? -10.938 9.875 10.57 1 97.44 295 ALA B C 1
ATOM 5438 O O . ALA B 1 295 ? -10.711 9.961 11.781 1 97.44 295 ALA B O 1
ATOM 5439 N N . GLN B 1 296 ? -11.164 10.945 9.836 1 97.31 296 GLN B N 1
ATOM 5440 C CA . GLN B 1 296 ? -11.43 12.312 10.266 1 97.31 296 GLN B CA 1
ATOM 5441 C C . GLN B 1 296 ? -12.508 12.961 9.406 1 97.31 296 GLN B C 1
ATOM 5443 O O . GLN B 1 296 ? -12.477 12.859 8.18 1 97.31 296 GLN B O 1
ATOM 5448 N N . LYS B 1 297 ? -13.492 13.578 10.031 1 97.56 297 LYS B N 1
ATOM 5449 C CA . LYS B 1 297 ? -14.555 14.305 9.344 1 97.56 297 LYS B CA 1
ATOM 5450 C C . LYS B 1 297 ? -15.023 15.508 10.156 1 97.56 297 LYS B C 1
ATOM 5452 O O . LYS B 1 297 ? -15.828 15.359 11.078 1 97.56 297 LYS B O 1
ATOM 5457 N N . TRP B 1 298 ? -14.5 16.609 9.82 1 98 298 TRP B N 1
ATOM 5458 C CA . TRP B 1 298 ? -14.914 17.859 10.461 1 98 298 TRP B CA 1
ATOM 5459 C C . TRP B 1 298 ? -15.992 18.562 9.648 1 98 298 TRP B C 1
ATOM 5461 O O . TRP B 1 298 ? -15.891 18.672 8.422 1 98 298 TRP B O 1
ATOM 5471 N N . THR B 1 299 ? -17.078 19.016 10.273 1 96.69 299 THR B N 1
ATOM 5472 C CA . THR B 1 299 ? -18.203 19.594 9.539 1 96.69 299 THR B CA 1
ATOM 5473 C C . THR B 1 299 ? -18.594 20.938 10.125 1 96.69 299 THR B C 1
ATOM 5475 O O . THR B 1 299 ? -19.594 21.547 9.719 1 96.69 299 THR B O 1
ATOM 5478 N N . ASP B 1 300 ? -17.859 21.406 11.125 1 94.06 300 ASP B N 1
ATOM 5479 C CA . ASP B 1 300 ? -18.219 22.641 11.812 1 94.06 300 ASP B CA 1
ATOM 5480 C C . ASP B 1 300 ? -17.281 23.781 11.406 1 94.06 300 ASP B C 1
ATOM 5482 O O . ASP B 1 300 ? -16.344 24.109 12.133 1 94.06 300 ASP B O 1
ATOM 5486 N N . PHE B 1 301 ? -17.641 24.453 10.391 1 93 301 PHE B N 1
ATOM 5487 C CA . PHE B 1 301 ? -16.828 25.578 9.922 1 93 301 PHE B CA 1
ATOM 5488 C C . PHE B 1 301 ? -17.141 26.828 10.711 1 93 301 PHE B C 1
ATOM 5490 O O . PHE B 1 301 ? -18.297 27.25 10.812 1 93 301 PHE B O 1
ATOM 5497 N N . GLN B 1 302 ? -16.125 27.422 11.344 1 95.31 302 GLN B N 1
ATOM 5498 C CA . GLN B 1 302 ? -16.25 28.656 12.117 1 95.31 302 GLN B CA 1
ATOM 5499 C C . GLN B 1 302 ? -15.266 29.719 11.641 1 95.31 302 GLN B C 1
ATOM 5501 O O . GLN B 1 302 ? -14.219 29.391 11.078 1 95.31 302 GLN B O 1
ATOM 5506 N N . VAL B 1 303 ? -15.633 30.938 11.828 1 97 303 VAL B N 1
ATOM 5507 C CA . VAL B 1 303 ? -14.812 32.062 11.367 1 97 303 VAL B CA 1
ATOM 5508 C C . VAL B 1 303 ? -14.547 33 12.531 1 97 303 VAL B C 1
ATOM 5510 O O . VAL B 1 303 ? -15.422 33.25 13.359 1 97 303 VAL B O 1
ATOM 5513 N N . THR B 1 304 ? -13.359 33.469 12.688 1 98.56 304 THR B N 1
ATOM 5514 C CA . THR B 1 304 ? -13 34.594 13.57 1 98.56 304 THR B CA 1
ATOM 5515 C C . THR B 1 304 ? -13.156 35.906 12.852 1 98.56 304 THR B C 1
ATOM 5517 O O . THR B 1 304 ? -12.68 36.094 11.727 1 98.56 304 THR B O 1
ATOM 5520 N N . SER B 1 305 ? -13.797 36.875 13.523 1 98.25 305 SER B N 1
ATOM 5521 C CA . SER B 1 305 ? -14.062 38.156 12.906 1 98.25 305 SER B CA 1
ATOM 5522 C C . SER B 1 305 ? -12.766 38.938 12.648 1 98.25 305 SER B C 1
ATOM 5524 O O . SER B 1 305 ? -11.898 39 13.523 1 98.25 305 SER B O 1
ATOM 5526 N N . ILE B 1 306 ? -12.672 39.469 11.445 1 98.38 306 ILE B N 1
ATOM 5527 C CA . ILE B 1 306 ? -11.555 40.344 11.117 1 98.38 306 ILE B CA 1
ATOM 5528 C C . ILE B 1 306 ? -12.078 41.719 10.727 1 98.38 306 ILE B C 1
ATOM 5530 O O . ILE B 1 306 ? -11.5 42.406 9.883 1 98.38 306 ILE B O 1
ATOM 5534 N N . ASP B 1 307 ? -13.242 41.969 11.266 1 97.62 307 ASP B N 1
ATOM 5535 C CA . ASP B 1 307 ? -13.781 43.312 11.125 1 97.62 307 ASP B CA 1
ATOM 5536 C C . ASP B 1 307 ? -13.031 44.312 12.031 1 97.62 307 ASP B C 1
ATOM 5538 O O . ASP B 1 307 ? -12.727 44 13.18 1 97.62 307 ASP B O 1
ATOM 5542 N N . ASP B 1 308 ? -12.828 45.469 11.602 1 96.06 308 ASP B N 1
ATOM 5543 C CA . ASP B 1 308 ? -12.07 46.469 12.359 1 96.06 308 ASP B CA 1
ATOM 5544 C C . ASP B 1 308 ? -12.766 46.781 13.672 1 96.06 308 ASP B C 1
ATOM 5546 O O . ASP B 1 308 ? -12.133 47.281 14.617 1 96.06 308 ASP B O 1
ATOM 5550 N N . SER B 1 309 ? -14.055 46.562 13.719 1 96.69 309 SER B N 1
ATOM 5551 C CA . SER B 1 309 ? -14.805 46.844 14.938 1 96.69 309 SER B CA 1
ATOM 5552 C C . SER B 1 309 ? -14.562 45.75 15.984 1 96.69 309 SER B C 1
ATOM 5554 O O . SER B 1 309 ? -14.883 45.938 17.156 1 96.69 309 SER B O 1
ATOM 5556 N N . ASP B 1 310 ? -14.062 44.594 15.555 1 98.06 310 ASP B N 1
ATOM 5557 C CA . ASP B 1 310 ? -13.719 43.562 16.516 1 98.06 310 ASP B CA 1
ATOM 5558 C C . ASP B 1 310 ? -12.492 43.969 17.344 1 98.06 310 ASP B C 1
ATOM 5560 O O . ASP B 1 310 ? -11.422 44.219 16.797 1 98.06 310 ASP B O 1
ATOM 5564 N N . PRO B 1 311 ? -12.594 44 18.625 1 98.12 311 PRO B N 1
ATOM 5565 C CA . PRO B 1 311 ? -11.5 44.531 19.438 1 98.12 311 PRO B CA 1
ATOM 5566 C C . PRO B 1 311 ? -10.234 43.688 19.359 1 98.12 311 PRO B C 1
ATOM 5568 O O . PRO B 1 311 ? -9.125 44.219 19.422 1 98.12 311 PRO B O 1
ATOM 5571 N N . TRP B 1 312 ? -10.43 42.375 19.281 1 98.5 312 TRP B N 1
ATOM 5572 C CA . TRP B 1 312 ? -9.266 41.5 19.203 1 98.5 312 TRP B CA 1
ATOM 5573 C C . TRP B 1 312 ? -8.523 41.719 17.875 1 98.5 312 TRP B C 1
ATOM 5575 O O . TRP B 1 312 ? -7.297 41.844 17.859 1 98.5 312 TRP B O 1
ATOM 5585 N N . TRP B 1 313 ? -9.266 41.781 16.766 1 98.75 313 TRP B N 1
ATOM 5586 C CA . TRP B 1 313 ? -8.648 42.031 15.469 1 98.75 313 TRP B CA 1
ATOM 5587 C C . TRP B 1 313 ? -8.008 43.406 15.414 1 98.75 313 TRP B C 1
ATOM 5589 O O . TRP B 1 313 ? -6.898 43.562 14.891 1 98.75 313 TRP B O 1
ATOM 5599 N N . ALA B 1 314 ? -8.68 44.375 15.945 1 98.56 314 ALA B N 1
ATOM 5600 C CA . ALA B 1 314 ? -8.156 45.719 15.961 1 98.56 314 ALA B CA 1
ATOM 5601 C C . ALA B 1 314 ? -6.816 45.781 16.688 1 98.56 314 ALA B C 1
ATOM 5603 O O . ALA B 1 314 ? -5.891 46.469 16.25 1 98.56 314 ALA B O 1
ATOM 5604 N N . ALA B 1 315 ? -6.773 45.094 17.812 1 98.69 315 ALA B N 1
ATOM 5605 C CA . ALA B 1 315 ? -5.523 45.062 18.562 1 98.69 315 ALA B CA 1
ATOM 5606 C C . ALA B 1 315 ? -4.422 44.375 17.766 1 98.69 315 ALA B C 1
ATOM 5608 O O . ALA B 1 315 ? -3.303 44.875 17.672 1 98.69 315 ALA B O 1
ATOM 5609 N N . PHE B 1 316 ? -4.746 43.25 17.188 1 98.81 316 PHE B N 1
ATOM 5610 C CA . PHE B 1 316 ? -3.787 42.438 16.438 1 98.81 316 PHE B CA 1
ATOM 5611 C C . PHE B 1 316 ? -3.293 43.219 15.211 1 98.81 316 PHE B C 1
ATOM 5613 O O . PHE B 1 316 ? -2.088 43.375 15.031 1 98.81 316 PHE B O 1
ATOM 5620 N N . SER B 1 317 ? -4.234 43.656 14.375 1 98.69 317 SER B N 1
ATOM 5621 C CA . SER B 1 317 ? -3.881 44.312 13.125 1 98.69 317 SER B CA 1
ATOM 5622 C C . SER B 1 317 ? -3.23 45.656 13.391 1 98.69 317 SER B C 1
ATOM 5624 O O . SER B 1 317 ? -2.363 46.094 12.625 1 98.69 317 SER B O 1
ATOM 5626 N N . GLY B 1 318 ? -3.637 46.312 14.461 1 98.44 318 GLY B N 1
ATOM 5627 C CA . GLY B 1 318 ? -3.023 47.594 14.828 1 98.44 318 GLY B CA 1
ATOM 5628 C C . GLY B 1 318 ? -1.534 47.469 15.102 1 98.44 318 GLY B C 1
ATOM 5629 O O . GLY B 1 318 ? -0.749 48.312 14.641 1 98.44 318 GLY B O 1
ATOM 5630 N N . VAL B 1 319 ? -1.148 46.438 15.844 1 98.5 319 VAL B N 1
ATOM 5631 C CA . VAL B 1 319 ? 0.261 46.219 16.141 1 98.5 319 VAL B CA 1
ATOM 5632 C C . VAL B 1 319 ? 1.022 45.938 14.844 1 98.5 319 VAL B C 1
ATOM 5634 O O . VAL B 1 319 ? 2.133 46.438 14.656 1 98.5 319 VAL B O 1
ATOM 5637 N N . CYS B 1 320 ? 0.43 45.156 14.008 1 98.31 320 CYS B N 1
ATOM 5638 C CA . CYS B 1 320 ? 1.08 44.844 12.742 1 98.31 320 CYS B CA 1
ATOM 5639 C C . CYS B 1 320 ? 1.275 46.094 11.898 1 98.31 320 CYS B C 1
ATOM 5641 O O . CYS B 1 320 ? 2.318 46.281 11.266 1 98.31 320 CYS B O 1
ATOM 5643 N N . LYS B 1 321 ? 0.278 46.938 11.914 1 98.06 321 LYS B N 1
ATOM 5644 C CA . LYS B 1 321 ? 0.381 48.219 11.203 1 98.06 321 LYS B CA 1
ATOM 5645 C C . LYS B 1 321 ? 1.486 49.094 11.789 1 98.06 321 LYS B C 1
ATOM 5647 O O . LYS B 1 321 ? 2.293 49.656 11.055 1 98.06 321 LYS B O 1
ATOM 5652 N N . ASP B 1 322 ? 1.499 49.188 13.047 1 98.25 322 ASP B N 1
ATOM 5653 C CA . ASP B 1 322 ? 2.496 50 13.734 1 98.25 322 ASP B CA 1
ATOM 5654 C C . ASP B 1 322 ? 3.91 49.5 13.43 1 98.25 322 ASP B C 1
ATOM 5656 O O . ASP B 1 322 ? 4.848 50.312 13.359 1 98.25 322 ASP B O 1
ATOM 5660 N N . MET B 1 323 ? 4.012 48.188 13.273 1 98.31 323 MET B N 1
ATOM 5661 C CA . MET B 1 323 ? 5.32 47.594 13 1 98.31 323 MET B CA 1
ATOM 5662 C C . MET B 1 323 ? 5.609 47.594 11.5 1 98.31 323 MET B C 1
ATOM 5664 O O . MET B 1 323 ? 6.645 47.062 11.07 1 98.31 323 MET B O 1
ATOM 5668 N N . ASN B 1 324 ? 4.746 48.062 10.703 1 98 324 ASN B N 1
ATOM 5669 C CA . ASN B 1 324 ? 4.855 48.125 9.25 1 98 324 ASN B CA 1
ATOM 5670 C C . ASN B 1 324 ? 4.945 46.719 8.648 1 98 324 ASN B C 1
ATOM 5672 O O . ASN B 1 324 ? 5.781 46.469 7.773 1 98 324 ASN B O 1
ATOM 5676 N N . LEU B 1 325 ? 4.176 45.781 9.211 1 98.38 325 LEU B N 1
ATOM 5677 C CA . LEU B 1 325 ? 4.078 44.438 8.648 1 98.38 325 LEU B CA 1
ATOM 5678 C C . LEU B 1 325 ? 2.969 44.375 7.605 1 98.38 325 LEU B C 1
ATOM 5680 O O . LEU B 1 325 ? 1.877 44.906 7.816 1 98.38 325 LEU B O 1
ATOM 5684 N N . THR B 1 326 ? 3.256 43.812 6.453 1 98 326 THR B N 1
ATOM 5685 C CA . THR B 1 326 ? 2.219 43.531 5.473 1 98 326 THR B CA 1
ATOM 5686 C C . THR B 1 326 ? 1.444 42.281 5.867 1 98 326 THR B C 1
ATOM 5688 O O . THR B 1 326 ? 2.014 41.188 5.938 1 98 326 THR B O 1
ATOM 5691 N N . LEU B 1 327 ? 0.156 42.438 6.109 1 97.56 327 LEU B N 1
ATOM 5692 C CA . LEU B 1 327 ? -0.678 41.344 6.586 1 97.56 327 LEU B CA 1
ATOM 5693 C C . LEU B 1 327 ? -1.617 40.875 5.484 1 97.56 327 LEU B C 1
ATOM 5695 O O . LEU B 1 327 ? -2.223 41.656 4.781 1 97.56 327 LEU B O 1
ATOM 5699 N N . GLU B 1 328 ? -1.699 39.531 5.262 1 97.38 328 GLU B N 1
ATOM 5700 C CA . GLU B 1 328 ? -2.637 38.875 4.344 1 97.38 328 GLU B CA 1
ATOM 5701 C C . GLU B 1 328 ? -3.588 37.969 5.09 1 97.38 328 GLU B C 1
ATOM 5703 O O . GLU B 1 328 ? -3.238 36.812 5.387 1 97.38 328 GLU B O 1
ATOM 5708 N N . PRO B 1 329 ? -4.801 38.406 5.426 1 97.94 329 PRO B N 1
ATOM 5709 C CA . PRO B 1 329 ? -5.781 37.5 6.031 1 97.94 329 PRO B CA 1
ATOM 5710 C C . PRO B 1 329 ? -6.293 36.438 5.059 1 97.94 329 PRO B C 1
ATOM 5712 O O . PRO B 1 329 ? -6.68 36.781 3.932 1 97.94 329 PRO B O 1
ATOM 5715 N N . GLU B 1 330 ? -6.23 35.188 5.422 1 97.81 330 GLU B N 1
ATOM 5716 C CA . GLU B 1 330 ? -6.664 34.094 4.57 1 97.81 330 GLU B CA 1
ATOM 5717 C C . GLU B 1 330 ? -7.332 33 5.395 1 97.81 330 GLU B C 1
ATOM 5719 O O . GLU B 1 330 ? -7.266 33 6.625 1 97.81 330 GLU B O 1
ATOM 5724 N N . ILE B 1 331 ? -8.094 32.188 4.668 1 97.88 331 ILE B N 1
ATOM 5725 C CA . ILE B 1 331 ? -8.516 30.891 5.23 1 97.88 331 ILE B CA 1
ATOM 5726 C C . ILE B 1 331 ? -7.371 29.891 5.172 1 97.88 331 ILE B C 1
ATOM 5728 O O . ILE B 1 331 ? -6.754 29.703 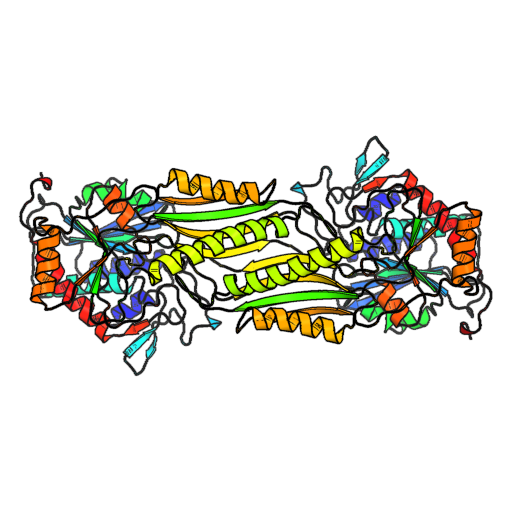4.117 1 97.88 331 ILE B O 1
ATOM 5732 N N . PHE B 1 332 ? -7.07 29.328 6.289 1 98.12 332 PHE B N 1
ATOM 5733 C CA . PHE B 1 332 ? -5.977 28.359 6.387 1 98.12 332 PHE B CA 1
ATOM 5734 C C . PHE B 1 332 ? -6.234 27.156 5.488 1 98.12 332 PHE B C 1
ATOM 5736 O O . PHE B 1 332 ? -7.301 26.547 5.559 1 98.12 332 PHE B O 1
ATOM 5743 N N . PRO B 1 333 ? -5.281 26.766 4.625 1 97.5 333 PRO B N 1
ATOM 5744 C CA . PRO B 1 333 ? -5.527 25.672 3.682 1 97.5 333 PRO B CA 1
ATOM 5745 C C . PRO B 1 333 ? -5.559 24.312 4.359 1 97.5 333 PRO B C 1
ATOM 5747 O O . PRO B 1 333 ? -6 23.328 3.758 1 97.5 333 PRO B O 1
ATOM 5750 N N . ALA B 1 334 ? -5.082 24.234 5.543 1 97.62 334 ALA B N 1
ATOM 5751 C CA . ALA B 1 334 ? -5.129 23.016 6.344 1 97.62 334 ALA B CA 1
ATOM 5752 C C . ALA B 1 334 ? -6.121 23.141 7.492 1 97.62 334 ALA B C 1
ATOM 5754 O O . ALA B 1 334 ? -7.203 23.719 7.324 1 97.62 334 ALA B O 1
ATOM 5755 N N . SER B 1 335 ? -5.797 22.469 8.57 1 97.69 335 SER B N 1
ATOM 5756 C CA . SER B 1 335 ? -6.574 22.578 9.797 1 97.69 335 SER B CA 1
ATOM 5757 C C . SER B 1 335 ? -5.676 22.5 11.023 1 97.69 335 SER B C 1
ATOM 5759 O O . SER B 1 335 ? -4.699 21.734 11.039 1 97.69 335 SER B O 1
ATOM 5761 N N . THR B 1 336 ? -6.012 23.281 11.984 1 98 336 THR B N 1
ATOM 5762 C CA . THR B 1 336 ? -5.254 23.344 13.227 1 98 336 THR B CA 1
ATOM 5763 C C . THR B 1 336 ? -6.168 23.141 14.438 1 98 336 THR B C 1
ATOM 5765 O O . THR B 1 336 ? -7.359 22.859 14.273 1 98 336 THR B O 1
ATOM 5768 N N . ASP B 1 337 ? -5.609 23.234 15.617 1 98.5 337 ASP B N 1
ATOM 5769 C CA . ASP B 1 337 ? -6.387 23.125 16.844 1 98.5 337 ASP B CA 1
ATOM 5770 C C . ASP B 1 337 ? -7.355 24.297 16.984 1 98.5 337 ASP B C 1
ATOM 5772 O O . ASP B 1 337 ? -8.297 24.234 17.781 1 98.5 337 ASP B O 1
ATOM 5776 N N . SER B 1 338 ? -7.18 25.344 16.234 1 98.5 338 SER B N 1
ATOM 5777 C CA . SER B 1 338 ? -8.078 26.5 16.266 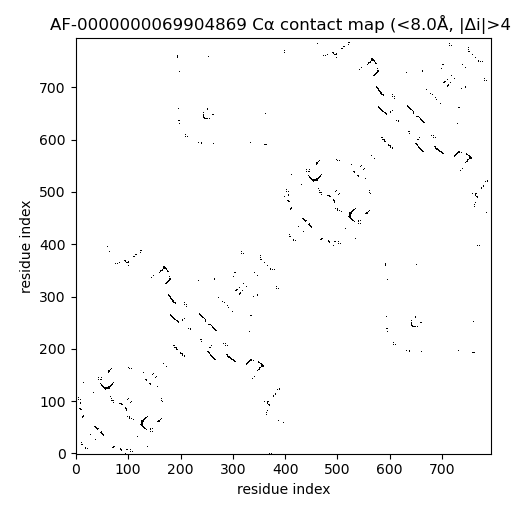1 98.5 338 SER B CA 1
ATOM 5778 C C . SER B 1 338 ? -9.516 26.078 15.984 1 98.5 338 SER B C 1
ATOM 5780 O O . SER B 1 338 ? -10.453 26.719 16.484 1 98.5 338 SER B O 1
ATOM 5782 N N . ARG B 1 339 ? -9.68 25.016 15.141 1 98.19 339 ARG B N 1
ATOM 5783 C CA . ARG B 1 339 ? -11.039 24.625 14.812 1 98.19 339 ARG B CA 1
ATOM 5784 C C . ARG B 1 339 ? -11.812 24.203 16.062 1 98.19 339 ARG B C 1
ATOM 5786 O O . ARG B 1 339 ? -13 24.5 16.188 1 98.19 339 ARG B O 1
ATOM 5793 N N . TYR B 1 340 ? -11.133 23.531 17.031 1 98.62 340 TYR B N 1
ATOM 5794 C CA . TYR B 1 340 ? -11.766 23.125 18.281 1 98.62 340 TYR B CA 1
ATOM 5795 C C . TYR B 1 340 ? -12.016 24.344 19.172 1 98.62 340 TYR B C 1
ATOM 5797 O O . TYR B 1 340 ? -13.031 24.406 19.875 1 98.62 340 TYR B O 1
ATOM 5805 N N . LEU B 1 341 ? -11.086 25.328 19.172 1 98.75 341 LEU B N 1
ATOM 5806 C CA . LEU B 1 341 ? -11.242 26.531 19.969 1 98.75 341 LEU B CA 1
ATOM 5807 C C . LEU B 1 341 ? -12.438 27.359 19.484 1 98.75 341 LEU B C 1
ATOM 5809 O O . LEU B 1 341 ? -13.281 27.766 20.281 1 98.75 341 LEU B O 1
ATOM 5813 N N . ARG B 1 342 ? -12.477 27.547 18.203 1 98.56 342 ARG B N 1
ATOM 5814 C CA . ARG B 1 342 ? -13.594 28.312 17.641 1 98.56 342 ARG B CA 1
ATOM 5815 C C . ARG B 1 342 ? -14.914 27.609 17.906 1 98.56 342 ARG B C 1
ATOM 5817 O O . ARG B 1 342 ? -15.922 28.25 18.219 1 98.56 342 ARG B O 1
ATOM 5824 N N . ALA B 1 343 ? -14.922 26.281 17.734 1 97.88 343 ALA B N 1
ATOM 5825 C CA . ALA B 1 343 ? -16.141 25.5 18 1 97.88 343 ALA B CA 1
ATOM 5826 C C . ALA B 1 343 ? -16.562 25.641 19.453 1 97.88 343 ALA B C 1
ATOM 5828 O O . ALA B 1 343 ? -17.75 25.578 19.766 1 97.88 343 ALA B O 1
ATOM 5829 N N . ALA B 1 344 ? -15.609 25.875 20.344 1 97.81 344 ALA B N 1
ATOM 5830 C CA . ALA B 1 344 ? -15.891 26.047 21.766 1 97.81 344 ALA B CA 1
ATOM 5831 C C . ALA B 1 344 ? -16.234 27.5 22.078 1 97.81 344 ALA B C 1
ATOM 5833 O O . ALA B 1 344 ? -16.438 27.859 23.25 1 97.81 344 ALA B O 1
ATOM 5834 N N . GLY B 1 345 ? -16.266 28.344 21.062 1 97.38 345 GLY B N 1
ATOM 5835 C CA . GLY B 1 345 ? -16.703 29.719 21.25 1 97.38 345 GLY B CA 1
ATOM 5836 C C . GLY B 1 345 ? -15.547 30.688 21.469 1 97.38 345 GLY B C 1
ATOM 5837 O O . GLY B 1 345 ? -15.766 31.844 21.828 1 97.38 345 GLY B O 1
ATOM 5838 N N . VAL B 1 346 ? -14.305 30.281 21.297 1 98.44 346 VAL B N 1
ATOM 5839 C CA . VAL B 1 346 ? -13.141 31.125 21.484 1 98.44 346 VAL B CA 1
ATOM 5840 C C . VAL B 1 346 ? -12.602 31.562 20.109 1 98.44 346 VAL B C 1
ATOM 5842 O O . VAL B 1 346 ? -11.984 30.75 19.406 1 98.44 346 VAL B O 1
ATOM 5845 N N . PRO B 1 347 ? -12.805 32.844 19.703 1 98.62 347 PRO B N 1
ATOM 5846 C CA . PRO B 1 347 ? -12.172 33.281 18.469 1 98.62 347 PRO B CA 1
ATOM 5847 C C . PRO B 1 347 ? -10.656 33.062 18.469 1 98.62 347 PRO B C 1
ATOM 5849 O O . PRO B 1 347 ? -10 33.281 19.484 1 98.62 347 PRO B O 1
ATOM 5852 N N . ALA B 1 348 ? -10.148 32.625 17.328 1 98.81 348 ALA B N 1
ATOM 5853 C CA . ALA B 1 348 ? -8.734 32.25 17.234 1 98.81 348 ALA B CA 1
ATOM 5854 C C . ALA B 1 348 ? -8.148 32.656 15.883 1 98.81 348 ALA B C 1
ATOM 5856 O O . ALA B 1 348 ? -8.805 32.531 14.852 1 98.81 348 ALA B O 1
ATOM 5857 N N . LEU B 1 349 ? -6.965 33.188 15.875 1 98.88 349 LEU B N 1
ATOM 5858 C CA . LEU B 1 349 ? -6.199 33.5 14.672 1 98.88 349 LEU B CA 1
ATOM 5859 C C . LEU B 1 349 ? -4.988 32.562 14.555 1 98.88 349 LEU B C 1
ATOM 5861 O O . LEU B 1 349 ? -4.348 32.25 15.555 1 98.88 349 LEU B O 1
ATOM 5865 N N . GLY B 1 350 ? -4.789 32.062 13.375 1 98.75 350 GLY B N 1
ATOM 5866 C CA . GLY B 1 350 ? -3.533 31.391 13.07 1 98.75 350 GLY B CA 1
ATOM 5867 C C . GLY B 1 350 ? -2.451 32.344 12.586 1 98.75 350 GLY B C 1
ATOM 5868 O O . GLY B 1 350 ? -2.635 33.031 11.594 1 98.75 350 GLY B O 1
ATOM 5869 N N . PHE B 1 351 ? -1.333 32.312 13.297 1 98.81 351 PHE B N 1
ATOM 5870 C CA . PHE B 1 351 ? -0.284 33.25 12.93 1 98.81 351 PHE B CA 1
ATOM 5871 C C . PHE B 1 351 ? 1.091 32.688 13.289 1 98.81 351 PHE B C 1
ATOM 5873 O O . PHE B 1 351 ? 1.366 32.406 14.453 1 98.81 351 PHE B O 1
ATOM 5880 N N . SER B 1 352 ? 1.878 32.406 12.312 1 98.62 352 SER B N 1
ATOM 5881 C CA . SER B 1 352 ? 3.309 32.156 12.414 1 98.62 352 SER B CA 1
ATOM 5882 C C . SER B 1 352 ? 4.125 33.25 11.727 1 98.62 352 SER B C 1
ATOM 5884 O O . SER B 1 352 ? 4.098 33.375 10.5 1 98.62 352 SER B O 1
ATOM 5886 N N . PRO B 1 353 ? 4.805 34.094 12.484 1 98.25 353 PRO B N 1
ATOM 5887 C CA . PRO B 1 353 ? 5.527 35.188 11.875 1 98.25 353 PRO B CA 1
ATOM 5888 C C . PRO B 1 353 ? 6.75 34.75 11.078 1 98.25 353 PRO B C 1
ATOM 5890 O O . PRO B 1 353 ? 7.887 35.031 11.469 1 98.25 353 PRO B O 1
ATOM 5893 N N . MET B 1 354 ? 6.48 34.125 9.938 1 98.19 354 MET B N 1
ATOM 5894 C CA . MET B 1 354 ? 7.504 33.594 9.023 1 98.19 354 MET B CA 1
ATOM 5895 C C . MET B 1 354 ? 7.305 34.156 7.621 1 98.19 354 MET B C 1
ATOM 5897 O O . MET B 1 354 ? 6.707 33.5 6.77 1 98.19 354 MET B O 1
ATOM 5901 N N . ASN B 1 355 ? 7.77 35.375 7.383 1 98 355 ASN B N 1
ATOM 5902 C CA . ASN B 1 355 ? 7.797 35.906 6.012 1 98 355 ASN B CA 1
ATOM 5903 C C . ASN B 1 355 ? 9.117 35.562 5.316 1 98 355 ASN B C 1
ATOM 5905 O O . ASN B 1 355 ? 10.023 35 5.938 1 98 355 ASN B O 1
ATOM 5909 N N . ARG B 1 356 ? 9.188 35.719 4.004 1 97.81 356 ARG B N 1
ATOM 5910 C CA . ARG B 1 356 ? 10.367 35.406 3.203 1 97.81 356 ARG B CA 1
ATOM 5911 C C . ARG B 1 356 ? 10.891 34 3.498 1 97.81 356 ARG B C 1
ATOM 5913 O O . ARG B 1 356 ? 12.102 33.812 3.674 1 97.81 356 ARG B O 1
ATOM 5920 N N . THR B 1 357 ? 10.023 33.062 3.658 1 98.31 357 THR B N 1
ATOM 5921 C CA . THR B 1 357 ? 10.32 31.688 4.047 1 98.31 357 THR B CA 1
ATOM 5922 C C . THR B 1 357 ? 9.547 30.703 3.174 1 98.31 357 THR B C 1
ATOM 5924 O O . THR B 1 357 ? 8.32 30.781 3.07 1 98.31 357 THR B O 1
ATOM 5927 N N . PRO B 1 358 ? 10.242 29.828 2.506 1 97.31 358 PRO B N 1
ATOM 5928 C CA . PRO B 1 358 ? 9.5 28.797 1.776 1 97.31 358 PRO B CA 1
ATOM 5929 C C . PRO B 1 358 ? 8.641 27.922 2.691 1 97.31 358 PRO B C 1
ATOM 5931 O O . PRO B 1 358 ? 9.016 27.672 3.842 1 97.31 358 PRO B O 1
ATOM 5934 N N . VAL B 1 359 ? 7.477 27.516 2.205 1 96.75 359 VAL B N 1
ATOM 5935 C CA . VAL B 1 359 ? 6.605 26.625 2.965 1 96.75 359 VAL B CA 1
ATOM 5936 C C . VAL B 1 359 ? 7.156 25.203 2.926 1 96.75 359 VAL B C 1
ATOM 5938 O O . VAL B 1 359 ? 7.117 24.547 1.885 1 96.75 359 VAL B O 1
ATOM 5941 N N . LEU B 1 360 ? 7.625 24.688 4.098 1 97.19 360 LEU B N 1
ATOM 5942 C CA . LEU B 1 360 ? 8.328 23.406 4.109 1 97.19 360 LEU B CA 1
ATOM 5943 C C . LEU B 1 360 ? 7.754 22.484 5.176 1 97.19 360 LEU B C 1
ATOM 5945 O O . LEU B 1 360 ? 8.383 21.484 5.547 1 97.19 360 LEU B O 1
ATOM 5949 N N . LEU B 1 361 ? 6.535 22.844 5.727 1 96.25 361 LEU B N 1
ATOM 5950 C CA . LEU B 1 361 ? 5.914 21.922 6.676 1 96.25 361 LEU B CA 1
ATOM 5951 C C . LEU B 1 361 ? 5.672 20.562 6.039 1 96.25 361 LEU B C 1
ATOM 5953 O O . LEU B 1 361 ? 5.227 20.484 4.891 1 96.25 361 LEU B O 1
ATOM 5957 N N . HIS B 1 362 ? 5.98 19.453 6.742 1 96.56 362 HIS B N 1
ATOM 5958 C CA . HIS B 1 362 ? 5.805 18.062 6.34 1 96.56 362 HIS B CA 1
ATOM 5959 C C . HIS B 1 362 ? 6.723 17.703 5.176 1 96.56 362 HIS B C 1
ATOM 5961 O O . HIS B 1 362 ? 6.57 16.641 4.562 1 96.56 362 HIS B O 1
ATOM 5967 N N . ASP B 1 363 ? 7.691 18.562 4.879 1 96.38 363 ASP B N 1
ATOM 5968 C CA . ASP B 1 363 ? 8.617 18.328 3.773 1 96.38 363 ASP B CA 1
ATOM 5969 C C . ASP B 1 363 ? 9.977 17.875 4.285 1 96.38 363 ASP B C 1
ATOM 5971 O O . ASP B 1 363 ? 10.219 17.844 5.492 1 96.38 363 ASP B O 1
ATOM 5975 N N . HIS B 1 364 ? 10.812 17.438 3.326 1 96.12 364 HIS B N 1
ATOM 5976 C CA . HIS B 1 364 ? 12.227 17.234 3.654 1 96.12 364 HIS B CA 1
ATOM 5977 C C . HIS B 1 364 ? 12.922 18.562 3.91 1 96.12 364 HIS B C 1
ATOM 5979 O O . HIS B 1 364 ? 12.523 19.594 3.361 1 96.12 364 HIS B O 1
ATOM 5985 N N . ASP B 1 365 ? 13.859 18.484 4.816 1 97.38 365 ASP B N 1
ATOM 5986 C CA . ASP B 1 365 ? 14.703 19.641 5.102 1 97.38 365 ASP B CA 1
ATOM 5987 C C . ASP B 1 365 ? 13.867 20.828 5.57 1 97.38 365 ASP B C 1
ATOM 5989 O O . ASP B 1 365 ? 14.086 21.969 5.133 1 97.38 365 ASP B O 1
ATOM 5993 N N . GLU B 1 366 ? 12.844 20.5 6.305 1 98 366 GLU B N 1
ATOM 5994 C CA . GLU B 1 366 ? 12.188 21.594 7.02 1 98 366 GLU B CA 1
ATOM 5995 C C . GLU B 1 366 ? 13.203 22.469 7.758 1 98 366 GLU B C 1
ATOM 5997 O O . GLU B 1 366 ? 14.094 21.938 8.438 1 98 366 GLU B O 1
ATOM 6002 N N . ARG B 1 367 ? 13.102 23.75 7.586 1 97.88 367 ARG B N 1
ATOM 6003 C CA . ARG B 1 367 ? 14.078 24.672 8.148 1 97.88 367 ARG B CA 1
ATOM 6004 C C . ARG B 1 367 ? 13.492 26.078 8.312 1 97.88 367 ARG B C 1
ATOM 6006 O O . ARG B 1 367 ? 12.492 26.406 7.676 1 97.88 367 ARG B O 1
ATOM 6013 N N . LEU B 1 368 ? 14.062 26.812 9.172 1 97.81 368 LEU B N 1
ATOM 6014 C CA . LEU B 1 368 ? 13.727 28.219 9.414 1 97.81 368 LEU B CA 1
ATOM 6015 C C . LEU B 1 368 ? 14.977 29.031 9.68 1 97.81 368 LEU B C 1
ATOM 6017 O O . LEU B 1 368 ? 15.875 28.594 10.406 1 97.81 368 LEU B O 1
ATOM 6021 N N . HIS B 1 369 ? 15.117 30.156 8.984 1 97.5 369 HIS B N 1
ATOM 6022 C CA . HIS B 1 369 ? 16.281 31.016 9.219 1 97.5 369 HIS B CA 1
ATOM 6023 C C . HIS B 1 369 ? 16.234 31.625 10.617 1 97.5 369 HIS B C 1
ATOM 6025 O O . HIS B 1 369 ? 15.188 32.062 11.07 1 97.5 369 HIS B O 1
ATOM 6031 N N . GLU B 1 370 ? 17.375 31.672 11.273 1 96.81 370 GLU B N 1
ATOM 6032 C CA . GLU B 1 370 ? 17.484 32.188 12.641 1 96.81 370 GLU B CA 1
ATOM 6033 C C . GLU B 1 370 ? 16.953 33.625 12.734 1 96.81 370 GLU B C 1
ATOM 6035 O O . GLU B 1 370 ? 16.297 33.969 13.711 1 96.81 370 GLU B O 1
ATOM 6040 N N . ALA B 1 371 ? 17.219 34.438 11.758 1 97.19 371 ALA B N 1
ATOM 6041 C CA . ALA B 1 371 ? 16.781 35.844 11.773 1 97.19 371 ALA B CA 1
ATOM 6042 C C . ALA B 1 371 ? 15.25 35.938 11.75 1 97.19 371 ALA B C 1
ATOM 6044 O O . ALA B 1 371 ? 14.672 36.812 12.398 1 97.19 371 ALA B O 1
ATOM 6045 N N . VAL B 1 372 ? 14.648 35.125 10.922 1 97.69 372 VAL B N 1
ATOM 6046 C CA . VAL B 1 372 ? 13.188 35.094 10.852 1 97.69 372 VAL B CA 1
ATOM 6047 C C . VAL B 1 372 ? 12.617 34.625 12.188 1 97.69 372 VAL B C 1
ATOM 6049 O O . VAL B 1 372 ? 11.641 35.219 12.68 1 97.69 372 VAL B O 1
ATOM 6052 N N . PHE B 1 373 ? 13.25 33.656 12.766 1 97.31 373 PHE B N 1
ATOM 6053 C CA . PHE B 1 373 ? 12.828 33.156 14.062 1 97.31 373 PHE B CA 1
ATOM 6054 C C . PHE B 1 373 ? 12.898 3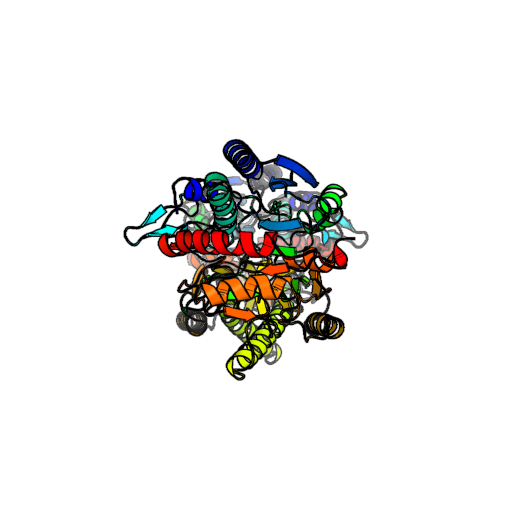4.25 15.125 1 97.31 373 PHE B C 1
ATOM 6056 O O . PHE B 1 373 ? 11.945 34.438 15.875 1 97.31 373 PHE B O 1
ATOM 6063 N N . LEU B 1 374 ? 13.984 34.906 15.227 1 97.19 374 LEU B N 1
ATOM 6064 C CA . LEU B 1 374 ? 14.188 35.969 16.219 1 97.19 374 LEU B CA 1
ATOM 6065 C C . LEU B 1 374 ? 13.227 37.125 15.984 1 97.19 374 LEU B C 1
ATOM 6067 O O . LEU B 1 374 ? 12.711 37.719 16.938 1 97.19 374 LEU B O 1
ATOM 6071 N N . ARG B 1 375 ? 13.055 37.438 14.703 1 97.75 375 ARG B N 1
ATOM 6072 C CA . ARG B 1 375 ? 12.086 38.469 14.383 1 97.75 375 ARG B CA 1
ATOM 6073 C C . ARG B 1 375 ? 10.688 38.094 14.867 1 97.75 375 ARG B C 1
ATOM 6075 O O . ARG B 1 375 ? 9.906 38.969 15.281 1 97.75 375 ARG B O 1
ATOM 6082 N N . GLY B 1 376 ? 10.367 36.844 14.773 1 97.94 376 GLY B N 1
ATOM 6083 C CA . GLY B 1 376 ? 9.102 36.375 15.305 1 97.94 376 GLY B CA 1
ATOM 6084 C C . GLY B 1 376 ? 8.938 36.656 16.781 1 97.94 376 GLY B C 1
ATOM 6085 O O . GLY B 1 376 ? 7.84 37 17.234 1 97.94 376 GLY B O 1
ATOM 6086 N N . ILE B 1 377 ? 9.984 36.469 17.547 1 97.69 377 ILE B N 1
ATOM 6087 C CA . ILE B 1 377 ? 9.938 36.812 18.969 1 97.69 377 ILE B CA 1
ATOM 6088 C C . ILE B 1 377 ? 9.633 38.281 19.156 1 97.69 377 ILE B C 1
ATOM 6090 O O . ILE B 1 377 ? 8.812 38.656 20 1 97.69 377 ILE B O 1
ATOM 6094 N N . ASP B 1 378 ? 10.273 39.156 18.344 1 98.38 378 ASP B N 1
ATOM 6095 C CA . ASP B 1 378 ? 10.023 40.594 18.391 1 98.38 378 ASP B CA 1
ATOM 6096 C C . ASP B 1 378 ? 8.547 40.906 18.125 1 98.38 378 ASP B C 1
ATOM 6098 O O . ASP B 1 378 ? 7.957 41.75 18.797 1 98.38 378 ASP B O 1
ATOM 6102 N N . ILE B 1 379 ? 8.055 40.281 17.172 1 98.81 379 ILE B N 1
ATOM 6103 C CA . ILE B 1 379 ? 6.672 40.5 16.766 1 98.81 379 ILE B CA 1
ATOM 6104 C C . ILE B 1 379 ? 5.727 40.094 17.891 1 98.81 379 ILE B C 1
ATOM 6106 O O . ILE B 1 379 ? 4.828 40.844 18.266 1 98.81 379 ILE B O 1
ATOM 6110 N N . TYR B 1 380 ? 5.941 38.938 18.484 1 98.81 380 TYR B N 1
ATOM 6111 C CA . TYR B 1 380 ? 5.082 38.5 19.578 1 98.81 380 TYR B CA 1
ATOM 6112 C C . TYR B 1 380 ? 5.238 39.406 20.797 1 98.81 380 TYR B C 1
ATOM 6114 O O . TYR B 1 380 ? 4.277 39.625 21.531 1 98.81 380 TYR B O 1
ATOM 6122 N N . THR B 1 381 ? 6.414 39.938 21.016 1 98.69 381 THR B N 1
ATOM 6123 C CA . THR B 1 381 ? 6.648 40.844 22.141 1 98.69 381 THR B CA 1
ATOM 6124 C C . THR B 1 381 ? 5.832 42.125 21.984 1 98.69 381 THR B C 1
ATOM 6126 O O . THR B 1 381 ? 5.547 42.812 22.984 1 98.69 381 THR B O 1
ATOM 6129 N N . ARG B 1 382 ? 5.48 42.438 20.766 1 98.75 382 ARG B N 1
ATOM 6130 C CA . ARG B 1 382 ? 4.641 43.594 20.516 1 98.75 382 ARG B CA 1
ATOM 6131 C C . ARG B 1 382 ? 3.164 43.219 20.484 1 98.75 382 ARG B C 1
ATOM 6133 O O . ARG B 1 382 ? 2.301 44.031 20.844 1 98.75 382 ARG B O 1
ATOM 6140 N N . LEU B 1 383 ? 2.854 42.031 20.031 1 98.88 383 LEU B N 1
ATOM 6141 C CA . LEU B 1 383 ? 1.475 41.562 19.906 1 98.88 383 LEU B CA 1
ATOM 6142 C C . LEU B 1 383 ? 0.864 41.281 21.281 1 98.88 383 LEU B C 1
ATOM 6144 O O . LEU B 1 383 ? -0.287 41.656 21.531 1 98.88 383 LEU B O 1
ATOM 6148 N N . LEU B 1 384 ? 1.624 40.656 22.172 1 98.88 384 LEU B N 1
ATOM 6149 C CA . LEU B 1 384 ? 1.073 40.156 23.422 1 98.88 384 LEU B CA 1
ATOM 6150 C C . LEU B 1 384 ? 0.602 41.312 24.312 1 98.88 384 LEU B C 1
ATOM 6152 O O . LEU B 1 384 ? -0.507 41.25 24.844 1 98.88 384 LEU B O 1
ATOM 6156 N N . PRO B 1 385 ? 1.36 42.406 24.438 1 98.81 385 PRO B N 1
ATOM 6157 C CA . PRO B 1 385 ? 0.873 43.562 25.219 1 98.81 385 PRO B CA 1
ATOM 6158 C C . PRO B 1 385 ? -0.441 44.125 24.688 1 98.81 385 PRO B C 1
ATOM 6160 O O . PRO B 1 385 ? -1.341 44.438 25.469 1 98.81 385 PRO B O 1
ATOM 6163 N N . ALA B 1 386 ? -0.519 44.219 23.406 1 98.81 386 ALA B N 1
ATOM 6164 C CA . ALA B 1 386 ? -1.723 44.781 22.797 1 98.81 386 ALA B CA 1
ATOM 6165 C C . ALA B 1 386 ? -2.932 43.875 23.047 1 98.81 386 ALA B C 1
ATOM 6167 O O . ALA B 1 386 ? -4.008 44.375 23.406 1 98.81 386 ALA B O 1
ATOM 6168 N N . LEU B 1 387 ? -2.785 42.625 22.906 1 98.88 387 LEU B N 1
ATOM 6169 C CA . LEU B 1 387 ? -3.881 41.656 23.047 1 98.88 387 LEU B CA 1
ATOM 6170 C C . LEU B 1 387 ? -4.266 41.5 24.516 1 98.88 387 LEU B C 1
ATOM 6172 O O . LEU B 1 387 ? -5.453 41.406 24.844 1 98.88 387 LEU B O 1
ATOM 6176 N N . ALA B 1 388 ? -3.275 41.438 25.359 1 98.75 388 ALA B N 1
ATOM 6177 C CA . ALA B 1 388 ? -3.518 41.219 26.781 1 98.75 388 ALA B CA 1
ATOM 6178 C C . ALA B 1 388 ? -4.039 42.5 27.453 1 98.75 388 ALA B C 1
ATOM 6180 O O . ALA B 1 388 ? -4.387 42.5 28.625 1 98.75 388 ALA B O 1
ATOM 6181 N N . SER B 1 389 ? -4.133 43.594 26.656 1 98.56 389 SER B N 1
ATOM 6182 C CA . SER B 1 389 ? -4.594 44.875 27.203 1 98.56 389 SER B CA 1
ATOM 6183 C C . SER B 1 389 ? -5.875 45.344 26.516 1 98.56 389 SER B C 1
ATOM 6185 O O . SER B 1 389 ? -6.285 46.469 26.688 1 98.56 389 SER B O 1
ATOM 6187 N N . VAL B 1 390 ? -6.441 44.5 25.703 1 98.44 390 VAL B N 1
ATOM 6188 C CA . VAL B 1 390 ? -7.75 44.812 25.141 1 98.44 390 VAL B CA 1
ATOM 6189 C C . VAL B 1 390 ? -8.719 45.188 26.266 1 98.44 390 VAL B C 1
ATOM 6191 O O . VAL B 1 390 ? -8.82 44.469 27.266 1 98.44 390 VAL B O 1
ATOM 6194 N N . PRO B 1 391 ? -9.406 46.281 26.078 1 96.75 391 PRO B N 1
ATOM 6195 C CA . PRO B 1 391 ? -10.32 46.688 27.156 1 96.75 391 PRO B CA 1
ATOM 6196 C C . PRO B 1 391 ? -11.438 45.688 27.406 1 96.75 391 PRO B C 1
ATOM 6198 O O . PRO B 1 391 ? -11.695 44.812 26.578 1 96.75 391 PRO B O 1
ATOM 6201 N N . ALA B 1 392 ? -12.055 45.844 28.594 1 96.81 392 ALA B N 1
ATOM 6202 C CA . ALA B 1 392 ? -13.141 44.969 28.984 1 96.81 392 ALA B CA 1
ATOM 6203 C C . ALA B 1 392 ? -14.211 44.875 27.906 1 96.81 392 ALA B C 1
ATOM 6205 O O . ALA B 1 392 ? -14.57 45.906 27.297 1 96.81 392 ALA B O 1
ATOM 6206 N N . LEU B 1 393 ? -14.617 43.688 27.656 1 96.19 393 LEU B N 1
ATOM 6207 C CA . LEU B 1 393 ? -15.633 43.438 26.641 1 96.19 393 LEU B CA 1
ATOM 6208 C C . LEU B 1 393 ? -16.922 42.938 27.281 1 96.19 393 LEU B C 1
ATOM 6210 O O . LEU B 1 393 ? -16.906 42.438 28.406 1 96.19 393 LEU B O 1
ATOM 6214 N N . PRO B 1 394 ? -18.047 43.062 26.562 1 90.5 394 PRO B N 1
ATOM 6215 C CA . PRO B 1 394 ? -19.297 42.531 27.094 1 90.5 394 PRO B CA 1
ATOM 6216 C C . PRO B 1 394 ? -19.234 41.031 27.406 1 90.5 394 PRO B C 1
ATOM 6218 O O . PRO B 1 394 ? -19.906 40.562 28.312 1 90.5 394 PRO B O 1
ATOM 6221 N N . SER B 1 395 ? -18.391 40.344 26.719 1 87.31 395 SER B N 1
ATOM 6222 C CA . SER B 1 395 ? -18.281 38.906 26.859 1 87.31 395 SER B CA 1
ATOM 6223 C C . SER B 1 395 ? -17.5 38.531 28.109 1 87.31 395 SER B C 1
ATOM 6225 O O . SER B 1 395 ? -17.5 37.375 28.531 1 87.31 395 SER B O 1
ATOM 6227 N N . ASP B 1 396 ? -16.797 39.406 28.75 1 91.81 396 ASP B N 1
ATOM 6228 C CA . ASP B 1 396 ? -15.992 39.125 29.938 1 91.81 396 ASP B CA 1
ATOM 6229 C C . ASP B 1 396 ? -16.875 38.844 31.141 1 91.81 396 ASP B C 1
ATOM 6231 O O . ASP B 1 396 ? -16.406 38.281 32.125 1 91.81 396 ASP B O 1
ATOM 6235 N N . GLY B 1 397 ? -18.203 39.219 31.188 1 74.81 397 GLY B N 1
ATOM 6236 C CA . GLY B 1 397 ? -19.109 39.062 32.312 1 74.81 397 GLY B CA 1
ATOM 6237 C C . GLY B 1 397 ? -19.812 37.719 32.344 1 74.81 397 GLY B C 1
ATOM 6238 O O . GLY B 1 397 ? -19.844 37.031 31.312 1 74.81 397 GLY B O 1
#

Nearest PDB structures (foldseek):
  1q7l-assembly1_A  TM=9.878E-01  e=6.753E-27  Homo sapiens
  4ruh-assembly1_B  TM=7.732E-01  e=1.047E-24  Homo sapiens
  3dlj-assembly3_B  TM=7.880E-01  e=6.081E-24  Homo sapiens
  3dlj-assembly3_A  TM=8.124E-01  e=2.084E-23  Homo sapiens
  2pok-assembly1_B  TM=7.720E-01  e=1.853E-23  Streptococcus pneumoniae TIGR4

pLDDT: mean 97.29, std 3.69, range [56.0, 98.94]

Radius of gyration: 34.73 Å; Cα contacts (8 Å, |Δi|>4): 1896; chains: 2; bounding box: 50×107×71 Å

InterPro domains:
  IPR001261 ArgE/DapE/ACY1/CPG2/YscS, conserved site [PS00758] (75-84)
  IPR001261 ArgE/DapE/ACY1/CPG2/YscS, conserved site [PS00759] (111-150)
  IPR002933 Peptidase M20 [PF01546] (76-395)
  IPR010159 N-acyl-L-amino-acid amidohydrolase [TIGR01880] (1-401)
  IPR011650 Peptidase M20, dimerisation domain [PF07687] (189-298)
  IPR036264 Bacterial exopeptidase dimerisation domain [SSF55031] (194-306)
  IPR052083 Aminoacylase-1 peptidase M20A [PTHR45892] (5-402)

Sequence (794 aa):
MASKGREGVRIRTVQPEPDYGAAVTFLEERARQLGLGCQKVEVAPGRVVTVLTWPGTNPRLSSLLLNSHTDVVPVFKEHWSHDPFEAFKDADGYIYGRGTQDMKCVSIQYLEAVRRLKDEGHHFPRTIHMTFVPDEETGGHQGMELFVKRPEFQALRAGFALDEGLANPTDAFTVFYSERSPWWVQVTSTGKPGHGSRFIEDTAAEKLHKVVSSILAFREKERQRLQSNPQLKEGTVTSVNLTKIEGGVAYNVVPATMSASFDFRVAPDVDLKAFEEQLQGWCQAAGEGVTLEFAQKWTDFQVTSIDDSDPWWAAFSGVCKDMNLTLEPEIFPASTDSRYLRAAGVPALGFSPMNRTPVLLHDHDERLHEAVFLRGIDIYTRLLPALASVPALPSDGMASKGREGVRIRTVQPEPDYGAAVTFLEERARQLGLGCQKVEVAPGRVVTVLTWPGTNPRLSSLLLNSHTDVVPVFKEHWSHDPFEAFKDADGYIYGRGTQDMKCVSIQYLEAVRRLKDEGHHFPRTIHMTFVPDEETGGHQGMELFVKRPEFQALRAGFALDEGLANPTDAFTVFYSERSPWWVQVTSTGKPGHGSRFIEDTAAEKLHKVVSSILAFREKERQRLQSNPQLKEGTVTSVNLTKIEGGVAYNVVPATMSASFDFRVAPDVDLKAFEEQLQGWCQAAGEGVTLEFAQKWTDFQVTSIDDSDPWWAAFSGVCKDMNLTLEPEIFPASTDSRYLRAAGVPALGFSPMNRTPVLLHDHDERLHEAVFLRGIDIYTRLLPALASVPALPSDG

Organism: Camelus bactrianus (NCBI:txid9837)

Secondary structure (DSSP, 8-state):
--HHHHHHHHS--BTTS--HHHHHHHHHHHHHHHT-EEEEEEEETTEEEEEEEE--S-TTSPEEEEEEE--B----GGG-SS-TTS-EE-TTSEEE-TTTTTTHHHHHHHHHHHHHHHHTT---SS-EEEEEES-GGGTSTTTHHHHTTSHHHHTT-EEEEEE-----SSSPEEEEEEEPEEEEEEEEEE---EETTS--SS-HHHHHHHHHHHHHHHHHHHHHHHHH-TT--GGGS-EEEEEEEEE-S-TTEE-SEEEEEEEEEE-TTS-HHHHHHHHHHHHHHH-TTEEEEEEEE----------TTSHHHHHHHHHHHHTT--EEEEEESS--THHHHHHTT--EEEE----S----TTSTT-EEEHHHHHHHHHHHHHHHHHHTTPPP-GGG-/--HHHHHHHHS--BTTS--HHHHHHHHHHHHHHHT-EEEEEEEETTEEEEEEEE--S-TTSPEEEEEEE--B----GGG-SS-TTS-EE-TTSEEE-TTTTTTHHHHHHHHHHHHHHHHTT---SS-EEEEEES-GGGTSTTTHHHHTTSHHHHTT-EEEEEE-----SSS-EEEEEEEPEEEEEEEEEE---EETTS--SS-HHHHHHHHHHHHHHHHHHHHHHHHH-TT--GGGS-EEEEEEEEE-S-TTEE-SEEEEEEEEEE-TTS-HHHHHHHHHHHHHHH-TTEEEEEEEE----------TTSHHHHHHHHHHHHTT--EEEEEESS--THHHHHHTT--EEEE----S----TTSTT-EEEHHHHHHHHHHHHHHHHHHTTPPP-GGG-